Protein AF-A0A8J5Y4W1-F1 (afdb_monomer_lite)

InterPro domains:
  IPR004938 Xyloglucan fucosyltransferase [PF03254] (73-514)
  IPR004938 Xyloglucan fucosyltransferase [PTHR31889] (65-523)
  IPR023296 Glycosyl hydrolase, five-bladed beta-propeller domain superfamily [G3DSA:2.115.10.20] (583-728)
  IPR023296 Glycosyl hydrolase, five-bladed beta-propeller domain superfamily [G3DSA:2.115.10.20] (729-850)
  IPR023296 Glycosyl hydrolase, five-bladed beta-propeller domain superfamily [G3DSA:2.115.10.20] (851-989)
  IPR023296 Glycosyl hydrolase, five-bladed beta-propeller domain superfamily [SSF75005] (663-754)
  IPR023296 Glycosyl hydrolase, five-bladed beta-propeller domain superfamily [SSF75005] (743-981)

Secondary structure (DSSP, 8-state):
--------------------------------PPP------------------------------------HHHHTTTTTTS-S-S-TTTTTHHHHGGGGS---S-PPPHHHHHHHHHHHHHHHHHSTTSHHHHHHHHHHHTT---TTS-S--EEEEPP-S-HHHHHHHHHHHHHHHHHHT-EEEE--TTTHHHHB---STTS--BPPTT-TTGGGTTT--TT-TTBHHHHHHTT-TTS-GGGS-SEEEEEESTT--TTTGGGGSHHHHHHHTT-SEEEEEE-S--HHHHTT-HHHHHHHHHH-SSTT-HHHHHHHHH-PBPHHHHHHHHHHIIIIITT-SEEEEEEE---SSS----HHHHHHHHHHHHHTTSS--B-SS-S--PPPSS--EEEEEEEES-GGGHHHHHHHHHHS-BTT--EEEEE-S---SS--TT-HHHHHHHHHHHHHHTT-SEEEEETT-HHHHHHHHHHT---EEEPPPSTT---SSSEEE-S-SSPP-SS---B-TTT-SB--HHHHHHHHHHHT--PPP--------------------------------------------------------------------------------------PPPPP--TTEEEPPPPTTSTTSSEEEEEEEEEEE-SS-EEEEEEEEEE-SSSSS--EEEEEEESSSSS-EE-SSB--STT--EEEE----STT-TTSSEEEEEEEEE-S-TT--SS---EEEEEEEEEEEEE---GGG-SS---BS--TT-SS-PEEEEEEEEEEESSSSS-EEE--SSTTS-S-PPPPTTSTTSS--EEEEEEEEETTEEEEEEEEEETTTTEEEEEEEEESSSSS-EEEEEEE---STTSTTTTBEEEEEEEE-TTT--EEEEEEEE-TTS-EEEEEEEESSSSS--EES-SS-SB---SSTT-TTSSEEEEEEEEEPPSSS--EEEEEEEE-TTS-EEEEEEEEETTEEEEEEE------

Sequence (996 aa):
MRSSKTLLLALPFLIMLTFLLRHKPSDRFTDATPFFNNLTTPPLLGMSGFYYSMSEFNIFGSEVDVLQHVDIAEDKLLGGLLADGFDEQSCLSRYQSILYRKALPYKPSPYLVSKLRKYEDLHKRCGPNTPSYNKAVEQLKSGSNVVGTTDCKYVVWVWYSGLGNRILTLASVFLYALLTERVLLVDRGNDMASLFCEPFPERSWFLPMNFPIAKKFSSFDQKSAESYGNLLKNYMIKASMGSLPSYMYLHLAHDYDDHDKLFFCDDDQALLKRFTWLVVKTDNYFVPSLFLMPSFEDELKKLFPNKETIFHHLGRYLFQPSNHVWGIITRYYKAYLARADERVGIQVRIFDKGPGPYQYVKDQISACTIGEKLLPEVDTRRLAVNPSKNPKVKAVLMTSLVYGYYENMKNIYWEHPTVTGDIIGVHQPSHEEQQRSEKPLHNMKALAEMYLLSLTDALVTSAWSTFGYVAQGLGGLKPWILYKSENQTTPNPPCQRAMSMEPCFHAPPFYDCKAKEGIDTAKEAVSATMKAINFPATSTVPRATVSITVASPWSQIKLNMLPFYAPNPNTRFSSICLPRCSTKPNTDTNNETDQNPTFEPNPSLTTENQSSAVSDEVIPYSSMPPSSHSRGLVLDLGPVGSWDCKDIGSPVVKRFLSDEEERWYMWYHGVSTDTQGSDSIGLAVSSNGIHWERGKGAVKSSADVGLVMSCGNDWWAFDKHSIRPGEIVIMSSAKVRASSAVYWLYYTGYSNEKVDISADSLGFNVQNPENQSSQTGEVLRSLPGLAISQDGRHWARIEGEHYSGALFDVGSEGDWDSLFISSPQVVFHGNGDLRMYYHSFDVGNGVFSIGMARSRDGMKWIKLGKIMGSGPKGCFDELGAMNPYVVKNKKDGNYVMAYEGVGADGRRSIGLAVSAEGLKDWRRVEDEAVLKLATMEDGWDSKGIGSPCLVEMDGDVDEWRLYYRGIGSSGRCGIGMAVSDGSDITRFRRWKGFQV

Radius of gyration: 38.53 Å; chains: 1; bounding box: 99×113×121 Å

Structure (mmCIF, N/CA/C/O backbone):
data_AF-A0A8J5Y4W1-F1
#
_entry.id   AF-A0A8J5Y4W1-F1
#
loop_
_atom_site.group_PDB
_atom_site.id
_atom_site.type_symbol
_atom_site.label_atom_id
_atom_site.label_alt_id
_atom_site.label_comp_id
_atom_site.label_asym_id
_atom_site.label_entity_id
_atom_site.label_seq_id
_atom_site.pdbx_PDB_ins_code
_atom_site.Cartn_x
_atom_site.Cartn_y
_atom_site.Cartn_z
_atom_site.occupancy
_atom_site.B_iso_or_equiv
_atom_site.auth_seq_id
_atom_site.auth_comp_id
_atom_site.auth_asym_id
_atom_site.auth_atom_id
_atom_site.pdbx_PDB_model_num
ATOM 1 N N . MET A 1 1 ? 60.349 11.903 31.140 1.00 30.44 1 MET A N 1
ATOM 2 C CA . MET A 1 1 ? 60.602 12.753 32.334 1.00 30.44 1 MET A CA 1
ATOM 3 C C . MET A 1 1 ? 59.397 13.678 32.555 1.00 30.44 1 MET A C 1
ATOM 5 O O . MET A 1 1 ? 58.597 13.766 31.641 1.00 30.44 1 MET A O 1
ATOM 9 N N . ARG A 1 2 ? 59.270 14.274 33.759 1.00 26.42 2 ARG A N 1
ATOM 10 C CA . ARG A 1 2 ? 58.384 15.379 34.250 1.00 26.42 2 ARG A CA 1
ATOM 11 C C . ARG A 1 2 ? 57.451 16.128 33.253 1.00 26.42 2 ARG A C 1
ATOM 13 O O . ARG A 1 2 ? 57.884 16.396 32.146 1.00 26.42 2 ARG A O 1
ATOM 20 N N . SER A 1 3 ? 56.287 16.687 33.638 1.00 26.25 3 SER A N 1
ATOM 21 C CA . SER A 1 3 ? 55.422 16.581 34.849 1.00 26.25 3 SER A CA 1
ATOM 22 C C . SER A 1 3 ? 54.148 17.458 34.698 1.00 26.25 3 SER A C 1
ATOM 24 O O . SER A 1 3 ? 54.208 18.458 33.996 1.00 26.25 3 SER A O 1
ATOM 26 N N . SER A 1 4 ? 53.100 17.175 35.497 1.00 26.84 4 SER A N 1
ATOM 27 C CA . SER A 1 4 ? 51.947 18.053 35.858 1.00 26.84 4 SER A CA 1
ATOM 28 C C . SER A 1 4 ? 50.855 18.264 34.778 1.00 26.84 4 SER A C 1
ATOM 30 O O . SER A 1 4 ? 51.189 18.385 33.610 1.00 26.84 4 SER A O 1
ATOM 32 N N . LYS A 1 5 ? 49.526 18.176 35.029 1.00 31.48 5 LYS A N 1
ATOM 33 C CA . LYS A 1 5 ? 48.610 18.624 36.133 1.00 31.48 5 LYS A CA 1
ATOM 34 C C . LYS A 1 5 ? 48.316 20.142 36.078 1.00 31.48 5 LYS A C 1
ATOM 36 O O . LYS A 1 5 ? 49.271 20.891 35.935 1.00 31.48 5 LYS A O 1
ATOM 41 N N . THR A 1 6 ? 47.089 20.678 36.229 1.00 32.50 6 THR A N 1
ATOM 42 C CA . THR A 1 6 ? 45.727 20.146 36.575 1.00 32.50 6 THR A CA 1
ATOM 43 C C . THR A 1 6 ? 44.637 21.047 35.906 1.00 32.50 6 THR A C 1
ATOM 45 O O . THR A 1 6 ? 45.036 21.949 35.182 1.00 32.50 6 THR A O 1
ATOM 48 N N . LEU A 1 7 ? 43.295 20.909 36.021 1.00 26.50 7 LEU A N 1
ATOM 49 C CA . LEU A 1 7 ? 42.438 20.991 37.234 1.00 26.50 7 LEU A CA 1
ATOM 50 C C . LEU A 1 7 ? 40.917 20.773 36.915 1.00 26.50 7 LEU A C 1
ATOM 52 O O . LEU A 1 7 ? 40.514 21.161 35.831 1.00 26.50 7 LEU A O 1
ATOM 56 N N . LEU A 1 8 ? 40.133 20.206 37.867 1.00 26.45 8 LEU A N 1
ATOM 57 C CA . LEU A 1 8 ? 38.640 20.125 38.070 1.00 26.45 8 LEU A CA 1
ATOM 58 C C . LEU A 1 8 ? 37.672 20.031 36.838 1.00 26.45 8 LEU A C 1
ATOM 60 O O . LEU A 1 8 ? 37.780 20.805 35.903 1.00 26.45 8 LEU A O 1
ATOM 64 N N . LEU A 1 9 ? 36.708 19.093 36.705 1.00 27.22 9 LEU A N 1
ATOM 65 C CA . LEU A 1 9 ? 35.560 18.630 37.544 1.00 27.22 9 LEU A CA 1
ATOM 66 C C . LEU A 1 9 ? 34.321 19.561 37.596 1.00 27.22 9 LEU A C 1
ATOM 68 O O . LEU A 1 9 ? 34.365 20.547 38.323 1.00 27.22 9 LEU A O 1
ATOM 72 N N . ALA A 1 10 ? 33.196 19.155 36.965 1.00 24.56 10 ALA A N 1
ATOM 73 C CA . ALA A 1 10 ? 31.844 19.029 37.577 1.00 24.56 10 ALA A CA 1
ATOM 74 C C . ALA A 1 10 ? 30.709 18.680 36.566 1.00 24.56 10 ALA A C 1
ATOM 76 O O . ALA A 1 10 ? 30.701 19.138 35.430 1.00 24.56 10 ALA A O 1
ATOM 77 N N . LEU A 1 11 ? 29.719 17.915 37.044 1.00 25.38 11 LEU A N 1
ATOM 78 C CA . LEU A 1 11 ? 28.351 17.644 36.532 1.00 25.38 11 LEU A CA 1
ATOM 79 C C . LEU A 1 11 ? 27.416 17.706 37.787 1.00 25.38 11 LEU A C 1
ATOM 81 O O . LEU A 1 11 ? 27.989 17.694 38.884 1.00 25.38 11 LEU A O 1
ATOM 85 N N . PRO A 1 12 ? 26.055 17.648 37.751 1.00 48.00 12 PRO A N 1
ATOM 86 C CA . PRO A 1 12 ? 25.067 17.706 36.649 1.00 48.00 12 PRO A CA 1
ATOM 87 C C . PRO A 1 12 ? 23.763 18.536 36.959 1.00 48.00 12 PRO A C 1
ATOM 89 O O . PRO A 1 12 ? 23.647 19.148 38.011 1.00 48.00 12 PRO A O 1
ATOM 92 N N . PHE A 1 13 ? 22.737 18.401 36.092 1.00 24.91 13 PHE A N 1
ATOM 93 C CA . PHE A 1 13 ? 21.265 18.469 36.344 1.00 24.91 13 PHE A CA 1
ATOM 94 C C . PHE A 1 13 ? 20.517 19.786 36.709 1.00 24.91 13 PHE A C 1
ATOM 96 O O . PHE A 1 13 ? 20.925 20.549 37.574 1.00 24.91 13 PHE A O 1
ATOM 103 N N . LEU A 1 14 ? 19.296 19.905 36.136 1.00 22.77 14 LEU A N 1
ATOM 104 C CA . LEU A 1 14 ? 18.250 20.947 36.324 1.00 22.77 14 LEU A CA 1
ATOM 105 C C . LEU A 1 14 ? 18.672 22.379 35.892 1.00 22.77 14 LEU A C 1
ATOM 107 O O . LEU A 1 14 ? 19.851 22.678 35.787 1.00 22.77 14 LEU A O 1
ATOM 111 N N . ILE A 1 15 ? 17.781 23.305 35.511 1.00 27.38 15 ILE A N 1
ATOM 112 C CA . ILE A 1 15 ? 16.357 23.513 35.849 1.00 27.38 15 ILE A CA 1
ATOM 113 C C . ILE A 1 15 ? 15.440 23.548 34.606 1.00 27.38 15 ILE A C 1
ATOM 115 O O . ILE A 1 15 ? 15.836 23.958 33.520 1.00 27.38 15 ILE A O 1
ATOM 119 N N . MET A 1 16 ? 14.181 23.147 34.803 1.00 25.05 16 MET A N 1
ATOM 120 C CA . MET A 1 16 ? 13.065 23.275 33.855 1.00 25.05 16 MET A CA 1
ATOM 121 C C . MET A 1 16 ? 12.225 24.519 34.216 1.00 25.05 16 MET A C 1
ATOM 123 O O . MET A 1 16 ? 12.051 24.791 35.399 1.00 25.05 16 MET A O 1
ATOM 127 N N . LEU A 1 17 ? 11.633 25.198 33.225 1.00 23.59 17 LEU A N 1
ATOM 128 C CA . LEU A 1 17 ? 10.521 26.158 33.385 1.00 23.59 17 LEU A CA 1
ATOM 129 C C . LEU A 1 17 ? 10.791 27.470 34.178 1.00 23.59 17 LEU A C 1
ATOM 131 O O . LEU A 1 17 ? 10.641 27.527 35.393 1.00 23.59 17 LEU A O 1
ATOM 135 N N . THR A 1 18 ? 11.019 28.589 33.479 1.00 27.59 18 THR A N 1
ATOM 136 C CA . THR A 1 18 ? 10.051 29.718 33.379 1.00 27.59 18 THR A CA 1
ATOM 137 C C . THR A 1 18 ? 10.648 30.940 32.660 1.00 27.59 18 THR A C 1
ATOM 139 O O . THR A 1 18 ? 11.569 31.579 33.148 1.00 27.59 18 THR A O 1
ATOM 142 N N . PHE A 1 19 ? 10.005 31.362 31.570 1.00 24.62 19 PHE A N 1
ATOM 143 C CA . PHE A 1 19 ? 9.373 32.685 31.553 1.00 24.62 19 PHE A CA 1
ATOM 144 C C . PHE A 1 19 ? 8.116 32.615 30.679 1.00 24.62 19 PHE A C 1
ATOM 146 O O . PHE A 1 19 ? 8.180 32.377 29.477 1.00 24.62 19 PHE A O 1
ATOM 153 N N . LEU A 1 20 ? 6.958 32.752 31.321 1.00 26.14 20 LEU A N 1
ATOM 154 C CA . LEU A 1 20 ? 5.656 32.877 30.671 1.00 26.14 20 LEU A CA 1
ATOM 155 C C . LEU A 1 20 ? 5.233 34.353 30.671 1.00 26.14 20 LEU A C 1
ATOM 157 O O . LEU A 1 20 ? 5.648 35.110 31.545 1.00 26.14 20 LEU A O 1
ATOM 161 N N . LEU A 1 21 ? 4.287 34.672 29.778 1.00 25.27 21 LEU A N 1
ATOM 162 C CA . LEU A 1 21 ? 3.504 35.914 29.661 1.00 25.27 21 LEU A CA 1
ATOM 163 C C . LEU A 1 21 ? 4.072 37.033 28.767 1.00 25.27 21 LEU A C 1
ATOM 165 O O . LEU A 1 21 ? 5.224 37.433 28.866 1.00 25.27 21 LEU A O 1
ATOM 169 N N . ARG A 1 22 ? 3.124 37.616 28.009 1.00 25.70 22 ARG A N 1
ATOM 170 C CA . ARG A 1 22 ? 3.230 38.673 26.980 1.00 25.70 22 ARG A CA 1
ATOM 171 C C . ARG A 1 22 ? 3.876 38.188 25.663 1.00 25.70 22 ARG A C 1
ATOM 173 O O . ARG A 1 22 ? 4.947 37.610 25.686 1.00 25.70 22 ARG A O 1
ATOM 180 N N . HIS A 1 23 ? 3.273 38.387 24.485 1.00 25.38 23 HIS A N 1
ATOM 181 C CA . HIS A 1 23 ? 2.086 39.193 24.139 1.00 25.38 23 HIS A CA 1
ATOM 182 C C . HIS A 1 23 ? 0.834 38.383 23.737 1.00 25.38 23 HIS A C 1
ATOM 184 O O . HIS A 1 23 ? 0.900 37.203 23.412 1.00 25.38 23 HIS A O 1
ATOM 190 N N . LYS A 1 24 ? -0.329 39.050 23.806 1.00 24.53 24 LYS A N 1
ATOM 191 C CA . LYS A 1 24 ? -1.624 38.590 23.269 1.00 24.53 24 LYS A CA 1
ATOM 192 C C . LYS A 1 24 ? -1.698 38.807 21.743 1.00 24.53 24 LYS A C 1
ATOM 194 O O . LYS A 1 24 ? -1.012 39.705 21.258 1.00 24.53 24 LYS A O 1
ATOM 199 N N . PRO A 1 25 ? -2.601 38.110 21.024 1.00 26.70 25 PRO A N 1
ATOM 200 C CA . PRO A 1 25 ? -3.082 38.577 19.724 1.00 26.70 25 PRO A CA 1
ATOM 201 C C . PRO A 1 25 ? -3.906 39.869 19.867 1.00 26.70 25 PRO A C 1
ATOM 203 O O . PRO A 1 25 ? -4.461 40.150 20.935 1.00 26.70 25 PRO A O 1
ATOM 206 N N . SER A 1 26 ? -4.031 40.624 18.778 1.00 23.56 26 SER A N 1
ATOM 207 C CA . SER A 1 26 ? -4.952 41.758 18.664 1.00 23.56 26 SER A CA 1
ATOM 208 C C . SER A 1 26 ? -5.895 41.562 17.480 1.00 23.56 26 SER A C 1
ATOM 210 O O . SER A 1 26 ? -5.530 41.840 16.339 1.00 23.56 26 SER A O 1
ATOM 212 N N . ASP A 1 27 ? -7.119 41.117 17.756 1.00 24.55 27 ASP A N 1
ATOM 213 C CA . ASP A 1 27 ? -8.210 41.204 16.788 1.00 24.55 27 ASP A CA 1
ATOM 214 C C . ASP A 1 27 ? -8.549 42.673 16.503 1.00 24.55 27 ASP A C 1
ATOM 216 O O . ASP A 1 27 ? -8.676 43.462 17.445 1.00 24.55 27 ASP A O 1
ATOM 220 N N . ARG A 1 28 ? -8.781 43.003 15.224 1.00 23.45 28 ARG A N 1
ATOM 221 C CA . ARG A 1 28 ? -10.004 43.665 14.711 1.00 23.45 28 ARG A CA 1
ATOM 222 C C . ARG A 1 28 ? -9.780 44.284 13.329 1.00 23.45 28 ARG A C 1
ATOM 224 O O . ARG A 1 28 ? -9.121 45.308 13.206 1.00 23.45 28 ARG A O 1
ATOM 231 N N . PHE A 1 29 ? -10.523 43.780 12.351 1.00 22.77 29 PHE A N 1
ATOM 232 C CA . PHE A 1 29 ? -11.678 44.540 11.869 1.00 22.77 29 PHE A CA 1
ATOM 233 C C . PHE A 1 29 ? -12.875 43.591 11.728 1.00 22.77 29 PHE A C 1
ATOM 235 O O . PHE A 1 29 ? -12.690 42.378 11.639 1.00 22.77 29 PHE A O 1
ATOM 242 N N . THR A 1 30 ? -14.090 44.126 11.826 1.00 24.47 30 THR A N 1
ATOM 243 C CA . THR A 1 30 ? -15.339 43.356 11.931 1.00 24.47 30 THR A CA 1
ATOM 244 C C . THR A 1 30 ? -16.300 43.671 10.781 1.00 24.47 30 THR A C 1
ATOM 246 O O . THR A 1 30 ? -16.074 44.596 10.009 1.00 24.47 30 THR A O 1
ATOM 249 N N . ASP A 1 31 ? -17.390 42.902 10.730 1.00 23.03 31 ASP A N 1
ATOM 250 C CA . ASP A 1 31 ? -18.667 43.245 10.090 1.00 23.03 31 ASP A CA 1
ATOM 251 C C . ASP A 1 31 ? -18.750 43.243 8.552 1.00 23.03 31 ASP A C 1
ATOM 253 O O . ASP A 1 31 ? -18.692 44.269 7.880 1.00 23.03 31 ASP A O 1
ATOM 257 N N . ALA A 1 32 ? -19.120 42.074 8.019 1.00 23.22 32 ALA A N 1
ATOM 258 C CA . ALA A 1 32 ? -20.142 41.978 6.975 1.00 23.22 32 ALA A CA 1
ATOM 259 C C . ALA A 1 32 ? -21.023 40.742 7.244 1.00 23.22 32 ALA A C 1
ATOM 261 O O . ALA A 1 32 ? -20.518 39.627 7.371 1.00 23.22 32 ALA A O 1
ATOM 262 N N . THR A 1 33 ? -22.338 40.933 7.380 1.00 24.64 33 THR A N 1
ATOM 263 C CA . THR A 1 33 ? -23.319 39.847 7.588 1.00 24.64 33 THR A CA 1
ATOM 264 C C . THR A 1 33 ? -23.883 39.335 6.253 1.00 24.64 33 THR A C 1
ATOM 266 O O . THR A 1 33 ? -23.862 40.066 5.261 1.00 24.64 33 THR A O 1
ATOM 269 N N . PRO A 1 34 ? -24.373 38.081 6.183 1.00 28.48 34 PRO A N 1
ATOM 270 C CA . PRO A 1 34 ? -24.811 37.482 4.925 1.00 28.48 34 PRO A CA 1
ATOM 271 C C . PRO A 1 34 ? -26.183 38.005 4.481 1.00 28.48 34 PRO A C 1
ATOM 273 O O . PRO A 1 34 ? -27.135 38.009 5.261 1.00 28.48 34 PRO A O 1
ATOM 276 N N . PHE A 1 35 ? -26.307 38.350 3.197 1.00 21.72 35 PHE A N 1
ATOM 277 C CA . PHE A 1 35 ? -27.597 38.556 2.535 1.00 21.72 35 PHE A CA 1
ATOM 278 C C . PHE A 1 35 ? -28.016 37.307 1.751 1.00 21.72 35 PHE A C 1
ATOM 280 O O . PHE A 1 35 ? -27.196 36.661 1.102 1.00 21.72 35 PHE A O 1
ATOM 287 N N . PHE A 1 36 ? -29.307 36.980 1.813 1.00 23.73 36 PHE A N 1
ATOM 288 C CA . PHE A 1 36 ? -29.924 35.823 1.160 1.00 23.73 36 PHE A CA 1
ATOM 289 C C . PHE A 1 36 ? -30.974 36.280 0.129 1.00 23.73 36 PHE A C 1
ATOM 291 O O . PHE A 1 36 ? -31.674 37.261 0.368 1.00 23.73 36 PHE A O 1
ATOM 298 N N . ASN A 1 37 ? -31.164 35.454 -0.908 1.00 23.62 37 ASN A N 1
ATOM 299 C CA . ASN A 1 37 ? -32.295 35.405 -1.854 1.00 23.62 37 ASN A CA 1
ATOM 300 C C . ASN A 1 37 ? -32.429 36.471 -2.966 1.00 23.62 37 ASN A C 1
ATOM 302 O O . ASN A 1 37 ? -32.158 37.650 -2.772 1.00 23.62 37 ASN A O 1
ATOM 306 N N . ASN A 1 38 ? -33.039 35.998 -4.071 1.00 20.25 38 ASN A N 1
ATOM 307 C CA . ASN A 1 38 ? -33.668 36.728 -5.191 1.00 20.25 38 ASN A CA 1
ATOM 308 C C . ASN A 1 38 ? -32.704 37.466 -6.154 1.00 20.25 38 ASN A C 1
ATOM 310 O O . ASN A 1 38 ? -31.685 37.986 -5.724 1.00 20.25 38 ASN A O 1
ATOM 314 N N . LEU A 1 39 ? -32.934 37.572 -7.476 1.00 22.48 39 LEU A N 1
ATOM 315 C CA . LEU A 1 39 ? -33.975 37.089 -8.424 1.00 22.48 39 LEU A CA 1
ATOM 316 C C . LEU A 1 39 ? -33.310 37.055 -9.849 1.00 22.48 39 LEU A C 1
ATOM 318 O O . LEU A 1 39 ? -32.240 37.635 -9.991 1.00 22.48 39 LEU A O 1
ATOM 322 N N . THR A 1 40 ? -33.770 36.467 -10.970 1.00 23.02 40 THR A N 1
ATOM 323 C CA . THR A 1 40 ? -35.031 35.829 -11.437 1.00 23.02 40 THR A CA 1
ATOM 324 C C . THR A 1 40 ? -34.709 34.877 -12.616 1.00 23.02 40 THR A C 1
ATOM 326 O O . THR A 1 40 ? -33.763 35.148 -13.351 1.00 23.02 40 THR A O 1
ATOM 329 N N . THR A 1 41 ? -35.523 33.851 -12.907 1.00 29.25 41 THR A N 1
ATOM 330 C CA . THR A 1 41 ? -35.574 33.218 -14.254 1.00 29.25 41 THR A CA 1
ATOM 331 C C . THR A 1 41 ? -36.460 34.013 -15.222 1.00 29.25 41 THR A C 1
ATOM 333 O O . THR A 1 41 ? -37.535 34.454 -14.812 1.00 29.25 41 THR A O 1
ATOM 336 N N . PRO A 1 42 ? -36.103 34.102 -16.516 1.00 28.50 42 PRO A N 1
ATOM 337 C CA . PRO A 1 42 ? -37.113 33.935 -17.578 1.00 28.50 42 PRO A CA 1
ATOM 338 C C . PRO A 1 42 ? -36.664 33.007 -18.747 1.00 28.50 42 PRO A C 1
ATOM 340 O O . PRO A 1 42 ? -35.486 32.659 -18.810 1.00 28.50 42 PRO A O 1
ATOM 343 N N . PRO A 1 43 ? -37.577 32.562 -19.649 1.00 33.09 43 PRO A N 1
ATOM 344 C CA . PRO A 1 43 ? -37.363 31.366 -20.491 1.00 33.09 43 PRO A CA 1
ATOM 345 C C . PRO A 1 43 ? -37.655 31.533 -22.013 1.00 33.09 43 PRO A C 1
ATOM 347 O O . PRO A 1 43 ? -38.029 32.616 -22.452 1.00 33.09 43 PRO A O 1
ATOM 350 N N . LEU A 1 44 ? -37.624 30.401 -22.757 1.00 24.22 44 LEU A N 1
ATOM 351 C CA . LEU A 1 44 ? -38.141 30.166 -24.138 1.00 24.22 44 LEU A CA 1
ATOM 352 C C . LEU A 1 44 ? -37.321 30.812 -25.289 1.00 24.22 44 LEU A C 1
ATOM 354 O O . LEU A 1 44 ? -36.691 31.838 -25.082 1.00 24.22 44 LEU A O 1
ATOM 358 N N . LEU A 1 45 ? -37.251 30.308 -26.536 1.00 23.78 45 LEU A N 1
ATOM 359 C CA . LEU A 1 45 ? -37.681 29.060 -27.224 1.00 23.78 45 LEU A CA 1
ATOM 360 C C . LEU A 1 45 ? -36.413 28.400 -27.858 1.00 23.78 45 LEU A C 1
ATOM 362 O O . LEU A 1 45 ? -35.362 29.027 -27.878 1.00 23.78 45 LEU A O 1
ATOM 366 N N . GLY A 1 46 ? -36.359 27.180 -28.414 1.00 22.22 46 GLY A N 1
ATOM 367 C CA . GLY A 1 46 ? -37.391 26.205 -28.791 1.00 22.22 46 GLY A CA 1
ATOM 368 C C . GLY A 1 46 ? -37.544 26.065 -30.320 1.00 22.22 46 GLY A C 1
ATOM 369 O O . GLY A 1 46 ? -38.399 26.727 -30.894 1.00 22.22 46 GLY A O 1
ATOM 370 N N . MET A 1 47 ? -36.754 25.193 -30.968 1.00 24.05 47 MET A N 1
ATOM 371 C CA . MET A 1 47 ? -36.963 24.727 -32.358 1.00 24.05 47 MET A CA 1
ATOM 372 C C . MET A 1 47 ? -36.456 23.286 -32.560 1.00 24.05 47 MET A C 1
ATOM 374 O O . MET A 1 47 ? -35.642 22.796 -31.778 1.00 24.05 47 MET A O 1
ATOM 378 N N . SER A 1 48 ? -36.983 22.596 -33.578 1.00 22.03 48 SER A N 1
ATOM 379 C CA . SER A 1 48 ? -36.879 21.139 -33.763 1.00 22.03 48 SER A CA 1
ATOM 380 C C . SER A 1 48 ? -35.676 20.664 -34.586 1.00 22.03 48 SER A C 1
ATOM 382 O O . SER A 1 48 ? -35.263 21.314 -35.542 1.00 22.03 48 SER A O 1
ATOM 384 N N . GLY A 1 49 ? -35.153 19.491 -34.215 1.00 21.97 49 GLY A N 1
ATOM 385 C CA . GLY A 1 49 ? -33.942 18.896 -34.782 1.00 21.97 49 GLY A CA 1
ATOM 386 C C . GLY A 1 49 ? -34.052 18.270 -36.176 1.00 21.97 49 GLY A C 1
ATOM 387 O O . GLY A 1 49 ? -35.060 18.379 -36.869 1.00 21.97 49 GLY A O 1
ATOM 388 N N . PHE A 1 50 ? -32.991 17.547 -36.540 1.00 23.33 50 PHE A N 1
ATOM 389 C CA . PHE A 1 50 ? -32.938 16.654 -37.695 1.00 23.33 50 PHE A CA 1
ATOM 390 C C . PHE A 1 50 ? -32.373 15.292 -37.287 1.00 23.33 50 PHE A C 1
ATOM 392 O O . PHE A 1 50 ? -31.362 15.211 -36.592 1.00 23.33 50 PHE A O 1
ATOM 399 N N . TYR A 1 51 ? -33.022 14.224 -37.749 1.00 19.59 51 TYR A N 1
ATOM 400 C CA . TYR A 1 51 ? -32.444 12.883 -37.758 1.00 19.59 51 TYR A CA 1
ATOM 401 C C . TYR A 1 51 ? -31.396 12.791 -38.869 1.00 19.59 51 TYR A C 1
ATOM 403 O O . TYR A 1 51 ? -31.675 13.193 -39.996 1.00 19.59 51 TYR A O 1
ATOM 411 N N . TYR A 1 52 ? -30.275 12.128 -38.591 1.00 23.00 52 TYR A N 1
ATOM 412 C CA . TYR A 1 52 ? -29.625 11.276 -39.584 1.00 23.00 52 TYR A CA 1
ATOM 413 C C . TYR A 1 52 ? -29.157 9.989 -38.909 1.00 23.00 52 TYR A C 1
ATOM 415 O O . TYR A 1 52 ? -28.373 10.014 -37.965 1.00 23.00 52 TYR A O 1
ATOM 423 N N . SER A 1 53 ? -29.674 8.864 -39.396 1.00 19.81 53 SER A N 1
ATOM 424 C CA . SER A 1 53 ? -29.141 7.539 -39.103 1.00 19.81 53 SER A CA 1
ATOM 425 C C . SER A 1 53 ? -28.223 7.141 -40.252 1.00 19.81 53 SER A C 1
ATOM 427 O O . SER A 1 53 ? -28.586 7.327 -41.413 1.00 19.81 53 SER A O 1
ATOM 429 N N . MET A 1 54 ? -27.067 6.565 -39.936 1.00 22.50 54 MET A N 1
ATOM 430 C CA . MET A 1 54 ? -26.407 5.622 -40.831 1.00 22.50 54 MET A CA 1
ATOM 431 C C . MET A 1 54 ? -25.747 4.529 -39.988 1.00 22.50 54 MET A C 1
ATOM 433 O O . MET A 1 54 ? -25.305 4.781 -38.866 1.00 22.50 54 MET A O 1
ATOM 437 N N . SER A 1 55 ? -25.794 3.301 -40.490 1.00 22.66 55 SER A N 1
ATOM 438 C CA . SER A 1 55 ? -25.622 2.077 -39.710 1.00 22.66 55 SER A CA 1
ATOM 439 C C . SER A 1 55 ? -24.184 1.563 -39.651 1.00 22.66 55 SER A C 1
ATOM 441 O O . SER A 1 55 ? -23.414 1.727 -40.591 1.00 22.66 55 SER A O 1
ATOM 443 N N . GLU A 1 56 ? -23.900 0.883 -38.540 1.00 22.95 56 GLU A N 1
ATOM 444 C CA . GLU A 1 56 ? -23.055 -0.310 -38.386 1.00 22.95 56 GLU A CA 1
ATOM 445 C C . GLU A 1 56 ? -21.995 -0.641 -39.454 1.00 22.95 56 GLU A C 1
ATOM 447 O O . GLU A 1 56 ? -22.308 -0.969 -40.596 1.00 22.95 56 GLU A O 1
ATOM 452 N N . PHE A 1 57 ? -20.761 -0.838 -38.981 1.00 22.53 57 PHE A N 1
ATOM 453 C CA . PHE A 1 57 ? -19.981 -2.015 -39.372 1.00 22.53 57 PHE A CA 1
ATOM 454 C C . PHE A 1 57 ? -19.419 -2.692 -38.116 1.00 22.53 57 PHE A C 1
ATOM 456 O O . PHE A 1 57 ? -18.460 -2.218 -37.510 1.00 22.53 57 PHE A O 1
ATOM 463 N N . ASN A 1 58 ? -20.048 -3.794 -37.701 1.00 20.98 58 ASN A N 1
ATOM 464 C CA . ASN A 1 58 ? -19.598 -4.606 -36.571 1.00 20.98 58 ASN A CA 1
ATOM 465 C C . ASN A 1 58 ? -18.448 -5.530 -36.996 1.00 20.98 58 ASN A C 1
ATOM 467 O O . ASN A 1 58 ? -18.658 -6.439 -37.794 1.00 20.98 58 ASN A O 1
ATOM 471 N N . ILE A 1 59 ? -17.260 -5.354 -36.406 1.00 23.72 59 ILE A N 1
ATOM 472 C CA . ILE A 1 59 ? -16.206 -6.384 -36.367 1.00 23.72 59 ILE A CA 1
ATOM 473 C C . ILE A 1 59 ? -15.644 -6.481 -34.940 1.00 23.72 59 ILE A C 1
ATOM 475 O O . ILE A 1 59 ? -14.504 -6.124 -34.662 1.00 23.72 59 ILE A O 1
ATOM 479 N N . PHE A 1 60 ? -16.468 -6.996 -34.029 1.00 26.11 60 PHE A N 1
ATOM 480 C CA . PHE A 1 60 ? -16.000 -7.659 -32.813 1.00 26.11 60 PHE A CA 1
ATOM 481 C C . PHE A 1 60 ? -16.697 -9.016 -32.725 1.00 26.11 60 PHE A C 1
ATOM 483 O O . PHE A 1 60 ? -17.902 -9.090 -32.498 1.00 26.11 60 PHE A O 1
ATOM 490 N N . GLY A 1 61 ? -15.937 -10.087 -32.966 1.00 22.61 61 GLY A N 1
ATOM 491 C CA . GLY A 1 61 ? -16.431 -11.454 -32.829 1.00 22.61 61 GLY A CA 1
ATOM 492 C C . GLY A 1 61 ? -16.683 -11.791 -31.361 1.00 22.61 61 GLY A C 1
ATOM 493 O O . GLY A 1 61 ? -15.817 -11.577 -30.514 1.00 22.61 61 GLY A O 1
ATOM 494 N N . SER A 1 62 ? -17.871 -12.306 -31.068 1.00 25.78 62 SER A N 1
ATOM 495 C CA . SER A 1 62 ? -18.266 -12.805 -29.751 1.00 25.78 62 SER A CA 1
ATOM 496 C C . SER A 1 62 ? -17.707 -14.201 -29.479 1.00 25.78 62 SER A C 1
ATOM 498 O O . SER A 1 62 ? -17.793 -15.033 -30.374 1.00 25.78 62 SER A O 1
ATOM 500 N N . GLU A 1 63 ? -17.270 -14.469 -28.245 1.00 27.77 63 GLU A N 1
ATOM 501 C CA . GLU A 1 63 ? -17.413 -15.741 -27.498 1.00 27.77 63 GLU A CA 1
ATOM 502 C C . GLU A 1 63 ? -16.725 -15.586 -26.116 1.00 27.77 63 GLU A C 1
ATOM 504 O O . GLU A 1 63 ? -15.687 -14.936 -26.023 1.00 27.77 63 GLU A O 1
ATOM 509 N N . VAL A 1 64 ? -17.229 -16.089 -24.980 1.00 26.19 64 VAL A N 1
ATOM 510 C CA . VAL A 1 64 ? -18.499 -16.781 -24.673 1.00 26.19 64 VAL A CA 1
ATOM 511 C C . VAL A 1 64 ? -19.116 -16.132 -23.422 1.00 26.19 64 VAL A C 1
ATOM 513 O O . VAL A 1 64 ? -18.395 -15.819 -22.475 1.00 26.19 64 VAL A O 1
ATOM 516 N N . ASP A 1 65 ? -20.441 -15.981 -23.380 1.00 27.64 65 ASP A N 1
ATOM 517 C CA . ASP A 1 65 ? -21.173 -15.603 -22.164 1.00 27.64 65 ASP A CA 1
ATOM 518 C C . ASP A 1 65 ? -21.545 -16.847 -21.333 1.00 27.64 65 ASP A C 1
ATOM 520 O O . ASP A 1 65 ? -22.352 -17.668 -21.767 1.00 27.64 65 ASP A O 1
ATOM 524 N N . VAL A 1 66 ? -20.952 -16.986 -20.139 1.00 27.00 66 VAL A N 1
ATOM 525 C CA . VAL A 1 66 ? -21.403 -17.926 -19.095 1.00 27.00 66 VAL A CA 1
ATOM 526 C C . VAL A 1 66 ? -21.233 -17.303 -17.701 1.00 27.00 66 VAL A C 1
ATOM 528 O O . VAL A 1 66 ? -20.475 -17.793 -16.861 1.00 27.00 66 VAL A O 1
ATOM 531 N N . LEU A 1 67 ? -21.971 -16.229 -17.415 1.00 30.78 67 LEU A N 1
ATOM 532 C CA . LEU A 1 67 ? -22.323 -15.883 -16.034 1.00 30.78 67 LEU A CA 1
ATOM 533 C C . LEU A 1 67 ? -23.830 -16.054 -15.846 1.00 30.78 67 LEU A C 1
ATOM 535 O O . LEU A 1 67 ? -24.626 -15.245 -16.311 1.00 30.78 67 LEU A O 1
ATOM 539 N N . GLN A 1 68 ? -24.227 -17.131 -15.159 1.00 27.75 68 GLN A N 1
ATOM 540 C CA . GLN A 1 68 ? -25.635 -17.382 -14.852 1.00 27.75 68 GLN A CA 1
ATOM 541 C C . GLN A 1 68 ? -26.250 -16.178 -14.131 1.00 27.75 68 GLN A C 1
ATOM 543 O O . GLN A 1 68 ? -25.713 -15.716 -13.122 1.00 27.75 68 GLN A O 1
ATOM 548 N N . HIS A 1 69 ? -27.422 -15.741 -14.600 1.00 27.58 69 HIS A N 1
ATOM 549 C CA . HIS A 1 69 ? -28.306 -14.843 -13.860 1.00 27.58 69 HIS A CA 1
ATOM 550 C C . HIS A 1 69 ? -28.826 -15.548 -12.593 1.00 27.58 69 HIS A C 1
ATOM 552 O O . HIS A 1 69 ? -29.920 -16.103 -12.555 1.00 27.58 69 HIS A O 1
ATOM 558 N N . VAL A 1 70 ? -28.002 -15.530 -11.548 1.00 33.53 70 VAL A N 1
ATOM 559 C CA . VAL A 1 70 ? -28.442 -15.562 -10.151 1.00 33.53 70 VAL A CA 1
ATOM 560 C C . VAL A 1 70 ? -28.874 -14.138 -9.791 1.00 33.53 70 VAL A C 1
ATOM 562 O O . VAL A 1 70 ? -28.280 -13.180 -10.290 1.00 33.53 70 VAL A O 1
ATOM 565 N N . ASP A 1 71 ? -29.891 -13.971 -8.946 1.00 37.53 71 ASP A N 1
ATOM 566 C CA . ASP A 1 71 ? -30.450 -12.662 -8.587 1.00 37.53 71 ASP A CA 1
ATOM 567 C C . ASP A 1 71 ? -29.466 -11.775 -7.798 1.00 37.53 71 ASP A C 1
ATOM 569 O O . ASP A 1 71 ? -29.478 -11.702 -6.568 1.00 37.53 71 ASP A O 1
ATOM 573 N N . ILE A 1 72 ? -28.621 -11.043 -8.537 1.00 48.62 72 ILE A N 1
ATOM 574 C CA . ILE A 1 72 ? -27.565 -10.147 -8.022 1.00 48.62 72 ILE A CA 1
ATOM 575 C C . ILE A 1 72 ? -28.128 -9.103 -7.033 1.00 48.62 72 ILE A C 1
ATOM 577 O O . ILE A 1 72 ? -27.407 -8.615 -6.162 1.00 48.62 72 ILE A O 1
ATOM 581 N N . ALA A 1 73 ? -29.419 -8.774 -7.139 1.00 49.19 73 ALA A N 1
ATOM 582 C CA . ALA A 1 73 ? -30.102 -7.836 -6.256 1.00 49.19 73 ALA A CA 1
ATOM 583 C C . ALA A 1 73 ? -30.181 -8.307 -4.789 1.00 49.19 73 ALA A C 1
ATOM 585 O O . ALA A 1 73 ? -29.950 -7.493 -3.896 1.00 49.19 73 ALA A O 1
ATOM 586 N N . GLU A 1 74 ? -30.464 -9.588 -4.514 1.00 50.28 74 GLU A N 1
ATOM 587 C CA . GLU A 1 74 ? -30.639 -10.058 -3.127 1.00 50.28 74 GLU A CA 1
ATOM 588 C C . GLU A 1 74 ? -29.301 -10.267 -2.396 1.00 50.28 74 GLU A C 1
ATOM 590 O O . GLU A 1 74 ? -29.183 -9.959 -1.205 1.00 50.28 74 GLU A O 1
ATOM 595 N N . ASP A 1 75 ? -28.264 -10.752 -3.090 1.00 72.75 75 ASP A N 1
ATOM 596 C CA . ASP A 1 75 ? -26.978 -11.073 -2.448 1.00 72.75 75 ASP A CA 1
ATOM 597 C C . ASP A 1 75 ? -26.087 -9.835 -2.213 1.00 72.75 75 ASP A C 1
ATOM 599 O O . ASP A 1 75 ? -25.200 -9.866 -1.360 1.00 72.75 75 ASP A O 1
ATOM 603 N N . LYS A 1 76 ? -26.374 -8.689 -2.860 1.00 83.94 76 LYS A N 1
ATOM 604 C CA . LYS A 1 76 ? -25.730 -7.385 -2.571 1.00 83.94 76 LYS A CA 1
ATOM 605 C C . LYS A 1 76 ? -25.751 -7.020 -1.078 1.00 83.94 76 LYS A C 1
ATOM 607 O O . LYS A 1 76 ? -24.799 -6.421 -0.582 1.00 83.94 76 LYS A O 1
ATOM 612 N N . LEU A 1 77 ? -26.818 -7.381 -0.357 1.00 89.88 77 LEU A N 1
ATOM 613 C CA . LEU A 1 77 ? -26.982 -7.094 1.077 1.00 89.88 77 LEU A CA 1
ATOM 614 C C . LEU A 1 77 ? -26.410 -8.192 1.994 1.00 89.88 77 LEU A C 1
ATOM 616 O O . LEU A 1 77 ? -26.570 -8.125 3.216 1.00 89.88 77 LEU A O 1
ATOM 620 N N . LEU A 1 78 ? -25.732 -9.197 1.426 1.00 88.94 78 LEU A N 1
ATOM 621 C CA . LEU A 1 78 ? -25.080 -10.307 2.129 1.00 88.94 78 LEU A CA 1
ATOM 622 C C . LEU A 1 78 ? -26.053 -11.084 3.042 1.00 88.94 78 LEU A C 1
ATOM 624 O O . LEU A 1 78 ? -25.777 -11.324 4.221 1.00 88.94 78 LEU A O 1
ATOM 628 N N . GLY A 1 79 ? -27.235 -11.423 2.515 1.00 87.50 79 GLY A N 1
ATOM 629 C CA . GLY A 1 79 ? -28.315 -12.059 3.281 1.00 87.50 79 GLY A CA 1
ATOM 630 C C . GLY A 1 79 ? -28.973 -11.135 4.315 1.00 87.50 79 GLY A C 1
ATOM 631 O O . GLY A 1 79 ? -29.374 -11.597 5.381 1.00 87.50 79 GLY A O 1
ATOM 632 N N . GLY A 1 80 ? -29.038 -9.830 4.031 1.00 91.44 80 GLY A N 1
ATOM 633 C CA . GLY A 1 80 ? -29.612 -8.810 4.917 1.00 91.44 80 GLY A CA 1
ATOM 634 C C . GLY A 1 80 ? -28.682 -8.335 6.040 1.00 91.44 80 GLY A C 1
ATOM 635 O O . GLY A 1 80 ? -29.113 -7.572 6.905 1.00 91.44 80 GLY A O 1
ATOM 636 N N . LEU A 1 81 ? -27.411 -8.754 6.049 1.00 94.50 81 LEU A N 1
ATOM 637 C CA . LEU A 1 81 ? -26.406 -8.253 6.992 1.00 94.50 81 LEU A CA 1
ATOM 638 C C . LEU A 1 81 ? -26.234 -6.733 6.850 1.00 94.50 81 LEU A C 1
ATOM 640 O O . LEU A 1 81 ? -26.243 -6.013 7.848 1.00 94.50 81 LEU A O 1
ATOM 644 N N . LEU A 1 82 ? -26.120 -6.248 5.612 1.00 94.69 82 LEU A N 1
ATOM 645 C CA . LEU A 1 82 ? -26.028 -4.823 5.303 1.00 94.69 82 LEU A CA 1
ATOM 646 C C . LEU A 1 82 ? -27.423 -4.186 5.252 1.00 94.69 82 LEU A C 1
ATOM 648 O O . LEU A 1 82 ? -28.401 -4.839 4.884 1.00 94.69 82 LEU A O 1
ATOM 652 N N . ALA A 1 83 ? -27.502 -2.909 5.622 1.00 92.12 83 ALA A N 1
ATOM 653 C CA . ALA A 1 83 ? -28.655 -2.066 5.328 1.00 92.12 83 ALA A CA 1
ATOM 654 C C . ALA A 1 83 ? -28.521 -1.468 3.918 1.00 92.12 83 ALA A C 1
ATOM 656 O O . ALA A 1 83 ? -27.406 -1.203 3.463 1.00 92.12 83 ALA A O 1
ATOM 657 N N . ASP A 1 84 ? -29.659 -1.249 3.264 1.00 86.81 84 ASP A N 1
ATOM 658 C CA . ASP A 1 84 ? -29.769 -0.482 2.021 1.00 86.81 84 ASP A CA 1
ATOM 659 C C . ASP A 1 84 ? -29.786 1.041 2.309 1.00 86.81 84 ASP A C 1
ATOM 661 O O . ASP A 1 84 ? -29.818 1.466 3.467 1.00 86.81 84 ASP A O 1
ATOM 665 N N . GLY A 1 85 ? -29.762 1.879 1.270 1.00 83.94 85 GLY A N 1
ATOM 666 C CA . GLY A 1 85 ? -29.903 3.338 1.374 1.00 83.94 85 GLY A CA 1
ATOM 667 C C . GLY A 1 85 ? -28.595 4.123 1.528 1.00 83.94 85 GLY A C 1
ATOM 668 O O . GLY A 1 85 ? -28.628 5.349 1.632 1.00 83.94 85 GLY A O 1
ATOM 669 N N . PHE A 1 86 ? -27.436 3.458 1.509 1.00 89.88 86 PHE A N 1
ATOM 670 C CA . PHE A 1 86 ? -26.149 4.130 1.285 1.00 89.88 86 PHE A CA 1
ATOM 671 C C . PHE A 1 86 ? -25.974 4.493 -0.194 1.00 89.88 86 PHE A C 1
ATOM 673 O O . PHE A 1 86 ? -26.254 3.671 -1.064 1.00 89.88 86 PHE A O 1
ATOM 680 N N . ASP A 1 87 ? -25.420 5.675 -0.476 1.00 90.00 87 ASP A N 1
ATOM 681 C CA . ASP A 1 87 ? -24.956 6.032 -1.821 1.00 90.00 87 ASP A CA 1
ATOM 682 C C . ASP A 1 87 ? -23.827 5.088 -2.277 1.00 90.00 87 ASP A C 1
ATOM 684 O O . ASP A 1 87 ? -22.759 5.041 -1.654 1.00 90.00 87 ASP A O 1
ATOM 688 N N . GLU A 1 88 ? -24.053 4.366 -3.382 1.00 88.69 88 GLU A N 1
ATOM 689 C CA . GLU A 1 88 ? -23.070 3.440 -3.955 1.00 88.69 88 GLU A CA 1
ATOM 690 C C . GLU A 1 88 ? -21.776 4.158 -4.374 1.00 88.69 88 GLU A C 1
ATOM 692 O O . GLU A 1 88 ? -20.700 3.567 -4.275 1.00 88.69 88 GLU A O 1
ATOM 697 N N . GLN A 1 89 ? -21.841 5.426 -4.809 1.00 89.88 89 GLN A N 1
ATOM 698 C CA . GLN A 1 89 ? -20.662 6.143 -5.306 1.00 89.88 89 GLN A CA 1
ATOM 699 C C . GLN A 1 89 ? -19.694 6.516 -4.178 1.00 89.88 89 GLN A C 1
ATOM 701 O O . GLN A 1 89 ? -18.482 6.378 -4.347 1.00 89.88 89 GLN A O 1
ATOM 706 N N . SER A 1 90 ? -20.196 6.914 -3.006 1.00 89.94 90 SER A N 1
ATOM 707 C CA . SER A 1 90 ? -19.386 7.225 -1.819 1.00 89.94 90 SER A CA 1
ATOM 708 C C . SER A 1 90 ? -18.578 6.035 -1.284 1.00 89.94 90 SER A C 1
ATOM 710 O O . SER A 1 90 ? -17.521 6.229 -0.678 1.00 89.94 90 SER A O 1
ATOM 712 N N . CYS A 1 91 ? -19.062 4.805 -1.491 1.00 95.06 91 CYS A N 1
ATOM 713 C CA . CYS A 1 91 ? -18.471 3.590 -0.935 1.00 95.06 91 CYS A CA 1
ATOM 714 C C . CYS A 1 91 ? -18.748 2.364 -1.822 1.00 95.06 91 CYS A C 1
ATOM 716 O O . CYS A 1 91 ? -19.527 1.474 -1.469 1.00 95.06 91 CYS A O 1
ATOM 718 N N . LEU A 1 92 ? -18.058 2.299 -2.962 1.00 95.06 92 LEU A N 1
ATOM 719 C CA . LEU A 1 92 ? -18.216 1.255 -3.982 1.00 95.06 92 LEU A CA 1
ATOM 720 C C . LEU A 1 92 ? -18.063 -0.162 -3.402 1.00 95.06 92 LEU A C 1
ATOM 722 O O . LEU A 1 92 ? -18.787 -1.082 -3.779 1.00 95.06 92 LEU A O 1
ATOM 726 N N . SER A 1 93 ? -17.140 -0.343 -2.454 1.00 96.19 93 SER A N 1
ATOM 727 C CA . SER A 1 93 ? -16.825 -1.642 -1.847 1.00 96.19 93 SER A CA 1
ATOM 728 C C . SER A 1 93 ? -18.022 -2.313 -1.166 1.00 96.19 93 SER A C 1
ATOM 730 O O . SER A 1 93 ? -18.125 -3.542 -1.206 1.00 96.19 93 SER A O 1
ATOM 732 N N . ARG A 1 94 ? -18.952 -1.528 -0.601 1.00 95.06 94 ARG A N 1
ATOM 733 C CA . ARG A 1 94 ? -20.085 -2.018 0.200 1.00 95.06 94 ARG A CA 1
ATOM 734 C C . ARG A 1 94 ? -20.920 -3.052 -0.545 1.00 95.06 94 ARG A C 1
ATOM 736 O O . ARG A 1 94 ? -21.154 -4.131 -0.014 1.00 95.06 94 ARG A O 1
ATOM 743 N N . TYR A 1 95 ? -21.313 -2.733 -1.777 1.00 92.56 95 TYR A N 1
ATOM 744 C CA . TYR A 1 95 ? -22.149 -3.605 -2.605 1.00 92.56 95 TYR A CA 1
ATOM 745 C C . TYR A 1 95 ? -21.384 -4.221 -3.784 1.00 92.56 95 TYR A C 1
ATOM 747 O O . TYR A 1 95 ? -21.773 -5.278 -4.272 1.00 92.56 95 TYR A O 1
ATOM 755 N N . GLN A 1 96 ? -20.272 -3.624 -4.236 1.00 93.50 96 GLN A N 1
ATOM 756 C CA . GLN A 1 96 ? -19.465 -4.198 -5.320 1.00 93.50 96 GLN A CA 1
ATOM 757 C C . GLN A 1 96 ? -18.577 -5.363 -4.847 1.00 93.50 96 GLN A C 1
ATOM 759 O O . GLN A 1 96 ? -18.131 -6.158 -5.674 1.00 93.50 96 GLN A O 1
ATOM 764 N N . SER A 1 97 ? -18.312 -5.508 -3.541 1.00 92.88 97 SER A N 1
ATOM 765 C CA . SER A 1 97 ? -17.432 -6.573 -3.032 1.00 92.88 97 SER A CA 1
ATOM 766 C C . SER A 1 97 ? -17.942 -7.993 -3.290 1.00 92.88 97 SER A C 1
ATOM 768 O O . SER A 1 97 ? -17.121 -8.909 -3.362 1.00 92.88 97 SER A O 1
ATOM 770 N N . ILE A 1 98 ? -19.249 -8.186 -3.510 1.00 90.94 98 ILE A N 1
ATOM 771 C CA . ILE A 1 98 ? -19.809 -9.494 -3.876 1.00 90.94 98 ILE A CA 1
ATOM 772 C C . ILE A 1 98 ? -19.264 -10.004 -5.222 1.00 90.94 98 ILE A C 1
ATOM 774 O O . ILE A 1 98 ? -18.986 -11.190 -5.348 1.00 90.94 98 ILE A O 1
ATOM 778 N N . LEU A 1 99 ? -18.966 -9.110 -6.177 1.00 90.56 99 LEU A N 1
ATOM 779 C CA . LEU A 1 99 ? -18.446 -9.463 -7.511 1.00 90.56 99 LEU A CA 1
ATOM 780 C C . LEU A 1 99 ? -17.036 -10.087 -7.495 1.00 90.56 99 LEU A C 1
ATOM 782 O O . LEU A 1 99 ? -16.566 -10.571 -8.521 1.00 90.56 99 LEU A O 1
ATOM 786 N N . TYR A 1 100 ? -16.346 -10.046 -6.352 1.00 91.94 100 TYR A N 1
ATOM 787 C CA . TYR A 1 100 ? -14.981 -10.553 -6.177 1.00 91.94 100 TYR A CA 1
ATOM 788 C C . TYR A 1 100 ? -14.903 -11.712 -5.167 1.00 91.94 100 TYR A C 1
ATOM 790 O O . TYR A 1 100 ? -13.826 -12.270 -4.949 1.00 91.94 100 TYR A O 1
ATOM 798 N N . ARG A 1 101 ? -16.025 -12.064 -4.523 1.00 88.00 101 ARG A N 1
ATOM 799 C CA . ARG A 1 101 ? -16.111 -13.073 -3.460 1.00 88.00 101 ARG A CA 1
ATOM 800 C C . ARG A 1 101 ? -16.867 -14.302 -3.955 1.00 88.00 101 ARG A C 1
ATOM 802 O O . ARG A 1 101 ? -17.887 -14.180 -4.620 1.00 88.00 101 ARG A O 1
ATOM 809 N N . LYS A 1 102 ? -16.410 -15.497 -3.575 1.00 83.88 102 LYS A N 1
ATOM 810 C CA . LYS A 1 102 ? -17.229 -16.711 -3.713 1.00 83.88 102 LYS A CA 1
ATOM 811 C C . LYS A 1 102 ? -18.369 -16.666 -2.690 1.00 83.88 102 LYS A C 1
ATOM 813 O O . LYS A 1 102 ? -18.170 -16.211 -1.563 1.00 83.88 102 LYS A O 1
ATOM 818 N N . ALA A 1 103 ? -19.553 -17.137 -3.080 1.00 78.31 103 ALA A N 1
ATOM 819 C CA . ALA A 1 103 ? -20.679 -17.293 -2.165 1.00 78.31 103 ALA A CA 1
ATOM 820 C C . ALA A 1 103 ? -20.338 -18.325 -1.073 1.00 78.31 103 ALA A C 1
ATOM 822 O O . ALA A 1 103 ? -19.718 -19.353 -1.349 1.00 78.31 103 ALA A O 1
ATOM 823 N N . LEU A 1 104 ? -20.738 -18.050 0.172 1.00 77.12 104 LEU A N 1
ATOM 824 C CA . LEU A 1 104 ? -20.407 -18.866 1.345 1.00 77.12 104 LEU A CA 1
ATOM 825 C C . LEU A 1 104 ? -21.677 -19.282 2.099 1.00 77.12 104 LEU A C 1
ATOM 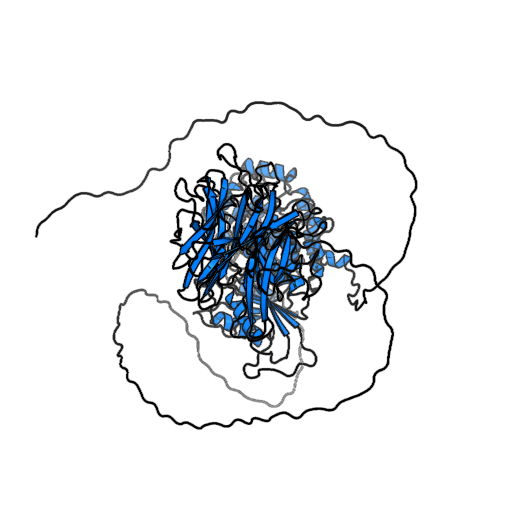827 O O . LEU A 1 104 ? -22.627 -18.502 2.163 1.00 77.12 104 LEU A O 1
ATOM 831 N N . PRO A 1 105 ? -21.697 -20.463 2.746 1.00 81.00 105 PRO A N 1
ATOM 832 C CA . PRO A 1 105 ? -22.879 -20.967 3.454 1.00 81.00 105 PRO A CA 1
ATOM 833 C C . PRO A 1 105 ? -23.212 -20.196 4.746 1.00 81.00 105 PRO A C 1
ATOM 835 O O . PRO A 1 105 ? -24.261 -20.423 5.347 1.00 81.00 105 PRO A O 1
ATOM 838 N N . TYR A 1 106 ? -22.339 -19.288 5.193 1.00 90.31 106 TYR A N 1
ATOM 839 C CA . TYR A 1 106 ? -22.487 -18.520 6.430 1.00 90.31 106 TYR A CA 1
ATOM 840 C C . TYR A 1 106 ? -23.484 -17.358 6.273 1.00 90.31 106 TYR A C 1
ATOM 842 O O . TYR A 1 106 ? -23.093 -16.191 6.193 1.00 90.31 106 TYR A O 1
ATOM 850 N N . LYS A 1 107 ? -24.786 -17.666 6.248 1.00 91.75 107 LYS A N 1
ATOM 851 C CA . LYS A 1 107 ? -25.852 -16.651 6.328 1.00 91.75 107 LYS A CA 1
ATOM 852 C C . LYS A 1 107 ? -25.989 -16.114 7.767 1.00 91.75 107 LYS A C 1
ATOM 854 O O . LYS A 1 107 ? -25.885 -16.906 8.706 1.00 91.75 107 LYS A O 1
ATOM 859 N N . PRO A 1 108 ? -26.213 -14.800 7.971 1.00 95.38 108 PRO A N 1
ATOM 860 C CA . PRO A 1 108 ? -26.452 -14.235 9.300 1.00 95.38 108 PRO A CA 1
ATOM 861 C C . PRO A 1 108 ? -27.781 -14.740 9.881 1.00 95.38 108 PRO A C 1
ATOM 863 O O . PRO A 1 108 ? -28.705 -15.086 9.143 1.00 95.38 108 PRO A O 1
ATOM 866 N N . SER A 1 109 ? -27.913 -14.754 11.210 1.00 97.12 109 SER A N 1
ATOM 867 C CA . SER A 1 109 ? -29.197 -15.087 11.837 1.00 97.12 109 SER A CA 1
ATOM 868 C C . SER A 1 109 ? -30.208 -13.936 11.660 1.00 97.12 109 SER A C 1
ATOM 870 O O . SER A 1 109 ? -29.824 -12.764 11.750 1.00 97.12 109 SER A O 1
ATOM 872 N N . PRO A 1 110 ? -31.518 -14.215 11.492 1.00 97.00 110 PRO A N 1
ATOM 873 C CA . PRO A 1 110 ? -32.543 -13.165 11.470 1.00 97.00 110 PRO A CA 1
ATOM 874 C C . PRO A 1 110 ? -32.569 -12.320 12.755 1.00 97.00 110 PRO A C 1
ATOM 876 O O . PRO A 1 110 ? -32.919 -11.140 12.726 1.00 97.00 110 PRO A O 1
ATOM 879 N N . TYR A 1 111 ? -32.152 -12.904 13.885 1.00 98.12 111 TYR A N 1
ATOM 880 C CA . TYR A 1 111 ? -32.024 -12.198 15.159 1.00 98.12 111 TYR A CA 1
ATOM 881 C C . TYR A 1 111 ? -30.859 -11.199 15.149 1.00 98.12 111 TYR A C 1
ATOM 883 O O . TYR A 1 111 ? -31.042 -10.061 15.579 1.00 98.12 111 TYR A O 1
ATOM 891 N N . LEU A 1 112 ? -29.697 -11.572 14.594 1.00 98.31 112 LEU A N 1
ATOM 892 C CA . LEU A 1 112 ? -28.578 -10.652 14.369 1.00 98.31 112 LEU A CA 1
ATOM 893 C C . LEU A 1 112 ? -28.985 -9.512 13.434 1.00 98.31 112 LEU A C 1
ATOM 895 O O . LEU A 1 112 ? -28.788 -8.357 13.794 1.00 98.31 112 LEU A O 1
ATOM 899 N N . VAL A 1 113 ? -29.623 -9.808 12.297 1.00 98.00 113 VAL A N 1
ATOM 900 C CA . VAL A 1 113 ? -30.123 -8.774 11.370 1.00 98.00 113 VAL A CA 1
ATOM 901 C C . VAL A 1 113 ? -31.085 -7.814 12.086 1.00 98.00 113 VAL A C 1
ATOM 903 O O . VAL A 1 113 ? -30.906 -6.599 12.015 1.00 98.00 113 VAL A O 1
ATOM 906 N N . SER A 1 114 ? -32.043 -8.328 12.868 1.00 98.19 114 SER A N 1
ATOM 907 C CA . SER A 1 114 ? -32.947 -7.493 13.676 1.00 98.19 114 SER A CA 1
ATOM 908 C C . SER A 1 114 ? -32.209 -6.651 14.729 1.00 98.19 114 SER A C 1
ATOM 910 O O . SER A 1 114 ? -32.571 -5.495 14.949 1.00 98.19 114 SER A O 1
ATOM 912 N N . LYS A 1 115 ? -31.168 -7.196 15.375 1.00 98.31 115 LYS A N 1
ATOM 913 C CA . LYS A 1 115 ? -30.343 -6.473 16.357 1.00 98.31 115 LYS A CA 1
ATOM 914 C C . LYS A 1 115 ? -29.517 -5.362 15.695 1.00 98.31 115 LYS A C 1
ATOM 916 O O . LYS A 1 115 ? -29.403 -4.291 16.283 1.00 98.31 115 LYS A O 1
ATOM 921 N N . LEU A 1 116 ? -28.999 -5.582 14.482 1.00 98.38 116 LEU A N 1
ATOM 922 C CA . LEU A 1 116 ? -28.261 -4.575 13.711 1.00 98.38 116 LEU A CA 1
ATOM 923 C C . LEU A 1 116 ? -29.170 -3.415 13.282 1.00 98.38 116 LEU A C 1
ATOM 925 O O . LEU A 1 116 ? -28.858 -2.277 13.616 1.00 98.38 116 LEU A O 1
ATOM 929 N N . ARG A 1 117 ? -30.348 -3.682 12.696 1.00 97.62 117 ARG A N 1
ATOM 930 C CA . ARG A 1 117 ? -31.326 -2.619 12.368 1.00 97.62 117 ARG A CA 1
ATOM 931 C C . ARG A 1 117 ? -31.729 -1.799 13.611 1.00 97.62 117 ARG A C 1
ATOM 933 O O . ARG A 1 117 ? -31.697 -0.575 13.586 1.00 97.62 117 ARG A O 1
ATOM 940 N N . LYS A 1 118 ? -31.995 -2.456 14.751 1.00 98.00 118 LYS A N 1
ATOM 941 C CA . LYS A 1 118 ? -32.275 -1.772 16.037 1.00 98.00 118 LYS A CA 1
ATOM 942 C C . LYS A 1 118 ? -31.090 -0.954 16.565 1.00 98.00 118 LYS A C 1
ATOM 944 O O . LYS A 1 118 ? -31.292 0.063 17.228 1.00 98.00 118 LYS A O 1
ATOM 949 N N . TYR A 1 119 ? -29.859 -1.394 16.307 1.00 98.38 119 TYR A N 1
ATOM 950 C CA . TYR A 1 119 ? -28.664 -0.619 16.626 1.00 98.38 119 TYR A CA 1
ATOM 951 C C . TYR A 1 119 ? -28.542 0.612 15.715 1.00 98.38 119 TYR A C 1
ATOM 953 O O . TYR A 1 119 ? -28.187 1.684 16.197 1.00 98.38 119 TYR A O 1
ATOM 961 N N . GLU A 1 120 ? -28.860 0.491 14.427 1.00 98.06 120 GLU A N 1
ATOM 962 C CA . GLU A 1 120 ? -28.864 1.611 13.479 1.00 98.06 120 GLU A CA 1
ATOM 963 C C . GLU A 1 120 ? -29.889 2.678 13.898 1.00 98.06 120 GLU A C 1
ATOM 965 O O . GLU A 1 120 ? -29.530 3.851 13.975 1.00 98.06 120 GLU A O 1
ATOM 970 N N . ASP A 1 121 ? -31.103 2.290 14.313 1.00 97.00 121 ASP A N 1
ATOM 971 C CA . ASP A 1 121 ? -32.095 3.200 14.916 1.00 97.00 121 ASP A CA 1
ATOM 972 C C . ASP A 1 121 ? -31.566 3.892 16.188 1.00 97.00 121 ASP A C 1
ATOM 974 O O . ASP A 1 121 ? -31.718 5.107 16.374 1.00 97.00 121 ASP A O 1
ATOM 978 N N . LEU A 1 122 ? -30.908 3.134 17.076 1.00 97.38 122 LEU A N 1
ATOM 979 C CA . LEU A 1 122 ? -30.275 3.679 18.279 1.00 97.38 122 LEU A CA 1
ATOM 980 C C . LEU A 1 122 ? -29.183 4.696 17.914 1.00 97.38 122 LEU A C 1
ATOM 982 O O . LEU A 1 122 ? -29.138 5.779 18.498 1.00 97.38 122 LEU A O 1
ATOM 986 N N . HIS A 1 123 ? -28.339 4.383 16.933 1.00 97.50 123 HIS A N 1
ATOM 987 C CA . HIS A 1 123 ? -27.256 5.246 16.473 1.00 97.50 123 HIS A CA 1
ATOM 988 C C . HIS A 1 123 ? -27.788 6.484 15.728 1.00 97.50 123 HIS A C 1
ATOM 990 O O . HIS A 1 123 ? -27.286 7.587 15.930 1.00 97.50 123 HIS A O 1
ATOM 996 N N . LYS A 1 124 ? -28.872 6.362 14.958 1.00 96.19 124 LYS A N 1
ATOM 997 C CA . LYS A 1 124 ? -29.580 7.481 14.317 1.00 96.19 124 LYS A CA 1
ATOM 998 C C . LYS A 1 124 ? -30.132 8.481 15.343 1.00 96.19 124 LYS A C 1
ATOM 1000 O O . LYS A 1 124 ? -30.005 9.695 15.156 1.00 96.19 124 LYS A O 1
ATOM 1005 N N . ARG A 1 125 ? -30.689 7.971 16.451 1.00 96.00 125 ARG A N 1
ATOM 1006 C CA . ARG A 1 125 ? -31.292 8.741 17.560 1.00 96.00 125 ARG A CA 1
ATOM 1007 C C . ARG A 1 125 ? -30.281 9.338 18.550 1.00 96.00 125 ARG A C 1
ATOM 1009 O O . ARG A 1 125 ? -30.533 10.411 19.097 1.00 96.00 125 ARG A O 1
ATOM 1016 N N . CYS A 1 126 ? -29.181 8.633 18.811 1.00 96.69 126 CYS A N 1
ATOM 1017 C CA . CYS A 1 126 ? -28.220 8.947 19.875 1.00 96.69 126 CYS A CA 1
ATOM 1018 C C . CYS A 1 126 ? -26.796 9.263 19.374 1.00 96.69 126 CYS A C 1
ATOM 1020 O O . CYS A 1 126 ? -25.932 9.575 20.185 1.00 96.69 126 CYS A O 1
ATOM 1022 N N . GLY A 1 127 ? -26.516 9.153 18.074 1.00 96.12 127 GLY A N 1
ATOM 1023 C CA . GLY A 1 127 ? -25.180 9.346 17.501 1.00 96.12 127 GLY A CA 1
ATOM 1024 C C . GLY A 1 127 ? -24.683 10.799 17.523 1.00 96.12 127 GLY A C 1
ATOM 1025 O O . GLY A 1 127 ? -25.388 11.698 18.001 1.00 96.12 127 GLY A O 1
ATOM 1026 N N . PRO A 1 128 ? -23.471 11.054 16.997 1.00 95.25 128 PRO A N 1
ATOM 1027 C CA . PRO A 1 128 ? -22.829 12.365 17.018 1.00 95.25 128 PRO A CA 1
ATOM 1028 C C . PRO A 1 128 ? -23.724 13.519 16.558 1.00 95.25 128 PRO A C 1
ATOM 1030 O O . PRO A 1 128 ? -24.504 13.397 15.614 1.00 95.25 128 PRO A O 1
ATOM 1033 N N . ASN A 1 129 ? -23.576 14.662 17.229 1.00 92.19 129 ASN A N 1
ATOM 1034 C CA . ASN A 1 129 ? -24.282 15.924 16.974 1.00 92.19 129 ASN A CA 1
ATOM 1035 C C . ASN A 1 129 ? -25.819 15.890 17.149 1.00 92.19 129 ASN A C 1
ATOM 1037 O O . ASN A 1 129 ? -26.466 16.923 16.972 1.00 92.19 129 ASN A O 1
ATOM 1041 N N . THR A 1 130 ? -26.422 14.759 17.537 1.00 95.12 130 THR A N 1
ATOM 1042 C CA . THR A 1 130 ? -27.852 14.706 17.901 1.00 95.12 130 THR A CA 1
ATOM 1043 C C . THR A 1 130 ? -28.139 15.488 19.196 1.00 95.12 130 THR A C 1
ATOM 1045 O O . THR A 1 130 ? -27.249 15.626 20.041 1.00 95.12 130 THR A O 1
ATOM 1048 N N . PRO A 1 131 ? -29.382 15.960 19.431 1.00 94.06 131 PRO A N 1
ATOM 1049 C CA . PRO A 1 131 ? -29.750 16.611 20.694 1.00 94.06 131 PRO A CA 1
ATOM 1050 C C . PRO A 1 131 ? -29.467 15.735 21.925 1.00 94.06 131 PRO A C 1
ATOM 1052 O O . PRO A 1 131 ? -28.992 16.229 22.948 1.00 94.06 131 PRO A O 1
ATOM 1055 N N . SER A 1 132 ? -29.694 14.424 21.806 1.00 93.88 132 SER A N 1
ATOM 1056 C CA . SER A 1 132 ? -29.445 13.434 22.859 1.00 93.88 132 SER A CA 1
ATOM 1057 C C . SER A 1 132 ? -27.953 13.242 23.150 1.00 93.88 132 SER A C 1
ATOM 1059 O O . SER A 1 132 ? -27.561 13.152 24.315 1.00 93.88 132 SER A O 1
ATOM 1061 N N . TYR A 1 133 ? -27.114 13.233 22.107 1.00 94.69 133 TYR A N 1
ATOM 1062 C CA . TYR A 1 133 ? -25.655 13.237 22.234 1.00 94.69 133 TYR A CA 1
ATOM 1063 C C . TYR A 1 133 ? -25.156 14.518 22.903 1.00 94.69 133 TYR A C 1
ATOM 1065 O O . TYR A 1 133 ? -24.436 14.446 23.897 1.00 94.69 133 TYR A O 1
ATOM 1073 N N . ASN A 1 134 ? -25.608 15.686 22.439 1.00 93.31 134 ASN A N 1
ATOM 1074 C CA . ASN A 1 134 ? -25.214 16.975 23.010 1.00 93.31 134 ASN A CA 1
ATOM 1075 C C . ASN A 1 134 ? -25.588 17.055 24.504 1.00 93.31 134 ASN A C 1
ATOM 1077 O O . ASN A 1 134 ? -24.743 17.398 25.328 1.00 93.31 134 ASN A O 1
ATOM 1081 N N . LYS A 1 135 ? -26.801 16.622 24.888 1.00 91.38 135 LYS A N 1
ATOM 1082 C CA . LYS A 1 135 ? -27.223 16.521 26.298 1.00 91.38 135 LYS A CA 1
ATOM 1083 C C . LYS A 1 135 ? -26.297 15.617 27.126 1.00 91.38 135 LYS A C 1
ATOM 1085 O O . LYS A 1 135 ? -25.920 15.987 28.236 1.00 91.38 135 LYS A O 1
ATOM 1090 N N . ALA A 1 136 ? -25.904 14.456 26.598 1.00 91.62 136 ALA A N 1
ATOM 1091 C CA . ALA A 1 136 ? -24.987 13.541 27.280 1.00 91.62 136 ALA A CA 1
ATOM 1092 C C . ALA A 1 136 ? -23.540 14.075 27.364 1.00 91.62 136 ALA A C 1
ATOM 1094 O O . ALA A 1 136 ? -22.820 13.746 28.308 1.00 91.62 136 ALA A O 1
ATOM 1095 N N . VAL A 1 137 ? -23.114 14.916 26.415 1.00 92.69 137 VAL A N 1
ATOM 1096 C CA . VAL A 1 137 ? -21.808 15.598 26.431 1.00 92.69 137 VAL A CA 1
ATOM 1097 C C . VAL A 1 137 ? -21.781 16.752 27.439 1.00 92.69 137 VAL A C 1
ATOM 1099 O O . VAL A 1 137 ? -20.773 16.919 28.124 1.00 92.69 137 VAL A O 1
ATOM 1102 N N . GLU A 1 138 ? -22.870 17.505 27.620 1.00 89.31 138 GLU A N 1
ATOM 1103 C CA . GLU A 1 138 ? -22.939 18.493 28.710 1.00 89.31 138 GLU A CA 1
ATOM 1104 C C . GLU A 1 138 ? -22.908 17.821 30.096 1.00 89.31 138 GLU A C 1
ATOM 1106 O O . GLU A 1 138 ? -22.231 18.315 30.995 1.00 89.31 138 GLU A O 1
ATOM 1111 N N . GLN A 1 139 ? -23.531 16.645 30.253 1.00 85.06 139 GLN A N 1
ATOM 1112 C CA . GLN A 1 139 ? -23.406 15.827 31.473 1.00 85.06 139 GLN A CA 1
ATOM 1113 C C . GLN A 1 139 ? -21.968 15.334 31.712 1.00 85.06 139 GLN A C 1
ATOM 1115 O O . GLN A 1 139 ? -21.486 15.307 32.844 1.00 85.06 139 GLN A O 1
ATOM 1120 N N . LEU A 1 140 ? -21.244 14.979 30.645 1.00 89.12 140 LEU A N 1
ATOM 1121 C CA . LEU A 1 140 ? -19.830 14.610 30.739 1.00 89.12 140 LEU A CA 1
ATOM 1122 C C . LEU A 1 140 ? -18.981 15.786 31.256 1.00 89.12 140 LEU A C 1
ATOM 1124 O O . LEU A 1 140 ? -18.159 15.591 32.153 1.00 89.12 140 LEU A O 1
ATOM 1128 N N . LYS A 1 141 ? -19.219 17.000 30.732 1.00 87.62 141 LYS A N 1
ATOM 1129 C CA . LYS A 1 141 ? -18.544 18.245 31.147 1.00 87.62 141 LYS A CA 1
ATOM 1130 C C . LYS A 1 141 ? -18.883 18.671 32.577 1.00 87.62 141 LYS A C 1
ATOM 1132 O O . LYS A 1 141 ? -18.004 19.191 33.257 1.00 87.62 141 LYS A O 1
ATOM 1137 N N . SER A 1 142 ? -20.120 18.468 33.039 1.00 81.56 142 SER A N 1
ATOM 1138 C CA . SER A 1 142 ? -20.539 18.845 34.400 1.00 81.56 142 SER A CA 1
ATOM 1139 C C . SER A 1 142 ? -19.936 17.963 35.497 1.00 81.56 142 SER A C 1
ATOM 1141 O O . SER A 1 142 ? -20.100 18.268 36.676 1.00 81.56 142 SER A O 1
ATOM 1143 N N . GLY A 1 143 ? -19.280 16.853 35.133 1.00 75.00 143 GLY A N 1
ATOM 1144 C CA . GLY A 1 143 ? -18.688 15.901 36.075 1.00 75.00 143 GLY A CA 1
ATOM 1145 C C . GLY A 1 143 ? -19.707 15.095 36.891 1.00 75.00 143 GLY A C 1
ATOM 1146 O O . GLY A 1 143 ? -19.307 14.291 37.729 1.00 75.00 143 GLY A O 1
ATOM 1147 N N . SER A 1 144 ? -21.012 15.278 36.659 1.00 64.38 144 SER A N 1
ATOM 1148 C CA . SER A 1 144 ? -22.078 14.739 37.508 1.00 64.38 144 SER A CA 1
ATOM 1149 C C . SER A 1 144 ? -22.733 13.483 36.924 1.00 64.38 144 SER A C 1
ATOM 1151 O O . SER A 1 144 ? -23.309 13.482 35.837 1.00 64.38 144 SER A O 1
ATOM 1153 N N . ASN A 1 145 ? -22.699 12.395 37.694 1.00 64.62 145 ASN A N 1
ATOM 1154 C CA . ASN A 1 145 ? -23.258 11.094 37.316 1.00 64.62 145 ASN A CA 1
ATOM 1155 C C . ASN A 1 145 ? -24.771 11.016 37.608 1.00 64.62 145 ASN A C 1
ATOM 1157 O O . ASN A 1 145 ? -25.231 10.261 38.466 1.00 64.62 145 ASN A O 1
ATOM 1161 N N . VAL A 1 146 ? -25.571 11.838 36.920 1.00 59.06 146 VAL A N 1
ATOM 1162 C CA . VAL A 1 146 ? -27.028 11.918 37.146 1.00 59.06 146 VAL A CA 1
ATOM 1163 C C . VAL A 1 146 ? -27.758 10.763 36.443 1.00 59.06 146 VAL A C 1
ATOM 1165 O O . VAL A 1 146 ? -28.378 10.925 35.388 1.00 59.06 146 VAL A O 1
ATOM 1168 N N . VAL A 1 147 ? -27.652 9.571 37.037 1.00 53.25 147 VAL A N 1
ATOM 1169 C CA . VAL A 1 147 ? -28.257 8.317 36.558 1.00 53.25 147 VAL A CA 1
ATOM 1170 C C . VAL A 1 147 ? -29.751 8.498 36.255 1.00 53.25 147 VAL A C 1
ATOM 1172 O O . VAL A 1 147 ? -30.501 9.018 37.074 1.00 53.25 147 VAL A O 1
ATOM 1175 N N . GLY A 1 148 ? -30.184 8.032 35.078 1.00 53.53 148 GLY A N 1
ATOM 1176 C CA . GLY A 1 148 ? -31.596 8.014 34.671 1.00 53.53 148 GLY A CA 1
ATOM 1177 C C . GLY A 1 148 ? -32.103 9.257 33.929 1.00 53.53 148 GLY A C 1
ATOM 1178 O O . GLY A 1 148 ? -33.303 9.371 33.713 1.00 53.53 148 GLY A O 1
ATOM 1179 N N . THR A 1 149 ? -31.229 10.186 33.521 1.00 54.47 149 THR A N 1
ATOM 1180 C CA . THR A 1 149 ? -31.637 11.444 32.852 1.00 54.47 149 THR A CA 1
ATOM 1181 C C . THR A 1 149 ? -31.381 11.499 31.337 1.00 54.47 149 THR A C 1
ATOM 1183 O O . THR A 1 149 ? -31.726 12.495 30.690 1.00 54.47 149 THR A O 1
ATOM 1186 N N . THR A 1 150 ? -30.795 10.453 30.752 1.00 64.44 150 THR A N 1
ATOM 1187 C CA . THR A 1 150 ? -30.478 10.338 29.317 1.00 64.44 150 THR A CA 1
ATOM 1188 C C . THR A 1 150 ? -30.757 8.922 28.799 1.00 64.44 150 THR A C 1
ATOM 1190 O O . THR A 1 150 ? -30.243 7.944 29.336 1.00 64.44 150 THR A O 1
ATOM 1193 N N . ASP A 1 151 ? -31.533 8.814 27.712 1.00 80.06 151 ASP A N 1
ATOM 1194 C CA . ASP A 1 151 ? -31.944 7.536 27.085 1.00 80.06 151 ASP A CA 1
ATOM 1195 C C . ASP A 1 151 ? -30.851 6.883 26.217 1.00 80.06 151 ASP A C 1
ATOM 1197 O O . ASP A 1 151 ? -31.091 5.890 25.527 1.00 80.06 151 ASP A O 1
ATOM 1201 N N . CYS A 1 152 ? -29.663 7.486 26.200 1.00 92.62 152 CYS A N 1
ATOM 1202 C CA . CYS A 1 152 ? -28.548 7.150 25.329 1.00 92.62 152 CYS A CA 1
ATOM 1203 C C . CYS A 1 152 ? -27.306 6.883 26.180 1.00 92.62 152 CYS A C 1
ATOM 1205 O O . CYS A 1 152 ? -26.876 7.747 26.945 1.00 92.62 152 CYS A O 1
ATOM 1207 N N . LYS A 1 153 ? -26.714 5.699 26.016 1.00 94.88 153 LYS A N 1
ATOM 1208 C CA . LYS A 1 153 ? -25.448 5.299 26.640 1.00 94.88 153 LYS A CA 1
ATOM 1209 C C . LYS A 1 153 ? -24.400 5.055 25.565 1.00 94.88 153 LYS A C 1
ATOM 1211 O O . LYS A 1 153 ? -24.742 4.690 24.445 1.00 94.88 153 LYS A O 1
ATOM 1216 N N . TYR A 1 154 ? -23.132 5.214 25.921 1.00 97.38 154 TYR A N 1
ATOM 1217 C CA . TYR A 1 154 ? -22.022 5.240 24.972 1.00 97.38 154 TYR A CA 1
ATOM 1218 C C . TYR A 1 154 ? -20.903 4.293 25.391 1.00 97.38 154 TYR A C 1
ATOM 1220 O O . TYR A 1 154 ? -20.670 4.068 26.585 1.00 97.38 154 TYR A O 1
ATOM 1228 N N . VAL A 1 155 ? -20.194 3.769 24.397 1.00 98.44 155 VAL A N 1
ATOM 1229 C CA . VAL A 1 155 ? -18.869 3.172 24.541 1.00 98.44 155 VAL A CA 1
ATOM 1230 C C . VAL A 1 155 ? -17.952 3.774 23.476 1.00 98.44 155 VAL A C 1
ATOM 1232 O O . VAL A 1 155 ? -18.243 3.718 22.283 1.00 98.44 155 VAL A O 1
ATOM 1235 N N . VAL A 1 156 ? -16.869 4.408 23.916 1.00 98.44 156 VAL A N 1
ATOM 1236 C CA . VAL A 1 156 ? -15.872 5.031 23.044 1.00 98.44 156 VAL A CA 1
ATOM 1237 C C . VAL A 1 156 ? -14.706 4.065 22.882 1.00 98.44 156 VAL A C 1
ATOM 1239 O O . VAL A 1 156 ? -14.057 3.726 23.869 1.00 98.44 156 VAL A O 1
ATOM 1242 N N . TRP A 1 157 ? -14.433 3.626 21.657 1.00 98.38 157 TRP A N 1
ATOM 1243 C CA . TRP A 1 157 ? -13.211 2.894 21.324 1.00 98.38 157 TRP A CA 1
ATOM 1244 C C . TRP A 1 157 ? -12.088 3.900 21.035 1.00 98.38 157 TRP A C 1
ATOM 1246 O O . TRP A 1 157 ? -12.293 4.846 20.272 1.00 98.38 157 TRP A O 1
ATOM 1256 N N . VAL A 1 158 ? -10.928 3.712 21.668 1.00 96.56 158 VAL A N 1
ATOM 1257 C CA . VAL A 1 158 ? -9.741 4.575 21.543 1.00 96.56 158 VAL A CA 1
ATOM 1258 C C . VAL A 1 158 ? -8.783 4.028 20.485 1.00 96.56 158 VAL A C 1
ATOM 1260 O O . VAL A 1 158 ? -8.505 2.829 20.468 1.00 96.56 158 VAL A O 1
ATOM 1263 N N . TRP A 1 159 ? -8.216 4.906 19.651 1.00 93.31 159 TRP A N 1
ATOM 1264 C CA . TRP A 1 159 ? -7.237 4.517 18.639 1.00 93.31 159 TRP A CA 1
ATOM 1265 C C . TRP A 1 159 ? -5.947 4.023 19.308 1.00 93.31 159 TRP A C 1
ATOM 1267 O O . TRP A 1 159 ? -5.275 4.759 20.034 1.00 93.31 159 TRP A O 1
ATOM 1277 N N . TYR A 1 160 ? -5.607 2.750 19.098 1.00 90.31 160 TYR A N 1
ATOM 1278 C CA . TYR A 1 160 ? -4.462 2.106 19.742 1.00 90.31 160 TYR A CA 1
ATOM 1279 C C . TYR A 1 160 ? -3.964 0.895 18.941 1.00 90.31 160 TYR A C 1
ATOM 1281 O O . TYR A 1 160 ? -4.756 0.159 18.359 1.00 90.31 160 TYR A O 1
ATOM 1289 N N . SER A 1 161 ? -2.653 0.639 18.974 1.00 90.44 161 SER A N 1
ATOM 1290 C CA . SER A 1 161 ? -2.010 -0.545 18.380 1.00 90.44 161 SER A CA 1
ATOM 1291 C C . SER A 1 161 ? -2.095 -0.661 16.837 1.00 90.44 161 SER A C 1
ATOM 1293 O O . SER A 1 161 ? -2.546 0.236 16.117 1.00 90.44 161 SER A O 1
ATOM 1295 N N . GLY A 1 162 ? -1.555 -1.759 16.298 1.00 89.62 162 GLY A N 1
ATOM 1296 C CA . GLY A 1 162 ? -1.454 -2.009 14.853 1.00 89.62 162 GLY A CA 1
ATOM 1297 C C . GLY A 1 162 ? -2.808 -2.263 14.175 1.00 89.62 162 GLY A C 1
ATOM 1298 O O . GLY A 1 162 ? -3.763 -2.683 14.823 1.00 89.62 162 GLY A O 1
ATOM 1299 N N . LEU A 1 163 ? -2.888 -2.056 12.854 1.00 93.81 163 LEU A N 1
ATOM 1300 C CA . LEU A 1 163 ? -4.148 -2.104 12.093 1.00 93.81 163 LEU A CA 1
ATOM 1301 C C . LEU A 1 163 ? -4.969 -3.391 12.313 1.00 93.81 163 LEU A C 1
ATOM 1303 O O . LEU A 1 163 ? -6.171 -3.308 12.547 1.00 93.81 163 LEU A O 1
ATOM 1307 N N . GLY A 1 164 ? -4.332 -4.569 12.305 1.00 94.81 164 GLY A N 1
ATOM 1308 C CA . GLY A 1 164 ? -5.023 -5.839 12.573 1.00 94.81 164 GLY A CA 1
ATOM 1309 C C . GLY A 1 164 ? -5.689 -5.865 13.955 1.00 94.81 164 GLY A C 1
ATOM 1310 O O . GLY A 1 164 ? -6.859 -6.218 14.076 1.00 94.81 164 GLY A O 1
ATOM 1311 N N . ASN A 1 165 ? -4.986 -5.389 14.986 1.00 96.12 165 ASN A N 1
ATOM 1312 C CA . ASN A 1 165 ? -5.514 -5.278 16.348 1.00 96.12 165 ASN A CA 1
ATOM 1313 C C . ASN A 1 165 ? -6.666 -4.262 16.411 1.00 96.12 165 ASN A C 1
ATOM 1315 O O . ASN A 1 165 ? -7.671 -4.519 17.072 1.00 96.12 165 ASN A O 1
ATOM 1319 N N . ARG A 1 166 ? -6.569 -3.142 15.678 1.00 96.75 166 ARG A N 1
ATOM 1320 C CA . ARG A 1 166 ? -7.634 -2.125 15.606 1.00 96.75 166 ARG A CA 1
ATOM 1321 C C . ARG A 1 166 ? -8.932 -2.671 15.010 1.00 96.75 166 ARG A C 1
ATOM 1323 O O . ARG A 1 166 ? -9.998 -2.451 15.573 1.00 96.75 166 ARG A O 1
ATOM 1330 N N . ILE A 1 167 ? -8.845 -3.444 13.930 1.00 98.25 167 ILE A N 1
ATOM 1331 C CA . ILE A 1 167 ? -10.008 -4.072 13.281 1.00 98.25 167 ILE A CA 1
ATOM 1332 C C . ILE A 1 167 ? -10.669 -5.104 14.218 1.00 98.25 167 ILE A C 1
ATOM 1334 O O . ILE A 1 167 ? -11.882 -5.066 14.437 1.00 98.25 167 ILE A O 1
ATOM 1338 N N . LEU A 1 168 ? -9.878 -5.996 14.826 1.00 98.44 168 LEU A N 1
ATOM 1339 C CA . LEU A 1 168 ? -10.386 -7.029 15.739 1.00 98.44 168 LEU A CA 1
ATOM 1340 C C . LEU A 1 168 ? -11.024 -6.443 17.012 1.00 98.44 168 LEU A C 1
ATOM 1342 O O . LEU A 1 168 ? -12.095 -6.878 17.446 1.00 98.44 168 LEU A O 1
ATOM 1346 N N . THR A 1 169 ? -10.385 -5.443 17.618 1.00 98.06 169 THR A N 1
ATOM 1347 C CA . THR A 1 169 ? -10.890 -4.803 18.841 1.00 98.06 169 THR A CA 1
ATOM 1348 C C . THR A 1 169 ? -12.131 -3.969 18.597 1.00 98.06 169 THR A C 1
ATOM 1350 O O . THR A 1 169 ? -13.047 -4.011 19.414 1.00 98.06 169 THR A O 1
ATOM 1353 N N . LEU A 1 170 ? -12.208 -3.249 17.477 1.00 98.38 170 LEU A N 1
ATOM 1354 C CA . LEU A 1 170 ? -13.375 -2.435 17.163 1.00 98.38 170 LEU A CA 1
ATOM 1355 C C . LEU A 1 170 ? -14.618 -3.312 16.929 1.00 98.38 170 LEU A C 1
ATOM 1357 O O . LEU A 1 170 ? -15.694 -2.980 17.423 1.00 98.38 170 LEU A O 1
ATOM 1361 N N . ALA A 1 171 ? -14.463 -4.493 16.316 1.00 98.56 171 ALA A N 1
ATOM 1362 C CA . ALA A 1 171 ? -15.523 -5.506 16.272 1.00 98.56 171 ALA A CA 1
ATOM 1363 C C . ALA A 1 171 ? -15.884 -6.067 17.666 1.00 98.56 171 ALA A C 1
ATOM 1365 O O . ALA A 1 171 ? -17.060 -6.295 17.950 1.00 98.56 171 ALA A O 1
ATOM 1366 N N . SER A 1 172 ? -14.898 -6.247 18.553 1.00 98.56 172 SER A N 1
ATOM 1367 C CA . SER A 1 172 ? -15.118 -6.726 19.931 1.00 98.56 172 SER A CA 1
ATOM 1368 C C . SER A 1 172 ? -15.903 -5.711 20.775 1.00 98.56 172 SER A C 1
ATOM 1370 O O . SER A 1 172 ? -16.879 -6.065 21.439 1.00 98.56 172 SER A O 1
ATOM 1372 N N . VAL A 1 173 ? -15.534 -4.427 20.702 1.00 98.69 173 VAL A N 1
ATOM 1373 C CA . VAL A 1 173 ? -16.241 -3.331 21.386 1.00 98.69 173 VAL A CA 1
ATOM 1374 C C . VAL A 1 173 ? -17.608 -3.069 20.744 1.00 98.69 173 VAL A C 1
ATOM 1376 O O . VAL A 1 173 ? -18.554 -2.764 21.467 1.00 98.69 173 VAL A O 1
ATOM 1379 N N . PHE A 1 174 ? -17.770 -3.268 19.430 1.00 98.81 174 PHE A N 1
ATOM 1380 C CA . PHE A 1 174 ? -19.086 -3.231 18.784 1.00 98.81 174 PHE A CA 1
ATOM 1381 C C . PHE A 1 174 ? -20.019 -4.342 19.290 1.00 98.81 174 PHE A C 1
ATOM 1383 O O . PHE A 1 174 ? -21.168 -4.061 19.626 1.00 98.81 174 PHE A O 1
ATOM 1390 N N . LEU A 1 175 ? -19.537 -5.583 19.431 1.00 98.69 175 LEU A N 1
ATOM 1391 C CA . LEU A 1 175 ? -20.341 -6.659 20.018 1.00 98.69 175 LEU A CA 1
ATOM 1392 C C . LEU A 1 175 ? -20.749 -6.332 21.461 1.00 98.69 175 LEU A C 1
ATOM 1394 O O . LEU A 1 175 ? -21.915 -6.464 21.824 1.00 98.69 175 LEU A O 1
ATOM 1398 N N . TYR A 1 176 ? -19.817 -5.825 22.266 1.00 98.62 176 TYR A N 1
ATOM 1399 C CA . TYR A 1 176 ? -20.120 -5.347 23.614 1.00 98.62 176 TYR A CA 1
ATOM 1400 C C . TYR A 1 176 ? -21.152 -4.197 23.618 1.00 98.62 176 TYR A C 1
ATOM 1402 O O . TYR A 1 176 ? -22.024 -4.152 24.489 1.00 98.62 176 TYR A O 1
ATOM 1410 N N . ALA A 1 177 ? -21.133 -3.311 22.617 1.00 98.56 177 ALA A N 1
ATOM 1411 C CA . ALA A 1 177 ? -22.139 -2.264 22.432 1.00 98.56 177 ALA A CA 1
ATOM 1412 C C . ALA A 1 177 ? -23.539 -2.838 22.117 1.00 98.56 177 ALA A C 1
ATOM 1414 O O . ALA A 1 177 ? -24.525 -2.389 22.705 1.00 98.56 177 ALA A O 1
ATOM 1415 N N . LEU A 1 178 ? -23.627 -3.878 21.273 1.00 98.31 178 LEU A N 1
ATOM 1416 C CA . LEU A 1 178 ? -24.874 -4.607 20.983 1.00 98.31 178 LEU A CA 1
ATOM 1417 C C . LEU A 1 178 ? -25.439 -5.333 22.219 1.00 98.31 178 LEU A C 1
ATOM 1419 O O . LEU A 1 178 ? -26.658 -5.377 22.401 1.00 98.31 178 LEU A O 1
ATOM 1423 N N . LEU A 1 179 ? -24.572 -5.897 23.066 1.00 97.88 179 LEU A N 1
ATOM 1424 C CA . LEU A 1 179 ? -24.958 -6.601 24.298 1.00 97.88 179 LEU A CA 1
ATOM 1425 C C . LEU A 1 179 ? -25.388 -5.649 25.426 1.00 97.88 179 LEU A C 1
ATOM 1427 O O . LEU A 1 179 ? -26.248 -5.997 26.232 1.00 97.88 179 LEU A O 1
ATOM 1431 N N . THR A 1 180 ? -24.804 -4.448 25.491 1.00 96.69 180 THR A N 1
ATOM 1432 C CA . THR A 1 180 ? -25.055 -3.468 26.567 1.00 96.69 180 THR A CA 1
ATOM 1433 C C . THR A 1 180 ? -25.962 -2.298 26.171 1.00 96.69 180 THR A C 1
ATOM 1435 O O . THR A 1 180 ? -26.194 -1.411 26.995 1.00 96.69 180 THR A O 1
ATOM 1438 N N . GLU A 1 181 ? -26.499 -2.317 24.946 1.00 96.25 181 GLU A N 1
ATOM 1439 C CA . GLU A 1 181 ? -27.394 -1.298 24.370 1.00 96.25 181 GLU A CA 1
ATOM 1440 C C . GLU A 1 181 ? -26.767 0.108 24.381 1.00 96.25 181 GLU A C 1
ATOM 1442 O O . GLU A 1 181 ? -27.370 1.106 24.784 1.00 96.25 181 GLU A O 1
ATOM 1447 N N . ARG A 1 182 ? -25.504 0.172 23.940 1.00 97.69 182 ARG A N 1
ATOM 1448 C CA . ARG A 1 182 ? -24.703 1.398 23.845 1.00 97.69 182 ARG A CA 1
ATOM 1449 C C . ARG A 1 182 ? -24.477 1.800 22.393 1.00 97.69 182 ARG A C 1
ATOM 1451 O O . ARG A 1 182 ? -24.317 0.954 21.524 1.00 97.69 182 ARG A O 1
ATOM 1458 N N . VAL A 1 183 ? -24.367 3.101 22.151 1.00 98.31 183 VAL A N 1
ATOM 1459 C CA . VAL A 1 183 ? -23.792 3.667 20.927 1.00 98.31 183 VAL A CA 1
ATOM 1460 C C . VAL A 1 183 ? -22.279 3.445 20.950 1.00 98.31 183 VAL A C 1
ATOM 1462 O O . VAL A 1 183 ? -21.615 3.853 21.905 1.00 98.31 183 VAL A O 1
ATOM 1465 N N . LEU A 1 184 ? -21.730 2.834 19.901 1.00 98.69 184 LEU A N 1
ATOM 1466 C CA . LEU A 1 184 ? -20.288 2.816 19.652 1.00 98.69 184 LEU A CA 1
ATOM 1467 C C . LEU A 1 184 ? -19.860 4.158 19.053 1.00 98.69 184 LEU A C 1
ATOM 1469 O O . LEU A 1 184 ? -20.447 4.597 18.067 1.00 98.69 184 LEU A O 1
ATOM 1473 N N . LEU A 1 185 ? -18.816 4.768 19.609 1.00 98.38 185 LEU A N 1
ATOM 1474 C CA . LEU A 1 185 ? -18.140 5.926 19.026 1.00 98.38 185 LEU A CA 1
ATOM 1475 C C . LEU A 1 185 ? -16.661 5.607 18.814 1.00 98.38 185 LEU A C 1
ATOM 1477 O O . LEU A 1 185 ? -16.008 5.049 19.696 1.00 98.38 185 LEU A O 1
ATOM 1481 N N . VAL A 1 186 ? -16.140 5.962 17.645 1.00 98.12 186 VAL A N 1
ATOM 1482 C CA . VAL A 1 186 ? -14.802 5.569 17.193 1.00 98.12 186 VAL A CA 1
ATOM 1483 C C . VAL A 1 186 ? -13.873 6.771 17.212 1.00 98.12 186 VAL A C 1
ATOM 1485 O O . VAL A 1 186 ? -14.082 7.738 16.477 1.00 98.12 186 VAL A O 1
ATOM 1488 N N . ASP A 1 187 ? -12.829 6.720 18.034 1.00 95.69 187 ASP A N 1
ATOM 1489 C CA . ASP A 1 187 ? -11.690 7.619 17.884 1.00 95.69 187 ASP A CA 1
ATOM 1490 C C . ASP A 1 187 ? -11.043 7.396 16.508 1.00 95.69 187 ASP A C 1
ATOM 1492 O O . ASP A 1 187 ? -10.594 6.300 16.170 1.00 95.69 187 ASP A O 1
ATOM 1496 N N . ARG A 1 188 ? -11.037 8.440 15.676 1.00 88.56 188 ARG A N 1
ATOM 1497 C CA . ARG A 1 188 ? -10.596 8.343 14.280 1.00 88.56 188 ARG A CA 1
ATOM 1498 C C . ARG A 1 188 ? -9.077 8.186 14.137 1.00 88.56 188 ARG A C 1
ATOM 1500 O O . ARG A 1 188 ? -8.624 7.696 13.099 1.00 88.56 188 ARG A O 1
ATOM 1507 N N . GLY A 1 189 ? -8.310 8.601 15.151 1.00 86.25 189 GLY A N 1
ATOM 1508 C CA . GLY A 1 189 ? -6.853 8.711 15.077 1.00 86.25 189 GLY A CA 1
ATOM 1509 C C . GLY A 1 189 ? -6.383 9.442 13.815 1.00 86.25 189 GLY A C 1
ATOM 1510 O O . GLY A 1 189 ? -6.972 10.445 13.411 1.00 86.25 189 GLY A O 1
ATOM 1511 N N . ASN A 1 190 ? -5.348 8.903 13.170 1.00 80.44 190 ASN A N 1
ATOM 1512 C CA . ASN A 1 190 ? -4.735 9.501 11.977 1.00 80.44 190 ASN A CA 1
ATOM 1513 C C . ASN A 1 190 ? -5.270 8.933 10.645 1.00 80.44 190 ASN A C 1
ATOM 1515 O O . ASN A 1 190 ? -4.915 9.445 9.584 1.00 80.44 190 ASN A O 1
ATOM 1519 N N . ASP A 1 191 ? -6.053 7.846 10.667 1.00 85.12 191 ASP A N 1
ATOM 1520 C CA . ASP A 1 191 ? -6.267 7.007 9.476 1.00 85.12 191 ASP A CA 1
ATOM 1521 C C . ASP A 1 191 ? -7.625 6.286 9.366 1.00 85.12 191 ASP A C 1
ATOM 1523 O O . ASP A 1 191 ? -8.012 5.920 8.258 1.00 85.12 191 ASP A O 1
ATOM 1527 N N . MET A 1 192 ? -8.394 6.084 10.443 1.00 91.50 192 MET A N 1
ATOM 1528 C CA . MET A 1 192 ? -9.600 5.231 10.370 1.00 91.50 192 MET A CA 1
ATOM 1529 C C . MET A 1 192 ? -10.635 5.746 9.352 1.00 91.50 192 MET A C 1
ATOM 1531 O O . MET A 1 192 ? -11.281 4.946 8.678 1.00 91.50 192 MET A O 1
ATOM 1535 N N . ALA A 1 193 ? -10.741 7.070 9.197 1.00 89.75 193 ALA A N 1
ATOM 1536 C CA . ALA A 1 193 ? -11.646 7.736 8.255 1.00 89.75 193 ALA A CA 1
ATOM 1537 C C . ALA A 1 193 ? -11.164 7.747 6.790 1.00 89.75 193 ALA A C 1
ATOM 1539 O O . ALA A 1 193 ? -11.947 8.064 5.901 1.00 89.75 193 ALA A O 1
ATOM 1540 N N . SER A 1 194 ? -9.897 7.412 6.517 1.00 90.19 194 SER A N 1
ATOM 1541 C CA . SER A 1 194 ? -9.389 7.231 5.147 1.00 90.19 194 SER A CA 1
ATOM 1542 C C . SER A 1 194 ? -9.297 5.754 4.746 1.00 90.19 194 SER A C 1
ATOM 1544 O O . SER A 1 194 ? -9.261 5.438 3.555 1.00 90.19 194 SER A O 1
ATOM 1546 N N . LEU A 1 195 ? -9.330 4.843 5.724 1.00 94.31 195 LEU A N 1
ATOM 1547 C CA . LEU A 1 195 ? -9.370 3.393 5.527 1.00 94.31 195 LEU A CA 1
ATOM 1548 C C . LEU A 1 195 ? -10.785 2.845 5.297 1.00 94.31 195 LEU A C 1
ATOM 1550 O O . LEU A 1 195 ? -10.961 2.000 4.418 1.00 94.31 195 LEU A O 1
ATOM 1554 N N . PHE A 1 196 ? -11.781 3.311 6.059 1.00 96.81 196 PHE A N 1
ATOM 1555 C CA . PHE A 1 196 ? -13.125 2.719 6.096 1.00 96.81 196 PHE A CA 1
ATOM 1556 C C . PHE A 1 196 ? -14.239 3.726 5.797 1.00 96.81 196 PHE A C 1
ATOM 1558 O O . PHE A 1 196 ? -14.165 4.888 6.195 1.00 96.81 196 PHE A O 1
ATOM 1565 N N . CYS A 1 197 ? -15.298 3.253 5.141 1.00 96.50 197 CYS A N 1
ATOM 1566 C CA . CYS A 1 197 ? -16.557 3.982 5.012 1.00 96.50 197 CYS A CA 1
ATOM 1567 C C . CYS A 1 197 ? -17.347 3.996 6.334 1.00 96.50 197 CYS A C 1
ATOM 1569 O O . CYS A 1 197 ? -17.140 3.150 7.203 1.00 96.50 197 CYS A O 1
ATOM 1571 N N . GLU A 1 198 ? -18.334 4.888 6.444 1.00 96.25 198 GLU A N 1
ATOM 1572 C CA . GLU A 1 198 ? -19.310 4.876 7.544 1.00 96.25 198 GLU A CA 1
ATOM 1573 C C . GLU A 1 198 ? -20.155 3.583 7.527 1.00 96.25 198 GLU A C 1
ATOM 1575 O O . GLU A 1 198 ? -20.785 3.289 6.505 1.00 96.25 198 GLU A O 1
ATOM 1580 N N . PRO A 1 199 ? -20.209 2.786 8.610 1.00 96.44 199 PRO A N 1
ATOM 1581 C CA . PRO A 1 199 ? -20.954 1.526 8.612 1.00 96.44 199 PRO A CA 1
ATOM 1582 C C . PRO A 1 199 ? -22.451 1.693 8.896 1.00 96.44 199 PRO A C 1
ATOM 1584 O O . PRO A 1 199 ? -23.220 0.791 8.575 1.00 96.44 199 PRO A O 1
ATOM 1587 N N . PHE A 1 200 ? -22.877 2.816 9.485 1.00 95.81 200 PHE A N 1
ATOM 1588 C CA . PHE A 1 200 ? -24.255 3.042 9.940 1.00 95.81 200 PHE A CA 1
ATOM 1589 C C . PHE A 1 200 ? -24.974 4.077 9.047 1.00 95.81 200 PHE A C 1
ATOM 1591 O O . PHE A 1 200 ? -24.342 5.057 8.644 1.00 95.81 200 PHE A O 1
ATOM 1598 N N . PRO A 1 201 ? -26.271 3.905 8.721 1.00 91.69 201 PRO A N 1
ATOM 1599 C CA . PRO A 1 201 ? -27.016 4.887 7.930 1.00 91.69 201 PRO A CA 1
ATOM 1600 C C . PRO A 1 201 ? -27.143 6.254 8.625 1.00 91.69 201 PRO A C 1
ATOM 1602 O O . PRO A 1 201 ? -27.260 6.337 9.847 1.00 91.69 201 PRO A O 1
ATOM 1605 N N . GLU A 1 202 ? -27.172 7.335 7.834 1.00 89.56 202 GLU A N 1
ATOM 1606 C CA . GLU A 1 202 ? -27.479 8.733 8.228 1.00 89.56 202 GLU A CA 1
ATOM 1607 C C . GLU A 1 202 ? -26.598 9.404 9.310 1.00 89.56 202 GLU A C 1
ATOM 1609 O O . GLU A 1 202 ? -26.740 10.610 9.563 1.00 89.56 202 GLU A O 1
ATOM 1614 N N . ARG A 1 203 ? -25.699 8.672 9.976 1.00 91.31 203 ARG A N 1
ATOM 1615 C CA . ARG A 1 203 ? -24.863 9.167 11.078 1.00 91.31 203 ARG A CA 1
ATOM 1616 C C . ARG A 1 203 ? -23.464 8.572 11.038 1.00 91.31 203 ARG A C 1
ATOM 1618 O O . ARG A 1 203 ? -23.289 7.385 10.800 1.00 91.31 203 ARG A O 1
ATOM 1625 N N . SER A 1 204 ? -22.486 9.419 11.348 1.00 95.38 204 SER A N 1
ATOM 1626 C CA . SER A 1 204 ? -21.094 9.001 11.474 1.00 95.38 204 SER A CA 1
ATOM 1627 C C . SER A 1 204 ? -20.861 8.214 12.758 1.00 95.38 204 SER A C 1
ATOM 1629 O O . SER A 1 204 ? -21.298 8.651 13.822 1.00 95.38 204 SER A O 1
ATOM 1631 N N . TRP A 1 205 ? -20.099 7.121 12.686 1.00 97.25 205 TRP A N 1
ATOM 1632 C CA . TRP A 1 205 ? -19.586 6.437 13.881 1.00 97.25 205 TRP A CA 1
ATOM 1633 C C . TRP A 1 205 ? -18.406 7.167 14.545 1.00 97.25 205 TRP A C 1
ATOM 1635 O O . TRP A 1 205 ? -18.028 6.829 15.670 1.00 97.25 205 TRP A O 1
ATOM 1645 N N . PHE A 1 206 ? -17.806 8.161 13.879 1.00 97.25 206 PHE A N 1
ATOM 1646 C CA . PHE A 1 206 ? -16.601 8.821 14.371 1.00 97.25 206 PHE A CA 1
ATOM 1647 C C . PHE A 1 206 ? -16.898 9.824 15.484 1.00 97.25 206 PHE A C 1
ATOM 1649 O O . PHE A 1 206 ? -17.774 10.686 15.390 1.00 97.25 206 PHE A O 1
ATOM 1656 N N . LEU A 1 207 ? -16.070 9.774 16.524 1.00 95.31 207 LEU A N 1
ATOM 1657 C CA . LEU A 1 207 ? -16.088 10.720 17.626 1.00 95.31 207 LEU A CA 1
ATOM 1658 C C . LEU A 1 207 ? -15.805 12.152 17.110 1.00 95.31 207 LEU A C 1
ATOM 1660 O O . LEU A 1 207 ? -14.834 12.356 16.367 1.00 95.31 207 LEU A O 1
ATOM 1664 N N . PRO A 1 208 ? -16.621 13.161 17.471 1.00 94.50 208 PRO A N 1
ATOM 1665 C CA . PRO A 1 208 ? -16.359 14.562 17.143 1.00 94.50 208 PRO A CA 1
ATOM 1666 C C . PRO A 1 208 ? -15.034 15.089 17.712 1.00 94.50 208 PRO A C 1
ATOM 1668 O O . PRO A 1 208 ? -14.691 14.838 18.865 1.00 94.50 208 PRO A O 1
ATOM 1671 N N . MET A 1 209 ? -14.318 15.899 16.924 1.00 88.19 209 MET A N 1
ATOM 1672 C CA . MET A 1 209 ? -13.001 16.457 17.292 1.00 88.19 209 MET A CA 1
ATOM 1673 C C . MET A 1 209 ? -13.031 17.385 18.521 1.00 88.19 209 MET A C 1
ATOM 1675 O O . MET A 1 209 ? -11.995 17.658 19.121 1.00 88.19 209 MET A O 1
ATOM 1679 N N . ASN A 1 210 ? -14.213 17.874 18.902 1.00 88.50 210 ASN A N 1
ATOM 1680 C CA . ASN A 1 210 ? -14.451 18.716 20.075 1.00 88.50 210 ASN A CA 1
ATOM 1681 C C . ASN A 1 210 ? -14.883 17.921 21.329 1.00 88.50 210 ASN A C 1
ATOM 1683 O O . ASN A 1 210 ? -15.320 18.527 22.308 1.00 88.50 210 ASN A O 1
ATOM 1687 N N . PHE A 1 211 ? -14.787 16.585 21.321 1.00 94.50 211 PHE A N 1
ATOM 1688 C CA . PHE A 1 211 ? -15.189 15.754 22.457 1.00 94.50 211 PHE A CA 1
ATOM 1689 C C . PHE A 1 211 ? -14.337 16.049 23.716 1.00 94.50 211 PHE A C 1
ATOM 1691 O O . PHE A 1 211 ? -13.106 15.981 23.635 1.00 94.50 211 PHE A O 1
ATOM 1698 N N . PRO A 1 212 ? -14.942 16.341 24.892 1.00 90.88 212 PRO A N 1
ATOM 1699 C CA . PRO A 1 212 ? -14.242 16.997 26.007 1.00 90.88 212 PRO A CA 1
ATOM 1700 C C . PRO A 1 212 ? -12.982 16.297 26.528 1.00 90.88 212 PRO A C 1
ATOM 1702 O O . PRO A 1 212 ? -12.048 16.968 26.964 1.00 90.88 212 PRO A O 1
ATOM 1705 N N . ILE A 1 213 ? -12.947 14.962 26.492 1.00 90.69 213 ILE A N 1
ATOM 1706 C CA . ILE A 1 213 ? -11.856 14.154 27.061 1.00 90.69 213 ILE A CA 1
ATOM 1707 C C . ILE A 1 213 ? -10.949 13.495 26.012 1.00 90.69 213 ILE A C 1
ATOM 1709 O O . ILE A 1 213 ? -10.028 12.783 26.398 1.00 90.69 213 ILE A O 1
ATOM 1713 N N . ALA A 1 214 ? -11.137 13.752 24.710 1.00 89.56 214 ALA A N 1
ATOM 1714 C CA . ALA A 1 214 ? -10.330 13.122 23.653 1.00 89.56 214 ALA A CA 1
ATOM 1715 C C . ALA A 1 214 ? -8.815 13.358 23.838 1.00 89.56 214 ALA A C 1
ATOM 1717 O O . ALA A 1 214 ? -8.002 12.458 23.647 1.00 89.56 214 ALA A O 1
ATOM 1718 N N . LYS A 1 215 ? -8.429 14.541 24.338 1.00 87.88 215 LYS A N 1
ATOM 1719 C CA . LYS A 1 215 ? -7.030 14.885 24.656 1.00 87.88 215 LYS A CA 1
ATOM 1720 C C . LYS A 1 215 ? -6.395 14.033 25.773 1.00 87.88 215 LYS A C 1
ATOM 1722 O O . LYS A 1 215 ? -5.178 14.072 25.908 1.00 87.88 215 LYS A O 1
ATOM 1727 N N . LYS A 1 216 ? -7.174 13.270 26.557 1.00 89.69 216 LYS A N 1
ATOM 1728 C CA . LYS A 1 216 ? -6.666 12.325 27.576 1.00 89.69 216 LYS A CA 1
ATOM 1729 C C . LYS A 1 216 ? -6.351 10.925 27.026 1.00 89.69 216 LYS A C 1
ATOM 1731 O O . LYS A 1 216 ? -5.689 10.148 27.711 1.00 89.69 216 LYS A O 1
ATOM 1736 N N . PHE A 1 217 ? -6.821 10.569 25.828 1.00 92.56 217 PHE A N 1
ATOM 1737 C CA . PHE A 1 217 ? -6.817 9.178 25.345 1.00 92.56 217 PHE A CA 1
ATOM 1738 C C . PHE A 1 217 ? -5.412 8.562 25.222 1.00 92.56 217 PHE A C 1
ATOM 1740 O O . PHE A 1 217 ? -5.200 7.392 25.563 1.00 92.56 217 PHE A O 1
ATOM 1747 N N . SER A 1 218 ? -4.428 9.365 24.810 1.00 85.81 218 SER A N 1
ATOM 1748 C CA . SER A 1 218 ? -3.017 8.972 24.777 1.00 85.81 218 SER A CA 1
ATOM 1749 C C . SER A 1 218 ? -2.488 8.633 26.176 1.00 85.81 218 SER A C 1
ATOM 1751 O O . SER A 1 218 ? -1.882 7.576 26.350 1.00 85.81 218 SER A O 1
ATOM 1753 N N . SER A 1 219 ? -2.790 9.473 27.175 1.00 89.44 219 SER A N 1
ATOM 1754 C CA . SER A 1 219 ? -2.343 9.322 28.568 1.00 89.44 219 SER A CA 1
ATOM 1755 C C . SER A 1 219 ? -3.022 8.210 29.377 1.00 89.44 219 SER A C 1
ATOM 1757 O O . SER A 1 219 ? -2.507 7.872 30.436 1.00 89.44 219 SER A O 1
ATOM 1759 N N . PHE A 1 220 ? -4.146 7.638 28.925 1.00 92.12 220 PHE A N 1
ATOM 1760 C CA . PHE A 1 220 ? -4.857 6.618 29.710 1.00 92.12 220 PHE A CA 1
ATOM 1761 C C . PHE A 1 220 ? -4.076 5.295 29.844 1.00 92.12 220 PHE A C 1
ATOM 1763 O O . PHE A 1 220 ? -3.657 4.699 28.846 1.00 92.12 220 PHE A O 1
ATOM 1770 N N . ASP A 1 221 ? -3.944 4.826 31.085 1.00 91.38 221 ASP A N 1
ATOM 1771 C CA . ASP A 1 221 ? -3.168 3.663 31.534 1.00 91.38 221 ASP A CA 1
ATOM 1772 C C . ASP A 1 221 ? -3.806 3.005 32.784 1.00 91.38 221 ASP A C 1
ATOM 1774 O O . ASP A 1 221 ? -4.803 3.489 33.321 1.00 91.38 221 ASP A O 1
ATOM 1778 N N . GLN A 1 222 ? -3.214 1.923 33.297 1.00 90.56 222 GLN A N 1
ATOM 1779 C CA . GLN A 1 222 ? -3.688 1.213 34.502 1.00 90.56 222 GLN A CA 1
ATOM 1780 C C . GLN A 1 222 ? -3.709 2.058 35.788 1.00 90.56 222 GLN A C 1
ATOM 1782 O O . GLN A 1 222 ? -4.353 1.669 36.761 1.00 90.56 222 GLN A O 1
ATOM 1787 N N . LYS A 1 223 ? -2.975 3.176 35.833 1.00 89.88 223 LYS A N 1
ATOM 1788 C CA . LYS A 1 223 ? -2.797 4.027 37.024 1.00 89.88 223 LYS A CA 1
ATOM 1789 C C . LYS A 1 223 ? -3.659 5.287 36.984 1.00 89.88 223 LYS A C 1
ATOM 1791 O O . LYS A 1 223 ? -3.750 5.998 37.985 1.00 89.88 223 LYS A O 1
ATOM 1796 N N . SER A 1 224 ? -4.306 5.549 35.852 1.00 90.81 224 SER A N 1
ATOM 1797 C CA . SER A 1 224 ? -5.253 6.639 35.649 1.00 90.81 224 SER A CA 1
ATOM 1798 C C . SER A 1 224 ? -6.374 6.568 36.690 1.00 90.81 224 SER A C 1
ATOM 1800 O O . SER A 1 224 ? -6.900 5.489 36.977 1.00 90.81 224 SER A O 1
ATOM 1802 N N . ALA A 1 225 ? -6.740 7.705 37.285 1.00 87.25 225 ALA A N 1
ATOM 1803 C CA . ALA A 1 225 ? -7.709 7.756 38.387 1.00 87.25 225 ALA A CA 1
ATOM 1804 C C . ALA A 1 225 ? -9.118 7.307 37.955 1.00 87.25 225 ALA A C 1
ATOM 1806 O O . ALA A 1 225 ? -9.905 6.838 38.770 1.00 87.25 225 ALA A O 1
ATOM 1807 N N . GLU A 1 226 ? -9.416 7.426 36.663 1.00 87.75 226 GLU A N 1
ATOM 1808 C CA . GLU A 1 226 ? -10.668 7.006 36.036 1.00 87.75 226 GLU A CA 1
ATOM 1809 C C . GLU A 1 226 ? -10.663 5.536 35.570 1.00 87.75 226 GLU A C 1
ATOM 1811 O O . GLU A 1 226 ? -11.650 5.095 34.984 1.00 87.75 226 GLU A O 1
ATOM 1816 N N . SER A 1 227 ? -9.570 4.787 35.785 1.00 92.06 227 SER A N 1
ATOM 1817 C CA . SER A 1 227 ? -9.465 3.367 35.419 1.00 92.06 227 SER A CA 1
ATOM 1818 C C . SER A 1 227 ? -10.255 2.470 36.375 1.00 92.06 227 SER A C 1
ATOM 1820 O O . SER A 1 227 ? -10.105 2.561 37.597 1.00 92.06 227 SER A O 1
ATOM 1822 N N . TYR A 1 228 ? -11.052 1.556 35.820 1.00 91.62 228 TYR A N 1
ATOM 1823 C CA . TYR A 1 228 ? -11.896 0.646 36.592 1.00 91.62 228 TYR A CA 1
ATOM 1824 C C . TYR A 1 228 ? -11.096 -0.271 37.532 1.00 91.62 228 TYR A C 1
ATOM 1826 O O . TYR A 1 228 ? -11.356 -0.274 38.738 1.00 91.62 228 TYR A O 1
ATOM 1834 N N . GLY A 1 229 ? -10.066 -0.968 37.031 1.00 90.38 229 GLY A N 1
ATOM 1835 C CA . GLY A 1 229 ? -9.218 -1.825 37.865 1.00 90.38 229 GLY A CA 1
ATOM 1836 C C . GLY A 1 229 ? -8.483 -1.041 38.958 1.00 90.38 229 GLY A C 1
ATOM 1837 O O . GLY A 1 229 ? -8.338 -1.519 40.082 1.00 90.38 229 GLY A O 1
ATOM 1838 N N . ASN A 1 230 ? -8.098 0.210 38.687 1.00 90.12 230 ASN A N 1
ATOM 1839 C CA . ASN A 1 230 ? -7.486 1.096 39.681 1.00 90.12 230 ASN A CA 1
ATOM 1840 C C . ASN A 1 230 ? -8.468 1.493 40.798 1.00 90.12 230 ASN A C 1
ATOM 1842 O O . ASN A 1 230 ? -8.115 1.487 41.978 1.00 90.12 230 ASN A O 1
ATOM 1846 N N . LEU A 1 231 ? -9.719 1.803 40.456 1.00 86.44 231 LEU A N 1
ATOM 1847 C CA . LEU A 1 231 ? -10.756 2.138 41.437 1.00 86.44 231 LEU A CA 1
ATOM 1848 C C . LEU A 1 231 ? -11.164 0.928 42.296 1.00 86.44 231 LEU A C 1
ATOM 1850 O O . LEU A 1 231 ? -11.476 1.107 43.478 1.00 86.44 231 LEU A O 1
ATOM 1854 N N . LEU A 1 232 ? -11.095 -0.290 41.743 1.00 85.88 232 LEU A N 1
ATOM 1855 C CA . LEU A 1 232 ? -11.241 -1.538 42.498 1.00 85.88 232 LEU A CA 1
ATOM 1856 C C . LEU A 1 232 ? -10.073 -1.769 43.472 1.00 85.88 232 LEU A C 1
ATOM 1858 O O . LEU A 1 232 ? -10.327 -1.956 44.662 1.00 85.88 232 LEU A O 1
ATOM 1862 N N . LYS A 1 233 ? -8.811 -1.674 43.017 1.00 84.88 233 LYS A N 1
ATOM 1863 C CA . LYS A 1 233 ? -7.605 -1.795 43.876 1.00 84.88 233 LYS A CA 1
ATOM 1864 C C . LYS A 1 233 ? -7.635 -0.855 45.080 1.00 84.88 233 LYS A C 1
ATOM 1866 O O . LYS A 1 233 ? -7.253 -1.236 46.182 1.00 84.88 233 LYS A O 1
ATOM 1871 N N . ASN A 1 234 ? -8.087 0.381 44.866 1.00 77.44 234 ASN A N 1
ATOM 1872 C CA . ASN A 1 234 ? -8.160 1.415 45.899 1.00 77.44 234 ASN A CA 1
ATOM 1873 C C . ASN A 1 234 ? -9.454 1.349 46.742 1.00 77.44 234 ASN A C 1
ATOM 1875 O O . ASN A 1 234 ? -9.728 2.267 47.512 1.00 77.44 234 ASN A O 1
ATOM 1879 N N . TYR A 1 235 ? -10.262 0.289 46.599 1.00 65.38 235 TYR A N 1
ATOM 1880 C CA . TYR A 1 235 ? -11.505 0.022 47.341 1.00 65.38 235 TYR A CA 1
ATOM 1881 C C . TYR A 1 235 ? -12.585 1.123 47.279 1.00 65.38 235 TYR A C 1
ATOM 1883 O O . TYR A 1 235 ? -13.573 1.062 48.016 1.00 65.38 235 TYR A O 1
ATOM 1891 N N . MET A 1 236 ? -12.455 2.116 46.391 1.00 59.06 236 MET A N 1
ATOM 1892 C CA . MET A 1 236 ? -13.344 3.287 46.361 1.00 59.06 236 MET A CA 1
ATOM 1893 C C . MET A 1 236 ? -14.775 2.950 45.923 1.00 59.06 236 MET A C 1
ATOM 1895 O O . MET A 1 236 ? -15.720 3.646 46.296 1.00 59.06 236 MET A O 1
ATOM 1899 N N . ILE A 1 237 ? -14.972 1.837 45.211 1.00 59.56 237 ILE A N 1
ATOM 1900 C CA . ILE A 1 237 ? -16.285 1.374 44.732 1.00 59.56 237 ILE A CA 1
ATOM 1901 C C . ILE A 1 237 ? -17.106 0.662 45.838 1.00 59.56 237 ILE A C 1
ATOM 1903 O O . ILE A 1 237 ? -17.794 -0.332 45.617 1.00 59.56 237 ILE A O 1
ATOM 1907 N N . LYS A 1 238 ? -17.058 1.198 47.062 1.00 52.69 238 LYS A N 1
ATOM 1908 C CA . LYS A 1 238 ? -18.060 0.980 48.124 1.00 52.69 238 LYS A CA 1
ATOM 1909 C C . LYS A 1 238 ? -18.766 2.278 48.547 1.00 52.69 238 LYS A C 1
ATOM 1911 O O . LYS A 1 238 ? -19.613 2.251 49.436 1.00 52.69 238 LYS A O 1
ATOM 1916 N N . ALA A 1 239 ? -18.425 3.409 47.924 1.00 43.72 239 ALA A N 1
ATOM 1917 C CA . ALA A 1 239 ? -19.017 4.713 48.205 1.00 43.72 239 ALA A CA 1
ATOM 1918 C C . ALA A 1 239 ? -20.403 4.910 47.551 1.00 43.72 239 ALA A C 1
ATOM 1920 O O . ALA A 1 239 ? -20.788 4.212 46.611 1.00 43.72 239 ALA A O 1
ATOM 1921 N N . SER A 1 240 ? -21.168 5.870 48.075 1.00 52.19 240 SER A N 1
ATOM 1922 C CA . SER A 1 240 ? -22.520 6.201 47.613 1.00 52.19 240 SER A CA 1
ATOM 1923 C C . SER A 1 240 ? -22.526 6.895 46.241 1.00 52.19 240 SER A C 1
ATOM 1925 O O . SER A 1 240 ? -21.535 7.474 45.805 1.00 52.19 240 SER A O 1
ATOM 1927 N N . MET A 1 241 ? -23.670 6.866 45.544 1.00 49.97 241 MET A N 1
ATOM 1928 C CA . MET A 1 241 ? -23.771 7.252 44.121 1.00 49.97 241 MET A CA 1
ATOM 1929 C C . MET A 1 241 ? -23.274 8.668 43.771 1.00 49.97 241 MET A C 1
ATOM 1931 O O . MET A 1 241 ? -22.942 8.914 42.615 1.00 49.97 241 MET A O 1
ATOM 1935 N N . GLY A 1 242 ? -23.194 9.584 44.742 1.00 51.91 242 GLY A N 1
ATOM 1936 C CA . GLY A 1 242 ? -22.700 10.949 44.539 1.00 51.91 242 GLY A CA 1
ATOM 1937 C C . GLY A 1 242 ? -21.194 11.077 44.265 1.00 51.91 242 GLY A C 1
ATOM 1938 O O . GLY A 1 242 ? -20.759 12.173 43.929 1.00 51.91 242 GLY A O 1
ATOM 1939 N N . SER A 1 243 ? -20.398 10.005 44.393 1.00 59.47 243 SER A N 1
ATOM 1940 C CA . SER A 1 243 ? -18.933 10.045 44.226 1.00 59.47 243 SER A CA 1
ATOM 1941 C C . SER A 1 243 ? -18.386 9.293 43.002 1.00 59.47 243 SER A C 1
ATOM 1943 O O . SER A 1 243 ? -17.176 9.106 42.901 1.00 59.47 243 SER A O 1
ATOM 1945 N N . LEU A 1 244 ? -19.238 8.812 42.089 1.00 68.56 244 LEU A N 1
ATOM 1946 C CA . LEU A 1 244 ? -18.802 8.059 40.901 1.00 68.56 244 LEU A CA 1
ATOM 1947 C C . LEU A 1 244 ? -18.485 9.002 39.716 1.00 68.56 244 LEU A C 1
ATOM 1949 O O . LEU A 1 244 ? -19.298 9.885 39.440 1.00 68.56 244 LEU A O 1
ATOM 1953 N N . PRO A 1 245 ? -17.389 8.800 38.955 1.00 78.81 245 PRO A N 1
ATOM 1954 C CA . PRO A 1 245 ? -16.971 9.702 37.870 1.00 78.81 245 PRO A CA 1
ATOM 1955 C C . PRO A 1 245 ? -17.894 9.648 36.637 1.00 78.81 245 PRO A C 1
ATOM 1957 O O . PRO A 1 245 ? -18.387 8.580 36.276 1.00 78.81 245 PRO A O 1
ATOM 1960 N N . SER A 1 246 ? -18.095 10.784 35.950 1.00 84.50 246 SER A N 1
ATOM 1961 C CA . SER A 1 246 ? -19.024 10.925 34.801 1.00 84.50 246 SER A CA 1
ATOM 1962 C C . SER A 1 246 ? -18.701 10.050 33.575 1.00 84.50 246 SER A C 1
ATOM 1964 O O . SER A 1 246 ? -19.534 9.902 32.678 1.00 84.50 246 SER A O 1
ATOM 1966 N N . TYR A 1 247 ? -17.517 9.438 33.551 1.00 90.75 247 TYR A N 1
ATOM 1967 C CA . TYR A 1 247 ? -17.121 8.362 32.648 1.00 90.75 247 TYR A CA 1
ATOM 1968 C C . TYR A 1 247 ? -16.274 7.331 33.400 1.00 90.75 247 TYR A C 1
ATOM 1970 O O . TYR A 1 247 ? -15.652 7.652 34.412 1.00 90.75 247 TYR A O 1
ATOM 1978 N N . MET A 1 248 ? -16.223 6.107 32.876 1.00 92.38 248 MET A N 1
ATOM 1979 C CA . MET A 1 248 ? -15.308 5.058 33.332 1.00 92.38 248 MET A CA 1
ATOM 1980 C C . MET A 1 248 ? -14.342 4.686 32.206 1.00 92.38 248 MET A C 1
ATOM 1982 O O . MET A 1 248 ? -14.772 4.490 31.066 1.00 92.38 248 MET A O 1
ATOM 1986 N N . TYR A 1 249 ? -13.052 4.573 32.517 1.00 95.69 249 TYR A N 1
ATOM 1987 C CA . TYR A 1 249 ? -12.043 4.060 31.596 1.00 95.69 249 TYR A CA 1
ATOM 1988 C C . TYR A 1 249 ? -11.791 2.564 31.852 1.00 95.69 249 TYR A C 1
ATOM 1990 O O . TYR A 1 249 ? -11.677 2.112 32.991 1.00 95.69 249 TYR A O 1
ATOM 1998 N N . LEU A 1 250 ? -11.735 1.797 30.765 1.00 97.50 250 LEU A N 1
ATOM 1999 C CA . LEU A 1 250 ? -11.546 0.354 30.729 1.00 97.50 250 LEU A CA 1
ATOM 2000 C C . LEU A 1 250 ? -10.252 0.048 29.968 1.00 97.50 250 LEU A C 1
ATOM 2002 O O . LEU A 1 250 ? -10.177 0.200 28.743 1.00 97.50 250 LEU A O 1
ATOM 2006 N N . HIS A 1 251 ? -9.234 -0.373 30.714 1.00 97.00 251 HIS A N 1
ATOM 2007 C CA . HIS A 1 251 ? -7.960 -0.819 30.172 1.00 97.00 251 HIS A CA 1
ATOM 2008 C C . HIS A 1 251 ? -8.036 -2.319 29.863 1.00 97.00 251 HIS A C 1
ATOM 2010 O O . HIS A 1 251 ? -8.005 -3.152 30.759 1.00 97.00 251 HIS A O 1
ATOM 2016 N N . LEU A 1 252 ? -8.173 -2.661 28.581 1.00 96.88 252 LEU A N 1
ATOM 2017 C CA . LEU A 1 252 ? -8.287 -4.040 28.087 1.00 96.88 252 LEU A CA 1
ATOM 2018 C C . LEU A 1 252 ? -7.211 -4.324 27.022 1.00 96.88 252 LEU A C 1
ATOM 2020 O O . LEU A 1 252 ? -7.463 -5.001 26.022 1.00 96.88 252 LEU A O 1
ATOM 2024 N N . ALA A 1 253 ? -6.030 -3.726 27.187 1.00 94.62 253 ALA A N 1
ATOM 2025 C CA . ALA A 1 253 ? -4.839 -4.036 26.400 1.00 94.62 253 ALA A CA 1
ATOM 2026 C C . ALA A 1 253 ? -4.093 -5.240 27.006 1.00 94.62 253 ALA A C 1
ATOM 2028 O O . ALA A 1 253 ? -4.355 -5.630 28.141 1.00 94.62 253 ALA A O 1
ATOM 2029 N N . HIS A 1 254 ? -3.185 -5.856 26.248 1.00 92.25 254 HIS A N 1
ATOM 2030 C CA . HIS A 1 254 ? -2.502 -7.094 26.649 1.00 92.25 254 HIS A CA 1
ATOM 2031 C C . HIS A 1 254 ? -1.713 -7.013 27.973 1.00 92.25 254 HIS A C 1
ATOM 2033 O O . HIS A 1 254 ? -1.418 -8.054 28.558 1.00 92.25 254 HIS A O 1
ATOM 2039 N N . ASP A 1 255 ? -1.353 -5.812 28.430 1.00 93.31 255 ASP A N 1
ATOM 2040 C CA . ASP A 1 255 ? -0.599 -5.548 29.658 1.00 93.31 255 ASP A CA 1
ATOM 2041 C C . ASP A 1 255 ? -1.467 -5.470 30.931 1.00 93.31 255 ASP A C 1
ATOM 2043 O O . ASP A 1 255 ? -0.914 -5.392 32.030 1.00 93.31 255 ASP A O 1
ATOM 2047 N N . TYR A 1 256 ? -2.798 -5.519 30.797 1.00 94.19 256 TYR A N 1
ATOM 2048 C CA . TYR A 1 256 ? -3.787 -5.391 31.877 1.00 94.19 256 TYR A CA 1
ATOM 2049 C C . TYR A 1 256 ? -3.662 -6.400 33.038 1.00 94.19 256 TYR A C 1
ATOM 2051 O O . TYR A 1 256 ? -3.280 -7.566 32.866 1.00 94.19 256 TYR A O 1
ATOM 2059 N N . ASP A 1 257 ? -4.032 -5.964 34.247 1.00 91.81 257 ASP A N 1
ATOM 2060 C CA . ASP A 1 257 ? -3.912 -6.775 35.465 1.00 91.81 257 ASP A CA 1
ATOM 2061 C C . ASP A 1 257 ? -5.222 -7.446 35.909 1.00 91.81 257 ASP A C 1
ATOM 2063 O O . ASP A 1 257 ? -6.271 -7.343 35.273 1.00 91.81 257 ASP A O 1
ATOM 2067 N N . ASP A 1 258 ? -5.150 -8.190 37.010 1.00 91.00 258 ASP A N 1
ATOM 2068 C CA . ASP A 1 258 ? -6.242 -9.037 37.490 1.00 91.00 258 ASP A CA 1
ATOM 2069 C C . ASP A 1 258 ? -7.479 -8.257 37.964 1.00 91.00 258 ASP A C 1
ATOM 2071 O O . ASP A 1 258 ? -8.569 -8.821 37.985 1.00 91.00 258 ASP A O 1
ATOM 2075 N N . HIS A 1 259 ? -7.356 -6.956 38.255 1.00 91.12 259 HIS A N 1
ATOM 2076 C CA . HIS A 1 259 ? -8.502 -6.093 38.568 1.00 91.12 259 HIS A CA 1
ATOM 2077 C C . HIS A 1 259 ? -9.176 -5.543 37.306 1.00 91.12 259 HIS A C 1
ATOM 2079 O O . HIS A 1 259 ? -10.391 -5.370 37.292 1.00 91.12 259 HIS A O 1
ATOM 2085 N N . ASP A 1 260 ? -8.418 -5.298 36.233 1.00 93.94 260 ASP A N 1
ATOM 2086 C CA . ASP A 1 260 ? -8.991 -4.943 34.928 1.00 93.94 260 ASP A CA 1
ATOM 2087 C C . ASP A 1 260 ? -9.722 -6.152 34.308 1.00 93.94 260 ASP A C 1
ATOM 2089 O O . ASP A 1 260 ? -10.786 -6.002 33.703 1.00 93.94 260 ASP A O 1
ATOM 2093 N N . LYS A 1 261 ? -9.211 -7.373 34.538 1.00 94.12 261 LYS A N 1
ATOM 2094 C CA . LYS A 1 261 ? -9.839 -8.648 34.129 1.00 94.12 261 LYS A CA 1
ATOM 2095 C C . LYS A 1 261 ? -11.232 -8.874 34.721 1.00 94.12 261 LYS A C 1
ATOM 2097 O O . LYS A 1 261 ? -12.026 -9.586 34.106 1.00 94.12 261 LYS A O 1
ATOM 2102 N N . LEU A 1 262 ? -11.577 -8.230 35.839 1.00 93.31 262 LEU A N 1
ATOM 2103 C CA . LEU A 1 262 ? -12.925 -8.292 36.421 1.00 93.31 262 LEU A CA 1
ATOM 2104 C C . LEU A 1 262 ? -14.001 -7.661 35.517 1.00 93.31 262 LEU A C 1
ATOM 2106 O O . LEU A 1 262 ? -15.181 -7.940 35.694 1.00 93.31 262 LEU A O 1
ATOM 2110 N N . PHE A 1 263 ? -13.624 -6.931 34.457 1.00 95.88 263 PHE A N 1
ATOM 2111 C CA . PHE A 1 263 ? -14.533 -6.586 33.353 1.00 95.88 263 PHE A CA 1
ATOM 2112 C C . PHE A 1 263 ? -15.311 -7.799 32.793 1.00 95.88 263 PHE A C 1
ATOM 2114 O O . PHE A 1 263 ? -16.443 -7.638 32.332 1.00 95.88 263 PHE A O 1
ATOM 2121 N N . PHE A 1 264 ? -14.740 -9.008 32.851 1.00 95.81 264 PHE A N 1
ATOM 2122 C CA . PHE A 1 264 ? -15.375 -10.247 32.384 1.00 95.81 264 PHE A CA 1
ATOM 2123 C C . PHE A 1 264 ? -16.263 -10.941 33.442 1.00 95.81 264 PHE A C 1
ATOM 2125 O O . PHE A 1 264 ? -16.631 -12.100 33.259 1.00 95.81 264 PHE A O 1
ATOM 2132 N N . CYS A 1 265 ? -16.650 -10.245 34.519 1.00 94.12 265 CYS A N 1
ATOM 2133 C CA . CYS A 1 265 ? -17.552 -10.747 35.561 1.00 94.12 265 CYS A CA 1
ATOM 2134 C C . CYS A 1 265 ? -18.949 -10.090 35.523 1.00 94.12 265 CYS A C 1
ATOM 2136 O O . CYS A 1 265 ? -19.091 -8.899 35.246 1.00 94.12 265 CYS A O 1
ATOM 2138 N N . ASP A 1 266 ? -20.004 -10.865 35.819 1.00 92.81 266 ASP A N 1
ATOM 2139 C CA . ASP A 1 266 ? -21.402 -10.388 35.773 1.00 92.81 266 ASP A CA 1
ATOM 2140 C C . ASP A 1 266 ? -21.684 -9.252 36.785 1.00 92.81 266 ASP A C 1
ATOM 2142 O O . ASP A 1 266 ? -22.389 -8.294 36.456 1.00 92.81 266 ASP A O 1
ATOM 2146 N N . ASP A 1 267 ? -21.122 -9.333 38.000 1.00 90.31 267 ASP A N 1
ATOM 2147 C CA . ASP A 1 267 ? -21.284 -8.324 39.064 1.00 90.31 267 ASP A CA 1
ATOM 2148 C C . ASP A 1 267 ? -20.720 -6.958 38.628 1.00 90.31 267 ASP A C 1
ATOM 2150 O O . ASP A 1 267 ? -21.382 -5.919 38.738 1.00 90.31 267 ASP A O 1
ATOM 2154 N N . ASP A 1 268 ? -19.513 -6.967 38.065 1.00 91.19 268 ASP A N 1
ATOM 2155 C CA . ASP A 1 268 ? -18.833 -5.804 37.501 1.00 91.19 268 ASP A CA 1
ATOM 2156 C C . ASP A 1 268 ? -19.599 -5.228 36.303 1.00 91.19 268 ASP A C 1
ATOM 2158 O O . ASP A 1 268 ? -19.787 -4.013 36.210 1.00 91.19 268 ASP A O 1
ATOM 2162 N N . GLN A 1 269 ? -20.156 -6.071 35.427 1.00 94.31 269 GLN A N 1
ATOM 2163 C CA . GLN A 1 269 ? -21.035 -5.612 34.346 1.00 94.31 269 GLN A CA 1
ATOM 2164 C C . GLN A 1 269 ? -22.328 -4.963 34.862 1.00 94.31 269 GLN A C 1
ATOM 2166 O O . GLN A 1 269 ? -22.770 -3.945 34.317 1.00 94.31 269 GLN A O 1
ATOM 2171 N N . ALA A 1 270 ? -22.917 -5.467 35.951 1.00 90.94 270 ALA A N 1
ATOM 2172 C CA . ALA A 1 270 ? -24.085 -4.853 36.589 1.00 90.94 270 ALA A CA 1
ATOM 2173 C C . ALA A 1 270 ? -23.785 -3.459 37.186 1.00 90.94 270 ALA A C 1
ATOM 2175 O O . ALA A 1 270 ? -24.687 -2.616 37.305 1.00 90.94 270 ALA A O 1
ATOM 2176 N N . LEU A 1 271 ? -22.520 -3.177 37.512 1.00 87.69 271 LEU A N 1
ATOM 2177 C CA . LEU A 1 271 ? -22.033 -1.839 37.845 1.00 87.69 271 LEU A CA 1
ATOM 2178 C C . LEU A 1 271 ? -21.731 -1.002 36.589 1.00 87.69 271 LEU A C 1
ATOM 2180 O O . LEU A 1 271 ? -22.233 0.118 36.472 1.00 87.69 271 LEU A O 1
ATOM 2184 N N . LEU A 1 272 ? -20.974 -1.527 35.622 1.00 91.00 272 LEU A N 1
ATOM 2185 C CA . LEU A 1 272 ? -20.604 -0.818 34.388 1.00 91.00 272 LEU A CA 1
ATOM 2186 C C . LEU A 1 272 ? -21.830 -0.407 33.555 1.00 91.00 272 LEU A C 1
ATOM 2188 O O . LEU A 1 272 ? -21.826 0.650 32.920 1.00 91.00 272 LEU A O 1
ATOM 2192 N N . LYS A 1 273 ? -22.938 -1.158 33.629 1.00 89.56 273 LYS A N 1
ATOM 2193 C CA . LYS A 1 273 ? -24.245 -0.811 33.033 1.00 89.56 273 LYS A CA 1
ATOM 2194 C C . LYS A 1 273 ? -24.846 0.504 33.565 1.00 89.56 273 LYS A C 1
ATOM 2196 O O . LYS A 1 273 ? -25.743 1.058 32.918 1.00 89.56 273 LYS A O 1
ATOM 2201 N N . ARG A 1 274 ? -24.366 1.033 34.701 1.00 86.12 274 ARG A N 1
ATOM 2202 C CA . ARG A 1 274 ? -24.834 2.294 35.316 1.00 86.12 274 ARG A CA 1
ATOM 2203 C C . ARG A 1 274 ? -24.198 3.548 34.706 1.00 86.12 274 ARG A C 1
ATOM 2205 O O . ARG A 1 274 ? -24.860 4.579 34.666 1.00 86.12 274 ARG A O 1
ATOM 2212 N N . PHE A 1 275 ? -22.963 3.466 34.205 1.00 87.81 275 PHE A N 1
ATOM 2213 C CA . PHE A 1 275 ? -22.243 4.614 33.641 1.00 87.81 275 PHE A CA 1
ATOM 2214 C C . PHE A 1 275 ? -22.764 4.983 32.247 1.00 87.81 275 PHE A C 1
ATOM 2216 O O . PHE A 1 275 ? -22.874 4.118 31.370 1.00 87.81 275 PHE A O 1
ATOM 2223 N N . THR A 1 276 ? -23.032 6.269 32.004 1.00 90.94 276 THR A N 1
ATOM 2224 C CA . THR A 1 276 ? -23.442 6.767 30.677 1.00 90.94 276 THR A CA 1
ATOM 2225 C C . THR A 1 276 ? -22.312 6.627 29.657 1.00 90.94 276 THR A C 1
ATOM 2227 O O . THR A 1 276 ? -22.549 6.133 28.556 1.00 90.94 276 THR A O 1
ATOM 2230 N N . TRP A 1 277 ? -21.081 6.969 30.047 1.00 94.19 277 TRP A N 1
ATOM 2231 C CA . TRP A 1 277 ? -19.891 6.933 29.195 1.00 94.19 277 TRP A CA 1
ATOM 2232 C C . TRP A 1 277 ? -18.897 5.862 29.659 1.00 94.19 277 TRP A C 1
ATOM 2234 O O . TRP A 1 277 ? -18.408 5.910 30.788 1.00 94.19 277 TRP A O 1
ATOM 2244 N N . LEU A 1 278 ? -18.570 4.920 28.772 1.00 96.94 278 LEU A N 1
ATOM 2245 C CA . LEU A 1 278 ? -17.409 4.033 28.904 1.00 96.94 278 LEU A CA 1
ATOM 2246 C C . LEU A 1 278 ? -16.361 4.415 27.851 1.00 96.94 278 LEU A C 1
ATOM 2248 O O . LEU A 1 278 ? -16.728 4.724 26.718 1.00 96.94 278 LEU A O 1
ATOM 2252 N N . VAL A 1 279 ? -15.077 4.362 28.196 1.00 97.75 279 VAL A N 1
ATOM 2253 C CA . VAL A 1 279 ? -13.949 4.573 27.271 1.00 97.75 279 VAL A CA 1
ATOM 2254 C C . VAL A 1 279 ? -13.060 3.334 27.306 1.00 97.75 279 VAL A C 1
ATOM 2256 O O . VAL A 1 279 ? -12.623 2.946 28.382 1.00 97.75 279 VAL A O 1
ATOM 2259 N N . VAL A 1 280 ? -12.795 2.708 26.160 1.00 98.12 280 VAL A N 1
ATOM 2260 C CA . VAL A 1 280 ? -12.088 1.421 26.064 1.00 98.12 280 VAL A CA 1
ATOM 2261 C C . VAL A 1 280 ? -10.816 1.571 25.235 1.00 98.12 280 VAL A C 1
ATOM 2263 O O . VAL A 1 280 ? -10.872 1.999 24.081 1.00 98.12 280 VAL A O 1
ATOM 2266 N N . LYS A 1 281 ? -9.677 1.166 25.805 1.00 97.12 281 LYS A N 1
ATOM 2267 C CA . LYS A 1 281 ? -8.378 1.063 25.119 1.00 97.12 281 LYS A CA 1
ATOM 2268 C C . LYS A 1 281 ? -7.933 -0.393 25.167 1.00 97.12 281 LYS A C 1
ATOM 2270 O O . LYS A 1 281 ? -7.845 -0.976 26.244 1.00 97.12 281 LYS A O 1
ATOM 2275 N N . THR A 1 282 ? -7.731 -0.994 24.000 1.00 97.06 282 THR A N 1
ATOM 2276 C CA . THR A 1 282 ? -7.536 -2.441 23.851 1.00 97.06 282 THR A CA 1
ATOM 2277 C C . THR A 1 282 ? -6.807 -2.763 22.551 1.00 97.06 282 THR A C 1
ATOM 2279 O O . THR A 1 282 ? -6.891 -2.008 21.585 1.00 97.06 282 THR A O 1
ATOM 2282 N N . ASP A 1 283 ? -6.104 -3.891 22.522 1.00 96.06 283 ASP A N 1
ATOM 2283 C CA . ASP A 1 283 ? -5.464 -4.484 21.342 1.00 96.06 283 ASP A CA 1
ATOM 2284 C C . ASP A 1 283 ? -5.833 -5.970 21.135 1.00 96.06 283 ASP A C 1
ATOM 2286 O O . ASP A 1 283 ? -5.276 -6.630 20.258 1.00 96.06 283 ASP A O 1
ATOM 2290 N N . ASN A 1 284 ? -6.796 -6.489 21.908 1.00 95.12 284 ASN A N 1
ATOM 2291 C CA . ASN A 1 284 ? -7.158 -7.905 21.973 1.00 95.12 284 ASN A CA 1
ATOM 2292 C C . ASN A 1 284 ? -8.565 -8.211 21.420 1.00 95.12 284 ASN A C 1
ATOM 2294 O O . ASN A 1 284 ? -9.525 -7.478 21.658 1.00 95.12 284 ASN A O 1
ATOM 2298 N N . TYR A 1 285 ? -8.718 -9.356 20.742 1.00 98.00 285 TYR A N 1
ATOM 2299 C CA . TYR A 1 285 ? -10.028 -9.882 20.336 1.00 98.00 285 TYR A CA 1
ATOM 2300 C C . TYR A 1 285 ? -10.734 -10.557 21.522 1.00 98.00 285 TYR A C 1
ATOM 2302 O O . TYR A 1 285 ? -10.694 -11.775 21.668 1.00 98.00 285 TYR A O 1
ATOM 2310 N N . PHE A 1 286 ? -11.345 -9.770 22.409 1.00 97.69 286 PHE A N 1
ATOM 2311 C CA . PHE A 1 286 ? -11.843 -10.271 23.698 1.00 97.69 286 PHE A CA 1
ATOM 2312 C C . PHE A 1 286 ? -13.197 -11.010 23.655 1.00 97.69 286 PHE A C 1
ATOM 2314 O O . PHE A 1 286 ? -13.699 -11.461 24.687 1.00 97.69 286 PHE A O 1
ATOM 2321 N N . VAL A 1 287 ? -13.794 -11.161 22.469 1.00 97.56 287 VAL A N 1
ATOM 2322 C CA . VAL A 1 287 ? -15.106 -11.803 22.263 1.00 97.56 287 VAL A CA 1
ATOM 2323 C C . VAL A 1 287 ? -15.253 -13.189 22.915 1.00 97.56 287 VAL A C 1
ATOM 2325 O O . VAL A 1 287 ? -16.305 -13.410 23.519 1.00 97.56 287 VAL A O 1
ATOM 2328 N N . PRO A 1 288 ? -14.268 -14.115 22.874 1.00 95.81 288 PRO A N 1
ATOM 2329 C CA . PRO A 1 288 ? -14.441 -15.454 23.442 1.00 95.81 288 PRO A CA 1
ATOM 2330 C C . PRO A 1 288 ? -14.796 -15.455 24.933 1.00 95.81 288 PRO A C 1
ATOM 2332 O O . PRO A 1 288 ? -15.549 -16.315 25.378 1.00 95.81 288 PRO A O 1
ATOM 2335 N N . SER A 1 289 ? -14.323 -14.471 25.704 1.00 95.69 289 SER A N 1
ATOM 2336 C CA . SER A 1 289 ? -14.633 -14.382 27.135 1.00 95.69 289 SER A CA 1
ATOM 2337 C C . SER A 1 289 ? -16.017 -13.801 27.420 1.00 95.69 289 SER A C 1
ATOM 2339 O O . SER A 1 289 ? -16.579 -14.111 28.462 1.00 95.69 289 SER A O 1
ATOM 2341 N N . LEU A 1 290 ? -16.635 -13.074 26.479 1.00 95.94 290 LEU A N 1
ATOM 2342 C CA . LEU A 1 290 ? -18.042 -12.662 26.598 1.00 95.94 290 LEU A CA 1
ATOM 2343 C C . LEU A 1 290 ? -18.995 -13.874 26.565 1.00 95.94 290 LEU A C 1
ATOM 2345 O O . LEU A 1 290 ? -20.049 -13.841 27.192 1.00 95.94 290 LEU A O 1
ATOM 2349 N N . PHE A 1 291 ? -18.612 -14.965 25.889 1.00 93.69 291 PHE A N 1
ATOM 2350 C CA . PHE A 1 291 ? -19.351 -16.237 25.907 1.00 93.69 291 PHE A CA 1
ATOM 2351 C C . PHE A 1 291 ? -19.199 -17.022 27.219 1.00 93.69 291 PHE A C 1
ATOM 2353 O O . PHE A 1 291 ? -19.926 -17.990 27.420 1.00 93.69 291 PHE A O 1
ATOM 2360 N N . LEU A 1 292 ? -18.281 -16.632 28.109 1.00 91.50 292 LEU A N 1
ATOM 2361 C CA . LEU A 1 292 ? -18.146 -17.227 29.444 1.00 91.50 292 LEU A CA 1
ATOM 2362 C C . LEU A 1 292 ? -19.008 -16.505 30.493 1.00 91.50 292 LEU A C 1
ATOM 2364 O O . LEU A 1 292 ? -19.063 -16.943 31.637 1.00 91.50 292 LEU A O 1
ATOM 2368 N N . MET A 1 293 ? -19.688 -15.416 30.112 1.00 92.75 293 MET A N 1
ATOM 2369 C CA . MET A 1 293 ? -20.501 -14.587 31.003 1.00 92.75 293 MET A CA 1
ATOM 2370 C C . MET A 1 293 ? -21.982 -14.997 30.930 1.00 92.75 293 MET A C 1
ATOM 2372 O O . MET A 1 293 ? -22.622 -14.753 29.899 1.00 92.75 293 MET A O 1
ATOM 2376 N N . PRO A 1 294 ? -22.572 -15.575 31.996 1.00 92.31 294 PRO A N 1
ATOM 2377 C CA . PRO A 1 294 ? -23.990 -15.936 32.043 1.00 92.31 294 PRO A CA 1
ATOM 2378 C C . PRO A 1 294 ? -24.956 -14.819 31.627 1.00 92.31 294 PRO A C 1
ATOM 2380 O O . PRO A 1 294 ? -25.970 -15.105 30.994 1.00 92.31 294 PRO A O 1
ATOM 2383 N N . SER A 1 295 ? -24.650 -13.549 31.927 1.00 92.88 295 SER A N 1
ATOM 2384 C CA . SER A 1 295 ? -25.499 -12.414 31.527 1.00 92.88 295 SER A CA 1
ATOM 2385 C C . SER A 1 295 ? -25.519 -12.122 30.017 1.00 92.88 295 SER A C 1
ATOM 2387 O O . SER A 1 295 ? -26.447 -11.459 29.546 1.00 92.88 295 SER A O 1
ATOM 2389 N N . PHE A 1 296 ? -24.545 -12.624 29.248 1.00 96.00 296 PHE A N 1
ATOM 2390 C CA . PHE A 1 296 ? -24.448 -12.424 27.797 1.00 96.00 296 PHE A CA 1
ATOM 2391 C C . PHE A 1 296 ? -24.635 -13.710 26.977 1.00 96.00 296 PHE A C 1
ATOM 2393 O O . PHE A 1 296 ? -25.045 -13.618 25.817 1.00 96.00 296 PHE A O 1
ATOM 2400 N N . GLU A 1 297 ? -24.379 -14.897 27.542 1.00 93.19 297 GLU A N 1
ATOM 2401 C CA . GLU A 1 297 ? -24.329 -16.155 26.780 1.00 93.19 297 GLU A CA 1
ATOM 2402 C C . GLU A 1 297 ? -25.619 -16.433 25.981 1.00 93.19 297 GLU A C 1
ATOM 2404 O O . GLU A 1 297 ? -25.558 -16.778 24.800 1.00 93.19 297 GLU A O 1
ATOM 2409 N N . ASP A 1 298 ? -26.795 -16.229 26.580 1.00 93.75 298 ASP A N 1
ATOM 2410 C CA . ASP A 1 298 ? -28.087 -16.500 25.932 1.00 93.75 298 ASP A CA 1
ATOM 2411 C C . ASP A 1 298 ? -28.495 -15.467 24.874 1.00 93.75 298 ASP A C 1
ATOM 2413 O O . ASP A 1 298 ? -29.326 -15.764 24.015 1.00 93.75 298 ASP A O 1
ATOM 2417 N N . GLU A 1 299 ? -27.934 -14.259 24.896 1.00 97.00 299 GLU A N 1
ATOM 2418 C CA . GLU A 1 299 ? -28.090 -13.301 23.794 1.00 97.00 299 GLU A CA 1
ATOM 2419 C C . GLU A 1 299 ? -27.115 -13.645 22.660 1.00 97.00 299 GLU A C 1
ATOM 2421 O O . GLU A 1 299 ? -27.501 -13.690 21.490 1.00 97.00 299 GLU A O 1
ATOM 2426 N N . LEU A 1 300 ? -25.876 -14.001 23.008 1.00 97.19 300 LEU A N 1
ATOM 2427 C CA . LEU A 1 300 ? -24.849 -14.439 22.066 1.00 97.19 300 LEU A CA 1
ATOM 2428 C C . LEU A 1 300 ? -25.253 -15.705 21.292 1.00 97.19 300 LEU A C 1
ATOM 2430 O O . LEU A 1 300 ? -25.068 -15.736 20.077 1.00 97.19 300 LEU A O 1
ATOM 2434 N N . LYS A 1 301 ? -25.881 -16.699 21.940 1.00 96.19 301 LYS A N 1
ATOM 2435 C CA . LYS A 1 301 ? -26.451 -17.897 21.278 1.00 96.19 301 LYS A CA 1
ATOM 2436 C C . LYS A 1 301 ? -27.498 -17.554 20.209 1.00 96.19 301 LYS A C 1
ATOM 2438 O O . LYS A 1 301 ? -27.576 -18.244 19.196 1.00 96.19 301 LYS A O 1
ATOM 2443 N N . LYS A 1 302 ? -28.312 -16.510 20.421 1.00 97.12 302 LYS A N 1
ATOM 2444 C CA . LYS A 1 302 ? -29.356 -16.081 19.467 1.00 97.12 302 LYS A CA 1
ATOM 2445 C C . LYS A 1 302 ? -28.765 -15.287 18.305 1.00 97.12 302 LYS A C 1
ATOM 2447 O O . LYS A 1 302 ? -29.180 -15.473 17.165 1.00 97.12 302 LYS A O 1
ATOM 2452 N N . LEU A 1 303 ? -27.805 -14.404 18.592 1.00 97.62 303 LEU A N 1
ATOM 2453 C CA . LEU A 1 303 ? -27.085 -13.631 17.577 1.00 97.62 303 LEU A CA 1
ATOM 2454 C C . LEU A 1 303 ? -26.259 -14.560 16.672 1.00 97.62 303 LEU A C 1
ATOM 2456 O O . LEU A 1 303 ? -26.369 -14.476 15.448 1.00 97.62 303 LEU A O 1
ATOM 2460 N N . PHE A 1 304 ? -25.509 -15.490 17.270 1.00 97.50 304 PHE A N 1
ATOM 2461 C CA . PHE A 1 304 ? -24.568 -16.384 16.594 1.00 97.50 304 PHE A CA 1
ATOM 2462 C C . PHE A 1 304 ? -24.863 -17.865 16.914 1.00 97.50 304 PHE A C 1
ATOM 2464 O O . PHE A 1 304 ? -24.152 -18.478 17.715 1.00 97.50 304 PHE A O 1
ATOM 2471 N N . PRO A 1 305 ? -25.884 -18.478 16.275 1.00 95.50 305 PRO A N 1
ATOM 2472 C CA . PRO A 1 305 ? -26.160 -19.911 16.416 1.00 95.50 305 PRO A CA 1
ATOM 2473 C C . PRO A 1 305 ? -24.972 -20.788 15.994 1.00 95.50 305 PRO A C 1
ATOM 2475 O O . PRO A 1 305 ? -24.739 -21.844 16.575 1.00 95.50 305 PRO A O 1
ATOM 2478 N N . ASN A 1 306 ? -24.188 -20.324 15.013 1.00 94.31 306 ASN A N 1
ATOM 2479 C CA . ASN A 1 306 ? -22.846 -20.827 14.756 1.00 94.31 306 ASN A CA 1
ATOM 2480 C C . ASN A 1 306 ? -21.826 -19.925 15.474 1.00 94.31 306 ASN A C 1
ATOM 2482 O O . ASN A 1 306 ? -21.649 -18.767 15.099 1.00 94.31 306 ASN A O 1
ATOM 2486 N N . LYS A 1 307 ? -21.130 -20.467 16.481 1.00 92.06 307 LYS A N 1
ATOM 2487 C CA . LYS A 1 307 ? -20.100 -19.739 17.242 1.00 92.06 307 LYS A CA 1
ATOM 2488 C C . LYS A 1 307 ? -18.818 -19.457 16.432 1.00 92.06 307 LYS A C 1
ATOM 2490 O O . LYS A 1 307 ? -17.964 -18.730 16.917 1.00 92.06 307 LYS A O 1
ATOM 2495 N N . GLU A 1 308 ? -18.671 -19.992 15.215 1.00 92.38 308 GLU A N 1
ATOM 2496 C CA . GLU A 1 308 ? -17.514 -19.740 14.337 1.00 92.38 308 GLU A CA 1
ATOM 2497 C C . GLU A 1 308 ? -17.697 -18.550 13.367 1.00 92.38 308 GLU A C 1
ATOM 2499 O O . GLU A 1 308 ? -16.801 -18.290 12.568 1.00 92.38 308 GLU A O 1
ATOM 2504 N N . THR A 1 309 ? -18.838 -17.842 13.380 1.00 96.06 309 THR A N 1
ATOM 2505 C CA . THR A 1 309 ? -19.145 -16.769 12.401 1.00 96.06 309 THR A CA 1
ATOM 2506 C C . THR A 1 309 ? -19.194 -15.351 12.985 1.00 96.06 309 THR A C 1
ATOM 2508 O O . THR A 1 309 ? -19.671 -14.425 12.323 1.00 96.06 309 THR A O 1
ATOM 2511 N N . ILE A 1 310 ? -18.707 -15.144 14.209 1.00 98.06 310 ILE A N 1
ATOM 2512 C CA . ILE A 1 310 ? -18.911 -13.906 14.973 1.00 98.06 310 ILE A CA 1
ATOM 2513 C C . ILE A 1 310 ? -18.160 -12.736 14.331 1.00 98.06 310 ILE A C 1
ATOM 2515 O O . ILE A 1 310 ? -18.778 -11.763 13.891 1.00 98.06 310 ILE A O 1
ATOM 2519 N N . PHE A 1 311 ? -16.834 -12.836 14.206 1.00 98.44 311 PHE A N 1
ATOM 2520 C CA . PHE A 1 311 ? -16.042 -11.830 13.502 1.00 98.44 311 PHE A CA 1
ATOM 2521 C C . PHE A 1 311 ? -16.302 -11.855 11.988 1.00 98.44 311 PHE A C 1
ATOM 2523 O O . PHE A 1 311 ? -16.213 -10.809 11.348 1.00 98.44 311 PHE A O 1
ATOM 2530 N N . HIS A 1 312 ? -16.709 -12.993 11.410 1.00 97.69 312 HIS A N 1
ATOM 2531 C CA . HIS A 1 312 ? -17.107 -13.050 9.998 1.00 97.69 312 HIS A CA 1
ATOM 2532 C C . HIS A 1 312 ? -18.284 -12.110 9.691 1.00 97.69 312 HIS A C 1
ATOM 2534 O O . HIS A 1 312 ? -18.198 -11.295 8.772 1.00 97.69 312 HIS A O 1
ATOM 2540 N N . HIS A 1 313 ? -19.370 -12.168 10.471 1.00 98.19 313 HIS A N 1
ATOM 2541 C CA . HIS A 1 313 ? -20.518 -11.281 10.272 1.00 98.19 313 HIS A CA 1
ATOM 2542 C C . HIS A 1 313 ? -20.224 -9.844 10.718 1.00 98.19 313 HIS A C 1
ATOM 2544 O O . HIS A 1 313 ? -20.467 -8.911 9.958 1.00 98.19 313 HIS A O 1
ATOM 2550 N N . LEU A 1 314 ? -19.678 -9.641 11.923 1.00 98.44 314 LEU A N 1
ATOM 2551 C CA . LEU A 1 314 ? -19.434 -8.289 12.441 1.00 98.44 314 LEU A CA 1
ATOM 2552 C C . LEU A 1 314 ? -18.367 -7.546 11.626 1.00 98.44 314 LEU A C 1
ATOM 2554 O O . LEU A 1 314 ? -18.516 -6.356 11.360 1.00 98.44 314 LEU A O 1
ATOM 2558 N N . GLY A 1 315 ? -17.330 -8.249 11.168 1.00 97.88 315 GLY A N 1
ATOM 2559 C CA . GLY A 1 315 ? -16.291 -7.687 10.314 1.00 97.88 315 GLY A CA 1
ATOM 2560 C C . GLY A 1 315 ? -16.809 -7.310 8.925 1.00 97.88 315 GLY A C 1
ATOM 2561 O O . GLY A 1 315 ? -16.548 -6.202 8.462 1.00 97.88 315 GLY A O 1
ATOM 2562 N N . ARG A 1 316 ? -17.606 -8.181 8.284 1.00 96.62 316 ARG A N 1
ATOM 2563 C CA . ARG A 1 316 ? -18.244 -7.890 6.982 1.00 96.62 316 ARG A CA 1
ATOM 2564 C C . ARG A 1 316 ? -19.350 -6.834 7.058 1.00 96.62 316 ARG A C 1
ATOM 2566 O O . ARG A 1 316 ? -19.698 -6.278 6.023 1.00 96.62 316 ARG A O 1
ATOM 2573 N N . TYR A 1 317 ? -19.889 -6.553 8.243 1.00 98.00 317 TYR A N 1
ATOM 2574 C CA . TYR A 1 317 ? -20.818 -5.448 8.480 1.00 98.00 317 TYR A CA 1
ATOM 2575 C C . TYR A 1 317 ? -20.079 -4.110 8.667 1.00 98.00 317 TYR A C 1
ATOM 2577 O O . TYR A 1 317 ? -20.387 -3.144 7.973 1.00 98.00 317 TYR A O 1
ATOM 2585 N N . LEU A 1 318 ? -19.070 -4.058 9.549 1.00 98.25 318 LEU A N 1
ATOM 2586 C CA . LEU A 1 318 ? -18.367 -2.814 9.898 1.00 98.25 318 LEU A CA 1
ATOM 2587 C C . LEU A 1 318 ? -17.349 -2.338 8.847 1.00 98.25 318 LEU A C 1
ATOM 2589 O O . LEU A 1 318 ? -17.220 -1.138 8.621 1.00 98.25 318 LEU A O 1
ATOM 2593 N N . PHE A 1 319 ? -16.574 -3.242 8.240 1.00 97.94 319 PHE A N 1
ATOM 2594 C CA . PHE A 1 319 ? -15.330 -2.871 7.551 1.00 97.94 319 PHE A CA 1
ATOM 2595 C C . PHE A 1 319 ? -15.463 -2.870 6.027 1.00 97.94 319 PHE A C 1
ATOM 2597 O O . PHE A 1 319 ? -14.938 -3.747 5.337 1.00 97.94 319 PHE A O 1
ATOM 2604 N N . GLN A 1 320 ? -16.123 -1.837 5.499 1.00 97.44 320 GLN A N 1
ATOM 2605 C CA . GLN A 1 320 ? -16.114 -1.529 4.066 1.00 97.44 320 GLN A CA 1
ATOM 2606 C C . GLN A 1 320 ? -14.917 -0.618 3.733 1.00 97.44 320 GLN A C 1
ATOM 2608 O O . GLN A 1 320 ? -14.856 0.493 4.268 1.00 97.44 320 GLN A O 1
ATOM 2613 N N . PRO A 1 321 ? -13.950 -1.047 2.895 1.00 97.88 321 PRO A N 1
ATOM 2614 C CA . PRO A 1 321 ? -12.811 -0.213 2.512 1.00 97.88 321 PRO A CA 1
ATOM 2615 C C . PRO A 1 321 ? -13.244 1.046 1.758 1.00 97.88 321 PRO A C 1
ATOM 2617 O O . PRO A 1 321 ? -14.129 0.978 0.903 1.00 97.88 321 PRO A O 1
ATOM 2620 N N . SER A 1 322 ? -12.584 2.175 2.013 1.00 96.25 322 SER A N 1
ATOM 2621 C CA . SER A 1 322 ? -12.795 3.410 1.248 1.00 96.25 322 SER A CA 1
ATOM 2622 C C . SER A 1 322 ? -12.504 3.211 -0.247 1.00 96.25 322 SER A C 1
ATOM 2624 O O . SER A 1 322 ? -11.725 2.333 -0.627 1.00 96.25 322 SER A O 1
ATOM 2626 N N . ASN A 1 323 ? -13.078 4.054 -1.114 1.00 93.88 323 ASN A N 1
ATOM 2627 C CA . ASN A 1 323 ? -12.889 3.958 -2.569 1.00 93.88 323 ASN A CA 1
ATOM 2628 C C . ASN A 1 323 ? -11.411 3.934 -3.005 1.00 93.88 323 ASN A C 1
ATOM 2630 O O . ASN A 1 323 ? -11.076 3.270 -3.984 1.00 93.88 323 ASN A O 1
ATOM 2634 N N . HIS A 1 324 ? -10.514 4.603 -2.269 1.00 87.19 324 HIS A N 1
ATOM 2635 C CA . HIS A 1 324 ? -9.077 4.578 -2.552 1.00 87.19 324 HIS A CA 1
ATOM 2636 C C . HIS A 1 324 ? -8.479 3.179 -2.316 1.00 87.19 324 HIS A C 1
ATOM 2638 O O . HIS A 1 324 ? -7.849 2.613 -3.210 1.00 87.19 324 HIS A O 1
ATOM 2644 N N . VAL A 1 325 ? -8.742 2.578 -1.149 1.00 93.56 325 VAL A N 1
ATOM 2645 C CA . VAL A 1 325 ? -8.293 1.213 -0.815 1.00 93.56 325 VAL A CA 1
ATOM 2646 C C . VAL A 1 325 ? -8.960 0.179 -1.729 1.00 93.56 325 VAL A C 1
ATOM 2648 O O . VAL A 1 325 ? -8.307 -0.744 -2.216 1.00 93.56 325 VAL A O 1
ATOM 2651 N N . TRP A 1 326 ? -10.246 0.362 -2.033 1.00 96.31 326 TRP A N 1
ATOM 2652 C CA . TRP A 1 326 ? -10.995 -0.487 -2.959 1.00 96.31 326 TRP A CA 1
ATOM 2653 C C . TRP A 1 326 ? -10.443 -0.434 -4.391 1.00 96.31 326 TRP A C 1
ATOM 2655 O O . TRP A 1 326 ? -10.373 -1.463 -5.064 1.00 96.31 326 TRP A O 1
ATOM 2665 N N . GLY A 1 327 ? -9.954 0.725 -4.838 1.00 89.94 327 GLY A N 1
ATOM 2666 C CA . GLY A 1 327 ? -9.227 0.860 -6.100 1.00 89.94 327 GLY A CA 1
ATOM 2667 C C . GLY A 1 327 ? -7.961 -0.003 -6.153 1.00 89.94 327 GLY A C 1
ATOM 2668 O O . GLY A 1 327 ? -7.724 -0.666 -7.160 1.00 89.94 327 GLY A O 1
ATOM 2669 N N . ILE A 1 328 ? -7.184 -0.059 -5.065 1.00 88.69 328 ILE A N 1
ATOM 2670 C CA . ILE A 1 328 ? -5.990 -0.921 -4.967 1.00 88.69 328 ILE A CA 1
ATOM 2671 C C . ILE A 1 328 ? -6.395 -2.402 -5.057 1.00 88.69 328 ILE A C 1
ATOM 2673 O O . ILE A 1 328 ? -5.868 -3.137 -5.894 1.00 88.69 328 ILE A O 1
ATOM 2677 N N . ILE A 1 329 ? -7.374 -2.827 -4.246 1.00 93.06 329 ILE A N 1
ATOM 2678 C CA . ILE A 1 329 ? -7.873 -4.214 -4.204 1.00 93.06 329 ILE A CA 1
ATOM 2679 C C . ILE A 1 329 ? -8.365 -4.663 -5.587 1.00 93.06 329 ILE A C 1
ATOM 2681 O O . ILE A 1 329 ? -7.962 -5.710 -6.092 1.00 93.06 329 ILE A O 1
ATOM 2685 N N . THR A 1 330 ? -9.228 -3.867 -6.221 1.00 91.12 330 THR A N 1
ATOM 2686 C CA . THR A 1 330 ? -9.876 -4.251 -7.483 1.00 91.12 330 THR A CA 1
ATOM 2687 C C . THR A 1 330 ? -8.926 -4.225 -8.679 1.00 91.12 330 THR A C 1
ATOM 2689 O O . THR A 1 330 ? -9.033 -5.112 -9.528 1.00 91.12 330 THR A O 1
ATOM 2692 N N . ARG A 1 331 ? -7.963 -3.289 -8.741 1.00 87.88 331 ARG A N 1
ATOM 2693 C CA . ARG A 1 331 ? -6.897 -3.316 -9.762 1.00 87.88 331 ARG A CA 1
ATOM 2694 C C . ARG A 1 331 ? -6.020 -4.557 -9.608 1.00 87.88 331 ARG A C 1
ATOM 2696 O O . ARG A 1 331 ? -5.863 -5.301 -10.574 1.00 87.88 331 ARG A O 1
ATOM 2703 N N . TYR A 1 332 ? -5.518 -4.827 -8.400 1.00 88.06 332 TYR A N 1
ATOM 2704 C CA . TYR A 1 332 ? -4.621 -5.962 -8.162 1.00 88.06 332 TYR A CA 1
ATOM 2705 C C . TYR A 1 332 ? -5.303 -7.309 -8.438 1.00 88.06 332 TYR A C 1
ATOM 2707 O O . TYR A 1 332 ? -4.740 -8.168 -9.116 1.00 88.06 332 TYR A O 1
ATOM 2715 N N . TYR A 1 333 ? -6.549 -7.482 -7.980 1.00 93.19 333 TYR A N 1
ATOM 2716 C CA . TYR A 1 333 ? -7.313 -8.700 -8.246 1.00 93.19 333 TYR A CA 1
ATOM 2717 C C . TYR A 1 333 ? -7.519 -8.920 -9.751 1.00 93.19 333 TYR A C 1
ATOM 2719 O O . TYR A 1 333 ? -7.261 -10.017 -10.243 1.00 93.19 333 TYR A O 1
ATOM 2727 N N . LYS A 1 334 ? -7.933 -7.888 -10.500 1.00 90.44 334 LYS A N 1
ATOM 2728 C CA . LYS A 1 334 ? -8.156 -7.989 -11.954 1.00 90.44 334 LYS A CA 1
ATOM 2729 C C . LYS A 1 334 ? -6.878 -8.293 -12.736 1.00 90.44 334 LYS A C 1
ATOM 2731 O O . LYS A 1 334 ? -6.937 -9.085 -13.671 1.00 90.44 334 LYS A O 1
ATOM 2736 N N . ALA A 1 335 ? -5.753 -7.689 -12.354 1.00 82.75 335 ALA A N 1
ATOM 2737 C CA . ALA A 1 335 ? -4.475 -7.876 -13.035 1.00 82.75 335 ALA A CA 1
ATOM 2738 C C . ALA A 1 335 ? -3.851 -9.260 -12.781 1.00 82.75 335 ALA A C 1
ATOM 2740 O O . ALA A 1 335 ? -3.376 -9.890 -13.723 1.00 82.75 335 ALA A O 1
ATOM 2741 N N . TYR A 1 336 ? -3.868 -9.743 -11.531 1.00 86.00 336 TYR A N 1
ATOM 2742 C CA . TYR A 1 336 ? -3.038 -10.885 -11.116 1.00 86.00 336 TYR A CA 1
ATOM 2743 C C . TYR A 1 336 ? -3.810 -12.119 -10.632 1.00 86.00 336 TYR A C 1
ATOM 2745 O O . TYR A 1 336 ? -3.276 -13.221 -10.688 1.00 86.00 336 TYR A O 1
ATOM 2753 N N . LEU A 1 337 ? -5.051 -11.973 -10.151 1.00 92.44 337 LEU A N 1
ATOM 2754 C CA . LEU A 1 337 ? -5.774 -13.064 -9.474 1.00 92.44 337 LEU A CA 1
ATOM 2755 C C . LEU A 1 337 ? -7.004 -13.558 -10.247 1.00 92.44 337 LEU A C 1
ATOM 2757 O O . LEU A 1 337 ? -7.364 -14.730 -10.147 1.00 92.44 337 LEU A O 1
ATOM 2761 N N . ALA A 1 338 ? -7.664 -12.694 -11.021 1.00 92.94 338 ALA A N 1
ATOM 2762 C CA . ALA A 1 338 ? -8.952 -12.992 -11.645 1.00 92.94 338 ALA A CA 1
ATOM 2763 C C . ALA A 1 338 ? -8.902 -14.197 -12.602 1.00 92.94 338 ALA A C 1
ATOM 2765 O O . ALA A 1 338 ? -9.821 -15.009 -12.586 1.00 92.94 338 ALA A O 1
ATOM 2766 N N . ARG A 1 339 ? -7.815 -14.349 -13.373 1.00 92.56 339 ARG A N 1
ATOM 2767 C CA . ARG A 1 339 ? -7.650 -15.397 -14.403 1.00 92.56 339 ARG A CA 1
ATOM 2768 C C . ARG A 1 339 ? -7.278 -16.794 -13.878 1.00 92.56 339 ARG A C 1
ATOM 2770 O O . ARG A 1 339 ? -7.172 -17.707 -14.684 1.00 92.56 339 ARG A O 1
ATOM 2777 N N . ALA A 1 340 ? -7.041 -16.963 -12.577 1.00 94.25 340 ALA A N 1
ATOM 2778 C CA . ALA A 1 340 ? -6.683 -18.259 -11.999 1.00 94.25 340 ALA A CA 1
ATOM 2779 C C . ALA A 1 340 ? -7.916 -19.088 -11.603 1.00 94.25 340 ALA A C 1
ATOM 2781 O O . ALA A 1 340 ? -8.874 -18.545 -11.043 1.00 94.25 340 ALA A O 1
ATOM 2782 N N . ASP A 1 341 ? -7.842 -20.404 -11.821 1.00 94.88 341 ASP A N 1
ATOM 2783 C CA . ASP A 1 341 ? -8.851 -21.388 -11.402 1.00 94.88 341 ASP A CA 1
ATOM 2784 C C . ASP A 1 341 ? -8.937 -21.496 -9.873 1.00 94.88 341 ASP A C 1
ATOM 2786 O O . ASP A 1 341 ? -10.003 -21.725 -9.295 1.00 94.88 341 ASP A O 1
ATOM 2790 N N . GLU A 1 342 ? -7.783 -21.352 -9.216 1.00 95.75 342 GLU A N 1
ATOM 2791 C CA . GLU A 1 342 ? -7.598 -21.583 -7.787 1.00 95.75 342 GLU A CA 1
ATOM 2792 C C . GLU A 1 342 ? -6.633 -20.544 -7.199 1.00 95.75 342 GLU A C 1
ATOM 2794 O O . GLU A 1 342 ? -5.570 -20.266 -7.761 1.00 95.75 342 GLU A O 1
ATOM 2799 N N . ARG A 1 343 ? -7.003 -19.939 -6.067 1.00 97.50 343 ARG A N 1
ATOM 2800 C CA . ARG A 1 343 ? -6.261 -18.826 -5.453 1.00 97.50 343 ARG A CA 1
ATOM 2801 C C . ARG A 1 343 ? -5.771 -19.215 -4.062 1.00 97.50 343 ARG A C 1
ATOM 2803 O O . ARG A 1 343 ? -6.586 -19.499 -3.188 1.00 97.50 343 ARG A O 1
ATOM 2810 N N . VAL A 1 344 ? -4.459 -19.195 -3.837 1.00 98.25 344 VAL A N 1
ATOM 2811 C CA . VAL A 1 344 ? -3.835 -19.585 -2.561 1.00 98.25 344 VAL A CA 1
ATOM 2812 C C . VAL A 1 344 ? -3.208 -18.362 -1.894 1.00 98.25 344 VAL A C 1
ATOM 2814 O O . VAL A 1 344 ? -2.227 -17.814 -2.386 1.00 98.25 344 VAL A O 1
ATOM 2817 N N . GLY A 1 345 ? -3.764 -17.920 -0.769 1.00 98.31 345 GLY A N 1
ATOM 2818 C CA . GLY A 1 345 ? -3.183 -16.866 0.060 1.00 98.31 345 GLY A CA 1
ATOM 2819 C C . GLY A 1 345 ? -2.105 -17.417 0.991 1.00 98.31 345 GLY A C 1
ATOM 2820 O O . GLY A 1 345 ? -2.321 -18.436 1.645 1.00 98.31 345 GLY A O 1
ATOM 2821 N N . ILE A 1 346 ? -0.962 -16.738 1.099 1.00 98.38 346 ILE A N 1
ATOM 2822 C CA . ILE A 1 346 ? 0.112 -17.067 2.046 1.00 98.38 346 ILE A CA 1
ATOM 2823 C C . ILE A 1 346 ? 0.504 -15.807 2.819 1.00 98.38 346 ILE A C 1
ATOM 2825 O O . ILE A 1 346 ? 1.208 -14.925 2.325 1.00 98.38 346 ILE A O 1
ATOM 2829 N N . GLN A 1 347 ? 0.042 -15.729 4.064 1.00 97.81 347 GLN A N 1
ATOM 2830 C CA . GLN A 1 347 ? 0.263 -14.597 4.953 1.00 97.81 347 GLN A CA 1
ATOM 2831 C C . GLN A 1 347 ? 1.459 -14.871 5.873 1.00 97.81 347 GLN A C 1
ATOM 2833 O O . GLN A 1 347 ? 1.374 -15.674 6.805 1.00 97.81 347 GLN A O 1
ATOM 2838 N N . VAL A 1 348 ? 2.583 -14.194 5.609 1.00 94.81 348 VAL A N 1
ATOM 2839 C CA . VAL A 1 348 ? 3.866 -14.405 6.297 1.00 94.81 348 VAL A CA 1
ATOM 2840 C C . VAL A 1 348 ? 4.152 -13.253 7.265 1.00 94.81 348 VAL A C 1
ATOM 2842 O O . VAL A 1 348 ? 4.484 -12.141 6.849 1.00 94.81 348 VAL A O 1
ATOM 2845 N N . ARG A 1 349 ? 4.089 -13.519 8.575 1.00 90.69 349 ARG A N 1
ATOM 2846 C CA . ARG A 1 349 ? 4.502 -12.585 9.632 1.00 90.69 349 ARG A CA 1
ATOM 2847 C C . ARG A 1 349 ? 5.356 -13.296 10.670 1.00 90.69 349 ARG A C 1
ATOM 2849 O O . ARG A 1 349 ? 4.924 -14.248 11.306 1.00 90.69 349 ARG A O 1
ATOM 2856 N N . ILE A 1 350 ? 6.556 -12.767 10.863 1.00 86.75 350 ILE A N 1
ATOM 2857 C CA . ILE A 1 350 ? 7.574 -13.312 11.761 1.00 86.75 350 ILE A CA 1
ATOM 2858 C C . ILE A 1 350 ? 7.785 -12.329 12.915 1.00 86.75 350 ILE A C 1
ATOM 2860 O O . ILE A 1 350 ? 7.596 -11.120 12.744 1.00 86.75 350 ILE A O 1
ATOM 2864 N N . PHE A 1 351 ? 8.143 -12.862 14.084 1.00 81.62 351 PHE A N 1
ATOM 2865 C CA . PHE A 1 351 ? 8.300 -12.125 15.345 1.00 81.62 351 PHE A CA 1
ATOM 2866 C C . PHE A 1 351 ? 9.729 -12.224 15.927 1.00 81.62 351 PHE A C 1
ATOM 2868 O O . PHE A 1 351 ? 9.946 -11.918 17.099 1.00 81.62 351 PHE A O 1
ATOM 2875 N N . ASP A 1 352 ? 10.698 -12.635 15.103 1.00 78.25 352 ASP A N 1
ATOM 2876 C CA . ASP A 1 352 ? 12.136 -12.579 15.399 1.00 78.25 352 ASP A CA 1
ATOM 2877 C C . ASP A 1 352 ? 12.696 -11.148 15.271 1.00 78.25 352 ASP A C 1
ATOM 2879 O O . ASP A 1 352 ? 12.083 -10.260 14.679 1.00 78.25 352 ASP A O 1
ATOM 2883 N N . LYS A 1 353 ? 13.892 -10.925 15.835 1.00 69.25 353 LYS A N 1
ATOM 2884 C CA . LYS A 1 353 ? 14.558 -9.607 15.896 1.00 69.25 353 LYS A CA 1
ATOM 2885 C C . LYS A 1 353 ? 15.465 -9.273 14.699 1.00 69.25 353 LYS A C 1
ATOM 2887 O O . LYS A 1 353 ? 16.038 -8.187 14.680 1.00 69.25 353 LYS A O 1
ATOM 2892 N N . GLY A 1 354 ? 15.660 -10.192 13.753 1.00 70.25 354 GLY A N 1
ATOM 2893 C CA . GLY A 1 354 ? 16.485 -9.970 12.559 1.00 70.25 354 GLY A CA 1
ATOM 2894 C C . GLY A 1 354 ? 15.650 -9.638 11.313 1.00 70.25 354 GLY A C 1
ATOM 2895 O O . GLY A 1 354 ? 14.436 -9.831 11.321 1.00 70.25 354 GLY A O 1
ATOM 2896 N N . PRO A 1 355 ? 16.285 -9.154 10.230 1.00 68.06 355 PRO A N 1
ATOM 2897 C CA . PRO A 1 355 ? 15.580 -8.706 9.024 1.00 68.06 355 PRO A CA 1
ATOM 2898 C C . PRO A 1 355 ? 14.995 -9.849 8.176 1.00 68.06 355 PRO A C 1
ATOM 2900 O O . PRO A 1 355 ? 14.102 -9.614 7.368 1.00 68.06 355 PRO A O 1
ATOM 2903 N N . GLY A 1 356 ? 15.484 -11.083 8.342 1.00 76.94 356 GLY A N 1
ATOM 2904 C CA . GLY A 1 356 ? 15.185 -12.190 7.430 1.00 76.94 356 GLY A CA 1
ATOM 2905 C C . GLY A 1 356 ? 15.747 -11.966 6.008 1.00 76.94 356 GLY A C 1
ATOM 2906 O O . GLY A 1 356 ? 16.598 -11.096 5.820 1.00 76.94 356 GLY A O 1
ATOM 2907 N N . PRO A 1 357 ? 15.291 -12.746 5.007 1.00 85.88 357 PRO A N 1
ATOM 2908 C CA . PRO A 1 357 ? 14.449 -13.932 5.156 1.00 85.88 357 PRO A CA 1
ATOM 2909 C C . PRO A 1 357 ? 15.192 -15.066 5.884 1.00 85.88 357 PRO A C 1
ATOM 2911 O O . PRO A 1 357 ? 16.414 -15.168 5.827 1.00 85.88 357 PRO A O 1
ATOM 2914 N N . TYR A 1 358 ? 14.449 -15.937 6.559 1.00 89.88 358 TYR A N 1
ATOM 2915 C CA . TYR A 1 358 ? 14.976 -17.082 7.295 1.00 89.88 358 TYR A CA 1
ATOM 2916 C C . TYR A 1 358 ? 14.733 -18.377 6.524 1.00 89.88 358 TYR A C 1
ATOM 2918 O O . TYR A 1 358 ? 13.608 -18.636 6.091 1.00 89.88 358 TYR A O 1
ATOM 2926 N N . GLN A 1 359 ? 15.765 -19.217 6.390 1.00 91.06 359 GLN A N 1
ATOM 2927 C CA . GLN A 1 359 ? 15.645 -20.478 5.654 1.00 91.06 359 GLN A CA 1
ATOM 2928 C C . GLN A 1 359 ? 14.607 -21.410 6.288 1.00 91.06 359 GLN A C 1
ATOM 2930 O O . GLN A 1 359 ? 13.723 -21.880 5.583 1.00 91.06 359 GLN A O 1
ATOM 2935 N N . TYR A 1 360 ? 14.598 -21.533 7.621 1.00 91.12 360 TYR A N 1
ATOM 2936 C CA . TYR A 1 360 ? 13.619 -22.363 8.329 1.00 91.12 360 TYR A CA 1
ATOM 2937 C C . TYR A 1 360 ? 12.154 -21.980 8.016 1.00 91.12 360 TYR A C 1
ATOM 2939 O O . TYR A 1 360 ? 11.292 -22.852 7.972 1.00 91.12 360 TYR A O 1
ATOM 2947 N N . VAL A 1 361 ? 11.856 -20.703 7.720 1.00 93.12 361 VAL A N 1
ATOM 2948 C CA . VAL A 1 361 ? 10.506 -20.264 7.304 1.00 93.12 361 VAL A CA 1
ATOM 2949 C C . VAL A 1 361 ? 10.236 -20.567 5.830 1.00 93.12 361 VAL A C 1
ATOM 2951 O O . VAL A 1 361 ? 9.128 -20.978 5.494 1.00 93.12 361 VAL A O 1
ATOM 2954 N N . LYS A 1 362 ? 11.226 -20.406 4.940 1.00 93.81 362 LYS A N 1
ATOM 2955 C CA . LYS A 1 362 ? 11.107 -20.824 3.527 1.00 93.81 362 LYS A CA 1
ATOM 2956 C C . LYS A 1 362 ? 10.779 -22.319 3.437 1.00 93.81 362 LYS A C 1
ATOM 2958 O O . LYS A 1 362 ? 9.861 -22.713 2.713 1.00 93.81 362 LYS A O 1
ATOM 2963 N N . ASP A 1 363 ? 11.480 -23.122 4.232 1.00 93.69 363 ASP A N 1
ATOM 2964 C CA . ASP A 1 363 ? 11.288 -24.566 4.336 1.00 93.69 363 ASP A CA 1
ATOM 2965 C C . ASP A 1 363 ? 9.906 -24.888 4.928 1.00 93.69 363 ASP A C 1
ATOM 2967 O O . ASP A 1 363 ? 9.181 -25.715 4.380 1.00 93.69 363 ASP A O 1
ATOM 2971 N N . GLN A 1 364 ? 9.486 -24.179 5.987 1.00 95.56 364 GLN A N 1
ATOM 2972 C CA . GLN A 1 364 ? 8.166 -24.336 6.610 1.00 95.56 364 GLN A CA 1
ATOM 2973 C C . GLN A 1 364 ? 7.008 -24.026 5.650 1.00 95.56 364 GLN A C 1
ATOM 2975 O O . GLN A 1 364 ? 6.047 -24.792 5.584 1.00 95.56 364 GLN A O 1
ATOM 2980 N N . ILE A 1 365 ? 7.087 -22.922 4.898 1.00 96.38 365 ILE A N 1
ATOM 2981 C CA . ILE A 1 365 ? 6.066 -22.531 3.911 1.00 96.38 365 ILE A CA 1
ATOM 2982 C C . ILE A 1 365 ? 5.967 -23.596 2.812 1.00 96.38 365 ILE A C 1
ATOM 2984 O O . ILE A 1 365 ? 4.862 -24.014 2.456 1.00 96.38 365 ILE A O 1
ATOM 2988 N N . SER A 1 366 ? 7.109 -24.066 2.307 1.00 94.69 366 SER A N 1
ATOM 2989 C CA . SER A 1 366 ? 7.168 -25.087 1.256 1.00 94.69 366 SER A CA 1
ATOM 2990 C C . SER A 1 366 ? 6.604 -26.423 1.752 1.00 94.69 366 SER A C 1
ATOM 2992 O O . SER A 1 366 ? 5.676 -26.961 1.153 1.00 94.69 366 SER A O 1
ATOM 2994 N N . ALA A 1 367 ? 7.070 -26.913 2.905 1.00 95.44 367 ALA A N 1
ATOM 2995 C CA . ALA A 1 367 ? 6.602 -28.161 3.505 1.00 95.44 367 ALA A CA 1
ATOM 2996 C C . ALA A 1 367 ? 5.108 -28.123 3.881 1.00 95.44 367 ALA A C 1
ATOM 2998 O O . ALA A 1 367 ? 4.410 -29.118 3.704 1.00 95.44 367 ALA A O 1
ATOM 2999 N N . CYS A 1 368 ? 4.599 -26.977 4.352 1.00 97.31 368 CYS A N 1
ATOM 3000 C CA . CYS A 1 368 ? 3.171 -26.778 4.607 1.00 97.31 368 CYS A CA 1
ATOM 3001 C C . CYS A 1 368 ? 2.346 -26.839 3.313 1.00 97.31 368 CYS A C 1
ATOM 3003 O O . CYS A 1 368 ? 1.413 -27.630 3.204 1.00 97.31 368 CYS A O 1
ATOM 3005 N N . THR A 1 369 ? 2.691 -26.015 2.318 1.00 96.94 369 THR A N 1
ATOM 3006 C CA . THR A 1 369 ? 1.892 -25.885 1.087 1.00 96.94 369 THR A CA 1
ATOM 3007 C C . THR A 1 369 ? 1.898 -27.148 0.229 1.00 96.94 369 THR A C 1
ATOM 3009 O O . THR A 1 369 ? 0.865 -27.464 -0.361 1.00 96.94 369 THR A O 1
ATOM 3012 N N . ILE A 1 370 ? 3.008 -27.890 0.215 1.00 95.19 370 ILE A N 1
ATOM 3013 C CA . ILE A 1 370 ? 3.129 -29.192 -0.452 1.00 95.19 370 ILE A CA 1
ATOM 3014 C C . ILE A 1 370 ? 2.415 -30.292 0.349 1.00 95.19 370 ILE A C 1
ATOM 3016 O O . ILE A 1 370 ? 1.567 -30.996 -0.198 1.00 95.19 370 ILE A O 1
ATOM 3020 N N . GLY A 1 371 ? 2.699 -30.424 1.652 1.00 94.75 371 GLY A N 1
ATOM 3021 C CA . GLY A 1 371 ? 2.141 -31.496 2.488 1.00 94.75 371 GLY A CA 1
ATOM 3022 C C . GLY A 1 371 ? 0.611 -31.461 2.584 1.00 94.75 371 GLY A C 1
ATOM 3023 O O . GLY A 1 371 ? -0.045 -32.500 2.524 1.00 94.75 371 GLY A O 1
ATOM 3024 N N . GLU A 1 372 ? 0.037 -30.258 2.637 1.00 96.50 372 GLU A N 1
ATOM 3025 C CA . GLU A 1 372 ? -1.413 -30.016 2.644 1.00 96.50 372 GLU A CA 1
ATOM 3026 C C . GLU A 1 372 ? -2.020 -29.925 1.227 1.00 96.50 372 GLU A C 1
ATOM 3028 O O . GLU A 1 372 ? -3.212 -29.651 1.076 1.00 96.50 372 GLU A O 1
ATOM 3033 N N . LYS A 1 373 ? -1.220 -30.178 0.177 1.00 95.06 373 LYS A N 1
ATOM 3034 C CA . LYS A 1 373 ? -1.617 -30.221 -1.247 1.00 95.06 373 LYS A CA 1
ATOM 3035 C C . LYS A 1 373 ? -2.233 -28.922 -1.783 1.00 95.06 373 LYS A C 1
ATOM 3037 O O . LYS A 1 373 ? -2.993 -28.935 -2.754 1.00 95.06 373 LYS A O 1
ATOM 3042 N N . LEU A 1 374 ? -1.882 -27.792 -1.173 1.00 95.88 374 LEU A N 1
ATOM 3043 C CA . LEU A 1 374 ? -2.260 -26.458 -1.645 1.00 95.88 374 LEU A CA 1
ATOM 3044 C C . LEU A 1 374 ? -1.516 -26.124 -2.940 1.00 95.88 374 LEU A C 1
ATOM 3046 O O . LEU A 1 374 ? -2.116 -25.627 -3.894 1.00 95.88 374 LEU A O 1
ATOM 3050 N N . LEU A 1 375 ? -0.226 -26.460 -2.992 1.00 96.31 375 LEU A N 1
ATOM 3051 C CA . LEU A 1 375 ? 0.647 -26.313 -4.155 1.00 96.31 375 LEU A CA 1
ATOM 3052 C C . LEU A 1 375 ? 1.287 -27.672 -4.505 1.00 96.31 375 LEU A C 1
ATOM 3054 O O . LEU A 1 375 ? 1.449 -28.507 -3.612 1.00 96.31 375 LEU A O 1
ATOM 3058 N N . PRO A 1 376 ? 1.611 -27.930 -5.784 1.00 93.69 376 PRO A N 1
ATOM 3059 C CA . PRO A 1 376 ? 2.220 -29.187 -6.208 1.00 93.69 376 PRO A CA 1
ATOM 3060 C C . PRO A 1 376 ? 3.717 -29.254 -5.874 1.00 93.69 376 PRO A C 1
ATOM 3062 O O . PRO A 1 376 ? 4.392 -28.236 -5.746 1.00 93.69 376 PRO A O 1
ATOM 3065 N N . GLU A 1 377 ? 4.256 -30.471 -5.811 1.00 92.75 377 GLU A N 1
ATOM 3066 C CA . GLU A 1 377 ? 5.706 -30.701 -5.839 1.00 92.75 377 GLU A CA 1
ATOM 3067 C C . GLU A 1 377 ? 6.308 -30.284 -7.194 1.00 92.75 377 GLU A C 1
ATOM 3069 O O . GLU A 1 377 ? 5.609 -30.248 -8.212 1.00 92.75 377 GLU A O 1
ATOM 3074 N N . VAL A 1 378 ? 7.617 -30.012 -7.217 1.00 90.12 378 VAL A N 1
ATOM 3075 C CA . VAL A 1 378 ? 8.390 -29.710 -8.436 1.00 90.12 378 VAL A CA 1
ATOM 3076 C C . VAL A 1 378 ? 9.425 -30.800 -8.724 1.00 90.12 378 VAL A C 1
ATOM 3078 O O . VAL A 1 378 ? 10.036 -31.343 -7.802 1.00 90.12 378 VAL A O 1
ATOM 3081 N N . ASP A 1 379 ? 9.637 -31.124 -10.000 1.00 84.19 379 ASP A N 1
ATOM 3082 C CA . ASP A 1 379 ? 10.641 -32.105 -10.426 1.00 84.19 379 ASP A CA 1
ATOM 3083 C C . ASP A 1 379 ? 11.991 -31.412 -10.670 1.00 84.19 379 ASP A C 1
ATOM 3085 O O . ASP A 1 379 ? 12.203 -30.749 -11.682 1.00 84.19 379 ASP A O 1
ATOM 3089 N N . THR A 1 380 ? 12.931 -31.589 -9.741 1.00 80.75 380 THR A N 1
ATOM 3090 C CA . THR A 1 380 ? 14.295 -31.034 -9.826 1.00 80.75 380 THR A CA 1
ATOM 3091 C C . THR A 1 380 ? 15.241 -31.840 -10.726 1.00 80.75 380 THR A C 1
ATOM 3093 O O . THR A 1 380 ? 16.410 -31.485 -10.867 1.00 80.75 380 THR A O 1
ATOM 3096 N N . ARG A 1 381 ? 14.775 -32.948 -11.323 1.00 74.62 381 ARG A N 1
ATOM 3097 C CA . ARG A 1 381 ? 15.572 -33.853 -12.171 1.00 74.62 381 ARG A CA 1
ATOM 3098 C C . ARG A 1 381 ? 15.188 -33.790 -13.646 1.00 74.62 381 ARG A C 1
ATOM 3100 O O . ARG A 1 381 ? 15.966 -34.250 -14.482 1.00 74.62 381 ARG A O 1
ATOM 3107 N N . ARG A 1 382 ? 14.007 -33.264 -13.981 1.00 66.31 382 ARG A N 1
ATOM 3108 C CA . ARG A 1 382 ? 13.518 -33.140 -15.360 1.00 66.31 382 ARG A CA 1
ATOM 3109 C C . ARG A 1 382 ? 13.399 -31.682 -15.782 1.00 66.31 382 ARG A C 1
ATOM 3111 O O . ARG A 1 382 ? 12.693 -30.903 -15.161 1.00 66.31 382 ARG A O 1
ATOM 3118 N N . LEU A 1 383 ? 14.016 -31.352 -16.915 1.00 61.25 383 LEU A N 1
ATOM 3119 C CA . LEU A 1 383 ? 13.916 -30.025 -17.539 1.00 61.25 383 LEU A CA 1
ATOM 3120 C C . LEU A 1 383 ? 12.545 -29.766 -18.195 1.00 61.25 383 LEU A C 1
ATOM 3122 O O . LEU A 1 383 ? 12.227 -28.627 -18.518 1.00 61.25 383 LEU A O 1
ATOM 3126 N N . ALA A 1 384 ? 11.738 -30.811 -18.404 1.00 58.97 384 ALA A N 1
ATOM 3127 C CA . ALA A 1 384 ? 10.369 -30.721 -18.901 1.00 58.97 384 ALA A CA 1
ATOM 3128 C C . ALA A 1 384 ? 9.533 -31.921 -18.425 1.00 58.97 384 ALA A C 1
ATOM 3130 O O . ALA A 1 384 ? 10.046 -33.032 -18.259 1.00 58.97 384 ALA A O 1
ATOM 3131 N N . VAL A 1 385 ? 8.229 -31.704 -18.257 1.00 63.28 385 VAL A N 1
ATOM 3132 C CA . VAL A 1 385 ? 7.223 -32.735 -17.957 1.00 63.28 385 VAL A CA 1
ATOM 3133 C C . VAL A 1 385 ? 6.214 -32.750 -19.108 1.00 63.28 385 VAL A C 1
ATOM 3135 O O . VAL A 1 385 ? 5.865 -31.693 -19.631 1.00 63.28 385 VAL A O 1
ATOM 3138 N N . ASN A 1 386 ? 5.750 -33.933 -19.528 1.00 60.78 386 ASN A N 1
ATOM 3139 C CA . ASN A 1 386 ? 4.694 -34.027 -20.542 1.00 60.78 386 ASN A CA 1
ATOM 3140 C C . ASN A 1 386 ? 3.431 -33.308 -20.033 1.00 60.78 386 ASN A C 1
ATOM 3142 O O . ASN A 1 386 ? 3.019 -33.581 -18.903 1.00 60.78 386 ASN A O 1
ATOM 3146 N N . PRO A 1 387 ? 2.799 -32.428 -20.832 1.00 57.97 387 PRO A N 1
ATOM 3147 C CA . PRO A 1 387 ? 1.682 -31.620 -20.362 1.00 57.97 387 PRO A CA 1
ATOM 3148 C C . PRO A 1 387 ? 0.519 -32.492 -19.876 1.00 57.97 387 PRO A C 1
ATOM 3150 O O . PRO A 1 387 ? 0.118 -33.456 -20.536 1.00 57.97 387 PRO A O 1
ATOM 3153 N N . SER A 1 388 ? -0.039 -32.124 -18.719 1.00 62.66 388 SER A N 1
ATOM 3154 C CA . SER A 1 388 ? -1.305 -32.680 -18.236 1.00 62.66 388 SER A CA 1
ATOM 3155 C C . SER A 1 388 ? -2.399 -32.467 -19.284 1.00 62.66 388 SER A C 1
ATOM 3157 O O . SER A 1 388 ? -2.417 -31.448 -19.973 1.00 62.66 388 SER A O 1
ATOM 3159 N N . LYS A 1 389 ? -3.354 -33.402 -19.384 1.00 62.34 389 LYS A N 1
ATOM 3160 C CA . LYS A 1 389 ? -4.491 -33.268 -20.314 1.00 62.34 389 LYS A CA 1
ATOM 3161 C C . LYS A 1 389 ? -5.381 -32.055 -20.020 1.00 62.34 389 LYS A C 1
ATOM 3163 O O . LYS A 1 389 ? -6.099 -31.642 -20.917 1.00 62.34 389 LYS A O 1
ATOM 3168 N N . ASN A 1 390 ? -5.341 -31.533 -18.792 1.00 74.81 390 ASN A N 1
ATOM 3169 C CA . ASN A 1 390 ? -5.928 -30.260 -18.370 1.00 74.81 390 ASN A CA 1
ATOM 3170 C C . ASN A 1 390 ? -5.106 -29.744 -17.167 1.00 74.81 390 ASN A C 1
ATOM 3172 O O . ASN A 1 390 ? -5.329 -30.226 -16.053 1.00 74.81 390 ASN A O 1
ATOM 3176 N N . PRO A 1 391 ? -4.123 -28.846 -17.357 1.00 81.69 391 PRO A N 1
ATOM 3177 C CA . PRO A 1 391 ? -3.405 -28.211 -16.251 1.00 81.69 391 PRO A CA 1
ATOM 3178 C C . PRO A 1 391 ? -4.262 -27.098 -15.629 1.00 81.69 391 PRO A C 1
ATOM 3180 O O . PRO A 1 391 ? -4.926 -26.366 -16.362 1.00 81.69 391 PRO A O 1
ATOM 3183 N N . LYS A 1 392 ? -4.240 -26.930 -14.301 1.00 91.19 392 LYS A N 1
ATOM 3184 C CA . LYS A 1 392 ? -4.864 -25.761 -13.656 1.00 91.19 392 LYS A CA 1
ATOM 3185 C C . LYS A 1 392 ? -3.908 -24.576 -13.600 1.00 91.19 392 LYS A C 1
ATOM 3187 O O . LYS A 1 392 ? -2.707 -24.755 -13.409 1.00 91.19 392 LYS A O 1
ATOM 3192 N N . VAL A 1 393 ? -4.453 -23.365 -13.637 1.00 94.56 393 VAL A N 1
ATOM 3193 C CA . VAL A 1 393 ? -3.745 -22.127 -13.296 1.00 94.56 393 VAL A CA 1
ATOM 3194 C C . VAL A 1 393 ? -4.018 -21.783 -11.831 1.00 94.56 393 VAL A C 1
ATOM 3196 O O . VAL A 1 393 ? -5.131 -21.386 -11.478 1.00 94.56 393 VAL A O 1
ATOM 3199 N N . LYS A 1 394 ? -3.002 -21.894 -10.967 1.00 96.69 394 LYS A N 1
ATOM 3200 C CA . LYS A 1 394 ? -3.073 -21.423 -9.575 1.00 96.69 394 LYS A CA 1
ATOM 3201 C C . LYS A 1 394 ? -2.373 -20.075 -9.416 1.00 96.69 394 LYS A C 1
ATOM 3203 O O . LYS A 1 394 ? -1.217 -19.933 -9.808 1.00 96.69 394 LYS A O 1
ATOM 3208 N N . ALA A 1 395 ? -3.036 -19.114 -8.773 1.00 97.12 395 ALA A N 1
ATOM 3209 C CA . ALA A 1 395 ? -2.417 -17.855 -8.352 1.00 97.12 395 ALA A CA 1
ATOM 3210 C C . ALA A 1 395 ? -2.110 -17.885 -6.850 1.00 97.12 395 ALA A C 1
ATOM 3212 O O . ALA A 1 395 ? -3.011 -18.026 -6.021 1.00 97.12 395 ALA A O 1
ATOM 3213 N N . VAL A 1 396 ? -0.838 -17.718 -6.498 1.00 98.00 396 VAL A N 1
ATOM 3214 C CA . VAL A 1 396 ? -0.349 -17.635 -5.121 1.00 98.00 396 VAL A CA 1
ATOM 3215 C C . VAL A 1 396 ? -0.167 -16.172 -4.744 1.00 98.00 396 VAL A C 1
ATOM 3217 O O . VAL A 1 396 ? 0.724 -15.498 -5.256 1.00 98.00 396 VAL A O 1
ATOM 3220 N N . LEU A 1 397 ? -1.005 -15.685 -3.834 1.00 97.69 397 LEU A N 1
ATOM 3221 C CA . LEU A 1 397 ? -0.924 -14.343 -3.270 1.00 97.69 397 LEU A CA 1
ATOM 3222 C C . LEU A 1 397 ? -0.118 -14.394 -1.969 1.00 97.69 397 LEU A C 1
ATOM 3224 O O . LEU A 1 397 ? -0.636 -14.831 -0.941 1.00 97.69 397 LEU A O 1
ATOM 3228 N N . MET A 1 398 ? 1.127 -13.923 -1.987 1.00 95.12 398 MET A N 1
ATOM 3229 C CA . MET A 1 398 ? 1.962 -13.841 -0.790 1.00 95.12 398 MET A CA 1
ATOM 3230 C C . MET A 1 398 ? 1.997 -12.415 -0.232 1.00 95.12 398 MET A C 1
ATOM 3232 O O . MET A 1 398 ? 2.261 -11.461 -0.958 1.00 95.12 398 MET A O 1
ATOM 3236 N N . THR A 1 399 ? 1.774 -12.263 1.074 1.00 94.00 399 THR A N 1
ATOM 3237 C CA . THR A 1 399 ? 1.886 -10.972 1.777 1.00 94.00 399 THR A CA 1
ATOM 3238 C C . THR A 1 399 ? 2.955 -11.077 2.858 1.00 94.00 399 THR A C 1
ATOM 3240 O O . THR A 1 399 ? 2.848 -11.927 3.751 1.00 94.00 399 THR A O 1
ATOM 3243 N N . SER A 1 400 ? 3.979 -10.229 2.794 1.00 88.75 400 SER A N 1
ATOM 3244 C CA . SER A 1 400 ? 5.087 -10.205 3.749 1.00 88.75 400 SER A CA 1
ATOM 3245 C C . SER A 1 400 ? 5.727 -8.821 3.807 1.00 88.75 400 SER A C 1
ATOM 3247 O O . SER A 1 400 ? 5.825 -8.137 2.794 1.00 88.75 400 SER A O 1
ATOM 3249 N N . LEU A 1 401 ? 6.266 -8.437 4.968 1.00 79.75 401 LEU A N 1
ATOM 3250 C CA . LEU A 1 401 ? 7.190 -7.297 5.032 1.00 79.75 401 LEU A CA 1
ATOM 3251 C C . LEU A 1 401 ? 8.512 -7.602 4.303 1.00 79.75 401 LEU A C 1
ATOM 3253 O O . LEU A 1 401 ? 9.156 -6.687 3.806 1.00 79.75 401 LEU A O 1
ATOM 3257 N N . VAL A 1 402 ? 8.911 -8.878 4.226 1.00 79.62 402 VAL A N 1
ATOM 3258 C CA . VAL A 1 402 ? 10.211 -9.319 3.701 1.00 79.62 402 VAL A CA 1
ATOM 3259 C C . VAL A 1 402 ? 10.026 -9.975 2.331 1.00 79.62 402 VAL A C 1
ATOM 3261 O O . VAL A 1 402 ? 9.449 -11.055 2.221 1.00 79.62 402 VAL A O 1
ATOM 3264 N N . TYR A 1 403 ? 10.563 -9.338 1.291 1.00 78.19 403 TYR A N 1
ATOM 3265 C CA . TYR A 1 403 ? 10.468 -9.771 -0.113 1.00 78.19 403 TYR A CA 1
ATOM 3266 C C . TYR A 1 403 ? 10.990 -11.201 -0.375 1.00 78.19 403 TYR A C 1
ATOM 3268 O O . TYR A 1 403 ? 10.402 -11.965 -1.140 1.00 78.19 403 TYR A O 1
ATOM 3276 N N . GLY A 1 404 ? 12.064 -11.604 0.312 1.00 80.00 404 GLY A N 1
ATOM 3277 C CA . GLY A 1 404 ? 12.797 -12.850 0.047 1.00 80.00 404 GLY A CA 1
ATOM 3278 C C . GLY A 1 404 ? 12.066 -14.175 0.341 1.00 80.00 404 GLY A C 1
ATOM 3279 O O . GLY A 1 404 ? 12.672 -15.239 0.205 1.00 80.00 404 GLY A O 1
ATOM 3280 N N . TYR A 1 405 ? 10.792 -14.146 0.752 1.00 88.12 405 TYR A N 1
ATOM 3281 C CA . TYR A 1 405 ? 9.917 -15.332 0.777 1.00 88.12 405 TYR A CA 1
ATOM 3282 C C . TYR A 1 405 ? 9.161 -15.515 -0.543 1.00 88.12 405 TYR A C 1
ATOM 3284 O O . TYR A 1 405 ? 9.096 -16.630 -1.063 1.00 88.12 405 TYR A O 1
ATOM 3292 N N . TYR A 1 406 ? 8.652 -14.416 -1.105 1.00 90.19 406 TYR A N 1
ATOM 3293 C CA . TYR A 1 406 ? 8.000 -14.380 -2.413 1.00 90.19 406 TYR A CA 1
ATOM 3294 C C . TYR A 1 406 ? 8.999 -14.726 -3.513 1.00 90.19 406 TYR A C 1
ATOM 3296 O O . TYR A 1 406 ? 8.728 -15.616 -4.310 1.00 90.19 406 TYR A O 1
ATOM 3304 N N . GLU A 1 407 ? 10.179 -14.101 -3.495 1.00 86.38 407 GLU A N 1
ATOM 3305 C CA . GLU A 1 407 ? 11.276 -14.388 -4.425 1.00 86.38 407 GLU A CA 1
ATOM 3306 C C . GLU A 1 407 ? 11.643 -15.879 -4.416 1.00 86.38 407 GLU A C 1
ATOM 3308 O O . GLU A 1 407 ? 11.691 -16.523 -5.459 1.00 86.38 407 GLU A O 1
ATOM 3313 N N . ASN A 1 408 ? 11.794 -16.466 -3.225 1.00 89.50 408 ASN A N 1
ATOM 3314 C CA . ASN A 1 408 ? 12.117 -17.881 -3.076 1.00 89.50 408 ASN A CA 1
ATOM 3315 C C . ASN A 1 408 ? 11.037 -18.798 -3.669 1.00 89.50 408 ASN A C 1
ATOM 3317 O O . ASN A 1 408 ? 11.361 -19.757 -4.361 1.00 89.50 408 ASN A O 1
ATOM 3321 N N . MET A 1 409 ? 9.758 -18.527 -3.393 1.00 91.88 409 MET A N 1
ATOM 3322 C CA . MET A 1 409 ? 8.661 -19.341 -3.924 1.00 91.88 409 MET A CA 1
ATOM 3323 C C . MET A 1 409 ? 8.463 -19.133 -5.431 1.00 91.88 409 MET A C 1
ATOM 3325 O O . MET A 1 409 ? 8.207 -20.098 -6.146 1.00 91.88 409 MET A O 1
ATOM 3329 N N . LYS A 1 410 ? 8.623 -17.901 -5.925 1.00 91.00 410 LYS A N 1
ATOM 3330 C CA . LYS A 1 410 ? 8.587 -17.582 -7.355 1.00 91.00 410 LYS A CA 1
ATOM 3331 C C . LYS A 1 410 ? 9.671 -18.347 -8.109 1.00 91.00 410 LYS A C 1
ATOM 3333 O O . LYS A 1 410 ? 9.358 -18.980 -9.109 1.00 91.00 410 LYS A O 1
ATOM 3338 N N . ASN A 1 411 ? 10.909 -18.324 -7.620 1.00 87.81 411 ASN A N 1
ATOM 3339 C CA . ASN A 1 411 ? 12.026 -18.997 -8.275 1.00 87.81 411 ASN A CA 1
ATOM 3340 C C . ASN A 1 411 ? 11.822 -20.521 -8.317 1.00 87.81 411 ASN A C 1
ATOM 3342 O O . ASN A 1 411 ? 12.003 -21.111 -9.374 1.00 87.81 411 ASN A O 1
ATO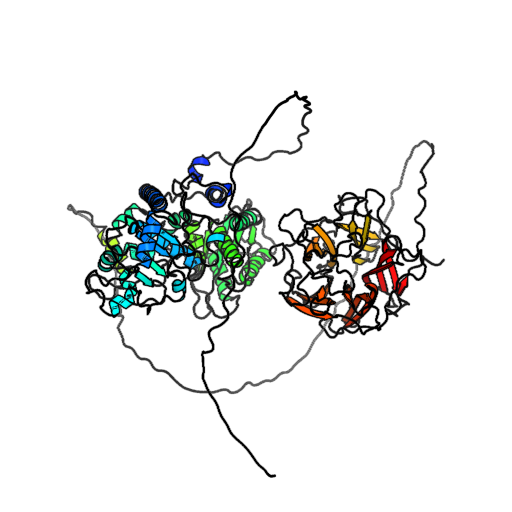M 3346 N N . ILE A 1 412 ? 11.328 -21.143 -7.236 1.00 89.69 412 ILE A N 1
ATOM 3347 C CA . ILE A 1 412 ? 11.011 -22.588 -7.205 1.00 89.69 412 ILE A CA 1
ATOM 3348 C C . ILE A 1 412 ? 10.066 -23.006 -8.345 1.00 89.69 412 ILE A C 1
ATOM 3350 O O . ILE A 1 412 ? 10.335 -24.000 -9.012 1.00 89.69 412 ILE A O 1
ATOM 3354 N N . TYR A 1 413 ? 8.987 -22.253 -8.594 1.00 90.00 413 TYR A N 1
ATOM 3355 C CA . TYR A 1 413 ? 8.019 -22.568 -9.659 1.00 90.00 413 TYR A CA 1
ATOM 3356 C C . TYR A 1 413 ? 8.381 -21.990 -11.039 1.00 90.00 413 TYR A C 1
ATOM 3358 O O . TYR A 1 413 ? 7.682 -22.257 -12.015 1.00 90.00 413 TYR A O 1
ATOM 3366 N N . TRP A 1 414 ? 9.454 -21.201 -11.133 1.00 88.50 414 TRP A N 1
ATOM 3367 C CA . TRP A 1 414 ? 9.982 -20.662 -12.391 1.00 88.50 414 TRP A CA 1
ATOM 3368 C C . TRP A 1 414 ? 11.140 -21.505 -12.941 1.00 88.50 414 TRP A C 1
ATOM 3370 O O . TRP A 1 414 ? 11.257 -21.693 -14.149 1.00 88.50 414 TRP A O 1
ATOM 3380 N N . GLU A 1 415 ? 11.993 -22.027 -12.058 1.00 88.62 415 GLU A N 1
ATOM 3381 C CA . GLU A 1 415 ? 13.183 -22.811 -12.404 1.00 88.62 415 GLU A CA 1
ATOM 3382 C C . GLU A 1 415 ? 12.885 -24.313 -12.561 1.00 88.62 415 GLU A C 1
ATOM 3384 O O . GLU A 1 415 ? 13.683 -25.032 -13.169 1.00 88.62 415 GLU A O 1
ATOM 3389 N N . HIS A 1 416 ? 11.761 -24.810 -12.024 1.00 86.94 416 HIS A N 1
ATOM 3390 C CA . HIS A 1 416 ? 11.417 -26.237 -12.016 1.00 86.94 416 HIS A CA 1
ATOM 3391 C C . HIS A 1 416 ? 9.950 -26.495 -12.420 1.00 86.94 416 HIS A C 1
ATOM 3393 O O . HIS A 1 416 ? 9.048 -25.824 -11.914 1.00 86.94 416 HIS A O 1
ATOM 3399 N N . PRO A 1 417 ? 9.673 -27.492 -13.286 1.00 88.38 417 PRO A N 1
ATOM 3400 C CA . PRO A 1 417 ? 8.310 -27.859 -13.655 1.00 88.38 417 PRO A CA 1
ATOM 3401 C C . PRO A 1 417 ? 7.579 -28.561 -12.502 1.00 88.38 417 PRO A C 1
ATOM 3403 O O . PRO A 1 417 ? 8.168 -29.316 -11.726 1.00 88.38 417 PRO A O 1
ATOM 3406 N N . THR A 1 418 ? 6.266 -28.360 -12.419 1.00 90.25 418 THR A N 1
ATOM 3407 C CA . THR A 1 418 ? 5.407 -29.020 -11.428 1.00 90.25 418 THR A CA 1
ATOM 3408 C C . THR A 1 418 ? 5.158 -30.487 -11.785 1.00 90.25 418 THR A C 1
ATOM 3410 O O . THR A 1 418 ? 4.939 -30.844 -12.942 1.00 90.25 418 THR A O 1
ATOM 3413 N N . VAL A 1 419 ? 5.129 -31.357 -10.773 1.00 88.00 419 VAL A N 1
ATOM 3414 C CA . VAL A 1 419 ? 4.885 -32.804 -10.935 1.00 88.00 419 VAL A CA 1
ATOM 3415 C C . VAL A 1 419 ? 3.464 -33.090 -11.448 1.00 88.00 419 VAL A C 1
ATOM 3417 O O . VAL A 1 419 ? 3.236 -34.096 -12.118 1.00 88.00 419 VAL A O 1
ATOM 3420 N N . THR A 1 420 ? 2.505 -32.197 -11.177 1.00 85.62 420 THR A N 1
ATOM 3421 C CA . THR A 1 420 ? 1.122 -32.275 -11.685 1.00 85.62 420 THR A CA 1
ATOM 3422 C C . THR A 1 420 ? 0.940 -31.666 -13.079 1.00 85.62 420 THR A C 1
ATOM 3424 O O . THR A 1 420 ? -0.076 -31.926 -13.724 1.00 85.62 420 THR A O 1
ATOM 3427 N N . GLY A 1 421 ? 1.890 -30.849 -13.544 1.00 85.94 421 GLY A N 1
ATOM 3428 C CA . GLY A 1 421 ? 1.739 -30.002 -14.728 1.00 85.94 421 GLY A CA 1
ATOM 3429 C C . GLY A 1 421 ? 0.891 -28.740 -14.512 1.00 85.94 421 GLY A C 1
ATOM 3430 O O . GLY A 1 421 ? 0.625 -28.042 -15.486 1.00 85.94 421 GLY A O 1
ATOM 3431 N N . ASP A 1 422 ? 0.459 -28.431 -13.282 1.00 89.81 422 ASP A N 1
ATOM 3432 C CA . ASP A 1 422 ? -0.251 -27.181 -12.971 1.00 89.81 422 ASP A CA 1
ATOM 3433 C C . ASP A 1 422 ? 0.663 -25.953 -13.126 1.00 89.81 422 ASP A C 1
ATOM 3435 O O . ASP A 1 422 ? 1.845 -25.986 -12.776 1.00 89.81 422 ASP A O 1
ATOM 3439 N N . ILE A 1 423 ? 0.095 -24.846 -13.600 1.00 91.19 423 ILE A N 1
ATOM 3440 C CA . ILE A 1 423 ? 0.776 -23.570 -13.833 1.00 91.19 423 ILE A CA 1
ATOM 3441 C C . ILE A 1 423 ? 0.638 -22.703 -12.577 1.00 91.19 423 ILE A C 1
ATOM 3443 O O . ILE A 1 423 ? -0.477 -22.367 -12.177 1.00 91.19 423 ILE A O 1
ATOM 3447 N N . ILE A 1 424 ? 1.759 -22.322 -11.959 1.00 94.38 424 ILE A N 1
ATOM 3448 C CA . ILE A 1 424 ? 1.777 -21.584 -10.686 1.00 94.38 424 ILE A CA 1
ATOM 3449 C C . ILE A 1 424 ? 2.283 -20.152 -10.904 1.00 94.38 424 ILE A C 1
ATOM 3451 O O . ILE A 1 424 ? 3.473 -19.922 -11.107 1.00 94.38 424 ILE A O 1
ATOM 3455 N N . GLY A 1 425 ? 1.381 -19.172 -10.832 1.00 90.38 425 GLY A N 1
ATOM 3456 C CA . GLY A 1 425 ? 1.731 -17.751 -10.785 1.00 90.38 425 GLY A CA 1
ATOM 3457 C C . GLY A 1 425 ? 1.925 -17.299 -9.340 1.00 90.38 425 GLY A C 1
ATOM 3458 O O . GLY A 1 425 ? 1.010 -17.435 -8.534 1.00 90.38 425 GLY A O 1
ATOM 3459 N N . VAL A 1 426 ? 3.096 -16.764 -8.987 1.00 93.00 426 VAL A N 1
ATOM 3460 C CA . VAL A 1 426 ? 3.381 -16.251 -7.634 1.00 93.00 426 VAL A CA 1
ATOM 3461 C C . VAL A 1 426 ? 3.409 -14.723 -7.666 1.00 93.00 426 VAL A C 1
ATOM 3463 O O . VAL A 1 426 ? 4.082 -14.135 -8.511 1.00 93.00 426 VAL A O 1
ATOM 3466 N N . HIS A 1 427 ? 2.684 -14.079 -6.746 1.00 88.88 427 HIS A N 1
ATOM 3467 C CA . HIS A 1 427 ? 2.420 -12.638 -6.743 1.00 88.88 427 HIS A CA 1
ATOM 3468 C C . HIS A 1 427 ? 2.510 -12.052 -5.320 1.00 88.88 427 HIS A C 1
ATOM 3470 O O . HIS A 1 427 ? 1.941 -12.614 -4.383 1.00 88.88 427 HIS A O 1
ATOM 3476 N N . GLN A 1 428 ? 3.184 -10.908 -5.155 1.00 84.25 428 GLN A N 1
ATOM 3477 C CA . GLN A 1 428 ? 3.215 -10.122 -3.910 1.00 84.25 428 GLN A CA 1
ATOM 3478 C C . GLN A 1 428 ? 2.741 -8.680 -4.186 1.00 84.25 428 GLN A C 1
ATOM 3480 O O . GLN A 1 428 ? 3.186 -8.105 -5.182 1.00 84.25 428 GLN A O 1
ATOM 3485 N N . PRO A 1 429 ? 1.842 -8.077 -3.373 1.00 73.50 429 PRO A N 1
ATOM 3486 C CA . PRO A 1 429 ? 1.372 -6.705 -3.613 1.00 73.50 429 PRO A CA 1
ATOM 3487 C C . PRO A 1 429 ? 2.344 -5.617 -3.150 1.00 73.50 429 PRO A C 1
ATOM 3489 O O . PRO A 1 429 ? 2.530 -4.628 -3.852 1.00 73.50 429 PRO A O 1
ATOM 3492 N N . SER A 1 430 ? 2.969 -5.781 -1.981 1.00 70.00 430 SER A N 1
ATOM 3493 C CA . SER A 1 430 ? 3.999 -4.869 -1.476 1.00 70.00 430 SER A CA 1
ATOM 3494 C C . SER A 1 430 ? 5.001 -5.586 -0.568 1.00 70.00 430 SER A C 1
ATOM 3496 O O . SER A 1 430 ? 4.720 -6.663 -0.042 1.00 70.00 430 SER A O 1
ATOM 3498 N N . HIS A 1 431 ? 6.184 -4.994 -0.386 1.00 60.69 431 HIS A N 1
ATOM 3499 C CA . HIS A 1 431 ? 7.249 -5.492 0.491 1.00 60.69 431 HIS A CA 1
ATOM 3500 C C . HIS A 1 431 ? 7.824 -4.342 1.338 1.00 60.69 431 HIS A C 1
ATOM 3502 O O . HIS A 1 431 ? 8.967 -3.929 1.183 1.00 60.69 431 HIS A O 1
ATOM 3508 N N . GLU A 1 432 ? 7.000 -3.777 2.224 1.00 55.91 432 GLU A N 1
ATOM 3509 C CA . GLU A 1 432 ? 7.277 -2.518 2.948 1.00 55.91 432 GLU A CA 1
ATOM 3510 C C . GLU A 1 432 ? 8.492 -2.540 3.911 1.00 55.91 432 GLU A C 1
ATOM 3512 O O . GLU A 1 432 ? 8.799 -1.503 4.499 1.00 55.91 432 GLU A O 1
ATOM 3517 N N . GLU A 1 433 ? 9.174 -3.684 4.088 1.00 51.28 433 GLU A N 1
ATOM 3518 C CA . GLU A 1 433 ? 10.350 -3.955 4.949 1.00 51.28 433 GLU A CA 1
ATOM 3519 C C . GLU A 1 433 ? 10.115 -3.774 6.463 1.00 51.28 433 GLU A C 1
ATOM 3521 O O . GLU A 1 433 ? 10.538 -4.598 7.275 1.00 51.28 433 GLU A O 1
ATOM 3526 N N . GLN A 1 434 ? 9.401 -2.725 6.869 1.00 44.28 434 GLN A N 1
ATOM 3527 C CA . GLN A 1 434 ? 9.113 -2.349 8.249 1.00 44.28 434 GLN A CA 1
ATOM 3528 C C . GLN A 1 434 ? 7.641 -1.959 8.410 1.00 44.28 434 GLN A C 1
ATOM 3530 O O . GLN A 1 434 ? 7.050 -1.302 7.556 1.00 44.28 434 GLN A O 1
ATOM 3535 N N . GLN A 1 435 ? 7.050 -2.304 9.554 1.00 47.50 435 GLN A N 1
ATOM 3536 C CA . GLN A 1 435 ? 5.687 -1.892 9.885 1.00 47.50 435 GLN A CA 1
ATOM 3537 C C . GLN A 1 435 ? 5.660 -0.412 10.306 1.00 47.50 435 GLN A C 1
ATOM 3539 O O . GLN A 1 435 ? 6.262 -0.040 11.310 1.00 47.50 435 GLN A O 1
ATOM 3544 N N . ARG A 1 436 ? 4.932 0.428 9.563 1.00 58.09 436 ARG A N 1
ATOM 3545 C CA . ARG A 1 436 ? 4.864 1.891 9.733 1.00 58.09 436 ARG A CA 1
ATOM 3546 C C . ARG A 1 436 ? 3.437 2.339 10.065 1.00 58.09 436 ARG A C 1
ATOM 3548 O O . ARG A 1 436 ? 2.841 3.134 9.345 1.00 58.09 436 ARG A O 1
ATOM 3555 N N . SER A 1 437 ? 2.905 1.821 11.178 1.00 53.81 437 SER A N 1
ATOM 3556 C CA . SER A 1 437 ? 1.496 1.926 11.618 1.00 53.81 437 SER A CA 1
ATOM 3557 C C . SER A 1 437 ? 0.908 3.345 11.710 1.00 53.81 437 SER A C 1
ATOM 3559 O O . SER A 1 437 ? -0.308 3.479 11.832 1.00 53.81 437 SER A O 1
ATOM 3561 N N . GLU A 1 438 ? 1.738 4.389 11.694 1.00 54.78 438 GLU A N 1
ATOM 3562 C CA . GLU A 1 438 ? 1.334 5.800 11.780 1.00 54.78 438 GLU A CA 1
ATOM 3563 C C . GLU A 1 438 ? 1.176 6.476 10.406 1.00 54.78 438 GLU A C 1
ATOM 3565 O O . GLU A 1 438 ? 0.587 7.552 10.328 1.00 54.78 438 GLU A O 1
ATOM 3570 N N . LYS A 1 439 ? 1.669 5.864 9.315 1.00 54.06 439 LYS A N 1
ATOM 3571 C CA . LYS A 1 439 ? 1.560 6.414 7.953 1.00 54.06 439 LYS A CA 1
ATOM 3572 C C . LYS A 1 439 ? 0.269 5.922 7.274 1.00 54.06 439 LYS A C 1
ATOM 3574 O O . LYS A 1 439 ? 0.164 4.720 7.021 1.00 54.06 439 LYS A O 1
ATOM 3579 N N . PRO A 1 440 ? -0.682 6.803 6.890 1.00 59.94 440 PRO A N 1
ATOM 3580 C CA . PRO A 1 440 ? -1.960 6.375 6.310 1.00 59.94 440 PRO A CA 1
ATOM 3581 C C . PRO A 1 440 ? -1.818 5.485 5.067 1.00 59.94 440 PRO A C 1
ATOM 3583 O O . PRO A 1 440 ? -2.459 4.441 4.995 1.00 59.94 440 PRO A O 1
ATOM 3586 N N . LEU A 1 441 ? -0.915 5.824 4.136 1.00 64.50 441 LEU A N 1
ATOM 3587 C CA . LEU A 1 441 ? -0.690 5.048 2.905 1.00 64.50 441 LEU A CA 1
ATOM 3588 C C . LEU A 1 441 ? -0.179 3.616 3.175 1.00 64.50 441 LEU A C 1
ATOM 3590 O O . LEU A 1 441 ? -0.580 2.679 2.488 1.00 64.50 441 LEU A O 1
ATOM 3594 N N . HIS A 1 442 ? 0.649 3.424 4.209 1.00 71.50 442 HIS A N 1
ATOM 3595 C CA . HIS A 1 442 ? 1.108 2.094 4.632 1.00 71.50 442 HIS A CA 1
ATOM 3596 C C . HIS A 1 442 ? -0.072 1.248 5.133 1.00 71.50 442 HIS A C 1
ATOM 3598 O O . HIS A 1 442 ? -0.231 0.092 4.744 1.00 71.50 442 HIS A O 1
ATOM 3604 N N . ASN A 1 443 ? -0.960 1.847 5.933 1.00 81.06 443 ASN A N 1
ATOM 3605 C CA . ASN A 1 443 ? -2.159 1.169 6.421 1.00 81.06 443 ASN A CA 1
ATOM 3606 C C . ASN A 1 443 ? -3.184 0.912 5.298 1.00 81.06 443 ASN A C 1
ATOM 3608 O O . ASN A 1 443 ? -3.880 -0.098 5.347 1.00 81.06 443 ASN A O 1
ATOM 3612 N N . MET A 1 444 ? -3.247 1.759 4.262 1.00 85.25 444 MET A N 1
ATOM 3613 C CA . MET A 1 444 ? -4.068 1.521 3.064 1.00 85.25 444 MET A CA 1
ATOM 3614 C C . MET A 1 444 ? -3.588 0.293 2.280 1.00 85.25 444 MET A C 1
ATOM 3616 O O . MET A 1 444 ? -4.408 -0.566 1.955 1.00 85.25 444 MET A O 1
ATOM 3620 N N . LYS A 1 445 ? -2.272 0.161 2.037 1.00 85.06 445 LYS A N 1
ATOM 3621 C CA . LYS A 1 445 ? -1.685 -1.055 1.440 1.00 85.06 445 LYS A CA 1
ATOM 3622 C C . LYS A 1 445 ? -1.953 -2.285 2.313 1.00 85.06 445 LYS A C 1
ATOM 3624 O O . LYS A 1 445 ? -2.447 -3.289 1.813 1.00 85.06 445 LYS A O 1
ATOM 3629 N N . ALA A 1 446 ? -1.713 -2.187 3.622 1.00 90.19 446 ALA A N 1
ATOM 3630 C CA . ALA A 1 446 ? -1.946 -3.285 4.562 1.00 90.19 446 ALA A CA 1
ATOM 3631 C C . ALA A 1 446 ? -3.420 -3.737 4.602 1.00 90.19 446 ALA A C 1
ATOM 3633 O O . ALA A 1 446 ? -3.690 -4.936 4.639 1.00 90.19 446 ALA A O 1
ATOM 3634 N N . LEU A 1 447 ? -4.380 -2.804 4.552 1.00 96.00 447 LEU A N 1
ATOM 3635 C CA . LEU A 1 447 ? -5.804 -3.134 4.456 1.00 96.00 447 LEU A CA 1
ATOM 3636 C C . LEU A 1 447 ? -6.140 -3.792 3.112 1.00 96.00 447 LEU A C 1
ATOM 3638 O O . LEU A 1 447 ? -6.876 -4.778 3.094 1.00 96.00 447 LEU A O 1
ATOM 3642 N N . ALA A 1 448 ? -5.585 -3.291 2.004 1.00 95.88 448 ALA A N 1
ATOM 3643 C CA . ALA A 1 448 ? -5.765 -3.901 0.690 1.00 95.88 448 ALA A CA 1
ATOM 3644 C C . ALA A 1 448 ? -5.228 -5.342 0.652 1.00 95.88 448 ALA A C 1
ATOM 3646 O O . ALA A 1 448 ? -5.913 -6.226 0.147 1.00 95.88 448 ALA A O 1
ATOM 3647 N N . GLU A 1 449 ? -4.066 -5.609 1.251 1.00 96.31 449 GLU A N 1
ATOM 3648 C CA . GLU A 1 449 ? -3.495 -6.955 1.377 1.00 96.31 449 GLU A CA 1
ATOM 3649 C C . GLU A 1 449 ? -4.352 -7.892 2.244 1.00 96.31 449 GLU A C 1
ATOM 3651 O O . GLU A 1 449 ? -4.662 -9.002 1.807 1.00 96.31 449 GLU A O 1
ATOM 3656 N N . MET A 1 450 ? -4.813 -7.448 3.424 1.00 98.31 450 MET A N 1
ATOM 3657 C CA . MET A 1 450 ? -5.766 -8.219 4.243 1.00 98.31 450 MET A CA 1
ATOM 3658 C C . MET A 1 450 ? -7.037 -8.562 3.453 1.00 98.31 450 MET A C 1
ATOM 3660 O O . MET A 1 450 ? -7.549 -9.680 3.539 1.00 98.31 450 MET A O 1
ATOM 3664 N N . TYR A 1 451 ? -7.548 -7.607 2.670 1.00 98.00 451 TYR A N 1
ATOM 3665 C CA . TYR A 1 451 ? -8.756 -7.800 1.879 1.00 98.00 451 TYR A CA 1
ATOM 3666 C C . TYR A 1 451 ? -8.512 -8.734 0.687 1.00 98.00 451 TYR A C 1
ATOM 3668 O O . TYR A 1 451 ? -9.334 -9.613 0.461 1.00 98.00 451 TYR A O 1
ATOM 3676 N N . LEU A 1 452 ? -7.385 -8.616 -0.024 1.00 97.94 452 LEU A N 1
ATOM 3677 C CA . LEU A 1 452 ? -6.999 -9.497 -1.136 1.00 97.94 452 LEU A CA 1
ATOM 3678 C C . LEU A 1 452 ? -6.821 -10.954 -0.684 1.00 97.94 452 LEU A C 1
ATOM 3680 O O . LEU A 1 452 ? -7.346 -11.855 -1.335 1.00 97.94 452 LEU A O 1
ATOM 3684 N N . LEU A 1 453 ? -6.175 -11.195 0.465 1.00 98.31 453 LEU A N 1
ATOM 3685 C CA . LEU A 1 453 ? -6.119 -12.527 1.086 1.00 98.31 453 LEU A CA 1
ATOM 3686 C C . LEU A 1 453 ? -7.526 -13.075 1.378 1.00 98.31 453 LEU A C 1
ATOM 3688 O O . LEU A 1 453 ? -7.778 -14.262 1.189 1.00 98.31 453 LEU A O 1
ATOM 3692 N N . SER A 1 454 ? -8.466 -12.210 1.772 1.00 97.81 454 SER A N 1
ATOM 3693 C CA . SER A 1 454 ? -9.870 -12.577 2.004 1.00 97.81 454 SER A CA 1
ATOM 3694 C C . SER A 1 454 ? -10.662 -12.923 0.726 1.00 97.81 454 SER A C 1
ATOM 3696 O O . SER A 1 454 ? -11.839 -13.267 0.829 1.00 97.81 454 SER A O 1
ATOM 3698 N N . LEU A 1 455 ? -10.047 -12.814 -0.461 1.00 96.88 455 LEU A N 1
ATOM 3699 C CA . LEU A 1 455 ? -10.593 -13.223 -1.767 1.00 96.88 455 LEU A CA 1
ATOM 3700 C C . LEU A 1 455 ? -9.910 -14.495 -2.323 1.00 96.88 455 LEU A C 1
ATOM 3702 O O . LEU A 1 455 ? -10.092 -14.832 -3.495 1.00 96.88 455 LEU A O 1
ATOM 3706 N N . THR A 1 456 ? -9.095 -15.175 -1.508 1.00 97.44 456 THR A N 1
ATOM 3707 C CA . THR A 1 456 ? -8.447 -16.451 -1.859 1.00 97.44 456 THR A CA 1
ATOM 3708 C C . THR A 1 456 ? -9.316 -17.652 -1.473 1.00 97.44 456 THR A C 1
ATOM 3710 O O . THR A 1 456 ? -10.231 -17.536 -0.663 1.00 97.44 456 THR A O 1
ATOM 3713 N N . ASP A 1 457 ? -9.050 -18.808 -2.080 1.00 96.19 457 ASP A N 1
ATOM 3714 C CA . ASP A 1 457 ? -9.825 -20.043 -1.903 1.00 96.19 457 ASP A CA 1
ATOM 3715 C C . ASP A 1 457 ? -9.275 -20.911 -0.764 1.00 96.19 457 ASP A C 1
ATOM 3717 O O . ASP A 1 457 ? -10.020 -21.549 -0.019 1.00 96.19 457 ASP A O 1
ATOM 3721 N N . ALA A 1 458 ? -7.951 -20.905 -0.616 1.00 97.38 458 ALA A N 1
ATOM 3722 C CA . ALA A 1 458 ? -7.221 -21.499 0.492 1.00 97.38 458 ALA A CA 1
ATOM 3723 C C . ALA A 1 458 ? -6.264 -20.454 1.070 1.00 97.38 458 ALA A C 1
ATOM 3725 O O . ALA A 1 458 ? -5.613 -19.732 0.319 1.00 97.38 458 ALA A O 1
ATOM 3726 N N . LEU A 1 459 ? -6.162 -20.381 2.399 1.00 98.44 459 LEU A N 1
ATOM 3727 C CA . LEU A 1 459 ? -5.353 -19.379 3.090 1.00 98.44 459 LEU A CA 1
ATOM 3728 C C . LEU A 1 459 ? -4.423 -20.036 4.112 1.00 98.44 459 LEU A C 1
ATOM 3730 O O . LEU A 1 459 ? -4.875 -20.727 5.026 1.00 98.44 459 LEU A O 1
ATOM 3734 N N . VAL A 1 460 ? -3.130 -19.766 3.980 1.00 98.62 460 VAL A N 1
ATOM 3735 C CA . VAL A 1 460 ? -2.101 -20.047 4.980 1.00 98.62 460 VAL A CA 1
ATOM 3736 C C . VAL A 1 460 ? -1.861 -18.772 5.794 1.00 98.62 460 VAL A C 1
ATOM 3738 O O . VAL A 1 460 ? -1.656 -17.706 5.214 1.00 98.62 460 VAL A O 1
ATOM 3741 N N . THR A 1 461 ? -1.879 -18.857 7.125 1.00 98.25 461 THR A N 1
ATOM 3742 C CA . THR A 1 461 ? -1.611 -17.729 8.037 1.00 98.25 461 THR A CA 1
ATOM 3743 C C . THR A 1 461 ? -0.447 -18.016 8.975 1.00 98.25 461 THR A C 1
ATOM 3745 O O . THR A 1 461 ? -0.139 -19.167 9.280 1.00 98.25 461 THR A O 1
ATOM 3748 N N . SER A 1 462 ? 0.215 -16.964 9.455 1.00 96.75 462 SER A N 1
ATOM 3749 C CA . SER A 1 462 ? 1.274 -17.095 10.461 1.00 96.75 462 SER A CA 1
ATOM 3750 C C . SER A 1 462 ? 0.700 -17.072 11.876 1.00 96.75 462 SER A C 1
ATOM 3752 O O . SER A 1 462 ? -0.120 -16.208 12.204 1.00 96.75 462 SER A O 1
ATOM 3754 N N . ALA A 1 463 ? 1.152 -17.987 12.740 1.00 94.50 463 ALA A N 1
ATOM 3755 C CA . ALA A 1 463 ? 0.757 -18.017 14.146 1.00 94.50 463 ALA A CA 1
ATOM 3756 C C . ALA A 1 463 ? 0.921 -16.644 14.824 1.00 94.50 463 ALA A C 1
ATOM 3758 O O . ALA A 1 463 ? 1.884 -15.919 14.581 1.00 94.50 463 ALA A O 1
ATOM 3759 N N . TRP A 1 464 ? -0.041 -16.300 15.686 1.00 93.12 464 TRP A N 1
ATOM 3760 C CA . TRP A 1 464 ? -0.138 -15.021 16.407 1.00 93.12 464 TRP A CA 1
ATOM 3761 C C . TRP A 1 464 ? -0.375 -13.784 15.509 1.00 93.12 464 TRP A C 1
ATOM 3763 O O . TRP A 1 464 ? -0.497 -12.675 16.028 1.00 93.12 464 TRP A O 1
ATOM 3773 N N . SER A 1 465 ? -0.497 -13.918 14.181 1.00 96.56 465 SER A N 1
ATOM 3774 C CA . SER A 1 465 ? -0.685 -12.766 13.292 1.00 96.56 465 SER A CA 1
ATOM 3775 C C . SER A 1 465 ? -2.150 -12.326 13.178 1.00 96.56 465 SER A C 1
ATOM 3777 O O . SER A 1 465 ? -2.933 -12.885 12.412 1.00 96.56 465 SER A O 1
ATOM 3779 N N . THR A 1 466 ? -2.511 -11.241 13.869 1.00 97.12 466 THR A N 1
ATOM 3780 C CA . THR A 1 466 ? -3.847 -10.618 13.774 1.00 97.12 466 THR A CA 1
ATOM 3781 C C . THR A 1 466 ? -4.182 -10.097 12.371 1.00 97.12 466 THR A C 1
ATOM 3783 O O . THR A 1 466 ? -5.350 -10.049 12.001 1.00 97.12 466 THR A O 1
ATOM 3786 N N . PHE A 1 467 ? -3.171 -9.792 11.550 1.00 97.00 467 PHE A N 1
ATOM 3787 C CA . PHE A 1 467 ? -3.316 -9.519 10.112 1.00 97.00 467 PHE A CA 1
ATOM 3788 C C . PHE A 1 467 ? -3.941 -10.719 9.377 1.00 97.00 467 PHE A C 1
ATOM 3790 O O . PHE A 1 467 ? -4.894 -10.557 8.616 1.00 97.00 467 PHE A O 1
ATOM 3797 N N . GLY A 1 468 ? -3.448 -11.933 9.654 1.00 97.31 468 GLY A N 1
ATOM 3798 C CA . GLY A 1 468 ? -4.026 -13.178 9.147 1.00 97.31 468 GLY A CA 1
ATOM 3799 C C . GLY A 1 468 ? -5.444 -13.413 9.671 1.00 97.31 468 GLY A C 1
ATOM 3800 O O . GLY A 1 468 ? -6.319 -13.786 8.895 1.00 97.31 468 GLY A O 1
ATOM 3801 N N . TYR A 1 469 ? -5.705 -13.108 10.948 1.00 98.50 469 TYR A N 1
ATOM 3802 C CA . TYR A 1 469 ? -7.041 -13.260 11.542 1.00 98.50 469 TYR A CA 1
ATOM 3803 C C . TYR A 1 469 ? -8.091 -12.337 10.896 1.00 98.50 469 TYR A C 1
ATOM 3805 O O . TYR A 1 469 ? -9.238 -12.741 10.713 1.00 98.50 469 TYR A O 1
ATOM 3813 N N . VAL A 1 470 ? -7.715 -11.113 10.504 1.00 98.69 470 VAL A N 1
ATOM 3814 C CA . VAL A 1 470 ? -8.611 -10.220 9.749 1.00 98.69 470 VAL A CA 1
ATOM 3815 C C . VAL A 1 470 ? -8.911 -10.797 8.364 1.00 98.69 470 VAL A C 1
ATOM 3817 O O . VAL A 1 470 ? -10.078 -10.902 7.988 1.00 98.69 470 VAL A O 1
ATOM 3820 N N . ALA A 1 471 ? -7.879 -11.219 7.628 1.00 98.31 471 ALA A N 1
ATOM 3821 C CA . ALA A 1 471 ? -8.028 -11.798 6.293 1.00 98.31 471 ALA A CA 1
ATOM 3822 C C . ALA A 1 471 ? -8.900 -13.068 6.289 1.00 98.31 471 ALA A C 1
ATOM 3824 O O . ALA A 1 471 ? -9.848 -13.169 5.505 1.00 98.31 471 ALA A O 1
ATOM 3825 N N . GLN A 1 472 ? -8.616 -14.010 7.196 1.00 97.75 472 GLN A N 1
ATOM 3826 C CA . GLN A 1 472 ? -9.348 -15.273 7.313 1.00 97.75 472 GLN A CA 1
ATOM 3827 C C . GLN A 1 472 ? -10.821 -15.016 7.685 1.00 97.75 472 GLN A C 1
ATOM 3829 O O . GLN A 1 472 ? -11.727 -15.591 7.086 1.00 97.75 472 GLN A O 1
ATOM 3834 N N . GLY A 1 473 ? -11.069 -14.075 8.604 1.00 97.50 473 GLY A N 1
ATOM 3835 C CA . GLY A 1 473 ? -12.400 -13.747 9.097 1.00 97.50 473 GLY A CA 1
ATOM 3836 C C . GLY A 1 473 ? -13.273 -13.062 8.051 1.00 97.50 473 GLY A C 1
ATOM 3837 O O . GLY A 1 473 ? -14.384 -13.520 7.789 1.00 97.50 473 GLY A O 1
ATOM 3838 N N . LEU A 1 474 ? -12.760 -12.021 7.384 1.00 97.44 474 LEU A N 1
ATOM 3839 C CA . LEU A 1 474 ? -13.475 -11.345 6.292 1.00 97.44 474 LEU A CA 1
ATOM 3840 C C . LEU A 1 474 ? -13.763 -12.294 5.117 1.00 97.44 474 LEU A C 1
ATOM 3842 O O . LEU A 1 474 ? -14.808 -12.176 4.477 1.00 97.44 474 LEU A O 1
ATOM 3846 N N . GLY A 1 475 ? -12.858 -13.242 4.855 1.00 95.94 475 GLY A N 1
ATOM 3847 C CA . GLY A 1 475 ? -12.989 -14.227 3.781 1.00 95.94 475 GLY A CA 1
ATOM 3848 C C . GLY A 1 475 ? -13.855 -15.434 4.134 1.00 95.94 475 GLY A C 1
ATOM 3849 O O . GLY A 1 475 ? -14.206 -16.195 3.244 1.00 95.94 475 GLY A O 1
ATOM 3850 N N . GLY A 1 476 ? -14.197 -15.634 5.411 1.00 96.31 476 GLY A N 1
ATOM 3851 C CA . GLY A 1 476 ? -14.857 -16.862 5.871 1.00 96.31 476 GLY A CA 1
ATOM 3852 C C . GLY A 1 476 ? -13.980 -18.112 5.712 1.00 96.31 476 GLY A C 1
ATOM 3853 O O . GLY A 1 476 ? -14.485 -19.213 5.499 1.00 96.31 476 GLY A O 1
ATOM 3854 N N . LEU A 1 477 ? -12.658 -17.934 5.752 1.00 96.50 477 LEU A N 1
ATOM 3855 C CA . LEU A 1 477 ? -11.667 -18.964 5.472 1.00 96.50 477 LEU A CA 1
ATOM 3856 C C . LEU A 1 477 ? -11.158 -19.561 6.784 1.00 96.50 477 LEU A C 1
ATOM 3858 O O . LEU A 1 477 ? -10.629 -18.858 7.639 1.00 96.50 477 LEU A O 1
ATOM 3862 N N . LYS A 1 478 ? -11.261 -20.884 6.913 1.00 97.00 478 LYS A N 1
ATOM 3863 C CA . LYS A 1 478 ? -10.606 -21.677 7.963 1.00 97.00 478 LYS A CA 1
ATOM 3864 C C . LYS A 1 478 ? -9.174 -21.985 7.500 1.00 97.00 478 LYS A C 1
ATOM 3866 O O . LYS A 1 478 ? -9.035 -22.808 6.588 1.00 97.00 478 LYS A O 1
ATOM 3871 N N . PRO A 1 479 ? -8.125 -21.323 8.021 1.00 98.00 479 PRO A N 1
ATOM 3872 C CA . PRO A 1 479 ? -6.799 -21.354 7.404 1.00 98.00 479 PRO A CA 1
ATOM 3873 C C . PRO A 1 479 ? -5.982 -22.594 7.787 1.00 98.00 479 PRO A C 1
ATOM 3875 O O . PRO A 1 479 ? -6.385 -23.401 8.628 1.00 98.00 479 PRO A O 1
ATOM 3878 N N . TRP A 1 480 ? -4.794 -22.696 7.198 1.00 98.56 480 TRP A N 1
ATOM 3879 C CA . TRP A 1 480 ? -3.676 -23.489 7.706 1.00 98.56 480 TRP A CA 1
ATOM 3880 C C . TRP A 1 480 ? -2.705 -22.563 8.440 1.00 98.56 480 TRP A C 1
ATOM 3882 O O . TRP A 1 480 ? -2.236 -21.584 7.868 1.00 98.56 480 TRP A O 1
ATOM 3892 N N . ILE A 1 481 ? -2.414 -22.843 9.708 1.00 98.12 481 ILE A N 1
ATOM 3893 C CA . ILE A 1 481 ? -1.572 -21.991 10.551 1.00 98.12 481 ILE A CA 1
ATOM 3894 C C . ILE A 1 481 ? -0.140 -22.524 10.519 1.00 98.12 481 ILE A C 1
ATOM 3896 O O . ILE A 1 481 ? 0.121 -23.614 11.029 1.00 98.12 481 ILE A O 1
ATOM 3900 N N . LEU A 1 482 ? 0.790 -21.746 9.961 1.00 96.38 482 LEU A N 1
ATOM 3901 C CA . LEU A 1 482 ? 2.231 -21.931 10.143 1.00 96.38 482 LEU A CA 1
ATOM 3902 C C . LEU A 1 482 ? 2.544 -21.703 11.623 1.00 96.38 482 LEU A C 1
ATOM 3904 O O . LEU A 1 482 ? 2.361 -20.592 12.132 1.00 96.38 482 LEU A O 1
ATOM 3908 N N . TYR A 1 483 ? 2.989 -22.745 12.326 1.00 91.44 483 TYR A N 1
ATOM 3909 C CA . TYR A 1 483 ? 3.355 -22.626 13.736 1.00 91.44 483 TYR A CA 1
ATOM 3910 C C . TYR A 1 483 ? 4.498 -21.630 13.943 1.00 91.44 483 TYR A C 1
ATOM 3912 O O . TYR A 1 483 ? 5.356 -21.443 13.081 1.00 91.44 483 TYR A O 1
ATOM 3920 N N . LYS A 1 484 ? 4.536 -21.024 15.130 1.00 87.88 484 LYS A N 1
ATOM 3921 C CA . LYS A 1 484 ? 5.672 -20.215 15.563 1.00 87.88 484 LYS A CA 1
ATOM 3922 C C . LYS A 1 484 ? 6.898 -21.124 15.700 1.00 87.88 484 LYS A C 1
ATOM 3924 O O . LYS A 1 484 ? 6.864 -22.086 16.459 1.00 87.88 484 LYS A O 1
ATOM 3929 N N . SER A 1 485 ? 7.960 -20.806 14.972 1.00 83.75 485 SER A N 1
ATOM 3930 C CA . SER A 1 485 ? 9.264 -21.462 15.077 1.00 83.75 485 SER A CA 1
ATOM 3931 C C . SER A 1 485 ? 9.897 -21.243 16.451 1.00 83.75 485 SER A C 1
ATOM 3933 O O . SER A 1 485 ? 9.935 -20.112 16.946 1.00 83.75 485 SER A O 1
ATOM 3935 N N . GLU A 1 486 ? 10.478 -22.293 17.019 1.00 81.88 486 GLU A N 1
ATOM 3936 C CA . GLU A 1 486 ? 11.337 -22.209 18.201 1.00 81.88 486 GLU A CA 1
ATOM 3937 C C . GLU A 1 486 ? 12.789 -22.486 17.797 1.00 81.88 486 GLU A C 1
ATOM 3939 O O . GLU A 1 486 ? 13.043 -23.213 16.843 1.00 81.88 486 GLU A O 1
ATOM 3944 N N . ASN A 1 487 ? 13.757 -21.868 18.481 1.00 81.06 487 ASN A N 1
ATOM 3945 C CA . ASN A 1 487 ? 15.200 -22.064 18.250 1.00 81.06 487 ASN A CA 1
ATOM 3946 C C . ASN A 1 487 ? 15.675 -21.937 16.781 1.00 81.06 487 ASN A C 1
ATOM 3948 O O . ASN A 1 487 ? 16.697 -22.512 16.418 1.00 81.06 487 ASN A O 1
ATOM 3952 N N . GLN A 1 488 ? 14.954 -21.171 15.949 1.00 83.19 488 GLN A N 1
ATOM 3953 C CA . GLN A 1 488 ? 15.207 -21.014 14.506 1.00 83.19 488 GLN A CA 1
ATOM 3954 C C . GLN A 1 488 ? 15.170 -22.340 13.716 1.00 83.19 488 GLN A C 1
ATOM 3956 O O . GLN A 1 488 ? 15.843 -22.479 12.694 1.00 83.19 488 GLN A O 1
ATOM 3961 N N . THR A 1 489 ? 14.370 -23.311 14.169 1.00 88.06 489 THR A N 1
ATOM 3962 C CA . THR A 1 489 ? 14.118 -24.568 13.454 1.00 88.06 489 THR A CA 1
ATOM 3963 C C . THR A 1 489 ? 12.726 -24.595 12.821 1.00 88.06 489 THR A C 1
ATOM 3965 O O . THR A 1 489 ? 11.783 -23.949 13.285 1.00 88.06 489 THR A O 1
ATOM 3968 N N . THR A 1 490 ? 12.602 -25.355 11.733 1.00 89.06 490 THR A N 1
ATOM 3969 C CA . THR A 1 490 ? 11.337 -25.616 11.037 1.00 89.06 490 THR A CA 1
ATOM 3970 C C . THR A 1 490 ? 10.449 -26.516 11.906 1.00 89.06 490 THR A C 1
ATOM 3972 O O . THR A 1 490 ? 10.874 -27.631 12.221 1.00 89.06 490 THR A O 1
ATOM 3975 N N . PRO A 1 491 ? 9.231 -26.091 12.295 1.00 91.38 491 PRO A N 1
ATOM 3976 C CA . PRO A 1 491 ? 8.305 -26.942 13.039 1.00 91.38 491 PRO A CA 1
ATOM 3977 C C . PRO A 1 491 ? 7.942 -28.227 12.284 1.00 91.38 491 PRO A C 1
ATOM 3979 O O . PRO A 1 491 ? 7.858 -28.236 11.055 1.00 91.38 491 PRO A O 1
ATOM 3982 N N . ASN A 1 492 ? 7.684 -29.304 13.026 1.00 90.81 492 ASN A N 1
ATOM 3983 C CA . ASN A 1 492 ? 7.168 -30.560 12.488 1.00 90.81 492 ASN A CA 1
ATOM 3984 C C . ASN A 1 492 ? 5.972 -31.036 13.342 1.00 90.81 492 ASN A C 1
ATOM 3986 O O . ASN A 1 492 ? 6.188 -31.375 14.509 1.00 90.81 492 ASN A O 1
ATOM 3990 N N . PRO A 1 493 ? 4.733 -31.068 12.808 1.00 94.12 493 PRO A N 1
ATOM 3991 C CA . PRO A 1 493 ? 4.350 -30.659 11.451 1.00 94.12 493 PRO A CA 1
ATOM 3992 C C . PRO A 1 493 ? 4.570 -29.150 11.192 1.00 94.12 493 PRO A C 1
ATOM 3994 O O . PRO A 1 493 ? 4.546 -28.356 12.133 1.00 94.12 493 PRO A O 1
ATOM 3997 N N . PRO A 1 494 ? 4.794 -28.728 9.931 1.00 94.19 494 PRO A N 1
ATOM 3998 C CA . PRO A 1 494 ? 5.121 -27.336 9.591 1.00 94.19 494 PRO A CA 1
ATOM 3999 C C . PRO A 1 494 ? 3.937 -26.381 9.777 1.00 94.19 494 PRO A C 1
ATOM 4001 O O . PRO A 1 494 ? 4.118 -25.202 10.095 1.00 94.19 494 PRO A O 1
ATOM 4004 N N . CYS A 1 495 ? 2.718 -26.885 9.603 1.00 96.88 495 CYS A N 1
ATOM 4005 C CA . CYS A 1 495 ? 1.477 -26.170 9.848 1.00 96.88 495 CYS A CA 1
ATOM 4006 C C . CYS A 1 495 ? 0.364 -27.148 10.241 1.00 96.88 495 CYS A C 1
ATOM 4008 O O . CYS A 1 495 ? 0.541 -28.363 10.173 1.00 96.88 495 CYS A O 1
ATOM 4010 N N . GLN A 1 496 ? -0.786 -26.614 10.648 1.00 95.81 496 GLN A N 1
ATOM 4011 C CA . GLN A 1 496 ? -1.999 -27.392 10.900 1.00 95.81 496 GLN A CA 1
ATOM 4012 C C . GLN A 1 496 ? -3.231 -26.588 10.486 1.00 95.81 496 GLN A C 1
ATOM 4014 O O . GLN A 1 496 ? -3.256 -25.362 10.621 1.00 95.81 496 GLN A O 1
ATOM 4019 N N . ARG A 1 497 ? -4.285 -27.262 10.016 1.00 97.38 497 ARG A N 1
ATOM 4020 C CA . ARG A 1 497 ? -5.590 -26.623 9.814 1.00 97.38 497 ARG A CA 1
ATOM 4021 C C . ARG A 1 497 ? -6.126 -26.060 11.137 1.00 97.38 497 ARG A C 1
ATOM 4023 O O . ARG A 1 497 ? -6.164 -26.766 12.142 1.00 97.38 497 ARG A O 1
ATOM 4030 N N . ALA A 1 498 ? -6.566 -24.804 11.131 1.00 96.56 498 ALA A N 1
ATOM 4031 C CA . ALA A 1 498 ? -7.176 -24.165 12.293 1.00 96.56 498 ALA A CA 1
ATOM 4032 C C . ALA A 1 498 ? -8.457 -24.889 12.749 1.00 96.56 498 ALA A C 1
ATOM 4034 O O . ALA A 1 498 ? -9.130 -25.548 11.952 1.00 96.56 498 ALA A O 1
ATOM 4035 N N . MET A 1 499 ? -8.843 -24.712 14.018 1.00 95.50 499 MET A N 1
ATOM 4036 C CA . MET A 1 499 ? -10.099 -25.264 14.550 1.00 95.50 499 MET A CA 1
ATOM 4037 C C . MET A 1 499 ? -11.341 -24.573 13.977 1.00 95.50 499 MET A C 1
ATOM 4039 O O . MET A 1 499 ? -12.337 -25.244 13.733 1.00 95.50 499 MET A O 1
ATOM 4043 N N . SER A 1 500 ? -11.264 -23.271 13.702 1.00 96.00 500 SER A N 1
ATOM 4044 C CA . SER A 1 500 ? -12.329 -22.440 13.127 1.00 96.00 500 SER A CA 1
ATOM 4045 C C . SER A 1 500 ? -11.722 -21.298 12.300 1.00 96.00 500 SER A C 1
ATOM 4047 O O . SER A 1 500 ? -10.505 -21.248 12.106 1.00 96.00 500 SER A O 1
ATOM 4049 N N . MET A 1 501 ? -12.556 -20.383 11.802 1.00 96.50 501 MET A N 1
ATOM 4050 C CA . MET A 1 501 ? -12.115 -19.121 11.185 1.00 96.50 501 MET A CA 1
ATOM 4051 C C . MET A 1 501 ? -12.066 -17.933 12.164 1.00 96.50 501 MET A C 1
ATOM 4053 O O . MET A 1 501 ? -11.659 -16.839 11.774 1.00 96.50 501 MET A O 1
ATOM 4057 N N . GLU A 1 502 ? -12.433 -18.124 13.434 1.00 97.81 502 GLU A N 1
ATOM 4058 C CA . GLU A 1 502 ? -12.458 -17.039 14.423 1.00 97.81 502 GLU A CA 1
ATOM 4059 C C . GLU A 1 502 ? -11.045 -16.542 14.805 1.00 97.81 502 GLU A C 1
ATOM 4061 O O . GLU A 1 502 ? -10.094 -17.333 14.851 1.00 97.81 502 GLU A O 1
ATOM 4066 N N . PRO A 1 503 ? -10.878 -15.240 15.106 1.00 98.06 503 PRO A N 1
ATOM 4067 C CA . PRO A 1 503 ? -9.649 -14.701 15.679 1.00 98.06 503 PRO A CA 1
ATOM 4068 C C . PRO A 1 503 ? -9.374 -15.255 17.086 1.00 98.06 503 PRO A C 1
ATOM 4070 O O . PRO A 1 503 ? -10.285 -15.507 17.872 1.00 98.06 503 PRO A O 1
ATOM 4073 N N . CYS A 1 504 ? -8.097 -15.387 17.448 1.00 97.12 504 CYS A N 1
ATOM 4074 C CA . CYS A 1 504 ? -7.700 -15.832 18.787 1.00 97.12 504 CYS A CA 1
ATOM 4075 C C . CYS A 1 504 ? -7.568 -14.651 19.769 1.00 97.12 504 CYS A C 1
ATOM 4077 O O . CYS A 1 504 ? -6.914 -13.655 19.451 1.00 97.12 504 CYS A O 1
ATOM 4079 N N . PHE A 1 505 ? -8.127 -14.791 20.977 1.00 96.81 505 PHE A N 1
ATOM 4080 C CA . PHE A 1 505 ? -7.868 -13.898 22.113 1.00 96.81 505 PHE A CA 1
ATOM 4081 C C . PHE A 1 505 ? -6.491 -14.247 22.705 1.00 96.81 505 PHE A C 1
ATOM 4083 O O . PHE A 1 505 ? -6.313 -15.335 23.247 1.00 96.81 505 PHE A O 1
ATOM 4090 N N . HIS A 1 506 ? -5.500 -13.358 22.574 1.00 94.75 506 HIS A N 1
ATOM 4091 C CA . HIS A 1 506 ? -4.123 -13.636 23.013 1.00 94.75 506 HIS A CA 1
ATOM 4092 C C . HIS A 1 506 ? -3.926 -13.546 24.532 1.00 94.75 506 HIS A C 1
ATOM 4094 O O . HIS A 1 506 ? -3.121 -14.302 25.069 1.00 94.75 506 HIS A O 1
ATOM 4100 N N . ALA A 1 507 ? -4.642 -12.649 25.217 1.00 93.31 507 ALA A N 1
ATOM 4101 C CA . ALA A 1 507 ? -4.510 -12.419 26.659 1.00 93.31 507 ALA A CA 1
ATOM 4102 C C . ALA A 1 507 ? -5.852 -12.566 27.417 1.00 93.31 507 ALA A C 1
ATOM 4104 O O . ALA A 1 507 ? -6.354 -11.577 27.954 1.00 93.31 507 ALA A O 1
ATOM 4105 N N . PRO A 1 508 ? -6.470 -13.764 27.465 1.00 93.56 508 PRO A N 1
ATOM 4106 C CA . PRO A 1 508 ? -7.743 -13.979 28.155 1.00 93.56 508 PRO A CA 1
ATOM 4107 C C . PRO A 1 508 ? -7.614 -13.962 29.693 1.00 93.56 508 PRO A C 1
ATOM 4109 O O . PRO A 1 508 ? -6.527 -14.198 30.229 1.00 93.56 508 PRO A O 1
ATOM 4112 N N . PRO A 1 509 ? -8.719 -13.727 30.426 1.00 91.25 509 PRO A N 1
ATOM 4113 C CA . PRO A 1 509 ? -8.788 -13.959 31.865 1.00 91.25 509 PRO A CA 1
ATOM 4114 C C . PRO A 1 509 ? -8.759 -15.462 32.205 1.00 91.25 509 PRO A C 1
ATOM 4116 O O . PRO A 1 509 ? -9.316 -16.302 31.492 1.00 91.25 509 PRO A O 1
ATOM 4119 N N . PHE A 1 510 ? -8.160 -15.778 33.354 1.00 89.62 510 PHE A N 1
ATOM 4120 C CA . PHE A 1 510 ? -8.065 -17.124 33.933 1.00 89.62 510 PHE A CA 1
ATOM 4121 C C . PHE A 1 510 ? -8.611 -17.118 35.370 1.00 89.62 510 PHE A C 1
ATOM 4123 O O . PHE A 1 510 ? -7.893 -17.414 36.323 1.00 89.62 510 PHE A O 1
ATOM 4130 N N . TYR A 1 511 ? -9.864 -16.687 35.541 1.00 87.50 511 TYR A N 1
ATOM 4131 C CA . TYR A 1 511 ? -10.464 -16.384 36.846 1.00 87.50 511 TYR A CA 1
ATOM 4132 C C . TYR A 1 511 ? -11.944 -16.782 36.894 1.00 87.50 511 TYR A C 1
ATOM 4134 O O . TYR A 1 511 ? -12.705 -16.407 36.003 1.00 87.50 511 TYR A O 1
ATOM 4142 N N . ASP A 1 512 ? -12.351 -17.512 37.933 1.00 87.69 512 ASP A N 1
ATOM 4143 C CA . ASP A 1 512 ? -13.759 -17.783 38.235 1.00 87.69 512 ASP A CA 1
ATOM 4144 C C . ASP A 1 512 ? -14.304 -16.643 39.107 1.00 87.69 512 ASP A C 1
ATOM 4146 O O . ASP A 1 512 ? -13.963 -16.512 40.282 1.00 87.69 512 ASP A O 1
ATOM 4150 N N . CYS A 1 513 ? -15.198 -15.830 38.544 1.00 88.31 513 CYS A N 1
ATOM 4151 C CA . CYS A 1 513 ? -15.833 -14.702 39.229 1.00 88.31 513 CYS A CA 1
ATOM 4152 C C . CYS A 1 513 ? -16.657 -15.092 40.477 1.00 88.31 513 CYS A C 1
ATOM 4154 O O . CYS A 1 513 ? -16.894 -14.248 41.346 1.00 88.31 513 CYS A O 1
ATOM 4156 N N . LYS A 1 514 ? -17.127 -16.346 40.565 1.00 86.62 514 LYS A N 1
ATOM 4157 C CA . LYS A 1 514 ? -17.991 -16.867 41.637 1.00 86.62 514 LYS A CA 1
ATOM 4158 C C . LYS A 1 514 ? -17.176 -17.525 42.746 1.00 86.62 514 LYS A C 1
ATOM 4160 O O . LYS A 1 514 ? -17.396 -17.191 43.908 1.00 86.62 514 LYS A O 1
ATOM 4165 N N . ALA A 1 515 ? -16.236 -18.411 42.404 1.00 86.50 515 ALA A N 1
ATOM 4166 C CA . ALA A 1 515 ? -15.303 -18.987 43.382 1.00 86.50 515 ALA A CA 1
ATOM 4167 C C . ALA A 1 515 ? -14.253 -17.971 43.863 1.00 86.50 515 ALA A C 1
ATOM 4169 O O . ALA A 1 515 ? -13.785 -18.057 44.994 1.00 86.50 515 ALA A O 1
ATOM 4170 N N . LYS A 1 516 ? -13.942 -16.971 43.027 1.00 85.50 516 LYS A N 1
ATOM 4171 C CA . LYS A 1 516 ? -12.928 -15.921 43.231 1.00 85.50 516 LYS A CA 1
ATOM 4172 C C . LYS A 1 516 ? -11.487 -16.434 43.229 1.00 85.50 516 LYS A C 1
ATOM 4174 O O . LYS A 1 516 ? -10.595 -15.812 43.806 1.00 85.50 516 LYS A O 1
ATOM 4179 N N . GLU A 1 517 ? -11.270 -17.530 42.507 1.00 85.94 517 GLU A N 1
ATOM 4180 C CA . GLU A 1 517 ? -10.000 -18.243 42.355 1.00 85.94 517 GLU A CA 1
ATOM 4181 C C . GLU A 1 517 ? -9.588 -18.346 40.873 1.00 85.94 517 GLU A C 1
ATOM 4183 O O . GLU A 1 517 ? -10.381 -18.097 39.962 1.00 85.94 517 GLU A O 1
ATOM 4188 N N . GLY A 1 518 ? -8.324 -18.694 40.613 1.00 80.88 518 GLY A N 1
ATOM 4189 C CA . GLY A 1 518 ? -7.807 -18.847 39.251 1.00 80.88 518 GLY A CA 1
ATOM 4190 C C . GLY A 1 518 ? -8.295 -20.138 38.584 1.00 80.88 518 GLY A C 1
ATOM 4191 O O . GLY A 1 518 ? -8.151 -21.215 39.161 1.00 80.88 518 GLY A O 1
ATOM 4192 N N . ILE A 1 519 ? -8.824 -20.049 37.359 1.00 84.88 519 ILE A N 1
ATOM 4193 C CA . ILE A 1 519 ? -9.381 -21.196 36.622 1.00 84.88 519 ILE A CA 1
ATOM 4194 C C . ILE A 1 519 ? -8.878 -21.275 35.177 1.00 84.88 519 ILE A C 1
ATOM 4196 O O . ILE A 1 519 ? -8.671 -20.268 34.499 1.00 84.88 519 ILE A O 1
ATOM 4200 N N . ASP A 1 520 ? -8.727 -22.504 34.682 1.00 79.88 520 ASP A N 1
ATOM 4201 C CA . ASP A 1 520 ? -8.539 -22.786 33.260 1.00 79.88 520 ASP A CA 1
ATOM 4202 C C . ASP A 1 520 ? -9.882 -22.640 32.523 1.00 79.88 520 ASP A C 1
ATOM 4204 O O . ASP A 1 520 ? -10.676 -23.581 32.413 1.00 79.88 520 ASP A O 1
ATOM 4208 N N . THR A 1 521 ? -10.129 -21.430 32.024 1.00 76.56 521 THR A N 1
ATOM 4209 C CA . THR A 1 521 ? -11.354 -21.039 31.314 1.00 76.56 521 THR A CA 1
ATOM 4210 C C . THR A 1 521 ? -11.605 -21.851 30.035 1.00 76.56 521 THR A C 1
ATOM 4212 O O . THR A 1 521 ? -12.757 -21.999 29.621 1.00 76.56 521 THR A O 1
ATOM 4215 N N . ALA A 1 522 ? -10.574 -22.465 29.439 1.00 67.38 522 ALA A N 1
ATOM 4216 C CA . ALA A 1 522 ? -10.743 -23.366 28.298 1.00 67.38 522 ALA A CA 1
ATOM 4217 C C . ALA A 1 522 ? -11.332 -24.726 28.719 1.00 67.38 522 ALA A C 1
ATOM 4219 O O . ALA A 1 522 ? -12.190 -25.270 28.018 1.00 67.38 522 ALA A O 1
ATOM 4220 N N . LYS A 1 523 ? -10.937 -25.266 29.882 1.00 61.16 523 LYS A N 1
ATOM 4221 C CA . LYS A 1 523 ? -11.531 -26.504 30.426 1.00 61.16 523 LYS A CA 1
ATOM 4222 C C . LYS A 1 523 ? -12.988 -26.315 30.846 1.00 61.16 523 LYS A C 1
ATOM 4224 O O . LYS A 1 523 ? -13.795 -27.229 30.659 1.00 61.16 523 LYS A O 1
ATOM 4229 N N . GLU A 1 524 ? -13.348 -25.151 31.383 1.00 55.69 524 GLU A N 1
ATOM 4230 C CA . GLU A 1 524 ? -14.727 -24.893 31.809 1.00 55.69 524 GLU A CA 1
ATOM 4231 C C . GLU A 1 524 ? -15.699 -24.824 30.619 1.00 55.69 524 GLU A C 1
ATOM 4233 O O . GLU A 1 524 ? -16.756 -25.457 30.660 1.00 55.69 524 GLU A O 1
ATOM 4238 N N . ALA A 1 525 ? -15.304 -24.191 29.507 1.00 52.47 525 ALA A N 1
ATOM 4239 C CA . ALA A 1 525 ? -16.088 -24.177 28.268 1.00 52.47 525 ALA A CA 1
ATOM 4240 C C . ALA A 1 525 ? -16.371 -25.595 27.716 1.00 52.47 525 ALA A C 1
ATOM 4242 O O . ALA A 1 525 ? -17.483 -25.890 27.262 1.00 52.47 525 ALA A O 1
ATOM 4243 N N . VAL A 1 526 ? -15.394 -26.507 27.803 1.00 44.06 526 VAL A N 1
ATOM 4244 C CA . VAL A 1 526 ? -15.570 -27.922 27.424 1.00 44.06 526 VAL A CA 1
ATOM 4245 C C . VAL A 1 526 ? -16.506 -28.646 28.403 1.00 44.06 526 VAL A C 1
ATOM 4247 O O . VAL A 1 526 ? -17.399 -29.375 27.973 1.00 44.06 526 VAL A O 1
ATOM 4250 N N . SER A 1 527 ? -16.366 -28.403 29.710 1.00 34.34 527 SER A N 1
ATOM 4251 C CA . SER A 1 527 ? -17.226 -28.980 30.758 1.00 34.34 527 SER A CA 1
ATOM 4252 C C . SER A 1 527 ? -18.694 -28.551 30.619 1.00 34.34 527 SER A C 1
ATOM 4254 O O . SER A 1 527 ? -19.600 -29.385 30.694 1.00 34.34 527 SER A O 1
ATOM 4256 N N . ALA A 1 528 ? -18.947 -27.269 30.335 1.00 42.75 528 ALA A N 1
ATOM 4257 C CA . ALA A 1 528 ? -20.280 -26.750 30.033 1.00 42.75 528 ALA A CA 1
ATOM 4258 C C . ALA A 1 528 ? -20.885 -27.414 28.783 1.00 42.75 528 ALA A C 1
ATOM 4260 O O . ALA A 1 528 ? -22.055 -27.798 28.790 1.00 42.75 528 ALA A O 1
ATOM 4261 N N . THR A 1 529 ? -20.071 -27.632 27.746 1.00 38.69 529 THR A N 1
ATOM 4262 C CA . THR A 1 529 ? -20.498 -28.311 26.512 1.00 38.69 529 THR A CA 1
ATOM 4263 C C . THR A 1 529 ? -20.847 -29.785 26.759 1.00 38.69 529 THR A C 1
ATOM 4265 O O . THR A 1 529 ? -21.853 -30.266 26.243 1.00 38.69 529 THR A O 1
ATOM 4268 N N . MET A 1 530 ? -20.092 -30.502 27.602 1.00 30.48 530 MET A N 1
ATOM 4269 C CA . MET A 1 530 ? -20.424 -31.887 27.976 1.00 30.48 530 MET A CA 1
ATOM 4270 C C . MET A 1 530 ? -21.706 -31.989 28.817 1.00 30.48 530 MET A C 1
ATOM 4272 O O . MET A 1 530 ? -22.495 -32.909 28.610 1.00 30.48 530 MET A O 1
ATOM 4276 N N . LYS A 1 531 ? -21.971 -31.030 29.718 1.00 31.73 531 LYS A N 1
ATOM 4277 C CA . LYS A 1 531 ? -23.208 -31.003 30.529 1.00 31.73 531 LYS A CA 1
ATOM 4278 C C . LYS A 1 531 ? -24.492 -30.858 29.701 1.00 31.73 531 LYS A C 1
ATOM 4280 O O . LYS A 1 531 ? -25.557 -31.221 30.194 1.00 31.73 531 LYS A O 1
ATOM 4285 N N . ALA A 1 532 ? -24.402 -30.376 28.459 1.00 32.94 532 ALA A N 1
ATOM 4286 C CA . ALA A 1 532 ? -25.535 -30.297 27.537 1.00 32.94 532 ALA A CA 1
ATOM 4287 C C . ALA A 1 532 ? -25.928 -31.654 26.908 1.00 32.94 532 ALA A C 1
ATOM 4289 O O . ALA A 1 532 ? -26.978 -31.742 26.276 1.00 32.94 532 ALA A O 1
ATOM 4290 N N . ILE A 1 533 ? -25.123 -32.714 27.077 1.00 31.42 533 ILE A N 1
ATOM 4291 C CA . ILE A 1 533 ? -25.349 -34.037 26.473 1.00 31.42 533 ILE A CA 1
ATOM 4292 C C . ILE A 1 533 ? -25.754 -35.055 27.553 1.00 31.42 533 ILE A C 1
ATOM 4294 O O . ILE A 1 533 ? -25.017 -35.984 27.873 1.00 31.42 533 ILE A O 1
ATOM 4298 N N . ASN A 1 534 ? -26.958 -34.889 28.105 1.00 26.23 534 ASN A N 1
ATOM 4299 C CA . ASN A 1 534 ? -27.611 -35.886 28.961 1.00 26.23 534 ASN A CA 1
ATOM 4300 C C . ASN A 1 534 ? -28.944 -36.315 28.333 1.00 26.23 534 ASN A C 1
ATOM 4302 O O . ASN A 1 534 ? -29.948 -35.611 28.438 1.00 26.23 534 ASN A O 1
ATOM 4306 N N . PHE A 1 535 ? -28.957 -37.482 27.685 1.00 30.56 535 PHE A N 1
ATOM 4307 C CA . PHE A 1 535 ? -30.194 -38.117 27.219 1.00 30.56 535 PHE A CA 1
ATOM 4308 C C . PHE A 1 535 ? -30.954 -38.768 28.394 1.00 30.56 535 PHE A C 1
ATOM 4310 O O . PHE A 1 535 ? -30.318 -39.319 29.296 1.00 30.56 535 PHE A O 1
ATOM 4317 N N . PRO A 1 536 ? -32.302 -38.754 28.398 1.00 30.47 536 PRO A N 1
ATOM 4318 C CA . PRO A 1 536 ? -33.099 -39.451 29.408 1.00 30.47 536 PRO A CA 1
ATOM 4319 C C . PRO A 1 536 ? -33.003 -40.978 29.242 1.00 30.47 536 PRO A C 1
ATOM 4321 O O . PRO A 1 536 ? -32.943 -41.491 28.126 1.00 30.47 536 PRO A O 1
ATOM 4324 N N . ALA A 1 537 ? -33.009 -41.715 30.355 1.00 29.75 537 ALA A N 1
ATOM 4325 C CA . ALA A 1 537 ? -32.776 -43.162 30.371 1.00 29.75 537 ALA A CA 1
ATOM 4326 C C . ALA A 1 537 ? -34.068 -43.995 30.486 1.00 29.75 537 ALA A C 1
ATOM 4328 O O . ALA A 1 537 ? -34.891 -43.729 31.357 1.00 29.75 537 ALA A O 1
ATOM 4329 N N . THR A 1 538 ? -34.213 -45.030 29.643 1.00 25.72 538 THR A N 1
ATOM 4330 C CA . THR A 1 538 ? -35.025 -46.277 29.786 1.00 25.72 538 THR A CA 1
ATOM 4331 C C . THR A 1 538 ? -34.930 -47.070 28.455 1.00 25.72 538 THR A C 1
ATOM 4333 O O . THR A 1 538 ? -34.744 -46.456 27.414 1.00 25.72 538 THR A O 1
ATOM 4336 N N . SER A 1 539 ? -35.012 -48.410 28.357 1.00 25.19 539 SER A N 1
ATOM 4337 C CA . SER A 1 539 ? -35.063 -49.483 29.372 1.00 25.19 539 SER A CA 1
ATOM 4338 C C . SER A 1 539 ? -34.535 -50.846 28.835 1.00 25.19 539 SER A C 1
ATOM 4340 O O . SER A 1 539 ? -34.686 -51.169 27.664 1.00 25.19 539 SER A O 1
ATOM 4342 N N . THR A 1 540 ? -33.894 -51.620 29.722 1.00 24.80 540 THR A N 1
ATOM 4343 C CA . THR A 1 540 ? -33.725 -53.103 29.793 1.00 24.80 540 THR A CA 1
ATOM 4344 C C . THR A 1 540 ? -33.926 -54.044 28.573 1.00 24.80 540 THR A C 1
ATOM 4346 O O . THR A 1 540 ? -35.032 -54.501 28.305 1.00 24.80 540 THR A O 1
ATOM 4349 N N . VAL A 1 541 ? -32.806 -54.490 27.974 1.00 28.33 541 VAL A N 1
ATOM 4350 C CA . VAL A 1 541 ? -32.248 -55.885 27.960 1.00 28.33 541 VAL A CA 1
ATOM 4351 C C . VAL A 1 541 ? -33.215 -57.073 28.220 1.00 28.33 541 VAL A C 1
ATOM 4353 O O . VAL A 1 541 ? -33.795 -57.139 29.304 1.00 28.33 541 VAL A O 1
ATOM 4356 N N . PRO A 1 542 ? -33.308 -58.077 27.307 1.00 29.03 542 PRO A N 1
ATOM 4357 C CA . PRO A 1 542 ? -32.515 -59.345 27.361 1.00 29.03 542 PRO A CA 1
ATOM 4358 C C . PRO A 1 542 ? -31.715 -59.619 26.053 1.00 29.03 542 PRO A C 1
ATOM 4360 O O . PRO A 1 542 ? -32.135 -59.166 24.998 1.00 29.03 542 PRO A O 1
ATOM 4363 N N . ARG A 1 543 ? -30.517 -60.241 25.979 1.00 24.52 543 ARG A N 1
ATOM 4364 C CA . ARG A 1 543 ? -29.853 -61.411 26.634 1.00 24.52 543 ARG A CA 1
ATOM 4365 C C . ARG A 1 543 ? -30.130 -62.757 25.917 1.00 24.52 543 ARG A C 1
ATOM 4367 O O . ARG A 1 543 ? -31.296 -63.087 25.774 1.00 24.52 543 ARG A O 1
ATOM 4374 N N . ALA A 1 544 ? -29.170 -63.642 25.580 1.00 24.62 544 ALA A N 1
ATOM 4375 C CA . ALA A 1 544 ? -27.714 -63.566 25.284 1.00 24.62 544 ALA A CA 1
ATOM 4376 C C . ALA A 1 544 ? -27.171 -64.966 24.865 1.00 24.62 544 ALA A C 1
ATOM 4378 O O . ALA A 1 544 ? -27.590 -65.932 25.487 1.00 24.62 544 ALA A O 1
ATOM 4379 N N . THR A 1 545 ? -26.197 -65.049 23.934 1.00 23.33 545 THR A N 1
ATOM 4380 C CA . THR A 1 545 ? -25.114 -66.080 23.755 1.00 23.33 545 THR A CA 1
ATOM 4381 C C . THR A 1 545 ? -24.385 -65.765 22.432 1.00 23.33 545 THR A C 1
ATOM 4383 O O . THR A 1 545 ? -25.077 -65.640 21.429 1.00 23.33 545 THR A O 1
ATOM 4386 N N . VAL A 1 546 ? -23.068 -65.549 22.267 1.00 27.62 546 VAL A N 1
ATOM 4387 C CA . VAL A 1 546 ? -21.819 -65.694 23.066 1.00 27.62 546 VAL A CA 1
ATOM 4388 C C . VAL A 1 546 ? -21.163 -67.084 23.104 1.00 27.62 546 VAL A C 1
ATOM 4390 O O . VAL A 1 546 ? -21.626 -67.963 23.825 1.00 27.62 546 VAL A O 1
ATOM 4393 N N . SER A 1 547 ? -20.025 -67.204 22.398 1.00 24.14 547 SER A N 1
ATOM 4394 C CA . SER A 1 547 ? -18.824 -68.061 22.608 1.00 24.14 547 SER A CA 1
ATOM 4395 C C . SER A 1 547 ? -17.926 -67.913 21.359 1.00 24.14 547 SER A C 1
ATOM 4397 O O . SER A 1 547 ? -18.484 -67.900 20.268 1.00 24.14 547 SER A O 1
ATOM 4399 N N . ILE A 1 548 ? -16.591 -67.768 21.347 1.00 26.58 548 ILE A N 1
ATOM 4400 C CA . ILE A 1 548 ? -15.468 -67.766 22.324 1.00 26.58 548 ILE A CA 1
ATOM 4401 C C . ILE A 1 548 ? -14.370 -66.853 21.672 1.00 26.58 548 ILE A C 1
ATOM 4403 O O . ILE A 1 548 ? -14.240 -66.920 20.454 1.00 26.58 548 ILE A O 1
ATOM 4407 N N . THR A 1 549 ? -13.666 -65.856 22.252 1.00 26.53 549 THR A N 1
ATOM 4408 C CA . THR A 1 549 ? -12.897 -65.654 23.521 1.00 26.53 549 THR A CA 1
ATOM 4409 C C . THR A 1 549 ? -11.521 -66.359 23.542 1.00 26.53 549 THR A C 1
ATOM 4411 O O . THR A 1 549 ? -11.411 -67.445 23.001 1.00 26.53 549 THR A O 1
ATOM 4414 N N . VAL A 1 550 ? -10.422 -65.871 24.142 1.00 28.17 550 VAL A N 1
ATOM 4415 C CA . VAL A 1 550 ? -10.031 -64.566 24.744 1.00 28.17 550 VAL A CA 1
ATOM 4416 C C . VAL A 1 550 ? -8.500 -64.388 24.530 1.00 28.17 550 VAL A C 1
ATOM 4418 O O . VAL A 1 550 ? -7.845 -65.354 24.154 1.00 28.17 550 VAL A O 1
ATOM 4421 N N . ALA A 1 551 ? -7.878 -63.206 24.657 1.00 23.88 551 ALA A N 1
ATOM 4422 C CA . ALA A 1 551 ? -7.137 -62.782 25.866 1.00 23.88 551 ALA A CA 1
ATOM 4423 C C . ALA A 1 551 ? -6.401 -61.427 25.666 1.00 23.88 551 ALA A C 1
ATOM 4425 O O . ALA A 1 551 ? -6.425 -60.844 24.585 1.00 23.88 551 ALA A O 1
ATOM 4426 N N . SER A 1 552 ? -5.706 -60.966 26.711 1.00 31.11 552 SER A N 1
ATOM 4427 C CA . SER A 1 552 ? -4.664 -59.919 26.717 1.00 31.11 552 SER A CA 1
ATOM 4428 C C . SER A 1 552 ? -3.500 -60.364 27.635 1.00 31.11 552 SER A C 1
ATOM 4430 O O . SER A 1 552 ? -3.547 -61.492 28.137 1.00 31.11 552 SER A O 1
ATOM 4432 N N . PRO A 1 553 ? -2.438 -59.554 27.846 1.00 36.16 553 PRO A N 1
ATOM 4433 C CA . PRO A 1 553 ? -2.425 -58.734 29.072 1.00 36.16 553 PRO A CA 1
ATOM 4434 C C . PRO A 1 553 ? -1.763 -57.336 28.940 1.00 36.16 553 PRO A C 1
ATOM 4436 O O . PRO A 1 553 ? -1.276 -56.941 27.884 1.00 36.16 553 PRO A O 1
ATOM 4439 N N . TRP A 1 554 ? -1.764 -56.577 30.045 1.00 24.80 554 TRP A N 1
ATOM 4440 C CA . TRP A 1 554 ? -1.250 -55.202 30.210 1.00 24.80 554 TRP A CA 1
ATOM 4441 C C . TRP A 1 554 ? -0.214 -55.109 31.346 1.00 24.80 554 TRP A C 1
ATOM 4443 O O . TRP A 1 554 ? -0.341 -55.842 32.325 1.00 24.80 554 TRP A O 1
ATOM 4453 N N . SER A 1 555 ? 0.708 -54.132 31.278 1.00 25.38 555 SER A N 1
ATOM 4454 C CA . SER A 1 555 ? 1.224 -53.262 32.379 1.00 25.38 555 SER A CA 1
ATOM 4455 C C . SER A 1 555 ? 2.617 -52.694 32.032 1.00 25.38 555 SER A C 1
ATOM 4457 O O . SER A 1 555 ? 3.293 -53.278 31.195 1.00 25.38 555 SER A O 1
ATOM 4459 N N . GLN A 1 556 ? 3.178 -51.619 32.610 1.00 25.72 556 GLN A N 1
ATOM 4460 C CA . GLN A 1 556 ? 2.757 -50.370 33.299 1.00 25.72 556 GLN A CA 1
ATOM 4461 C C . GLN A 1 556 ? 4.058 -49.529 33.491 1.00 25.72 556 GLN A C 1
ATOM 4463 O O . GLN A 1 556 ? 5.135 -50.110 33.406 1.00 25.72 556 GLN A O 1
ATOM 4468 N N . ILE A 1 557 ? 3.989 -48.221 33.822 1.00 25.94 557 ILE A N 1
ATOM 4469 C CA . ILE A 1 557 ? 4.691 -47.577 34.978 1.00 25.94 557 ILE A CA 1
ATOM 4470 C C . ILE A 1 557 ? 4.613 -46.024 34.955 1.00 25.94 557 ILE A C 1
ATOM 4472 O O . ILE A 1 557 ? 5.016 -45.362 34.009 1.00 25.94 557 ILE A O 1
ATOM 4476 N N . LYS A 1 558 ? 4.081 -45.498 36.069 1.00 23.09 558 LYS A N 1
ATOM 4477 C CA . LYS A 1 558 ? 4.161 -44.170 36.729 1.00 23.09 558 LYS A CA 1
ATOM 4478 C C . LYS A 1 558 ? 4.811 -42.942 36.044 1.00 23.09 558 LYS A C 1
ATOM 4480 O O . LYS A 1 558 ? 6.004 -42.928 35.764 1.00 23.09 558 LYS A O 1
ATOM 4485 N N . LEU A 1 559 ? 4.070 -41.824 36.083 1.00 23.20 559 LEU A N 1
ATOM 4486 C CA . LEU A 1 559 ? 4.618 -40.479 36.357 1.00 23.20 559 LEU A CA 1
ATOM 4487 C C . LEU A 1 559 ? 4.886 -40.292 37.869 1.00 23.20 559 LEU A C 1
ATOM 4489 O O . LEU A 1 559 ? 4.237 -40.935 38.692 1.00 23.20 559 LEU A O 1
ATOM 4493 N N . ASN A 1 560 ? 5.764 -39.346 38.219 1.00 22.67 560 ASN A N 1
ATOM 4494 C CA . ASN A 1 560 ? 5.936 -38.777 39.567 1.00 22.67 560 ASN A CA 1
ATOM 4495 C C . ASN A 1 560 ? 6.121 -37.243 39.461 1.00 22.67 560 ASN A C 1
ATOM 4497 O O . ASN A 1 560 ? 6.413 -36.737 38.380 1.00 22.67 560 ASN A O 1
ATOM 4501 N N . MET A 1 561 ? 5.936 -36.502 40.561 1.00 21.78 561 MET A N 1
ATOM 4502 C CA . MET A 1 561 ? 5.813 -35.030 40.582 1.00 21.78 561 MET A CA 1
ATOM 4503 C C . MET A 1 561 ? 6.928 -34.310 41.364 1.00 21.78 561 MET A C 1
ATOM 4505 O O . MET A 1 561 ? 7.235 -34.731 42.475 1.00 21.78 561 MET A O 1
ATOM 4509 N N . LEU A 1 562 ? 7.348 -33.138 40.845 1.00 23.31 562 LEU A N 1
ATOM 4510 C CA . LEU A 1 562 ? 7.996 -32.003 41.553 1.00 23.31 562 LEU A CA 1
ATOM 4511 C C . LEU A 1 562 ? 9.411 -32.254 42.158 1.00 23.31 562 LEU A C 1
ATOM 4513 O O . LEU A 1 562 ? 9.826 -33.408 42.246 1.00 23.31 562 LEU A O 1
ATOM 4517 N N . PRO A 1 563 ? 10.182 -31.210 42.576 1.00 28.81 563 PRO A N 1
ATOM 4518 C CA . PRO A 1 563 ? 9.871 -29.769 42.640 1.00 28.81 563 PRO A CA 1
ATOM 4519 C C . PRO A 1 563 ? 10.880 -28.823 41.927 1.00 28.81 563 PRO A C 1
ATOM 4521 O O . PRO A 1 563 ? 11.791 -29.246 41.223 1.00 28.81 563 PRO A O 1
ATOM 4524 N N . PHE A 1 564 ? 10.685 -27.514 42.143 1.00 24.50 564 PHE A N 1
ATOM 4525 C CA . PHE A 1 564 ? 11.554 -26.377 41.791 1.00 24.50 564 PHE A CA 1
ATOM 4526 C C . PHE A 1 564 ? 13.059 -26.573 42.063 1.00 24.50 564 PHE A C 1
ATOM 4528 O O . PHE A 1 564 ? 13.423 -27.068 43.125 1.00 24.50 564 PHE A O 1
ATOM 4535 N N . TYR A 1 565 ? 13.906 -25.955 41.227 1.00 22.36 565 TYR A N 1
ATOM 4536 C CA . TYR A 1 565 ? 15.017 -25.101 41.691 1.00 22.36 565 TYR A CA 1
ATOM 4537 C C . TYR A 1 565 ? 15.471 -24.128 40.589 1.00 22.36 565 TYR A C 1
ATOM 4539 O O . TYR A 1 565 ? 15.420 -24.457 39.407 1.00 22.36 565 TYR A O 1
ATOM 4547 N N . ALA A 1 566 ? 15.954 -22.945 40.975 1.00 26.95 566 ALA A N 1
ATOM 4548 C CA . ALA A 1 566 ? 16.640 -22.002 40.088 1.00 26.95 566 ALA A CA 1
ATOM 4549 C C . ALA A 1 566 ? 18.024 -21.667 40.660 1.00 26.95 566 ALA A C 1
ATOM 4551 O O . ALA A 1 566 ? 18.140 -21.447 41.869 1.00 26.95 566 ALA A O 1
ATOM 4552 N N . PRO A 1 567 ? 19.065 -21.611 39.812 1.00 25.30 567 PRO A N 1
ATOM 4553 C CA . PRO A 1 567 ? 20.082 -20.581 40.014 1.00 25.30 567 PRO A CA 1
ATOM 4554 C C . PRO A 1 567 ? 20.643 -19.957 38.720 1.00 25.30 567 PRO A C 1
ATOM 4556 O O . PRO A 1 567 ? 20.739 -20.569 37.662 1.00 25.30 567 PRO A O 1
ATOM 4559 N N . ASN A 1 568 ? 21.107 -18.725 38.886 1.00 22.47 568 ASN A N 1
ATOM 4560 C CA . ASN A 1 568 ? 22.021 -17.949 38.040 1.00 22.47 568 ASN A CA 1
ATOM 4561 C C . ASN A 1 568 ? 23.114 -17.426 39.022 1.00 22.47 568 ASN A C 1
ATOM 4563 O O . ASN A 1 568 ? 22.774 -17.325 40.207 1.00 22.47 568 ASN A O 1
ATOM 4567 N N . PRO A 1 569 ? 24.361 -17.035 38.659 1.00 39.09 569 PRO A N 1
ATOM 4568 C CA . PRO A 1 569 ? 25.052 -17.012 37.360 1.00 39.09 569 PRO A CA 1
ATOM 4569 C C . PRO A 1 569 ? 26.487 -17.639 37.395 1.00 39.09 569 PRO A C 1
ATOM 4571 O O . PRO A 1 569 ? 26.868 -18.295 38.357 1.00 39.09 569 PRO A O 1
ATOM 4574 N N . ASN A 1 570 ? 27.317 -17.312 36.386 1.00 22.66 570 ASN A N 1
ATOM 4575 C CA . ASN A 1 570 ? 28.803 -17.330 36.351 1.00 22.66 570 ASN A CA 1
ATOM 4576 C C . ASN A 1 570 ? 29.589 -18.655 36.178 1.00 22.66 570 ASN A C 1
ATOM 4578 O O . ASN A 1 570 ? 29.863 -19.363 37.140 1.00 22.66 570 ASN A O 1
ATOM 4582 N N . THR A 1 571 ? 30.193 -18.834 34.991 1.00 25.84 571 THR A N 1
ATOM 4583 C CA . THR A 1 571 ? 31.648 -19.103 34.762 1.00 25.84 571 THR A CA 1
ATOM 4584 C C . THR A 1 571 ? 31.925 -19.062 33.245 1.00 25.84 571 THR A C 1
ATOM 4586 O O . THR A 1 571 ? 31.336 -19.811 32.482 1.00 25.84 571 THR A O 1
ATOM 4589 N N . ARG A 1 572 ? 32.553 -18.009 32.702 1.00 23.58 572 ARG A N 1
ATOM 4590 C CA . ARG A 1 572 ? 34.007 -17.801 32.484 1.00 23.58 572 ARG A CA 1
ATOM 4591 C C . ARG A 1 572 ? 34.733 -18.856 31.621 1.00 23.58 572 ARG A C 1
ATOM 4593 O O . ARG A 1 572 ? 35.079 -19.919 32.108 1.00 23.58 572 ARG A O 1
ATOM 4600 N N . PHE A 1 573 ? 35.076 -18.421 30.402 1.00 24.03 573 PHE A N 1
ATOM 4601 C CA . PHE A 1 573 ? 36.289 -18.715 29.615 1.00 24.03 573 PHE A CA 1
ATOM 4602 C C . PHE A 1 573 ? 36.922 -20.119 29.659 1.00 24.03 573 PHE A C 1
ATOM 4604 O O . PHE A 1 573 ? 37.645 -20.457 30.592 1.00 24.03 573 PHE A O 1
ATOM 4611 N N . SER A 1 574 ? 36.935 -20.777 28.497 1.00 24.72 574 SER A N 1
ATOM 4612 C CA . SER A 1 574 ? 38.213 -21.187 27.895 1.00 24.72 574 SER A CA 1
ATOM 4613 C C . SER A 1 574 ? 38.148 -21.110 26.364 1.00 24.72 574 SER A C 1
ATOM 4615 O O . SER A 1 574 ? 37.155 -21.474 25.741 1.00 24.72 574 SER A O 1
ATOM 4617 N N . SER A 1 575 ? 39.207 -20.577 25.765 1.00 24.16 575 SER A N 1
ATOM 4618 C CA . SER A 1 575 ? 39.553 -20.700 24.346 1.00 24.16 575 SER A CA 1
ATOM 4619 C C . SER A 1 575 ? 40.831 -21.538 24.250 1.00 24.16 575 SER A C 1
ATOM 4621 O O . SER A 1 575 ? 41.539 -21.598 25.254 1.00 24.16 575 SER A O 1
ATOM 4623 N N . ILE A 1 576 ? 41.136 -22.144 23.085 1.00 24.77 576 ILE A N 1
ATOM 4624 C CA . ILE A 1 576 ? 42.493 -22.313 22.491 1.00 24.77 576 ILE A CA 1
ATOM 4625 C C . ILE A 1 576 ? 42.500 -23.305 21.296 1.00 24.77 576 ILE A C 1
ATOM 4627 O O . ILE A 1 576 ? 41.694 -24.225 21.231 1.00 24.77 576 ILE A O 1
ATOM 4631 N N . CYS A 1 577 ? 43.461 -23.093 20.384 1.00 23.61 577 CYS A N 1
ATOM 4632 C CA . CYS A 1 577 ? 43.959 -23.972 19.305 1.00 23.61 577 CYS A CA 1
ATOM 4633 C C . CYS A 1 577 ? 43.087 -24.313 18.074 1.00 23.61 577 CYS A C 1
ATOM 4635 O O . CYS A 1 577 ? 42.352 -25.294 18.025 1.00 23.61 577 CYS A O 1
ATOM 4637 N N . LEU A 1 578 ? 43.407 -23.604 16.982 1.00 25.41 578 LEU A N 1
ATOM 4638 C CA . LEU A 1 578 ? 43.678 -24.216 15.669 1.00 25.41 578 LEU A CA 1
ATOM 4639 C C . LEU A 1 578 ? 44.882 -25.187 15.758 1.00 25.41 578 LEU A C 1
ATOM 4641 O O . LEU A 1 578 ? 45.680 -25.090 16.693 1.00 25.41 578 LEU A O 1
ATOM 4645 N N . PRO A 1 579 ? 45.123 -26.007 14.721 1.00 28.89 579 PRO A N 1
ATOM 4646 C CA . PRO A 1 579 ? 46.300 -25.680 13.905 1.00 28.89 579 PRO A CA 1
ATOM 4647 C C . PRO A 1 579 ? 46.026 -25.634 12.391 1.00 28.89 579 PRO A C 1
ATOM 4649 O O . PRO A 1 579 ? 45.122 -26.279 11.867 1.00 28.89 579 PRO A O 1
ATOM 4652 N N . ARG A 1 580 ? 46.859 -24.870 11.674 1.00 24.73 580 ARG A N 1
ATOM 4653 C CA . ARG A 1 580 ? 47.003 -24.940 10.210 1.00 24.73 580 ARG A CA 1
ATOM 4654 C C . ARG A 1 580 ? 48.001 -26.045 9.846 1.00 24.73 580 ARG A C 1
ATOM 4656 O O . ARG A 1 580 ? 48.973 -26.214 10.575 1.00 24.73 580 ARG A O 1
ATOM 4663 N N . CYS A 1 581 ? 47.882 -26.618 8.648 1.00 21.88 581 CYS A N 1
ATOM 4664 C CA . CYS A 1 581 ? 48.902 -26.418 7.605 1.00 21.88 581 CYS A CA 1
ATOM 4665 C C . CYS A 1 581 ? 48.400 -26.840 6.213 1.00 21.88 581 CYS A C 1
ATOM 4667 O O . CYS A 1 581 ? 47.294 -27.353 6.074 1.00 21.88 581 CYS A O 1
ATOM 4669 N N . SER A 1 582 ? 49.187 -26.526 5.184 1.00 25.20 582 SER A N 1
ATOM 4670 C CA . SER A 1 582 ? 48.847 -26.639 3.759 1.00 25.20 582 SER A CA 1
ATOM 4671 C C . SER A 1 582 ? 49.936 -27.403 3.012 1.00 25.20 582 SER A C 1
ATOM 4673 O O . SER A 1 582 ? 51.103 -27.217 3.352 1.00 25.20 582 SER A O 1
ATOM 4675 N N . THR A 1 583 ? 49.572 -28.121 1.942 1.00 25.48 583 THR A N 1
ATOM 4676 C CA . THR A 1 583 ? 50.412 -28.209 0.732 1.00 25.48 583 THR A CA 1
ATOM 4677 C C . THR A 1 583 ? 49.612 -28.579 -0.529 1.00 25.48 583 THR A C 1
ATOM 4679 O O . THR A 1 583 ? 48.528 -29.152 -0.475 1.00 25.48 583 THR A O 1
ATOM 4682 N N . LYS A 1 584 ? 50.188 -28.203 -1.673 1.00 26.33 584 LYS A N 1
ATOM 4683 C CA . LYS A 1 584 ? 49.823 -28.422 -3.091 1.00 26.33 584 LYS A CA 1
ATOM 4684 C C . LYS A 1 584 ? 51.116 -28.907 -3.804 1.00 26.33 584 LYS A C 1
ATOM 4686 O O . LYS A 1 584 ? 52.166 -28.806 -3.166 1.00 26.33 584 LYS A O 1
ATOM 4691 N N . PRO A 1 585 ? 51.143 -29.203 -5.122 1.00 43.34 585 PRO A N 1
ATOM 4692 C CA . PRO A 1 585 ? 50.131 -29.760 -6.037 1.00 43.34 585 PRO A CA 1
ATOM 4693 C C . PRO A 1 585 ? 50.715 -30.935 -6.881 1.00 43.34 585 PRO A C 1
ATOM 4695 O O . PRO A 1 585 ? 51.823 -31.385 -6.608 1.00 43.34 585 PRO A O 1
ATOM 4698 N N . ASN A 1 586 ? 49.969 -31.411 -7.894 1.00 24.58 586 ASN A N 1
ATOM 4699 C CA . ASN A 1 586 ? 50.389 -31.719 -9.290 1.00 24.58 586 ASN A CA 1
ATOM 4700 C C . ASN A 1 586 ? 49.277 -32.570 -9.950 1.00 24.58 586 ASN A C 1
ATOM 4702 O O . ASN A 1 586 ? 48.779 -33.503 -9.330 1.00 24.58 586 ASN A O 1
ATOM 4706 N N . THR A 1 587 ? 48.615 -32.122 -11.024 1.00 26.88 587 THR A N 1
ATOM 4707 C CA . THR A 1 587 ? 49.003 -32.234 -12.451 1.00 26.88 587 THR A CA 1
ATOM 4708 C C . THR A 1 587 ? 49.316 -33.657 -12.903 1.00 26.88 587 THR A C 1
ATOM 4710 O O . THR A 1 587 ? 50.366 -34.181 -12.547 1.00 26.88 587 THR A O 1
ATOM 4713 N N . ASP A 1 588 ? 48.492 -34.185 -13.811 1.00 26.23 588 ASP A N 1
ATOM 4714 C CA . ASP A 1 588 ? 49.037 -34.652 -15.087 1.00 26.23 588 ASP A CA 1
ATOM 4715 C C . ASP A 1 588 ? 48.031 -34.478 -16.241 1.00 26.23 588 ASP A C 1
ATOM 4717 O O . ASP A 1 588 ? 46.881 -34.094 -16.011 1.00 26.23 588 ASP A O 1
ATOM 4721 N N . THR A 1 589 ? 48.497 -34.671 -17.476 1.00 28.48 589 THR A N 1
ATOM 4722 C CA . THR A 1 589 ? 47.851 -34.203 -18.721 1.00 28.48 589 THR A CA 1
ATOM 4723 C C . THR A 1 589 ? 47.535 -35.364 -19.670 1.00 28.48 589 THR A C 1
ATOM 4725 O O . THR A 1 589 ? 48.181 -36.401 -19.581 1.00 28.48 589 THR A O 1
ATOM 4728 N N . ASN A 1 590 ? 46.622 -35.179 -20.634 1.00 28.45 590 ASN A N 1
ATOM 4729 C CA . ASN A 1 590 ? 46.801 -35.709 -21.996 1.00 28.45 590 ASN A CA 1
ATOM 4730 C C . ASN A 1 590 ? 45.888 -35.012 -23.021 1.00 28.45 590 ASN A C 1
ATOM 4732 O O . ASN A 1 590 ? 44.788 -34.576 -22.688 1.00 28.45 590 ASN A O 1
ATOM 4736 N N . ASN A 1 591 ? 46.377 -34.914 -24.261 1.00 27.97 591 ASN A N 1
ATOM 4737 C CA . ASN A 1 591 ? 45.658 -34.381 -25.423 1.00 27.97 591 ASN A CA 1
ATOM 4738 C C . ASN A 1 591 ? 44.957 -35.507 -26.196 1.00 27.97 591 ASN A C 1
ATOM 4740 O O . ASN A 1 591 ? 45.433 -36.638 -26.183 1.00 27.97 591 ASN A O 1
ATOM 4744 N N . GLU A 1 592 ? 43.971 -35.144 -27.016 1.00 26.06 592 GLU A N 1
ATOM 4745 C CA . GLU A 1 592 ? 43.839 -35.704 -28.369 1.00 26.06 592 GLU A CA 1
ATOM 4746 C C . GLU A 1 592 ? 43.235 -34.643 -29.311 1.00 26.06 592 GLU A C 1
ATOM 4748 O O . GLU A 1 592 ? 42.622 -33.680 -28.843 1.00 26.06 592 GLU A O 1
ATOM 4753 N N . THR A 1 593 ? 43.505 -34.747 -30.616 1.00 27.39 593 THR A N 1
ATOM 4754 C CA . THR A 1 593 ? 43.377 -33.643 -31.592 1.00 27.39 593 THR A CA 1
ATOM 4755 C C . THR A 1 593 ? 42.343 -33.883 -32.695 1.00 27.39 593 THR A C 1
ATOM 4757 O O . THR A 1 593 ? 42.083 -35.013 -33.090 1.00 27.39 593 THR A O 1
ATOM 4760 N N . ASP A 1 594 ? 41.832 -32.766 -33.222 1.00 26.45 594 ASP A N 1
ATOM 4761 C CA . ASP A 1 594 ? 41.354 -32.518 -34.591 1.00 26.45 594 ASP A CA 1
ATOM 4762 C C . ASP A 1 594 ? 40.571 -33.601 -35.360 1.00 26.45 594 ASP A C 1
ATOM 4764 O O . ASP A 1 594 ? 41.126 -34.584 -35.858 1.00 26.45 594 ASP A O 1
ATOM 4768 N N . GLN A 1 595 ? 39.326 -33.253 -35.716 1.00 28.02 595 GLN A N 1
ATOM 4769 C CA . GLN A 1 595 ? 38.904 -33.345 -37.121 1.00 28.02 595 GLN A CA 1
ATOM 4770 C C . GLN A 1 595 ? 37.709 -32.442 -37.463 1.00 28.02 595 GLN A C 1
ATOM 4772 O O . GLN A 1 595 ? 36.655 -32.502 -36.832 1.00 28.02 595 GLN A O 1
ATOM 4777 N N . ASN A 1 596 ? 37.869 -31.647 -38.526 1.00 25.33 596 ASN A N 1
ATOM 4778 C CA . ASN A 1 596 ? 36.752 -31.077 -39.284 1.00 25.33 596 ASN A CA 1
ATOM 4779 C C . ASN A 1 596 ? 36.032 -32.187 -40.072 1.00 25.33 596 ASN A C 1
ATOM 4781 O O . ASN A 1 596 ? 36.625 -33.224 -40.378 1.00 25.33 596 ASN A O 1
ATOM 4785 N N . PRO A 1 597 ? 34.813 -31.901 -40.549 1.00 31.97 597 PRO A N 1
ATOM 4786 C CA . PRO A 1 597 ? 34.596 -32.079 -41.982 1.00 31.97 597 PRO A CA 1
ATOM 4787 C C . PRO A 1 597 ? 34.099 -30.791 -42.649 1.00 31.97 597 PRO A C 1
ATOM 4789 O O . PRO A 1 597 ? 32.998 -30.311 -42.389 1.00 31.97 597 PRO A O 1
ATOM 4792 N N . THR A 1 598 ? 34.900 -30.268 -43.575 1.00 23.83 598 THR A N 1
ATOM 4793 C CA . THR A 1 598 ? 34.413 -29.350 -44.610 1.00 23.83 598 THR A CA 1
ATOM 4794 C C . THR A 1 598 ? 33.572 -30.147 -45.607 1.00 23.83 598 THR A C 1
ATOM 4796 O O . THR A 1 598 ? 33.982 -31.237 -46.006 1.00 23.83 598 THR A O 1
ATOM 4799 N N . PHE A 1 599 ? 32.455 -29.596 -46.079 1.00 25.88 599 PHE A N 1
ATOM 4800 C CA . PHE A 1 599 ? 31.860 -30.013 -47.350 1.00 25.88 599 PHE A CA 1
ATOM 4801 C C . PHE A 1 599 ? 31.452 -28.776 -48.149 1.00 25.88 599 PHE A C 1
ATOM 4803 O O . PHE A 1 599 ? 30.791 -27.880 -47.627 1.00 25.88 599 PHE A O 1
ATOM 4810 N N . GLU A 1 600 ? 31.917 -28.716 -49.394 1.00 25.72 600 GLU A N 1
ATOM 4811 C CA . GLU A 1 600 ? 31.743 -27.579 -50.303 1.00 25.72 600 GLU A CA 1
ATOM 4812 C C . GLU A 1 600 ? 30.455 -27.691 -51.151 1.00 25.72 600 GLU A C 1
ATOM 4814 O O . GLU A 1 600 ? 29.812 -28.747 -51.164 1.00 25.72 600 GLU A O 1
ATOM 4819 N N . PRO A 1 601 ? 30.022 -26.601 -51.818 1.00 39.03 601 PRO A N 1
ATOM 4820 C CA . PRO A 1 601 ? 28.715 -26.530 -52.467 1.00 39.03 601 PRO A CA 1
ATOM 4821 C C . PRO A 1 601 ? 28.675 -27.234 -53.832 1.00 39.03 601 PRO A C 1
ATOM 4823 O O . PRO A 1 601 ? 29.700 -27.562 -54.424 1.00 39.03 601 PRO A O 1
ATOM 4826 N N . ASN A 1 602 ? 27.471 -27.366 -54.396 1.00 22.25 602 ASN A N 1
ATOM 4827 C CA . ASN A 1 602 ? 27.284 -27.451 -55.847 1.00 22.25 602 ASN A CA 1
ATOM 4828 C C . ASN A 1 602 ? 25.986 -26.728 -56.279 1.00 22.25 602 ASN A C 1
ATOM 4830 O O . ASN A 1 602 ? 25.093 -26.571 -55.441 1.00 22.25 602 ASN A O 1
ATOM 4834 N N . PRO A 1 603 ? 25.876 -26.234 -57.533 1.00 34.00 603 PRO A N 1
ATOM 4835 C CA . PRO A 1 603 ? 24.976 -25.123 -57.845 1.00 34.00 603 PRO A CA 1
ATOM 4836 C C . PRO A 1 603 ? 23.969 -25.408 -58.981 1.00 34.00 603 PRO A C 1
ATOM 4838 O O . PRO A 1 603 ? 23.896 -26.505 -59.526 1.00 34.00 603 PRO A O 1
ATOM 4841 N N . SER A 1 604 ? 23.271 -24.339 -59.384 1.00 25.12 604 SER A N 1
ATOM 4842 C CA . SER A 1 604 ? 22.664 -24.102 -60.707 1.00 25.12 604 SER A CA 1
ATOM 4843 C C . SER A 1 604 ? 21.593 -25.070 -61.232 1.00 25.12 604 SER A C 1
ATOM 4845 O O . SER A 1 604 ? 21.883 -26.186 -61.650 1.00 25.12 604 SER A O 1
ATOM 4847 N N . LEU A 1 605 ? 20.389 -24.523 -61.431 1.00 24.17 605 LEU A N 1
ATOM 4848 C CA . LEU A 1 605 ? 19.550 -24.839 -62.590 1.00 24.17 605 LEU A CA 1
ATOM 4849 C C . LEU A 1 605 ? 18.801 -23.571 -63.044 1.00 24.17 605 LEU A C 1
ATOM 4851 O O . LEU A 1 605 ? 17.930 -23.065 -62.342 1.00 24.17 605 LEU A O 1
ATOM 4855 N N . THR A 1 606 ? 19.190 -23.047 -64.205 1.00 24.08 606 THR A N 1
ATOM 4856 C CA . THR A 1 606 ? 18.464 -22.038 -65.005 1.00 24.08 606 THR A CA 1
ATOM 4857 C C . THR A 1 606 ? 17.568 -22.764 -66.040 1.00 24.08 606 THR A C 1
ATOM 4859 O O . THR A 1 606 ? 17.728 -23.971 -66.213 1.00 24.08 606 THR A O 1
ATOM 4862 N N . THR A 1 607 ? 16.619 -22.156 -66.772 1.00 24.06 607 THR A N 1
ATOM 4863 C CA . THR A 1 607 ? 16.141 -20.750 -66.804 1.00 24.06 607 THR A CA 1
ATOM 4864 C C . THR A 1 607 ? 14.585 -20.713 -66.661 1.00 24.06 607 THR A C 1
ATOM 4866 O O . THR A 1 607 ? 14.133 -21.213 -65.640 1.00 24.06 607 THR A O 1
ATOM 4869 N N . GLU A 1 608 ? 13.655 -20.213 -67.505 1.00 24.88 608 GLU A N 1
ATOM 4870 C CA . GLU A 1 608 ? 13.630 -19.432 -68.766 1.00 24.88 608 GLU A CA 1
ATOM 4871 C C . GLU A 1 608 ? 12.243 -18.762 -68.983 1.00 24.88 608 GLU A C 1
ATOM 4873 O O . GLU A 1 608 ? 11.264 -19.216 -68.400 1.00 24.88 608 GLU A O 1
ATOM 4878 N N . ASN A 1 609 ? 12.156 -17.755 -69.874 1.00 23.00 609 ASN A N 1
ATOM 4879 C CA . ASN A 1 609 ? 10.944 -17.068 -70.400 1.00 23.00 609 ASN A CA 1
ATOM 4880 C C . ASN A 1 609 ? 10.050 -16.310 -69.382 1.00 23.00 609 ASN A C 1
ATOM 4882 O O . ASN A 1 609 ? 9.512 -16.901 -68.456 1.00 23.00 609 ASN A O 1
ATOM 4886 N N . GLN A 1 610 ? 9.826 -14.985 -69.419 1.00 24.14 610 GLN A N 1
ATOM 4887 C CA . GLN A 1 610 ? 9.786 -13.912 -70.449 1.00 24.14 610 GLN A CA 1
ATOM 4888 C C . GLN A 1 610 ? 8.543 -13.822 -71.361 1.00 24.14 610 GLN A C 1
ATOM 4890 O O . GLN A 1 610 ? 8.308 -14.689 -72.197 1.00 24.14 610 GLN A O 1
ATOM 4895 N N . SER A 1 611 ? 7.834 -12.683 -71.271 1.00 25.36 611 SER A N 1
ATOM 4896 C CA . SER A 1 611 ? 7.373 -11.793 -72.377 1.00 25.36 611 SER A CA 1
ATOM 4897 C C . SER A 1 611 ? 6.492 -10.657 -71.789 1.00 25.36 611 SER A C 1
ATOM 4899 O O . SER A 1 611 ? 5.511 -10.934 -71.115 1.00 25.36 611 SER A O 1
ATOM 4901 N N . SER A 1 612 ? 6.962 -9.396 -71.758 1.00 25.02 612 SER A N 1
ATOM 4902 C CA . SER A 1 612 ? 6.611 -8.272 -72.676 1.00 25.02 612 SER A CA 1
ATOM 4903 C C . SER A 1 612 ? 5.157 -7.755 -72.569 1.00 25.02 612 SER A C 1
ATOM 4905 O O . SER A 1 612 ? 4.243 -8.565 -72.637 1.00 25.02 612 SER A O 1
ATOM 4907 N N . ALA A 1 613 ? 4.825 -6.456 -72.515 1.00 22.58 613 ALA A N 1
ATOM 4908 C CA . ALA A 1 613 ? 5.582 -5.181 -72.518 1.00 22.58 613 ALA A CA 1
ATOM 4909 C C . ALA A 1 613 ? 4.784 -4.139 -71.652 1.00 22.58 613 ALA A C 1
ATOM 4911 O O . ALA A 1 613 ? 4.119 -4.596 -70.730 1.00 22.58 613 ALA A O 1
ATOM 4912 N N . VAL A 1 614 ? 4.752 -2.793 -71.755 1.00 24.36 614 VAL A N 1
ATOM 4913 C CA . VAL A 1 614 ? 5.112 -1.729 -72.738 1.00 24.36 614 VAL A CA 1
ATOM 4914 C C . VAL A 1 614 ? 5.681 -0.503 -71.957 1.00 24.36 614 VAL A C 1
ATOM 4916 O O . VAL A 1 614 ? 5.817 -0.571 -70.738 1.00 24.36 614 VAL A O 1
ATOM 4919 N N . SER A 1 615 ? 6.060 0.588 -72.635 1.00 23.27 615 SER A N 1
ATOM 4920 C CA . SER A 1 615 ? 6.762 1.780 -72.118 1.00 23.27 615 SER A CA 1
ATOM 4921 C C . SER A 1 615 ? 5.896 3.034 -71.857 1.00 23.27 615 SER A C 1
ATOM 4923 O O . SER A 1 615 ? 4.849 3.205 -72.473 1.00 23.27 615 SER A O 1
ATOM 4925 N N . ASP A 1 616 ? 6.450 3.928 -71.028 1.00 24.92 616 ASP A N 1
ATOM 4926 C CA . ASP A 1 616 ? 6.328 5.402 -70.975 1.00 24.92 616 ASP A CA 1
ATOM 4927 C C . ASP A 1 616 ? 4.959 6.115 -70.906 1.00 24.92 616 ASP A C 1
ATOM 4929 O O . ASP A 1 616 ? 4.265 6.280 -71.904 1.00 24.92 616 ASP A O 1
ATOM 4933 N N . GLU A 1 617 ? 4.722 6.786 -69.770 1.00 24.03 617 GLU A N 1
ATOM 4934 C CA . GLU A 1 617 ? 4.304 8.200 -69.759 1.00 24.03 617 GLU A CA 1
ATOM 4935 C C . GLU A 1 617 ? 4.926 8.919 -68.533 1.00 24.03 617 GLU A C 1
ATOM 4937 O O . GLU A 1 617 ? 5.312 8.270 -67.558 1.00 24.03 617 GLU A O 1
ATOM 4942 N N . VAL A 1 618 ? 5.129 10.243 -68.596 1.00 24.66 618 VAL A N 1
ATOM 4943 C CA . VAL A 1 618 ? 6.006 11.015 -67.676 1.00 24.66 618 VAL A CA 1
ATOM 4944 C C . VAL A 1 618 ? 5.318 12.324 -67.238 1.00 24.66 618 VAL A C 1
ATOM 4946 O O . VAL A 1 618 ? 4.387 12.765 -67.901 1.00 24.66 618 VAL A O 1
ATOM 4949 N N . ILE A 1 619 ? 5.867 12.991 -66.202 1.00 25.62 619 ILE A N 1
ATOM 4950 C CA . ILE A 1 619 ? 5.581 14.364 -65.699 1.00 25.62 619 ILE A CA 1
ATOM 4951 C C . ILE A 1 619 ? 4.536 14.419 -64.551 1.00 25.62 619 ILE A C 1
ATOM 4953 O O . ILE A 1 619 ? 3.396 14.017 -64.756 1.00 25.62 619 ILE A O 1
ATOM 4957 N N . PRO A 1 620 ? 4.835 15.043 -63.382 1.00 30.30 620 PRO A N 1
ATOM 4958 C CA . PRO A 1 620 ? 6.149 15.297 -62.771 1.00 30.30 620 PRO A CA 1
ATOM 4959 C C . PRO A 1 620 ? 6.232 14.965 -61.259 1.00 30.30 620 PRO A C 1
ATOM 4961 O O . PRO A 1 620 ? 5.305 15.215 -60.489 1.00 30.30 620 PRO A O 1
ATOM 4964 N N . TYR A 1 621 ? 7.416 14.574 -60.776 1.00 25.53 621 TYR A N 1
ATOM 4965 C CA . TYR A 1 621 ? 7.742 14.760 -59.355 1.00 25.53 621 TYR A CA 1
ATOM 4966 C C . TYR A 1 621 ? 7.999 16.249 -59.086 1.00 25.53 621 TYR A C 1
ATOM 4968 O O . TYR A 1 621 ? 8.951 16.821 -59.617 1.00 25.53 621 TYR A O 1
ATOM 4976 N N . SER A 1 622 ? 7.178 16.888 -58.248 1.00 25.64 622 SER A N 1
ATOM 4977 C CA . SER A 1 622 ? 7.429 18.262 -57.803 1.00 25.64 622 SER A CA 1
ATOM 4978 C C . SER A 1 622 ? 8.605 18.293 -56.823 1.00 25.64 622 SER A C 1
ATOM 4980 O O . SER A 1 622 ? 8.478 17.864 -55.674 1.00 25.64 622 SER A O 1
ATOM 4982 N N . SER A 1 623 ? 9.746 18.815 -57.264 1.00 30.44 623 SER A N 1
ATOM 4983 C CA . SER A 1 623 ? 10.944 18.971 -56.439 1.00 30.44 623 SER A CA 1
ATOM 4984 C C . SER A 1 623 ? 10.713 19.949 -55.280 1.00 30.44 623 SER A C 1
ATOM 4986 O O . SER A 1 623 ? 10.696 21.165 -55.480 1.00 30.44 623 SER A O 1
ATOM 4988 N N . MET A 1 624 ? 10.604 19.430 -54.056 1.00 27.42 624 MET A N 1
ATOM 4989 C CA . MET A 1 624 ? 10.966 20.200 -52.863 1.00 27.42 624 MET A CA 1
ATOM 4990 C C . MET A 1 624 ? 12.502 20.274 -52.792 1.00 27.42 624 MET A C 1
ATOM 4992 O O . MET A 1 624 ? 13.153 19.246 -52.998 1.00 27.42 624 MET A O 1
ATOM 4996 N N . PRO A 1 625 ? 13.103 21.453 -52.555 1.00 28.84 625 PRO A N 1
ATOM 4997 C CA . PRO A 1 625 ? 14.556 21.598 -52.532 1.00 28.84 625 PRO A CA 1
ATOM 4998 C C . PRO A 1 625 ? 15.177 20.917 -51.298 1.00 28.84 625 PRO A C 1
ATOM 5000 O O . PRO A 1 625 ? 14.509 20.794 -50.268 1.00 28.84 625 PRO A O 1
ATOM 5003 N N . PRO A 1 626 ? 16.458 20.505 -51.363 1.00 35.12 626 PRO A N 1
ATOM 5004 C CA . PRO A 1 626 ? 17.173 20.001 -50.196 1.00 35.12 626 PRO A CA 1
ATOM 5005 C C . PRO A 1 626 ? 17.285 21.081 -49.111 1.00 35.12 626 PRO A C 1
ATOM 5007 O O . PRO A 1 626 ? 17.396 22.274 -49.401 1.00 35.12 626 PRO A O 1
ATOM 5010 N N . SER A 1 627 ? 17.282 20.650 -47.849 1.00 37.03 627 SER A N 1
ATOM 5011 C CA . SER A 1 627 ? 17.459 21.518 -46.682 1.00 37.03 627 SER A CA 1
ATOM 5012 C C . SER A 1 627 ? 18.759 22.322 -46.771 1.00 37.03 627 SER A C 1
ATOM 5014 O O . SER A 1 627 ? 19.827 21.750 -46.995 1.00 37.03 627 SER A O 1
ATOM 5016 N N . SER A 1 628 ? 18.685 23.633 -46.535 1.00 36.69 628 SER A N 1
ATOM 5017 C CA . SER A 1 628 ? 19.853 24.519 -46.488 1.00 36.69 628 SER A CA 1
ATOM 5018 C C . SER A 1 628 ? 20.900 24.007 -45.493 1.00 36.69 628 SER A C 1
ATOM 5020 O O . SER A 1 628 ? 20.571 23.770 -44.331 1.00 36.69 628 SER A O 1
ATOM 5022 N N . HIS A 1 629 ? 22.158 23.876 -45.930 1.00 50.47 629 HIS A N 1
ATOM 5023 C CA . HIS A 1 629 ? 23.270 23.352 -45.123 1.00 50.47 629 HIS A CA 1
ATOM 5024 C C . HIS A 1 629 ? 23.723 24.320 -44.008 1.00 50.47 629 HIS A C 1
ATOM 5026 O O . HIS A 1 629 ? 24.816 24.888 -44.042 1.00 50.47 629 HIS A O 1
ATOM 5032 N N . SER A 1 630 ? 22.886 24.485 -42.985 1.00 63.00 630 SER A N 1
ATOM 5033 C CA . SER A 1 630 ? 23.216 25.184 -41.742 1.00 63.00 630 SER A CA 1
ATOM 5034 C C . SER A 1 630 ? 24.276 24.400 -40.967 1.00 63.00 630 SER A C 1
ATOM 5036 O O . SER A 1 630 ? 24.013 23.324 -40.434 1.00 63.00 630 SER A O 1
ATOM 5038 N N . ARG A 1 631 ? 25.499 24.937 -40.908 1.00 74.50 631 ARG A N 1
ATOM 5039 C CA . ARG A 1 631 ? 26.661 24.282 -40.287 1.00 74.50 631 ARG A CA 1
ATOM 5040 C C . ARG A 1 631 ? 26.358 23.803 -38.858 1.00 74.50 631 ARG A C 1
ATOM 5042 O O . ARG A 1 631 ? 26.042 24.604 -37.980 1.00 74.50 631 ARG A O 1
ATOM 5049 N N . GLY A 1 632 ? 26.536 22.507 -38.620 1.00 80.75 632 GLY A N 1
ATOM 5050 C CA . GLY A 1 632 ? 26.351 21.854 -37.323 1.00 80.75 632 GLY A CA 1
ATOM 5051 C C . GLY A 1 632 ? 24.940 21.333 -37.042 1.00 80.75 632 GLY A C 1
ATOM 5052 O O . GLY A 1 632 ? 24.799 20.580 -36.087 1.00 80.75 632 GLY A O 1
ATOM 5053 N N . LEU A 1 633 ? 23.921 21.671 -37.839 1.00 90.44 633 LEU A N 1
ATOM 5054 C CA . LEU A 1 633 ? 22.556 21.149 -37.684 1.00 90.44 633 LEU A CA 1
ATOM 5055 C C . LEU A 1 633 ? 22.459 19.726 -38.267 1.00 90.44 633 LEU A C 1
ATOM 5057 O O . LEU A 1 633 ? 22.932 19.500 -39.380 1.00 90.44 633 LEU A O 1
ATOM 5061 N N . VAL A 1 634 ? 21.847 18.780 -37.539 1.00 92.81 634 VAL A N 1
ATOM 5062 C CA . VAL A 1 634 ? 21.633 17.388 -38.007 1.00 92.81 634 VAL A CA 1
ATOM 5063 C C . VAL A 1 634 ? 20.169 16.935 -37.965 1.00 92.81 634 VAL A C 1
ATOM 5065 O O . VAL A 1 634 ? 19.790 16.052 -38.730 1.00 92.81 634 VAL A O 1
ATOM 5068 N N . LEU A 1 635 ? 19.326 17.568 -37.142 1.00 93.38 635 LEU A N 1
ATOM 5069 C CA . LEU A 1 635 ? 17.868 17.436 -37.198 1.00 93.38 635 LEU A CA 1
ATOM 5070 C C . LEU A 1 635 ? 17.216 18.807 -36.946 1.00 93.38 635 LEU A C 1
ATOM 5072 O O . LEU A 1 635 ? 17.400 19.414 -35.894 1.00 93.38 635 LEU A O 1
ATOM 5076 N N . ASP A 1 636 ? 16.475 19.301 -37.936 1.00 92.62 636 ASP A N 1
ATOM 5077 C CA . ASP A 1 636 ? 15.701 20.553 -37.899 1.00 92.62 636 ASP A CA 1
ATOM 5078 C C . ASP A 1 636 ? 14.249 20.278 -37.445 1.00 92.62 636 ASP A C 1
ATOM 5080 O O . ASP A 1 636 ? 13.841 19.119 -37.353 1.00 92.62 636 ASP A O 1
ATOM 5084 N N . LEU A 1 637 ? 13.438 21.313 -37.202 1.00 92.62 637 LEU A N 1
ATOM 5085 C CA . LEU A 1 637 ? 12.014 21.184 -36.857 1.00 92.62 637 LEU A CA 1
ATOM 5086 C C . LEU A 1 637 ? 11.233 20.285 -37.828 1.00 92.62 637 LEU A C 1
ATOM 5088 O O . LEU A 1 637 ? 11.564 20.161 -39.012 1.00 92.62 637 LEU A O 1
ATOM 5092 N N . GLY A 1 638 ? 10.177 19.652 -37.316 1.00 90.81 638 GLY A N 1
ATOM 5093 C CA . GLY A 1 638 ? 9.248 18.841 -38.097 1.00 90.81 638 GLY A CA 1
ATOM 5094 C C . GLY A 1 638 ? 8.537 19.632 -39.205 1.00 90.81 638 GLY A C 1
ATOM 5095 O O . GLY A 1 638 ? 8.314 20.838 -39.070 1.00 90.81 638 GLY A O 1
ATOM 5096 N N . PRO A 1 639 ? 8.135 18.983 -40.315 1.00 89.75 639 PRO A N 1
ATOM 5097 C CA . PRO A 1 639 ? 7.290 19.622 -41.322 1.00 89.75 639 PRO A CA 1
ATOM 5098 C C . PRO A 1 639 ? 5.943 20.031 -40.705 1.00 89.75 639 PRO A C 1
ATOM 5100 O O . PRO A 1 639 ? 5.436 19.341 -39.820 1.00 89.75 639 PRO A O 1
ATOM 5103 N N . VAL A 1 640 ? 5.341 21.124 -41.183 1.00 87.56 640 VAL A N 1
ATOM 5104 C CA . VAL A 1 640 ? 4.068 21.658 -40.656 1.00 87.56 640 VAL A CA 1
ATOM 5105 C C . VAL A 1 640 ? 3.002 20.555 -40.551 1.00 87.56 640 VAL A C 1
ATOM 5107 O O . VAL A 1 640 ? 2.781 19.813 -41.510 1.00 87.56 640 VAL A O 1
ATOM 5110 N N . GLY A 1 641 ? 2.365 20.442 -39.380 1.00 84.00 641 GLY A N 1
ATOM 5111 C CA . GLY A 1 641 ? 1.378 19.398 -39.076 1.00 84.00 641 GLY A CA 1
ATOM 5112 C C . GLY A 1 641 ? 1.963 18.057 -38.606 1.00 84.00 641 GLY A C 1
ATOM 5113 O O . GLY A 1 641 ? 1.237 17.069 -38.549 1.00 84.00 641 GLY A O 1
ATOM 5114 N N . SER A 1 642 ? 3.260 17.991 -38.287 1.00 91.06 642 SER A N 1
ATOM 5115 C CA . SER A 1 642 ? 3.846 16.867 -37.541 1.00 91.06 642 SER A CA 1
ATOM 5116 C C . SER A 1 642 ? 3.825 17.108 -36.027 1.00 91.06 642 SER A C 1
ATOM 5118 O O . SER A 1 642 ? 3.575 18.213 -35.537 1.00 91.06 642 SER A O 1
ATOM 5120 N N . TRP A 1 643 ? 4.083 16.047 -35.263 1.00 92.31 643 TRP A N 1
ATOM 5121 C CA . TRP A 1 643 ? 4.142 16.098 -33.801 1.00 92.31 643 TRP A CA 1
ATOM 5122 C C . TRP A 1 643 ? 5.361 16.882 -33.263 1.00 92.31 643 TRP A C 1
ATOM 5124 O O . TRP A 1 643 ? 5.344 17.278 -32.101 1.00 92.31 643 TRP A O 1
ATOM 5134 N N . ASP A 1 644 ? 6.381 17.129 -34.098 1.00 92.25 644 ASP A N 1
ATOM 5135 C CA . ASP A 1 644 ? 7.655 17.784 -33.763 1.00 92.25 644 ASP A CA 1
ATOM 5136 C C . ASP A 1 644 ? 7.899 19.106 -34.531 1.00 92.25 644 ASP A C 1
ATOM 5138 O O . ASP A 1 644 ? 9.036 19.555 -34.687 1.00 92.25 644 ASP A O 1
ATOM 5142 N N . CYS A 1 645 ? 6.841 19.751 -35.041 1.00 91.19 645 CYS A N 1
ATOM 5143 C CA . CYS A 1 645 ? 6.957 20.913 -35.934 1.00 91.19 645 CYS A CA 1
ATOM 5144 C C . CYS A 1 645 ? 7.169 22.282 -35.258 1.00 91.19 645 CYS A C 1
ATOM 5146 O O . CYS A 1 645 ? 7.355 23.271 -35.969 1.00 91.19 645 CYS A O 1
ATOM 5148 N N . LYS A 1 646 ? 7.093 22.380 -33.923 1.00 89.69 646 LYS A N 1
ATOM 5149 C CA . LYS A 1 646 ? 7.142 23.659 -33.182 1.00 89.69 646 LYS A CA 1
ATOM 5150 C C . LYS A 1 646 ? 8.408 23.832 -32.339 1.00 89.69 646 LYS A C 1
ATOM 5152 O O . LYS A 1 646 ? 8.980 24.917 -32.333 1.00 89.69 646 LYS A O 1
ATOM 5157 N N . ASP A 1 647 ? 8.818 22.789 -31.625 1.00 90.62 647 ASP A N 1
ATOM 5158 C CA . ASP A 1 647 ? 10.022 22.756 -30.784 1.00 90.62 647 ASP A CA 1
ATOM 5159 C C . ASP A 1 647 ? 10.571 21.319 -30.771 1.00 90.62 647 ASP A C 1
ATOM 5161 O O . ASP A 1 647 ? 9.776 20.377 -30.792 1.00 90.62 647 ASP A O 1
ATOM 5165 N N . ILE A 1 648 ? 11.897 21.156 -30.740 1.00 93.94 648 ILE A N 1
ATOM 5166 C CA . ILE A 1 648 ? 12.606 19.885 -30.542 1.00 93.94 648 ILE A CA 1
ATOM 5167 C C . ILE A 1 648 ? 13.833 20.058 -29.633 1.00 93.94 648 ILE A C 1
ATOM 5169 O O . ILE A 1 648 ? 14.433 21.136 -29.547 1.00 93.94 648 ILE A O 1
ATOM 5173 N N . GLY A 1 649 ? 14.250 18.972 -28.981 1.00 93.12 649 GLY A N 1
ATOM 5174 C CA . GLY A 1 649 ? 15.432 18.977 -28.121 1.00 93.12 649 GLY A CA 1
ATOM 5175 C C . GLY A 1 649 ? 15.631 17.696 -27.316 1.00 93.12 649 GLY A C 1
ATOM 5176 O O . GLY A 1 649 ? 15.053 16.655 -27.624 1.00 93.12 649 GLY A O 1
ATOM 5177 N N . SER A 1 650 ? 16.452 17.793 -26.264 1.00 93.56 650 SER A N 1
ATOM 5178 C CA . SER A 1 650 ? 16.857 16.683 -25.380 1.00 93.56 650 SER A CA 1
ATOM 5179 C C . SER A 1 650 ? 17.183 15.386 -26.142 1.00 93.56 650 SER A C 1
ATOM 5181 O O . SER A 1 650 ? 16.512 14.376 -25.935 1.00 93.56 650 SER A O 1
ATOM 5183 N N . PRO A 1 651 ? 18.174 15.407 -27.058 1.00 96.75 651 PRO A N 1
ATOM 5184 C CA . PRO A 1 651 ? 18.595 14.204 -27.765 1.00 96.75 651 PRO A CA 1
ATOM 5185 C C . PRO A 1 651 ? 19.158 13.167 -26.787 1.00 96.75 651 PRO A C 1
ATOM 5187 O O . PRO A 1 651 ? 20.022 13.477 -25.976 1.00 96.75 651 PRO A O 1
ATOM 5190 N N . VAL A 1 652 ? 18.732 11.917 -26.926 1.00 97.06 652 VAL A N 1
ATOM 5191 C CA . VAL A 1 652 ? 19.341 10.742 -26.298 1.00 97.06 652 VAL A CA 1
ATOM 5192 C C . VAL A 1 652 ? 19.744 9.800 -27.424 1.00 97.06 652 VAL A C 1
ATOM 5194 O O . VAL A 1 652 ? 18.904 9.119 -28.012 1.00 97.06 652 VAL A O 1
ATOM 5197 N N . VAL A 1 653 ? 21.032 9.806 -27.771 1.00 96.38 653 VAL A N 1
ATOM 5198 C CA . VAL A 1 653 ? 21.579 9.076 -28.923 1.00 96.38 653 VAL A CA 1
ATOM 5199 C C . VAL A 1 653 ? 22.272 7.795 -28.473 1.00 96.38 653 VAL A C 1
ATOM 5201 O O . VAL A 1 653 ? 23.106 7.818 -27.568 1.00 96.38 653 VAL A O 1
ATOM 5204 N N . LYS A 1 654 ? 21.969 6.675 -29.139 1.00 92.06 654 LYS A N 1
ATOM 5205 C CA . LYS A 1 654 ? 22.656 5.388 -28.954 1.00 92.06 654 LYS A CA 1
ATOM 5206 C C . LYS A 1 654 ? 23.142 4.832 -30.294 1.00 92.06 654 LYS A C 1
ATOM 5208 O O . LYS A 1 654 ? 22.385 4.763 -31.264 1.00 92.06 654 LYS A O 1
ATOM 5213 N N . ARG A 1 655 ? 24.418 4.438 -30.316 1.00 88.62 655 ARG A N 1
ATOM 5214 C CA . ARG A 1 655 ? 25.118 3.775 -31.424 1.00 88.62 655 ARG A CA 1
ATOM 5215 C C . ARG A 1 655 ? 25.106 2.264 -31.197 1.00 88.62 655 ARG A C 1
ATOM 5217 O O . ARG A 1 655 ? 25.375 1.812 -30.087 1.00 88.62 655 ARG A O 1
ATOM 5224 N N . PHE A 1 656 ? 24.848 1.501 -32.250 1.00 83.38 656 PHE A N 1
ATOM 5225 C CA . PHE A 1 656 ? 24.905 0.044 -32.267 1.00 83.38 656 PHE A CA 1
ATOM 5226 C C . PHE A 1 656 ? 25.789 -0.402 -33.426 1.00 83.38 656 PHE A C 1
ATOM 5228 O O . PHE A 1 656 ? 25.529 -0.063 -34.579 1.00 83.38 656 PHE A O 1
ATOM 5235 N N . LEU A 1 657 ? 26.819 -1.181 -33.109 1.00 75.56 657 LEU A N 1
ATOM 5236 C CA . LEU A 1 657 ? 27.667 -1.844 -34.091 1.00 75.56 657 LEU A CA 1
ATOM 5237 C C . LEU A 1 657 ? 27.312 -3.329 -34.145 1.00 75.56 657 LEU A C 1
ATOM 5239 O O . LEU A 1 657 ? 27.077 -3.963 -33.115 1.00 75.56 657 LEU A O 1
ATOM 5243 N N . SER A 1 658 ? 27.282 -3.871 -35.355 1.00 66.44 658 SER A N 1
ATOM 5244 C CA . SER A 1 658 ? 27.186 -5.300 -35.639 1.00 66.44 658 SER A CA 1
ATOM 5245 C C . SER A 1 658 ? 28.061 -5.629 -36.844 1.00 66.44 658 SER A C 1
ATOM 5247 O O . SER A 1 658 ? 28.419 -4.725 -37.594 1.00 66.44 658 SER A O 1
ATOM 5249 N N . ASP A 1 659 ? 28.392 -6.907 -37.030 1.00 61.28 659 ASP A N 1
ATOM 5250 C CA . ASP A 1 659 ? 29.331 -7.366 -38.067 1.00 61.28 659 ASP A CA 1
ATOM 5251 C C . ASP A 1 659 ? 28.862 -7.037 -39.510 1.00 61.28 659 ASP A C 1
ATOM 5253 O O . ASP A 1 659 ? 29.666 -7.051 -40.438 1.00 61.28 659 ASP A O 1
ATOM 5257 N N . GLU A 1 660 ? 27.572 -6.716 -39.687 1.00 61.34 660 GLU A N 1
ATOM 5258 C CA . GLU A 1 660 ? 26.918 -6.426 -40.975 1.00 61.34 660 GLU A CA 1
ATOM 5259 C C . GLU A 1 660 ? 26.397 -4.975 -41.102 1.00 61.34 660 GLU A C 1
ATOM 5261 O O . GLU A 1 660 ? 26.359 -4.436 -42.205 1.00 61.34 660 GLU A O 1
ATOM 5266 N N . GLU A 1 661 ? 26.003 -4.320 -39.997 1.00 75.38 661 GLU A N 1
ATOM 5267 C CA . GLU A 1 661 ? 25.386 -2.980 -40.009 1.00 75.38 661 GLU A CA 1
ATOM 5268 C C . GLU A 1 661 ? 25.827 -2.091 -38.828 1.00 75.38 661 GLU A C 1
ATOM 5270 O O . GLU A 1 661 ? 25.851 -2.527 -37.670 1.00 75.38 661 GLU A O 1
ATOM 5275 N N . GLU A 1 662 ? 26.053 -0.802 -39.105 1.00 82.38 662 GLU A N 1
ATOM 5276 C CA . GLU A 1 662 ? 26.060 0.277 -38.107 1.00 82.38 662 GLU A CA 1
ATOM 5277 C C . GLU A 1 662 ? 24.667 0.929 -38.044 1.00 82.38 662 GLU A C 1
ATOM 5279 O O . GLU A 1 662 ? 24.103 1.330 -39.063 1.00 82.38 662 GLU A O 1
ATOM 5284 N N . ARG A 1 663 ? 24.091 1.033 -36.840 1.00 85.88 663 ARG A N 1
ATOM 5285 C CA . ARG A 1 663 ? 22.737 1.562 -36.618 1.00 85.88 663 ARG A CA 1
ATOM 5286 C C . ARG A 1 663 ? 22.714 2.552 -35.461 1.00 85.88 663 ARG A C 1
ATOM 5288 O O . ARG A 1 663 ? 23.252 2.292 -34.389 1.00 85.88 663 ARG A O 1
ATOM 5295 N N . TRP A 1 664 ? 22.049 3.678 -35.666 1.00 91.19 664 TRP A N 1
ATOM 5296 C CA . TRP A 1 664 ? 21.928 4.767 -34.704 1.00 91.19 664 TRP A CA 1
ATOM 5297 C C . TRP A 1 664 ? 20.460 5.059 -34.414 1.00 91.19 664 TRP A C 1
ATOM 5299 O O . TRP A 1 664 ? 19.631 5.089 -35.322 1.00 91.19 664 TRP A O 1
ATOM 5309 N N . TYR A 1 665 ? 20.161 5.326 -33.147 1.00 93.69 665 TYR A N 1
ATOM 5310 C CA . TYR A 1 665 ? 18.836 5.702 -32.663 1.00 93.69 665 TYR A CA 1
ATOM 5311 C C . TYR A 1 665 ? 18.952 6.999 -31.859 1.00 93.69 665 TYR A C 1
ATOM 5313 O O . TYR A 1 665 ? 19.866 7.134 -31.043 1.00 93.69 665 TYR A O 1
ATOM 5321 N N . MET A 1 666 ? 18.036 7.940 -32.081 1.00 97.44 666 MET A N 1
ATOM 5322 C CA . MET A 1 666 ? 17.897 9.176 -31.312 1.00 97.44 666 MET A CA 1
ATOM 5323 C C . MET A 1 666 ? 16.472 9.257 -30.780 1.00 97.44 666 MET A C 1
ATOM 5325 O O . MET A 1 666 ? 15.531 9.431 -31.553 1.00 97.44 666 MET A O 1
ATOM 5329 N N . TRP A 1 667 ? 16.319 9.178 -29.462 1.00 97.62 667 TRP A N 1
ATOM 5330 C CA . TRP A 1 667 ? 15.081 9.581 -28.800 1.00 97.62 667 TRP A CA 1
ATOM 5331 C C . TRP A 1 667 ? 15.163 11.075 -28.489 1.00 97.62 667 TRP A C 1
ATOM 5333 O O . TRP A 1 667 ? 16.206 11.547 -28.042 1.00 97.62 667 TRP A O 1
ATOM 5343 N N . TYR A 1 668 ? 14.104 11.833 -28.758 1.00 97.19 668 TYR A N 1
ATOM 5344 C CA . TYR A 1 668 ? 14.095 13.291 -28.592 1.00 97.19 668 TYR A CA 1
ATOM 5345 C C . TYR A 1 668 ? 12.715 13.791 -28.157 1.00 97.19 668 TYR A C 1
ATOM 5347 O O . TYR A 1 668 ? 11.709 13.130 -28.428 1.00 97.19 668 TYR A O 1
ATOM 5355 N N . HIS A 1 669 ? 12.652 14.940 -27.471 1.00 95.00 669 HIS A N 1
ATOM 5356 C CA . HIS A 1 669 ? 11.368 15.608 -27.235 1.00 95.00 669 HIS A CA 1
ATOM 5357 C C . HIS A 1 669 ? 10.976 16.438 -28.460 1.00 95.00 669 HIS A C 1
ATOM 5359 O O . HIS A 1 669 ? 11.834 17.033 -29.114 1.00 95.00 669 HIS A O 1
ATOM 5365 N N . GLY A 1 670 ? 9.677 16.489 -28.740 1.00 92.94 670 GLY A N 1
ATOM 5366 C CA . GLY A 1 670 ? 9.084 17.316 -29.783 1.00 92.94 670 GLY A CA 1
ATOM 5367 C C . GLY A 1 670 ? 7.741 17.891 -29.343 1.00 92.94 670 GLY A C 1
ATOM 5368 O O . GLY A 1 670 ? 7.046 17.309 -28.505 1.00 92.94 670 GLY A O 1
ATOM 5369 N N . VAL A 1 671 ? 7.398 19.053 -29.897 1.00 90.25 671 VAL A N 1
ATOM 5370 C CA . VAL A 1 671 ? 6.150 19.783 -29.636 1.00 90.25 671 VAL A CA 1
ATOM 5371 C C . VAL A 1 671 ? 5.466 20.109 -30.965 1.00 90.25 671 VAL A C 1
ATOM 5373 O O . VAL A 1 671 ? 6.122 20.500 -31.935 1.00 90.25 671 VAL A O 1
ATOM 5376 N N . SER A 1 672 ? 4.138 19.999 -30.992 1.00 86.00 672 SER A N 1
ATOM 5377 C CA . SER A 1 672 ? 3.300 20.305 -32.157 1.00 86.00 672 SER A CA 1
ATOM 5378 C C . SER A 1 672 ? 2.627 21.682 -32.044 1.00 86.00 672 SER A C 1
ATOM 5380 O O . SER A 1 672 ? 2.722 22.365 -31.022 1.00 86.00 672 SER A O 1
ATOM 5382 N N . THR A 1 673 ? 1.924 22.106 -33.095 1.00 76.50 673 THR A N 1
ATOM 5383 C CA . THR A 1 673 ? 1.004 23.256 -33.052 1.00 76.50 673 THR A CA 1
ATOM 5384 C C . THR A 1 673 ? -0.279 22.956 -32.282 1.00 76.50 673 THR A C 1
ATOM 5386 O O . THR A 1 673 ? -0.850 23.865 -31.683 1.00 76.50 673 THR A O 1
ATOM 5389 N N . ASP A 1 674 ? -0.711 21.695 -32.295 1.00 68.06 674 ASP A N 1
ATOM 5390 C CA . ASP A 1 674 ? -2.080 21.304 -31.937 1.00 68.06 674 ASP A CA 1
ATOM 5391 C C . ASP A 1 674 ? -2.197 20.869 -30.466 1.00 68.06 674 ASP A C 1
ATOM 5393 O O . ASP A 1 674 ? -3.287 20.840 -29.892 1.00 68.06 674 ASP A O 1
ATOM 5397 N N . THR A 1 675 ? -1.063 20.562 -29.826 1.00 60.34 675 THR A N 1
ATOM 5398 C CA . THR A 1 675 ? -0.983 20.389 -28.373 1.00 60.34 675 THR A CA 1
ATOM 5399 C C . THR A 1 675 ? -0.860 21.747 -27.681 1.00 60.34 675 THR A C 1
ATOM 5401 O O . THR A 1 675 ? -0.344 22.712 -28.245 1.00 60.34 675 THR A O 1
ATOM 5404 N N . GLN A 1 676 ? -1.261 21.837 -26.408 1.00 63.31 676 GLN A N 1
ATOM 5405 C CA . GLN A 1 676 ? -1.157 23.069 -25.603 1.00 63.31 676 GLN A CA 1
ATOM 5406 C C . GLN A 1 676 ? 0.294 23.393 -25.169 1.00 63.31 676 GLN A C 1
ATOM 5408 O O . GLN A 1 676 ? 0.530 23.914 -24.085 1.00 63.31 676 GLN A O 1
ATOM 5413 N N . GLY A 1 677 ? 1.288 23.062 -26.000 1.00 66.88 677 GLY A N 1
ATOM 5414 C CA . GLY A 1 677 ? 2.713 23.165 -25.678 1.00 66.88 677 GLY A CA 1
ATOM 5415 C C . GLY A 1 677 ? 3.281 21.981 -24.891 1.00 66.88 677 GLY A C 1
ATOM 5416 O O . GLY A 1 677 ? 4.409 22.077 -24.425 1.00 66.88 677 GLY A O 1
ATOM 5417 N N . SER A 1 678 ? 2.536 20.879 -24.747 1.00 81.94 678 SER A N 1
ATOM 5418 C CA . SER A 1 678 ? 3.043 19.643 -24.141 1.00 81.94 678 SER A CA 1
ATOM 5419 C C . SER A 1 678 ? 4.070 18.964 -25.049 1.00 81.94 678 SER A C 1
ATOM 5421 O O . SER A 1 678 ? 3.778 18.697 -26.221 1.00 81.94 678 SER A O 1
ATOM 5423 N N . ASP A 1 679 ? 5.223 18.626 -24.484 1.00 89.62 679 ASP A N 1
ATOM 5424 C CA . ASP A 1 679 ? 6.229 17.767 -25.097 1.00 89.62 679 ASP A CA 1
ATOM 5425 C C . ASP A 1 679 ? 5.709 16.328 -25.246 1.00 89.62 679 ASP A C 1
ATOM 5427 O O . ASP A 1 679 ? 4.878 15.836 -24.474 1.00 89.62 679 ASP A O 1
ATOM 5431 N N . SER A 1 680 ? 6.232 15.616 -26.235 1.00 93.88 680 SER A N 1
ATOM 5432 C CA . SER A 1 680 ? 6.139 14.160 -26.346 1.00 93.88 680 SER A CA 1
ATOM 5433 C C . SER A 1 680 ? 7.450 13.594 -26.883 1.00 93.88 680 SER A C 1
ATOM 5435 O O . SER A 1 680 ? 8.269 14.334 -27.426 1.00 93.88 680 SER A O 1
ATOM 5437 N N . ILE A 1 681 ? 7.677 12.293 -26.701 1.00 96.88 681 ILE A N 1
ATOM 5438 C CA . ILE A 1 681 ? 8.947 11.639 -27.032 1.00 96.88 681 ILE A CA 1
ATOM 5439 C C . ILE A 1 681 ? 8.795 10.890 -28.354 1.00 96.88 681 ILE A C 1
ATOM 5441 O O . ILE A 1 681 ? 7.923 10.027 -28.496 1.00 96.88 681 ILE A O 1
ATOM 5445 N N . GLY A 1 682 ? 9.664 11.198 -29.312 1.00 96.62 682 GLY A N 1
ATOM 5446 C CA . GLY A 1 682 ? 9.779 10.470 -30.571 1.00 96.62 682 GLY A CA 1
ATOM 5447 C C . GLY A 1 682 ? 11.113 9.761 -30.731 1.00 96.62 682 GLY A C 1
ATOM 5448 O O . GLY A 1 682 ? 12.024 9.914 -29.918 1.00 96.62 682 GLY A O 1
ATOM 5449 N N . LEU A 1 683 ? 11.199 8.988 -31.808 1.00 96.75 683 LEU A N 1
ATOM 5450 C CA . LEU A 1 683 ? 12.374 8.264 -32.258 1.00 96.75 683 LEU A CA 1
ATOM 5451 C C . LEU A 1 683 ? 12.712 8.659 -33.701 1.00 96.75 683 LEU A C 1
ATOM 5453 O O . LEU A 1 683 ? 11.849 8.609 -34.581 1.00 96.75 683 LEU A O 1
ATOM 5457 N N . ALA A 1 684 ? 13.986 8.968 -33.934 1.00 96.19 684 ALA A N 1
ATOM 5458 C CA . ALA A 1 684 ? 14.618 9.035 -35.247 1.00 96.19 684 ALA A CA 1
ATOM 5459 C C . ALA A 1 684 ? 15.723 7.969 -35.363 1.00 96.19 684 ALA A C 1
ATOM 5461 O O . ALA A 1 684 ? 16.320 7.571 -34.358 1.00 96.19 684 ALA A O 1
ATOM 5462 N N . VAL A 1 685 ? 16.020 7.522 -36.585 1.00 94.12 685 VAL A N 1
ATOM 5463 C CA . VAL A 1 685 ? 17.078 6.533 -36.876 1.00 94.12 685 VAL A CA 1
ATOM 5464 C C . VAL A 1 685 ? 18.098 7.069 -37.875 1.00 94.12 685 VAL A C 1
ATOM 5466 O O . VAL A 1 685 ? 17.812 7.987 -38.639 1.00 94.12 685 VAL A O 1
ATOM 5469 N N . SER A 1 686 ? 19.301 6.500 -37.872 1.00 92.94 686 SER A N 1
ATOM 5470 C CA . SER A 1 686 ? 20.346 6.807 -38.851 1.00 92.94 686 SER A CA 1
ATOM 5471 C C . SER A 1 686 ? 21.271 5.606 -39.070 1.00 92.94 686 SER A C 1
ATOM 5473 O O . SER A 1 686 ? 21.493 4.809 -38.162 1.00 92.94 686 SER A O 1
ATOM 5475 N N . SER A 1 687 ? 21.857 5.489 -40.261 1.00 88.50 687 SER A N 1
ATOM 5476 C CA . SER A 1 687 ? 22.935 4.531 -40.556 1.00 88.50 687 SER A CA 1
ATOM 5477 C C . SER A 1 687 ? 24.331 5.065 -40.211 1.00 88.50 687 SER A C 1
ATOM 5479 O O . SER A 1 687 ? 25.291 4.307 -40.179 1.00 88.50 687 SER A O 1
ATOM 5481 N N . ASN A 1 688 ? 24.471 6.373 -39.958 1.00 85.69 688 ASN A N 1
ATOM 5482 C CA . ASN A 1 688 ? 25.772 7.028 -39.767 1.00 85.69 688 ASN A CA 1
ATOM 5483 C C . ASN A 1 688 ? 25.811 8.056 -38.620 1.00 85.69 688 ASN A C 1
ATOM 5485 O O . ASN A 1 688 ? 26.857 8.663 -38.380 1.00 85.69 688 ASN A O 1
ATOM 5489 N N . GLY A 1 689 ? 24.691 8.281 -37.925 1.00 88.75 689 GLY A N 1
ATOM 5490 C CA . GLY A 1 689 ? 24.540 9.261 -36.842 1.00 88.75 689 GLY A CA 1
ATOM 5491 C C . GLY A 1 689 ? 24.467 10.721 -37.307 1.00 88.75 689 GLY A C 1
ATOM 5492 O O . GLY A 1 689 ? 24.385 11.627 -36.485 1.00 88.75 689 GLY A O 1
ATOM 5493 N N . ILE A 1 690 ? 24.509 10.971 -38.617 1.00 89.19 690 ILE A N 1
ATOM 5494 C CA . ILE A 1 690 ? 24.563 12.314 -39.210 1.00 89.19 690 ILE A CA 1
ATOM 5495 C C . ILE A 1 690 ? 23.251 12.632 -39.932 1.00 89.19 690 ILE A C 1
ATOM 5497 O O . ILE A 1 690 ? 22.702 13.717 -39.768 1.00 89.19 690 ILE A O 1
ATOM 5501 N N . HIS A 1 691 ? 22.748 11.683 -40.723 1.00 89.44 691 HIS A N 1
ATOM 5502 C CA . HIS A 1 691 ? 21.541 11.839 -41.533 1.00 89.44 691 HIS A CA 1
ATOM 5503 C C . HIS A 1 691 ? 20.393 11.086 -40.862 1.00 89.44 691 HIS A C 1
ATOM 5505 O O . HIS A 1 691 ? 20.438 9.857 -40.793 1.00 89.44 691 HIS A O 1
ATOM 5511 N N . TRP A 1 692 ? 19.407 11.815 -40.341 1.00 93.50 692 TRP A N 1
ATOM 5512 C CA . TRP A 1 692 ? 18.364 11.270 -39.469 1.00 93.50 692 TRP A CA 1
ATOM 5513 C C . TRP A 1 692 ? 17.007 11.157 -40.172 1.00 93.50 692 TRP A C 1
ATOM 5515 O O . TRP A 1 692 ? 16.473 12.141 -40.683 1.00 93.50 692 TRP A O 1
ATOM 5525 N N . GLU A 1 693 ? 16.431 9.957 -40.153 1.00 92.94 693 GLU A N 1
ATOM 5526 C CA . GLU A 1 693 ? 15.076 9.669 -40.622 1.00 92.94 693 GLU A CA 1
ATOM 5527 C C . GLU A 1 693 ? 14.080 9.702 -39.452 1.00 92.94 693 GLU A C 1
ATOM 5529 O O . GLU A 1 693 ? 14.347 9.158 -38.379 1.00 92.94 693 GLU A O 1
ATOM 5534 N N . ARG A 1 694 ? 12.916 10.328 -39.664 1.00 91.69 694 ARG A N 1
ATOM 5535 C CA . ARG A 1 694 ? 11.827 10.475 -38.681 1.00 91.69 694 ARG A CA 1
ATOM 5536 C C . ARG A 1 694 ? 10.453 10.384 -39.347 1.00 91.69 694 ARG A C 1
ATOM 5538 O O . ARG A 1 694 ? 10.293 10.763 -40.507 1.00 91.69 694 ARG A O 1
ATOM 5545 N N . GLY A 1 695 ? 9.441 9.963 -38.591 1.00 90.19 695 GLY A N 1
ATOM 5546 C CA . GLY A 1 695 ? 8.050 9.925 -39.051 1.00 90.19 695 GLY A CA 1
ATOM 5547 C C . GLY A 1 695 ? 7.218 11.117 -38.578 1.00 90.19 695 GLY A C 1
ATOM 5548 O O . GLY A 1 695 ? 7.424 11.660 -37.493 1.00 90.19 695 GLY A O 1
ATOM 5549 N N . LYS A 1 696 ? 6.226 11.501 -39.394 1.00 88.94 696 LYS A N 1
ATOM 5550 C CA . LYS A 1 696 ? 5.342 12.659 -39.148 1.00 88.94 696 LYS A CA 1
ATOM 5551 C C . LYS A 1 696 ? 4.319 12.469 -38.019 1.00 88.94 696 LYS A C 1
ATOM 5553 O O . LYS A 1 696 ? 3.700 13.449 -37.615 1.00 88.94 696 LYS A O 1
ATOM 5558 N N . GLY A 1 697 ? 4.105 11.247 -37.531 1.00 88.12 697 GLY A N 1
ATOM 5559 C CA . GLY A 1 697 ? 3.066 10.918 -36.548 1.00 88.12 697 GLY A CA 1
ATOM 5560 C C . GLY A 1 697 ? 3.466 9.755 -35.643 1.00 88.12 697 GLY A C 1
ATOM 5561 O O . GLY A 1 697 ? 4.647 9.430 -35.549 1.00 88.12 697 GLY A O 1
ATOM 5562 N N . ALA A 1 698 ? 2.485 9.143 -34.977 1.00 89.94 698 ALA A N 1
ATOM 5563 C CA . ALA A 1 698 ? 2.703 7.982 -34.116 1.00 89.94 698 ALA A CA 1
ATOM 5564 C C . ALA A 1 698 ? 3.154 6.741 -34.902 1.00 89.94 698 ALA A C 1
ATOM 5566 O O . ALA A 1 698 ? 2.614 6.450 -35.974 1.00 89.94 698 ALA A O 1
ATOM 5567 N N . VAL A 1 699 ? 4.107 6.012 -34.321 1.00 90.25 699 VAL A N 1
ATOM 5568 C CA . VAL A 1 699 ? 4.550 4.683 -34.764 1.00 90.25 699 VAL A CA 1
ATOM 5569 C C . VAL A 1 699 ? 3.383 3.683 -34.730 1.00 90.25 699 VAL A C 1
ATOM 5571 O O . VAL A 1 699 ? 2.557 3.713 -33.817 1.00 90.25 699 VAL A O 1
ATOM 5574 N N . LYS A 1 700 ? 3.301 2.810 -35.743 1.00 86.06 700 LYS A N 1
ATOM 5575 C CA . LYS A 1 700 ? 2.276 1.758 -35.891 1.00 86.06 700 LYS A CA 1
ATOM 5576 C C . LYS A 1 700 ? 2.868 0.359 -36.086 1.00 86.06 700 LYS A C 1
ATOM 5578 O O . LYS A 1 700 ? 2.205 -0.624 -35.768 1.00 86.06 700 LYS A O 1
ATOM 5583 N N . SER A 1 701 ? 4.079 0.264 -36.632 1.00 81.25 701 SER A N 1
ATOM 5584 C CA . SER A 1 701 ? 4.833 -0.978 -36.826 1.00 81.25 701 SER A CA 1
ATOM 5585 C C . SER A 1 701 ? 6.194 -0.926 -36.123 1.00 81.25 701 SER A C 1
ATOM 5587 O O . SER A 1 701 ? 6.723 0.146 -35.836 1.00 81.25 701 SER A O 1
ATOM 5589 N N . SER A 1 702 ? 6.807 -2.086 -35.887 1.00 74.94 702 SER A N 1
ATOM 5590 C CA . SER A 1 702 ? 8.159 -2.188 -35.318 1.00 74.94 702 SER A CA 1
ATOM 5591 C C . SER A 1 702 ? 9.273 -1.664 -36.239 1.00 74.94 702 SER A C 1
ATOM 5593 O O . SER A 1 702 ? 10.409 -1.524 -35.786 1.00 74.94 702 SER A O 1
ATOM 5595 N N . ALA A 1 703 ? 8.973 -1.356 -37.507 1.00 76.75 703 ALA A N 1
ATOM 5596 C CA . ALA A 1 703 ? 9.904 -0.703 -38.424 1.00 76.75 703 ALA A CA 1
ATOM 5597 C C . ALA A 1 703 ? 9.829 0.834 -38.353 1.00 76.75 703 ALA A C 1
ATOM 5599 O O . ALA A 1 703 ? 10.848 1.493 -38.558 1.00 76.75 703 ALA A O 1
ATOM 5600 N N . ASP A 1 704 ? 8.660 1.405 -38.032 1.00 87.56 704 ASP A N 1
ATOM 5601 C CA . ASP A 1 704 ? 8.404 2.844 -38.170 1.00 87.56 704 ASP A CA 1
ATOM 5602 C C . ASP A 1 704 ? 9.267 3.712 -37.232 1.00 87.56 704 ASP A C 1
ATOM 5604 O O . ASP A 1 704 ? 9.851 3.256 -36.244 1.00 87.56 704 ASP A O 1
ATOM 5608 N N . VAL A 1 705 ? 9.268 5.013 -37.515 1.00 90.50 705 VAL A N 1
ATOM 5609 C CA . VAL A 1 705 ? 9.850 6.091 -36.704 1.00 90.50 705 VAL A CA 1
ATOM 5610 C C . VAL A 1 705 ? 8.840 7.230 -36.540 1.00 90.50 705 VAL A C 1
ATOM 5612 O O . VAL A 1 705 ? 7.811 7.246 -37.214 1.00 90.50 705 VAL A O 1
ATOM 5615 N N . GLY A 1 706 ? 9.115 8.196 -35.658 1.00 93.19 706 GLY A N 1
ATOM 5616 C CA . GLY A 1 706 ? 8.173 9.257 -35.276 1.00 93.19 706 GLY A CA 1
ATOM 5617 C C . GLY A 1 706 ? 7.826 9.218 -33.787 1.00 93.19 706 GLY A C 1
ATOM 5618 O O . GLY A 1 706 ? 8.661 8.847 -32.970 1.00 93.19 706 GLY A O 1
ATOM 5619 N N . LEU A 1 707 ? 6.609 9.617 -33.422 1.00 95.06 707 LEU A N 1
ATOM 5620 C CA . LEU A 1 707 ? 6.142 9.683 -32.032 1.00 95.06 707 LEU A CA 1
ATOM 5621 C C . LEU A 1 707 ? 6.025 8.271 -31.418 1.00 95.06 707 LEU A C 1
ATOM 5623 O O . LEU A 1 707 ? 5.304 7.427 -31.952 1.00 95.06 707 LEU A O 1
ATOM 5627 N N . VAL A 1 708 ? 6.709 8.037 -30.289 1.00 95.94 708 VAL A N 1
ATOM 5628 C CA . VAL A 1 708 ? 6.768 6.734 -29.585 1.00 95.94 708 VAL A CA 1
ATOM 5629 C C . VAL A 1 708 ? 6.142 6.757 -28.188 1.00 95.94 708 VAL A C 1
ATOM 5631 O O . VAL A 1 708 ? 5.705 5.721 -27.690 1.00 95.94 708 VAL A O 1
ATOM 5634 N N . MET A 1 709 ? 6.067 7.920 -27.535 1.00 95.19 709 MET A N 1
ATOM 5635 C CA . MET A 1 709 ? 5.447 8.056 -26.215 1.00 95.19 709 MET A CA 1
ATOM 5636 C C . MET A 1 709 ? 4.844 9.454 -26.034 1.00 95.19 709 MET A C 1
ATOM 5638 O O . MET A 1 709 ? 5.508 10.464 -26.262 1.00 95.19 709 MET A O 1
ATOM 5642 N N . SER A 1 710 ? 3.591 9.504 -25.583 1.00 93.69 710 SER A N 1
ATOM 5643 C CA . SER A 1 710 ? 2.869 10.727 -25.193 1.00 93.69 710 SER A CA 1
ATOM 5644 C C . SER A 1 710 ? 2.619 10.759 -23.682 1.00 93.69 710 SER A C 1
ATOM 5646 O O . SER A 1 710 ? 2.816 9.747 -23.003 1.00 93.69 710 SER A O 1
ATOM 5648 N N . CYS A 1 711 ? 2.190 11.914 -23.164 1.00 91.56 711 CYS A N 1
ATOM 5649 C CA . CYS A 1 711 ? 1.878 12.160 -21.748 1.00 91.56 711 CYS A CA 1
ATOM 5650 C C . CYS A 1 711 ? 0.907 11.130 -21.131 1.00 91.56 711 CYS A C 1
ATOM 5652 O O . CYS A 1 711 ? 0.173 10.435 -21.838 1.00 91.56 711 CYS A O 1
ATOM 5654 N N . GLY A 1 712 ? 0.909 11.022 -19.802 1.00 87.12 712 GLY A N 1
ATOM 5655 C CA . GLY A 1 712 ? 0.011 10.133 -19.067 1.00 87.12 712 GLY A CA 1
ATOM 5656 C C . GLY A 1 712 ? -1.451 10.586 -19.153 1.00 87.12 712 GLY A C 1
ATOM 5657 O O . GLY A 1 712 ? -1.758 11.752 -18.924 1.00 87.12 712 GLY A O 1
ATOM 5658 N N . ASN A 1 713 ? -2.373 9.662 -19.442 1.00 82.75 713 ASN A N 1
ATOM 5659 C CA . ASN A 1 713 ? -3.819 9.945 -19.414 1.00 82.75 713 ASN A CA 1
ATOM 5660 C C . ASN A 1 713 ? -4.395 9.939 -17.984 1.00 82.75 713 ASN A C 1
ATOM 5662 O O . ASN A 1 713 ? -5.458 10.510 -17.728 1.00 82.75 713 ASN A O 1
ATOM 5666 N N . ASP A 1 714 ? -3.707 9.282 -17.050 1.00 82.12 714 ASP A N 1
ATOM 5667 C CA . ASP A 1 714 ? -4.126 9.143 -15.662 1.00 82.12 714 ASP A CA 1
ATOM 5668 C C . ASP A 1 714 ? -4.127 10.481 -14.919 1.00 82.12 714 ASP A C 1
ATOM 5670 O O . ASP A 1 714 ? -3.172 11.257 -14.953 1.00 82.12 714 ASP A O 1
ATOM 5674 N N . TRP A 1 715 ? -5.217 10.767 -14.202 1.00 76.69 715 TRP A N 1
ATOM 5675 C CA . TRP A 1 715 ? -5.410 12.081 -13.580 1.00 76.69 715 TRP A CA 1
ATOM 5676 C C . TRP A 1 715 ? -4.430 12.386 -12.438 1.00 76.69 715 TRP A C 1
ATOM 5678 O O . TRP A 1 715 ? -4.266 13.557 -12.103 1.00 76.69 715 TRP A O 1
ATOM 5688 N N . TRP A 1 716 ? -3.822 11.340 -11.874 1.00 76.44 716 TRP A N 1
ATOM 5689 C CA . TRP A 1 716 ? -2.924 11.324 -10.716 1.00 76.44 716 TRP A CA 1
ATOM 5690 C C . TRP A 1 716 ? -1.440 11.173 -11.099 1.00 76.44 716 TRP A C 1
ATOM 5692 O O . TRP A 1 716 ? -0.579 11.211 -10.219 1.00 76.44 716 TRP A O 1
ATOM 5702 N N . ALA A 1 717 ? -1.133 10.989 -12.388 1.00 85.62 717 ALA A N 1
ATOM 5703 C CA . ALA A 1 717 ? 0.227 10.765 -12.861 1.00 85.62 717 ALA A CA 1
ATOM 5704 C C . ALA A 1 717 ? 1.071 12.054 -12.843 1.00 85.62 717 ALA A C 1
ATOM 5706 O O . ALA A 1 717 ? 0.581 13.144 -13.145 1.00 85.62 717 ALA A O 1
ATOM 5707 N N . PHE A 1 718 ? 2.366 11.927 -12.533 1.00 91.94 718 PHE A N 1
ATOM 5708 C CA . PHE A 1 718 ? 3.319 13.053 -12.563 1.00 91.94 718 PHE A CA 1
ATOM 5709 C C . PHE A 1 718 ? 3.639 13.547 -13.974 1.00 91.94 718 PHE A C 1
ATOM 5711 O O . PHE A 1 718 ? 4.247 14.599 -14.108 1.00 91.94 718 PHE A O 1
ATOM 5718 N N . ASP A 1 719 ? 3.276 12.789 -15.007 1.00 92.50 719 ASP A N 1
ATOM 5719 C CA . ASP A 1 719 ? 3.712 12.982 -16.389 1.00 92.50 719 ASP A CA 1
ATOM 5720 C C . ASP A 1 719 ? 2.554 13.326 -17.341 1.00 92.50 719 ASP A C 1
ATOM 5722 O O . ASP A 1 719 ? 2.580 13.050 -18.543 1.00 92.50 719 ASP A O 1
ATOM 5726 N N . LYS A 1 720 ? 1.511 13.927 -16.765 1.00 89.88 720 LYS A N 1
ATOM 5727 C CA . LYS A 1 720 ? 0.241 14.258 -17.413 1.00 89.88 720 LYS A CA 1
ATOM 5728 C C . LYS A 1 720 ? 0.301 15.520 -18.286 1.00 89.88 720 LYS A C 1
ATOM 5730 O O . LYS A 1 720 ? -0.456 15.621 -19.247 1.00 89.88 720 LYS A O 1
ATOM 5735 N N . HIS A 1 721 ? 1.165 16.486 -17.958 1.00 87.81 721 HIS A N 1
ATOM 5736 C CA . HIS A 1 721 ? 1.284 17.751 -18.696 1.00 87.81 721 HIS A CA 1
ATOM 5737 C C . HIS A 1 721 ? 2.322 17.677 -19.821 1.00 87.81 721 HIS A C 1
ATOM 5739 O O . HIS A 1 721 ? 2.104 18.235 -20.895 1.00 87.81 721 HIS A O 1
ATOM 5745 N N . SER A 1 722 ? 3.479 17.069 -19.559 1.00 91.31 722 SER A N 1
ATOM 5746 C CA . SER A 1 722 ? 4.606 17.025 -20.497 1.00 91.31 722 SER A CA 1
ATOM 5747 C C . SER A 1 722 ? 5.518 15.837 -20.186 1.00 91.31 722 SER A C 1
ATOM 5749 O O . SER A 1 722 ? 5.575 15.401 -19.032 1.00 91.31 722 SER A O 1
ATOM 5751 N N . ILE A 1 723 ? 6.279 15.359 -21.178 1.00 94.38 723 ILE A N 1
ATOM 5752 C CA . ILE A 1 723 ? 7.356 14.370 -20.988 1.00 94.38 723 ILE A CA 1
ATOM 5753 C C . ILE A 1 723 ? 8.588 14.654 -21.853 1.00 94.38 723 ILE A C 1
ATOM 5755 O O . ILE A 1 723 ? 8.471 14.966 -23.035 1.00 94.38 723 ILE A O 1
ATOM 5759 N N . ARG A 1 724 ? 9.786 14.475 -21.281 1.00 94.88 724 ARG A N 1
ATOM 5760 C CA . ARG A 1 724 ? 11.076 14.582 -21.995 1.00 94.88 724 ARG A CA 1
ATOM 5761 C C . ARG A 1 724 ? 11.976 13.381 -21.693 1.00 94.88 724 ARG A C 1
ATOM 5763 O O . ARG A 1 724 ? 12.017 12.964 -20.533 1.00 94.88 724 ARG A O 1
ATOM 5770 N N . PRO A 1 725 ? 12.706 12.824 -22.678 1.00 96.69 725 PRO A N 1
ATOM 5771 C CA . PRO A 1 725 ? 13.620 11.716 -22.427 1.00 96.69 725 PRO A CA 1
ATOM 5772 C C . PRO A 1 725 ? 14.814 12.194 -21.586 1.00 96.69 725 PRO A C 1
ATOM 5774 O O . PRO A 1 725 ? 15.264 13.330 -21.724 1.00 96.69 725 PRO A O 1
ATOM 5777 N N . GLY A 1 726 ? 15.300 11.329 -20.696 1.00 95.25 726 GLY A N 1
ATOM 5778 C CA . GLY A 1 726 ? 16.517 11.529 -19.909 1.00 95.25 726 GLY A CA 1
ATOM 5779 C C . GLY A 1 726 ? 17.624 10.592 -20.384 1.00 95.25 726 GLY A C 1
ATOM 5780 O O . GLY A 1 726 ? 18.647 11.056 -20.868 1.00 95.25 726 GLY A O 1
ATOM 5781 N N . GLU A 1 727 ? 17.392 9.277 -20.306 1.00 95.75 727 GLU A N 1
ATOM 5782 C CA . GLU A 1 727 ? 18.366 8.266 -20.734 1.00 95.75 727 GLU A CA 1
ATOM 5783 C C . GLU A 1 727 ? 17.713 6.944 -21.164 1.00 95.75 727 GLU A C 1
ATOM 5785 O O . GLU A 1 727 ? 16.678 6.541 -20.636 1.00 95.75 727 GLU A O 1
ATOM 5790 N N . ILE A 1 728 ? 18.359 6.242 -22.095 1.00 95.00 728 ILE A N 1
ATOM 5791 C CA . ILE A 1 728 ? 18.033 4.893 -22.564 1.00 95.00 728 ILE A CA 1
ATOM 5792 C C . ILE A 1 728 ? 19.122 3.924 -22.085 1.00 95.00 728 ILE A C 1
ATOM 5794 O O . ILE A 1 728 ? 20.238 3.904 -22.609 1.00 95.00 728 ILE A O 1
ATOM 5798 N N . VAL A 1 729 ? 18.784 3.079 -21.112 1.00 90.94 729 VAL A N 1
ATOM 5799 C CA . VAL A 1 729 ? 19.635 1.974 -20.639 1.00 90.94 729 VAL A CA 1
ATOM 5800 C C . VAL A 1 729 ? 19.160 0.665 -21.269 1.00 90.94 729 VAL A C 1
ATOM 5802 O O . VAL A 1 729 ? 17.968 0.477 -21.498 1.00 90.94 729 VAL A O 1
ATOM 5805 N N . ILE A 1 730 ? 20.077 -0.257 -21.560 1.00 83.69 730 ILE A N 1
ATOM 5806 C CA . ILE A 1 730 ? 19.753 -1.557 -22.162 1.00 83.69 730 ILE A CA 1
ATOM 5807 C C . ILE A 1 730 ? 20.206 -2.658 -21.210 1.00 83.69 730 ILE A C 1
ATOM 5809 O O . ILE A 1 730 ? 21.391 -2.783 -20.909 1.00 83.69 730 ILE A O 1
ATOM 5813 N N . MET A 1 731 ? 19.248 -3.442 -20.716 1.00 71.81 731 MET A N 1
ATOM 5814 C CA . MET A 1 731 ? 19.454 -4.366 -19.590 1.00 71.81 731 MET A CA 1
ATOM 5815 C C . MET A 1 731 ? 19.732 -5.820 -20.024 1.00 71.81 731 MET A C 1
ATOM 5817 O O . MET A 1 731 ? 19.776 -6.725 -19.191 1.00 71.81 731 MET A O 1
ATOM 5821 N N . SER A 1 732 ? 19.921 -6.073 -21.323 1.00 61.69 732 SER A N 1
ATOM 5822 C CA . SER A 1 732 ? 20.228 -7.403 -21.867 1.00 61.69 732 SER A CA 1
ATOM 5823 C C . SER A 1 732 ? 21.705 -7.780 -21.714 1.00 61.69 732 SER A C 1
ATOM 5825 O O . SER A 1 732 ? 22.601 -6.992 -22.009 1.00 61.69 732 SER A O 1
ATOM 5827 N N . SER A 1 733 ? 21.967 -9.026 -21.314 1.00 47.72 733 SER A N 1
ATOM 5828 C CA . SER A 1 733 ? 23.325 -9.559 -21.151 1.00 47.72 733 SER A CA 1
ATOM 5829 C C . SER A 1 733 ? 24.086 -9.643 -22.478 1.00 47.72 733 SER A C 1
ATOM 5831 O O . SER A 1 733 ? 23.665 -10.347 -23.394 1.00 47.72 733 SER A O 1
ATOM 5833 N N . ALA A 1 734 ? 25.283 -9.049 -22.530 1.00 42.66 734 ALA A N 1
ATOM 5834 C CA . ALA A 1 734 ? 26.206 -9.120 -23.670 1.00 42.66 734 ALA A CA 1
ATOM 5835 C C . ALA A 1 734 ? 26.701 -10.547 -24.018 1.00 42.66 734 ALA A C 1
ATOM 5837 O O . ALA A 1 734 ? 27.439 -10.727 -24.982 1.00 42.66 734 ALA A O 1
ATOM 5838 N N . LYS A 1 735 ? 26.309 -11.574 -23.247 1.00 37.53 735 LYS A N 1
ATOM 5839 C CA . LYS A 1 735 ? 26.556 -12.992 -23.564 1.00 37.53 735 LYS A CA 1
ATOM 5840 C C . LYS A 1 735 ? 25.443 -13.653 -24.392 1.00 37.53 735 LYS A C 1
ATOM 5842 O O . LYS A 1 735 ? 25.609 -14.805 -24.780 1.00 37.53 735 LYS A O 1
ATOM 5847 N N . VAL A 1 736 ? 24.326 -12.970 -24.660 1.00 36.97 736 VAL A N 1
ATOM 5848 C CA . VAL A 1 736 ? 23.193 -13.522 -25.425 1.00 36.97 736 VAL A CA 1
ATOM 5849 C C . VAL A 1 736 ? 23.183 -12.950 -26.845 1.00 36.97 736 VAL A C 1
ATOM 5851 O O . VAL A 1 736 ? 22.688 -11.853 -27.087 1.00 36.97 736 VAL A O 1
ATOM 5854 N N . ARG A 1 737 ? 23.707 -13.718 -27.808 1.00 40.03 737 ARG A N 1
ATOM 5855 C CA . ARG A 1 737 ? 23.571 -13.429 -29.246 1.00 40.03 737 ARG A CA 1
ATOM 5856 C C . ARG A 1 737 ? 22.175 -13.838 -29.756 1.00 40.03 737 ARG A C 1
ATOM 5858 O O . ARG A 1 737 ? 22.077 -14.870 -30.408 1.00 40.03 737 ARG A O 1
ATOM 5865 N N . ALA A 1 738 ? 21.123 -13.064 -29.456 1.00 37.16 738 ALA A N 1
ATOM 5866 C CA . ALA A 1 738 ? 19.865 -13.027 -30.233 1.00 37.16 738 ALA A CA 1
ATOM 5867 C C . ALA A 1 738 ? 18.850 -11.973 -29.727 1.00 37.16 738 ALA A C 1
ATOM 5869 O O . ALA A 1 738 ? 18.581 -11.892 -28.532 1.00 37.16 738 ALA A O 1
ATOM 5870 N N . SER A 1 739 ? 18.258 -11.231 -30.674 1.00 42.16 739 SER A N 1
ATOM 5871 C CA . SER A 1 739 ? 16.854 -10.758 -30.782 1.00 42.16 739 SER A CA 1
ATOM 5872 C C . SER A 1 739 ? 16.038 -10.160 -29.611 1.00 42.16 739 SER A C 1
ATOM 5874 O O . SER A 1 739 ? 14.927 -9.716 -29.883 1.00 42.16 739 SER A O 1
ATOM 5876 N N . SER A 1 740 ? 16.485 -10.113 -28.353 1.00 53.41 740 SER A N 1
ATOM 5877 C CA . SER A 1 740 ? 15.659 -9.616 -27.230 1.00 53.41 740 SER A CA 1
ATOM 5878 C C . SER A 1 740 ? 16.414 -8.665 -26.294 1.00 53.41 740 SER A C 1
ATOM 5880 O O . SER A 1 740 ? 16.747 -9.008 -25.155 1.00 53.41 740 SER A O 1
ATOM 5882 N N . ALA A 1 741 ? 16.676 -7.450 -26.778 1.00 64.94 741 ALA A N 1
ATOM 5883 C CA . ALA A 1 741 ? 17.110 -6.335 -25.940 1.00 64.94 741 ALA A CA 1
ATOM 5884 C C . ALA A 1 741 ? 15.909 -5.743 -25.181 1.00 64.94 741 ALA A C 1
ATOM 5886 O O . ALA A 1 741 ? 14.835 -5.574 -25.752 1.00 64.94 741 ALA A O 1
ATOM 5887 N N . VAL A 1 742 ? 16.086 -5.404 -23.900 1.00 84.56 742 VAL A N 1
ATOM 5888 C CA . VAL A 1 742 ? 15.074 -4.663 -23.128 1.00 84.56 742 VAL A CA 1
ATOM 5889 C C . VAL A 1 742 ? 15.605 -3.262 -22.862 1.00 84.56 742 VAL A C 1
ATOM 5891 O O . VAL A 1 742 ? 16.576 -3.088 -22.120 1.00 84.56 742 VAL A O 1
ATOM 5894 N N . TYR A 1 743 ? 14.958 -2.284 -23.485 1.00 90.06 743 TYR A N 1
ATOM 5895 C CA . TYR A 1 743 ? 15.243 -0.862 -23.362 1.00 90.06 743 TYR A CA 1
ATOM 5896 C C . TYR A 1 743 ? 14.509 -0.294 -22.144 1.00 90.06 743 TYR A C 1
ATOM 5898 O O . TYR A 1 743 ? 13.341 -0.608 -21.915 1.00 90.06 743 TYR A O 1
ATOM 5906 N N . TRP A 1 744 ? 15.196 0.537 -21.368 1.00 94.88 744 TRP A N 1
ATOM 5907 C CA . TRP A 1 744 ? 14.701 1.225 -20.179 1.00 94.88 744 TRP A CA 1
ATOM 5908 C C . TRP A 1 744 ? 14.868 2.728 -20.399 1.00 94.88 744 TRP A C 1
ATOM 5910 O O . TRP A 1 744 ? 15.991 3.232 -20.391 1.00 94.88 744 TRP A O 1
ATOM 5920 N N . LEU A 1 745 ? 13.756 3.425 -20.620 1.00 97.19 745 LEU A N 1
ATOM 5921 C CA . LEU A 1 745 ? 13.684 4.873 -20.775 1.00 97.19 745 LEU A CA 1
ATOM 5922 C C . LEU A 1 745 ? 13.465 5.512 -19.407 1.00 97.19 745 LEU A C 1
ATOM 5924 O O . LEU A 1 745 ? 12.370 5.442 -18.848 1.00 97.19 745 LEU A O 1
ATOM 5928 N N . TYR A 1 746 ? 14.495 6.174 -18.898 1.00 97.88 746 TYR A N 1
ATOM 5929 C CA . TYR A 1 746 ? 14.367 7.142 -17.819 1.00 97.88 746 TYR A CA 1
ATOM 5930 C C . TYR A 1 746 ? 13.965 8.481 -18.431 1.00 97.88 746 TYR A C 1
ATOM 5932 O O . TYR A 1 746 ? 14.586 8.943 -19.388 1.00 97.88 746 TYR A O 1
ATOM 5940 N N . TYR A 1 747 ? 12.907 9.096 -17.915 1.00 97.56 747 TYR A N 1
ATOM 5941 C CA . TYR A 1 747 ? 12.331 10.320 -18.478 1.00 97.56 747 TYR A CA 1
ATOM 5942 C C . TYR A 1 747 ? 11.937 11.300 -17.375 1.00 97.56 747 TYR A C 1
ATOM 5944 O O . TYR A 1 747 ? 11.783 10.910 -16.220 1.00 97.56 747 TYR A O 1
ATOM 5952 N N . THR A 1 748 ? 11.769 12.575 -17.717 1.00 97.00 748 THR A N 1
ATOM 5953 C CA . THR A 1 748 ? 11.136 13.544 -16.812 1.00 97.00 748 THR A CA 1
ATOM 5954 C C . THR A 1 748 ? 9.673 13.685 -17.189 1.00 97.00 748 THR A C 1
ATOM 5956 O O . THR A 1 748 ? 9.366 13.937 -18.355 1.00 97.00 748 THR A O 1
ATOM 5959 N N . GLY A 1 749 ? 8.785 13.529 -16.210 1.00 94.81 749 GLY A N 1
ATOM 5960 C CA . GLY A 1 749 ? 7.366 13.844 -16.335 1.00 94.81 749 GLY A CA 1
ATOM 5961 C C . GLY A 1 749 ? 7.029 15.142 -15.613 1.00 94.81 749 GLY A C 1
ATOM 5962 O O . GLY A 1 749 ? 7.581 15.416 -14.545 1.00 94.81 749 GLY A O 1
ATOM 5963 N N . TYR A 1 750 ? 6.137 15.928 -16.211 1.00 91.19 750 TYR A N 1
ATOM 5964 C CA . TYR A 1 750 ? 5.696 17.224 -15.702 1.00 91.19 750 TYR A CA 1
ATOM 5965 C C . TYR A 1 750 ? 4.201 17.194 -15.383 1.00 91.19 750 TYR A C 1
ATOM 5967 O O . TYR A 1 750 ? 3.391 16.676 -16.162 1.00 91.19 750 TYR A O 1
ATOM 5975 N N . SER A 1 751 ? 3.843 17.770 -14.239 1.00 87.44 751 SER A N 1
ATOM 5976 C CA . SER A 1 751 ? 2.472 17.837 -13.731 1.00 87.44 751 SER A CA 1
ATOM 5977 C C . SER A 1 751 ? 1.874 19.241 -13.894 1.00 87.44 751 SER A C 1
ATOM 5979 O O . SER A 1 751 ? 2.565 20.186 -14.265 1.00 87.44 751 SER A O 1
ATOM 5981 N N . ASN A 1 752 ? 0.581 19.394 -13.592 1.00 80.12 752 ASN A N 1
ATOM 5982 C CA . ASN A 1 752 ? -0.089 20.702 -13.579 1.00 80.12 752 ASN A CA 1
ATOM 5983 C C . ASN A 1 752 ? 0.166 21.501 -12.279 1.00 80.12 752 ASN A C 1
ATOM 5985 O O . ASN A 1 752 ? -0.395 22.584 -12.116 1.00 80.12 752 ASN A O 1
ATOM 5989 N N . GLU A 1 753 ? 0.951 20.970 -11.336 1.00 81.62 753 GLU A N 1
ATOM 5990 C CA . GLU A 1 753 ? 1.307 21.659 -10.093 1.00 81.62 753 GLU A CA 1
ATOM 5991 C C . GLU A 1 753 ? 2.376 22.721 -10.385 1.00 81.62 753 GLU A C 1
ATOM 5993 O O . GLU A 1 753 ? 3.478 22.405 -10.839 1.00 81.62 753 GLU A O 1
ATOM 5998 N N . LYS A 1 754 ? 2.031 23.991 -10.144 1.00 78.94 754 LYS A N 1
ATOM 5999 C CA . LYS A 1 754 ? 2.970 25.117 -10.197 1.00 78.94 754 LYS A CA 1
ATOM 6000 C C . LYS A 1 754 ? 3.666 25.255 -8.849 1.00 78.94 754 LYS A C 1
ATOM 6002 O O . LYS A 1 754 ? 3.020 25.116 -7.813 1.00 78.94 754 LYS A O 1
ATOM 6007 N N . VAL A 1 755 ? 4.959 25.554 -8.877 1.00 72.62 755 VAL A N 1
ATOM 6008 C CA . VAL A 1 755 ? 5.770 25.784 -7.679 1.00 72.62 755 VAL A CA 1
ATOM 6009 C C . VAL A 1 755 ? 6.073 27.276 -7.580 1.00 72.62 755 VAL A C 1
ATOM 6011 O O . VAL A 1 755 ? 6.771 27.825 -8.434 1.00 72.62 755 VAL A O 1
ATOM 6014 N N . ASP A 1 756 ? 5.523 27.936 -6.561 1.00 62.69 756 ASP A N 1
ATOM 6015 C CA . ASP A 1 756 ? 5.701 29.375 -6.358 1.00 62.69 756 ASP A CA 1
ATOM 6016 C C . ASP A 1 756 ? 7.150 29.702 -5.962 1.00 62.69 756 ASP A C 1
ATOM 6018 O O . ASP A 1 756 ? 7.672 29.206 -4.962 1.00 62.69 756 ASP A O 1
ATOM 6022 N N . ILE A 1 757 ? 7.787 30.589 -6.729 1.00 64.25 757 ILE A N 1
ATOM 6023 C CA . ILE A 1 757 ? 9.087 31.184 -6.405 1.00 64.25 757 ILE A CA 1
ATOM 6024 C C . ILE A 1 757 ? 8.858 32.659 -6.071 1.00 64.25 757 ILE A C 1
ATOM 6026 O O . ILE A 1 757 ? 8.253 33.395 -6.850 1.00 64.25 757 ILE A O 1
ATOM 6030 N N . SER A 1 758 ? 9.379 33.118 -4.930 1.00 53.94 758 SER A N 1
ATOM 6031 C CA . SER A 1 758 ? 9.392 34.538 -4.556 1.00 53.94 758 SER A CA 1
ATOM 6032 C C . SER A 1 758 ? 10.388 35.307 -5.439 1.00 53.94 758 SER A C 1
ATOM 6034 O O . SER A 1 758 ? 11.544 35.499 -5.063 1.00 53.94 758 SER A O 1
ATOM 6036 N N . ALA A 1 759 ? 9.951 35.684 -6.641 1.00 44.31 759 ALA A N 1
ATOM 6037 C CA . ALA A 1 759 ? 10.814 36.105 -7.747 1.00 44.31 759 ALA A CA 1
ATOM 6038 C C . ALA A 1 759 ? 11.570 37.440 -7.548 1.00 44.31 759 ALA A C 1
ATOM 6040 O O . ALA A 1 759 ? 12.488 37.727 -8.311 1.00 44.31 759 ALA A O 1
ATOM 6041 N N . ASP A 1 760 ? 11.244 38.227 -6.518 1.00 44.38 760 ASP A N 1
ATOM 6042 C CA . ASP A 1 760 ? 11.790 39.577 -6.276 1.00 44.38 760 ASP A CA 1
ATOM 6043 C C . ASP A 1 760 ? 13.304 39.634 -5.953 1.00 44.38 760 ASP A C 1
ATOM 6045 O O . ASP A 1 760 ? 13.857 40.721 -5.777 1.00 44.38 760 ASP A O 1
ATOM 6049 N N . SER A 1 761 ? 13.990 38.490 -5.841 1.00 47.25 761 SER A N 1
ATOM 6050 C CA . SER A 1 761 ? 15.394 38.395 -5.403 1.00 47.25 761 SER A CA 1
ATOM 6051 C C . SER A 1 761 ? 16.364 37.754 -6.407 1.00 47.25 761 SER A C 1
ATOM 6053 O O . SER A 1 761 ? 17.572 37.771 -6.164 1.00 47.25 761 SER A O 1
ATOM 6055 N N . LEU A 1 762 ? 15.882 37.224 -7.538 1.00 54.03 762 LEU A N 1
ATOM 6056 C CA . LEU A 1 762 ? 16.716 36.598 -8.572 1.00 54.03 762 LEU A CA 1
ATOM 6057 C C . LEU A 1 762 ? 16.752 37.475 -9.831 1.00 54.03 762 LEU A C 1
ATOM 6059 O O . LEU A 1 762 ? 15.724 37.768 -10.430 1.00 54.03 762 LEU A O 1
ATOM 6063 N N . GLY A 1 763 ? 17.951 37.874 -10.268 1.00 51.44 763 GLY A N 1
ATOM 6064 C CA . GLY A 1 763 ? 18.146 38.765 -11.426 1.00 51.44 763 GLY A CA 1
ATOM 6065 C C . GLY A 1 763 ? 17.856 38.145 -12.803 1.00 51.44 763 GLY A C 1
ATOM 6066 O O . GLY A 1 763 ? 18.198 38.742 -13.820 1.00 51.44 763 GLY A O 1
ATOM 6067 N N . PHE A 1 764 ? 17.279 36.945 -12.845 1.00 60.03 764 PHE A N 1
ATOM 6068 C CA . PHE A 1 764 ? 16.966 36.172 -14.045 1.00 60.03 764 PHE A CA 1
ATOM 6069 C C . PHE A 1 764 ? 15.757 35.265 -13.774 1.00 60.03 764 PHE A C 1
ATOM 6071 O O . PHE A 1 764 ? 15.476 34.910 -12.631 1.00 60.03 764 PHE A O 1
ATOM 6078 N N . ASN A 1 765 ? 15.042 34.878 -14.831 1.00 61.31 765 ASN A N 1
ATOM 6079 C CA . ASN A 1 765 ? 13.834 34.066 -14.706 1.00 61.31 765 ASN A CA 1
ATOM 6080 C C . ASN A 1 765 ? 14.165 32.563 -14.589 1.00 61.31 765 ASN A C 1
ATOM 6082 O O . ASN A 1 765 ? 14.950 32.042 -15.384 1.00 61.31 765 ASN A O 1
ATOM 6086 N N . VAL A 1 766 ? 13.549 31.862 -13.633 1.00 67.56 766 VAL A N 1
ATOM 6087 C CA . VAL A 1 766 ? 13.714 30.412 -13.423 1.00 67.56 766 VAL A CA 1
ATOM 6088 C C . VAL A 1 766 ? 12.528 29.679 -14.056 1.00 67.56 766 VAL A C 1
ATOM 6090 O O . VAL A 1 766 ? 11.378 29.999 -13.777 1.00 67.56 766 VAL A O 1
ATOM 6093 N N . GLN A 1 767 ? 12.801 28.697 -14.918 1.00 64.88 767 GLN A N 1
ATOM 6094 C CA . GLN A 1 767 ? 11.790 27.905 -15.633 1.00 64.88 767 GLN A CA 1
ATOM 6095 C C . GLN A 1 767 ? 12.215 26.430 -15.696 1.00 64.88 767 GLN A C 1
ATOM 6097 O O . GLN A 1 767 ? 13.408 26.132 -15.782 1.00 64.88 767 GLN A O 1
ATOM 6102 N N . ASN A 1 768 ? 11.241 25.515 -15.673 1.00 65.12 768 ASN A N 1
ATOM 6103 C CA . ASN A 1 768 ? 11.454 24.070 -15.793 1.00 65.12 768 ASN A CA 1
ATOM 6104 C C . ASN A 1 768 ? 10.263 23.396 -16.516 1.00 65.12 768 ASN A C 1
ATOM 6106 O O . ASN A 1 768 ? 9.144 23.494 -16.005 1.00 65.12 768 ASN A O 1
ATOM 6110 N N . PRO A 1 769 ? 10.472 22.695 -17.651 1.00 58.59 769 PRO A N 1
ATOM 6111 C CA . PRO A 1 769 ? 11.696 22.673 -18.454 1.00 58.59 769 PRO A CA 1
ATOM 6112 C C . PRO A 1 769 ? 11.841 23.991 -19.237 1.00 58.59 769 PRO A C 1
ATOM 6114 O O . PRO A 1 769 ? 11.006 24.886 -19.127 1.00 58.59 769 PRO A O 1
ATOM 6117 N N . GLU A 1 770 ? 12.896 24.137 -20.042 1.00 59.22 770 GLU A N 1
ATOM 6118 C CA . GLU A 1 770 ? 13.111 25.364 -20.818 1.00 59.22 770 GLU A CA 1
ATOM 6119 C C . GLU A 1 770 ? 12.022 25.618 -21.875 1.00 59.22 770 GLU A C 1
ATOM 6121 O O . GLU A 1 770 ? 12.089 25.096 -22.993 1.00 59.22 770 GLU A O 1
ATOM 6126 N N . ASN A 1 771 ? 11.070 26.494 -21.549 1.00 50.41 771 ASN A N 1
ATOM 6127 C CA . ASN A 1 771 ? 10.071 27.008 -22.478 1.00 50.41 771 ASN A CA 1
ATOM 6128 C C . ASN A 1 771 ? 10.075 28.545 -22.496 1.00 50.41 771 ASN A C 1
ATOM 6130 O O . ASN A 1 771 ? 9.224 29.206 -21.906 1.00 50.41 771 ASN A O 1
ATOM 6134 N N . GLN A 1 772 ? 11.002 29.125 -23.263 1.00 44.25 772 GLN A N 1
ATOM 6135 C CA . GLN A 1 772 ? 11.129 30.580 -23.429 1.00 44.25 772 GLN A CA 1
ATOM 6136 C C . GLN A 1 772 ? 9.915 31.253 -24.119 1.00 44.25 772 GLN A C 1
ATOM 6138 O O . GLN A 1 772 ? 9.957 32.459 -24.359 1.00 44.25 772 GLN A O 1
ATOM 6143 N N . SER A 1 773 ? 8.848 30.513 -24.467 1.00 38.06 773 SER A N 1
ATOM 6144 C CA . SER A 1 773 ? 7.610 31.095 -25.013 1.00 38.06 773 SER A CA 1
ATOM 6145 C C . SER A 1 773 ? 6.629 31.586 -23.938 1.00 38.06 773 SER A C 1
ATOM 6147 O O . SER A 1 773 ? 5.794 32.440 -24.238 1.00 38.06 773 SER A O 1
ATOM 6149 N N . SER A 1 774 ? 6.744 31.131 -22.683 1.00 36.94 774 SER A N 1
ATOM 6150 C CA . SER A 1 774 ? 5.993 31.708 -21.562 1.00 36.94 774 SER A CA 1
ATOM 6151 C C . SER A 1 774 ? 6.700 32.951 -21.018 1.00 36.94 774 SER A C 1
ATOM 6153 O O . SER A 1 774 ? 7.797 32.867 -20.468 1.00 36.94 774 SER A O 1
ATOM 6155 N N . GLN A 1 775 ? 6.036 34.109 -21.122 1.00 36.78 775 GLN A N 1
ATOM 6156 C CA . GLN A 1 775 ? 6.478 35.379 -20.518 1.00 36.78 775 GLN A CA 1
ATOM 6157 C C . GLN A 1 775 ? 6.360 35.397 -18.979 1.00 36.78 775 GLN A C 1
ATOM 6159 O O . GLN A 1 775 ? 6.721 36.381 -18.340 1.00 36.78 775 GLN A O 1
ATOM 6164 N N . THR A 1 776 ? 5.852 34.318 -18.381 1.00 41.03 776 THR A N 1
ATOM 6165 C CA . THR A 1 776 ? 5.685 34.122 -16.941 1.00 41.03 776 THR A CA 1
ATOM 6166 C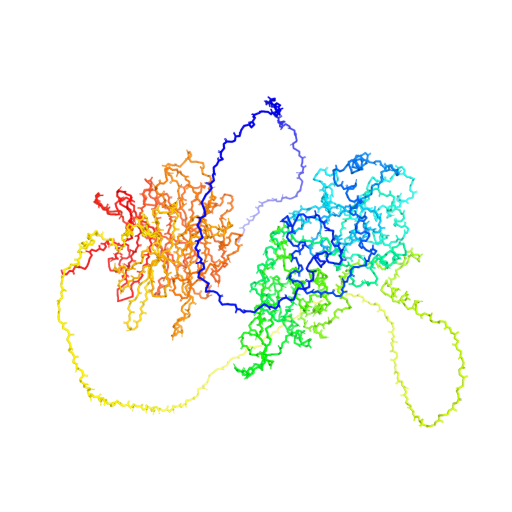 C . THR A 1 776 ? 6.787 33.212 -16.376 1.00 41.03 776 THR A C 1
ATOM 6168 O O . THR A 1 776 ? 7.286 32.301 -17.043 1.00 41.03 776 THR A O 1
ATOM 6171 N N . GLY A 1 777 ? 7.212 33.482 -15.140 1.00 51.84 777 GLY A N 1
ATOM 6172 C CA . GLY A 1 777 ? 8.248 32.722 -14.425 1.00 51.84 777 GLY A CA 1
ATOM 6173 C C . GLY A 1 777 ? 7.711 31.489 -13.713 1.00 51.84 777 GLY A C 1
ATOM 6174 O O . GLY A 1 777 ? 7.836 31.374 -12.500 1.00 51.84 777 GLY A O 1
ATOM 6175 N N . GLU A 1 778 ? 7.033 30.612 -14.450 1.00 64.00 778 GLU A N 1
ATOM 6176 C CA . GLU A 1 778 ? 6.357 29.452 -13.868 1.00 64.00 778 GLU A CA 1
ATOM 6177 C C . GLU A 1 778 ? 7.253 28.209 -13.911 1.00 64.00 778 GLU A C 1
ATOM 6179 O O . GLU A 1 778 ? 7.675 27.755 -14.977 1.00 64.00 778 GLU A O 1
ATOM 6184 N N . VAL A 1 779 ? 7.512 27.633 -12.737 1.00 75.12 779 VAL A N 1
ATOM 6185 C CA . VAL A 1 779 ? 8.141 26.319 -12.585 1.00 75.12 779 VAL A CA 1
ATOM 6186 C C . VAL A 1 779 ? 7.044 25.278 -12.395 1.00 75.12 779 VAL A C 1
ATOM 6188 O O . VAL A 1 779 ? 6.263 25.353 -11.446 1.00 75.12 779 VAL A O 1
ATOM 6191 N N . LEU A 1 780 ? 6.984 24.295 -13.296 1.00 82.94 780 LEU A N 1
ATOM 6192 C CA . LEU A 1 780 ? 6.141 23.114 -13.121 1.00 82.94 780 LEU A CA 1
ATOM 6193 C C . LEU A 1 780 ? 6.871 22.077 -12.264 1.00 82.94 780 LEU A C 1
ATOM 6195 O O . LEU A 1 780 ? 8.063 21.814 -12.472 1.00 82.94 780 LEU A O 1
ATOM 6199 N N . ARG A 1 781 ? 6.145 21.440 -11.339 1.00 88.44 781 ARG A N 1
ATOM 6200 C CA . ARG A 1 781 ? 6.664 20.303 -10.577 1.00 88.44 781 ARG A CA 1
ATOM 6201 C C . ARG A 1 781 ? 6.893 19.126 -11.516 1.00 88.44 781 ARG A C 1
ATOM 6203 O O . ARG A 1 781 ? 5.952 18.619 -12.142 1.00 88.44 781 ARG A O 1
ATOM 6210 N N . SER A 1 782 ? 8.145 18.686 -11.566 1.00 93.31 782 SER A N 1
ATOM 6211 C CA . SER A 1 782 ? 8.608 17.576 -12.392 1.00 93.31 782 SER A CA 1
ATOM 6212 C C . SER A 1 782 ? 9.305 16.509 -11.563 1.00 93.31 782 SER A C 1
ATOM 6214 O O . SER A 1 782 ? 9.951 16.819 -10.560 1.00 93.31 782 SER A O 1
ATOM 6216 N N . LEU A 1 783 ? 9.162 15.255 -11.990 1.00 96.44 783 LEU A N 1
ATOM 6217 C CA . LEU A 1 783 ? 9.693 14.081 -11.301 1.00 96.44 783 LEU A CA 1
ATOM 6218 C C . LEU A 1 783 ? 10.267 13.054 -12.300 1.00 96.44 783 LEU A C 1
ATOM 6220 O O . LEU A 1 783 ? 9.859 13.032 -13.468 1.00 96.44 783 LEU A O 1
ATOM 6224 N N . PRO A 1 784 ? 11.199 12.185 -11.860 1.00 97.62 784 PRO A N 1
ATOM 6225 C CA . PRO A 1 784 ? 11.805 11.167 -12.708 1.00 97.62 784 PRO A CA 1
ATOM 6226 C C . PRO A 1 784 ? 10.896 9.936 -12.845 1.00 97.62 784 PRO A C 1
ATOM 6228 O O . PRO A 1 784 ? 10.383 9.401 -11.861 1.00 97.62 784 PRO A O 1
ATOM 6231 N N . GLY A 1 785 ? 10.735 9.463 -14.077 1.00 97.56 785 GLY A N 1
ATOM 6232 C CA . GLY A 1 785 ? 9.947 8.296 -14.463 1.00 97.56 785 GLY A CA 1
ATOM 6233 C C . GLY A 1 785 ? 10.775 7.188 -15.106 1.00 97.56 785 GLY A C 1
ATOM 6234 O O . GLY A 1 785 ? 11.909 7.413 -15.529 1.00 97.56 785 GLY A O 1
ATOM 6235 N N . LEU A 1 786 ? 10.171 6.002 -15.220 1.00 97.44 786 LEU A N 1
ATOM 6236 C CA . LEU A 1 786 ? 10.702 4.857 -15.962 1.00 97.44 786 LEU A CA 1
ATOM 6237 C C . LEU A 1 786 ? 9.633 4.277 -16.898 1.00 97.44 786 LEU A C 1
ATOM 6239 O O . LEU A 1 786 ? 8.467 4.125 -16.527 1.00 97.44 786 LEU A O 1
ATOM 6243 N N . ALA A 1 787 ? 10.038 3.930 -18.114 1.00 96.69 787 ALA A N 1
ATOM 6244 C CA . ALA A 1 787 ? 9.278 3.098 -19.036 1.00 96.69 787 ALA A CA 1
ATOM 6245 C C . ALA A 1 787 ? 10.184 2.011 -19.633 1.00 96.69 787 ALA A C 1
ATOM 6247 O O . ALA A 1 787 ? 11.396 2.196 -19.744 1.00 96.69 787 ALA A O 1
ATOM 6248 N N . ILE A 1 788 ? 9.604 0.881 -20.033 1.00 94.44 788 ILE A N 1
ATOM 6249 C CA . ILE A 1 788 ? 10.314 -0.233 -20.671 1.00 94.44 788 ILE A CA 1
ATOM 6250 C C . ILE A 1 788 ? 9.766 -0.527 -22.068 1.00 94.44 788 ILE A C 1
ATOM 6252 O O . ILE A 1 788 ? 8.585 -0.312 -22.343 1.00 94.44 788 ILE A O 1
ATOM 6256 N N . SER A 1 789 ? 10.629 -1.040 -22.943 1.00 91.69 789 SER A N 1
ATOM 6257 C CA . SER A 1 789 ? 10.296 -1.437 -24.313 1.00 91.69 789 SER A CA 1
ATOM 6258 C C . SER A 1 789 ? 11.164 -2.613 -24.777 1.00 91.69 789 SER A C 1
ATOM 6260 O O . SER A 1 789 ? 12.276 -2.806 -24.284 1.00 91.69 789 SER A O 1
ATOM 6262 N N . GLN A 1 790 ? 10.665 -3.398 -25.734 1.00 86.94 790 GLN A N 1
ATOM 6263 C CA . GLN A 1 790 ? 11.419 -4.471 -26.405 1.00 86.94 790 GLN A CA 1
ATOM 6264 C C . GLN A 1 790 ? 11.999 -4.038 -27.765 1.00 86.94 790 GLN A C 1
ATOM 6266 O O . GLN A 1 790 ? 12.870 -4.716 -28.300 1.00 86.94 790 GLN A O 1
ATOM 6271 N N . ASP A 1 791 ? 11.540 -2.912 -28.323 1.00 83.44 791 ASP A N 1
ATOM 6272 C CA . ASP A 1 791 ? 11.882 -2.440 -29.676 1.00 83.44 791 ASP A CA 1
ATOM 6273 C C . ASP A 1 791 ? 12.267 -0.947 -29.741 1.00 83.44 791 ASP A C 1
ATOM 6275 O O . ASP A 1 791 ? 12.512 -0.404 -30.824 1.00 83.44 791 ASP A O 1
ATOM 6279 N N . GLY A 1 792 ? 12.295 -0.272 -28.585 1.00 87.31 792 GLY A N 1
ATOM 6280 C CA . GLY A 1 792 ? 12.571 1.158 -28.451 1.00 87.31 792 GLY A CA 1
ATOM 6281 C C . GLY A 1 792 ? 11.426 2.074 -28.905 1.00 87.31 792 GLY A C 1
ATOM 6282 O O . GLY A 1 792 ? 11.590 3.298 -28.901 1.00 87.31 792 GLY A O 1
ATOM 6283 N N . ARG A 1 793 ? 10.284 1.504 -29.307 1.00 89.62 793 ARG A N 1
ATOM 6284 C CA . ARG A 1 793 ? 9.170 2.196 -29.974 1.00 89.62 793 ARG A CA 1
ATOM 6285 C C . ARG A 1 793 ? 7.864 2.084 -29.201 1.00 89.62 793 ARG A C 1
ATOM 6287 O O . ARG A 1 793 ? 7.160 3.074 -29.056 1.00 89.62 793 ARG A O 1
ATOM 6294 N N . HIS A 1 794 ? 7.555 0.904 -28.677 1.00 90.81 794 HIS A N 1
ATOM 6295 C CA . HIS A 1 794 ? 6.349 0.667 -27.892 1.00 90.81 794 HIS A CA 1
ATOM 6296 C C . HIS A 1 794 ? 6.716 0.639 -26.406 1.00 90.81 794 HIS A C 1
ATOM 6298 O O . HIS A 1 794 ? 7.432 -0.258 -25.956 1.00 90.81 794 HIS A O 1
ATOM 6304 N N . TRP A 1 795 ? 6.263 1.648 -25.656 1.00 94.06 795 TRP A N 1
ATOM 6305 C CA . TRP A 1 795 ? 6.697 1.916 -24.280 1.00 94.06 795 TRP A CA 1
ATOM 6306 C C . TRP A 1 795 ? 5.604 1.643 -23.244 1.00 94.06 795 TRP A C 1
ATOM 6308 O O . TRP A 1 795 ? 4.519 2.223 -23.295 1.00 94.06 795 TRP A O 1
ATOM 6318 N N . ALA A 1 796 ? 5.918 0.810 -22.251 1.00 93.69 796 ALA A N 1
ATOM 6319 C CA . ALA A 1 796 ? 5.089 0.576 -21.072 1.00 93.69 796 ALA A CA 1
ATOM 6320 C C . ALA A 1 796 ? 5.682 1.301 -19.854 1.00 93.69 796 ALA A C 1
ATOM 6322 O O . ALA A 1 796 ? 6.845 1.091 -19.513 1.00 93.69 796 ALA A O 1
ATOM 6323 N N . ARG A 1 797 ? 4.891 2.150 -19.189 1.00 94.25 797 ARG A N 1
ATOM 6324 C CA . ARG A 1 797 ? 5.292 2.847 -17.951 1.00 94.25 797 ARG A CA 1
ATOM 6325 C C . ARG A 1 797 ? 5.484 1.855 -16.798 1.00 94.25 797 ARG A C 1
ATOM 6327 O O . ARG A 1 797 ? 4.741 0.882 -16.698 1.00 94.25 797 ARG A O 1
ATOM 6334 N N . ILE A 1 798 ? 6.440 2.139 -15.915 1.00 92.81 798 ILE A N 1
ATOM 6335 C CA . ILE A 1 798 ? 6.674 1.410 -14.664 1.00 92.81 798 ILE A CA 1
ATOM 6336 C C . ILE A 1 798 ? 6.403 2.355 -13.490 1.00 92.81 798 ILE A C 1
ATOM 6338 O O . ILE A 1 798 ? 6.998 3.428 -13.411 1.00 92.81 798 ILE A O 1
ATOM 6342 N N . GLU A 1 799 ? 5.504 1.956 -12.587 1.00 89.31 799 GLU A N 1
ATOM 6343 C CA . GLU A 1 799 ? 5.196 2.702 -11.361 1.00 89.31 799 GLU A CA 1
ATOM 6344 C C . GLU A 1 799 ? 6.370 2.603 -10.367 1.00 89.31 799 GLU A C 1
ATOM 6346 O O . GLU A 1 799 ? 6.771 1.505 -9.978 1.00 89.31 799 GLU A O 1
ATOM 6351 N N . GLY A 1 800 ? 6.928 3.747 -9.961 1.00 86.19 800 GLY A N 1
ATOM 6352 C CA . GLY A 1 800 ? 7.948 3.840 -8.911 1.00 86.19 800 GLY A CA 1
ATOM 6353 C C . GLY A 1 800 ? 7.379 3.919 -7.485 1.00 86.19 800 GLY A C 1
ATOM 6354 O O . GLY A 1 800 ? 6.186 3.724 -7.258 1.00 86.19 800 GLY A O 1
ATOM 6355 N N . GLU A 1 801 ? 8.227 4.216 -6.488 1.00 85.00 801 GLU A N 1
ATOM 6356 C CA . GLU A 1 801 ? 7.795 4.262 -5.075 1.00 85.00 801 GLU A CA 1
ATOM 6357 C C . GLU A 1 801 ? 6.920 5.491 -4.725 1.00 85.00 801 GLU A C 1
ATOM 6359 O O . GLU A 1 801 ? 6.321 5.526 -3.645 1.00 85.00 801 GLU A O 1
ATOM 6364 N N . HIS A 1 802 ? 6.818 6.496 -5.606 1.00 87.44 802 HIS A N 1
ATOM 6365 C CA . HIS A 1 802 ? 6.018 7.703 -5.377 1.00 87.44 802 HIS A CA 1
ATOM 6366 C C . HIS A 1 802 ? 4.536 7.518 -5.756 1.00 87.44 802 HIS A C 1
ATOM 6368 O O . HIS A 1 802 ? 4.206 6.833 -6.720 1.00 87.44 802 HIS A O 1
ATOM 6374 N N . TYR A 1 803 ? 3.618 8.192 -5.048 1.00 76.94 803 TYR A N 1
ATOM 6375 C CA . TYR A 1 803 ? 2.164 8.008 -5.221 1.00 76.94 803 TYR A CA 1
ATOM 6376 C C . TYR A 1 803 ? 1.630 8.396 -6.612 1.00 76.94 803 TYR A C 1
ATOM 6378 O O . TYR A 1 803 ? 0.525 7.998 -6.972 1.00 76.94 803 TYR A O 1
ATOM 6386 N N . SER A 1 804 ? 2.394 9.178 -7.376 1.00 85.06 804 SER A N 1
ATOM 6387 C CA . SER A 1 804 ? 2.077 9.575 -8.751 1.00 85.06 804 SER A CA 1
ATOM 6388 C C . SER A 1 804 ? 2.581 8.587 -9.813 1.00 85.06 804 SER A C 1
ATOM 6390 O O . SER A 1 804 ? 2.402 8.838 -11.001 1.00 85.06 804 SER A O 1
ATOM 6392 N N . GLY A 1 805 ? 3.272 7.514 -9.412 1.00 89.44 805 GLY A N 1
ATOM 6393 C CA . GLY A 1 805 ? 3.991 6.597 -10.302 1.00 89.44 805 GLY A CA 1
ATOM 6394 C C . GLY A 1 805 ? 5.448 6.993 -10.588 1.00 89.44 805 GLY A C 1
ATOM 6395 O O . GLY A 1 805 ? 6.144 6.245 -11.269 1.00 89.44 805 GLY A O 1
ATOM 6396 N N . ALA A 1 806 ? 5.937 8.125 -10.068 1.00 96.31 806 ALA A N 1
ATOM 6397 C CA . ALA A 1 806 ? 7.341 8.529 -10.209 1.00 96.31 806 ALA A CA 1
ATOM 6398 C C . ALA A 1 806 ? 8.305 7.643 -9.392 1.00 96.31 806 ALA A C 1
ATOM 6400 O O . ALA A 1 806 ? 7.927 7.038 -8.386 1.00 96.31 806 ALA A O 1
ATOM 6401 N N . LEU A 1 807 ? 9.578 7.609 -9.793 1.00 96.88 807 LEU A N 1
ATOM 6402 C CA . LEU A 1 807 ? 10.629 6.817 -9.143 1.00 96.88 807 LEU A CA 1
ATOM 6403 C C . LEU A 1 807 ? 10.927 7.289 -7.712 1.00 96.88 807 LEU A C 1
ATOM 6405 O O . LEU A 1 807 ? 11.107 6.463 -6.820 1.00 96.88 807 LEU A O 1
ATOM 6409 N N . PHE A 1 808 ? 10.968 8.606 -7.494 1.00 96.38 808 PHE A N 1
ATOM 6410 C CA . PHE A 1 808 ? 11.147 9.255 -6.191 1.00 96.38 808 PHE A CA 1
ATOM 6411 C C . PHE A 1 808 ? 10.670 10.717 -6.239 1.00 96.38 808 PHE A C 1
ATOM 6413 O O . PHE A 1 808 ? 10.429 11.247 -7.321 1.00 96.38 808 PHE A O 1
ATOM 6420 N N . ASP A 1 809 ? 10.521 11.349 -5.070 1.00 95.25 809 ASP A N 1
ATOM 6421 C CA . ASP A 1 809 ? 10.054 12.740 -4.920 1.00 95.25 809 ASP A CA 1
ATOM 6422 C C . ASP A 1 809 ? 11.212 13.750 -4.754 1.00 95.25 809 ASP A C 1
ATOM 6424 O O . ASP A 1 809 ? 12.381 13.381 -4.552 1.00 95.25 809 ASP A O 1
ATOM 6428 N N . VAL A 1 810 ? 10.862 15.038 -4.808 1.00 93.88 810 VAL A N 1
ATOM 6429 C CA . VAL A 1 810 ? 11.720 16.199 -4.510 1.00 93.88 810 VAL A CA 1
ATOM 6430 C C . VAL A 1 810 ? 12.318 16.159 -3.092 1.00 93.88 810 VAL A C 1
ATOM 6432 O O . VAL A 1 810 ? 12.101 15.237 -2.302 1.00 93.88 810 VAL A O 1
ATOM 6435 N N . GLY A 1 811 ? 13.204 17.101 -2.788 1.00 90.69 811 GLY A N 1
ATOM 6436 C CA . GLY A 1 811 ? 13.717 17.337 -1.439 1.00 90.69 811 GLY A CA 1
ATOM 6437 C C . GLY A 1 811 ? 12.635 17.830 -0.470 1.00 90.69 811 GLY A C 1
ATOM 6438 O O . GLY A 1 811 ? 11.566 18.279 -0.878 1.00 90.69 811 GLY A O 1
ATOM 6439 N N . SER A 1 812 ? 12.916 17.762 0.829 1.00 89.88 812 SER A N 1
ATOM 6440 C CA . SER A 1 812 ? 12.095 18.412 1.860 1.00 89.88 812 SER A CA 1
ATOM 6441 C C . SER A 1 812 ? 12.224 19.936 1.761 1.00 89.88 812 SER A C 1
ATOM 6443 O O . SER A 1 812 ? 13.156 20.444 1.143 1.00 89.88 812 SER A O 1
ATOM 6445 N N . GLU A 1 813 ? 11.338 20.696 2.406 1.00 83.88 813 GLU A N 1
ATOM 6446 C CA . GLU A 1 813 ? 11.484 22.157 2.490 1.00 83.88 813 GLU A CA 1
ATOM 6447 C C . GLU A 1 813 ? 12.871 22.539 3.054 1.00 83.88 813 GLU A C 1
ATOM 6449 O O . GLU A 1 813 ? 13.248 22.112 4.147 1.00 83.88 813 GLU A O 1
ATOM 6454 N N . GLY A 1 814 ? 13.645 23.309 2.281 1.00 82.94 814 GLY A N 1
ATOM 6455 C CA . GLY A 1 814 ? 15.034 23.673 2.591 1.00 82.94 814 GLY A CA 1
ATOM 6456 C C . GLY A 1 814 ? 16.117 22.783 1.958 1.00 82.94 814 GLY A C 1
ATOM 6457 O O . GLY A 1 814 ? 17.277 23.191 1.940 1.00 82.94 814 GLY A O 1
ATOM 6458 N N . ASP A 1 815 ? 15.776 21.621 1.389 1.00 92.38 815 ASP A N 1
ATOM 6459 C CA . ASP A 1 815 ? 16.710 20.831 0.575 1.00 92.38 815 ASP A CA 1
ATOM 6460 C C . ASP A 1 815 ? 16.950 21.499 -0.794 1.00 92.38 815 ASP A C 1
ATOM 6462 O O . ASP A 1 815 ? 16.064 22.125 -1.383 1.00 92.38 815 ASP A O 1
ATOM 6466 N N . TRP A 1 816 ? 18.150 21.315 -1.349 1.00 93.94 816 TRP A N 1
ATOM 6467 C CA . TRP A 1 816 ? 18.561 21.871 -2.649 1.00 93.94 816 TRP A CA 1
ATOM 6468 C C . TRP A 1 816 ? 17.747 21.332 -3.849 1.00 93.94 816 TRP A C 1
ATOM 6470 O O . TRP A 1 816 ? 17.700 21.975 -4.898 1.00 93.94 816 TRP A O 1
ATOM 6480 N N . ASP A 1 817 ? 17.122 20.154 -3.717 1.00 93.81 817 ASP A N 1
ATOM 6481 C CA . ASP A 1 817 ? 16.278 19.521 -4.739 1.00 93.81 817 ASP A CA 1
ATOM 6482 C C . ASP A 1 817 ? 14.775 19.587 -4.436 1.00 93.81 817 ASP A C 1
ATOM 6484 O O . ASP A 1 817 ? 14.010 18.755 -4.917 1.00 93.81 817 ASP A O 1
ATOM 6488 N N . SER A 1 818 ? 14.347 20.563 -3.629 1.00 91.19 818 SER A N 1
ATOM 6489 C CA . SER A 1 818 ? 12.961 20.729 -3.157 1.00 91.19 818 SER A CA 1
ATOM 6490 C C . SER A 1 818 ? 11.957 21.261 -4.189 1.00 91.19 818 SER A C 1
ATOM 6492 O O . SER A 1 818 ? 10.767 20.994 -4.047 1.00 91.19 818 SER A O 1
ATOM 6494 N N . LEU A 1 819 ? 12.395 21.978 -5.234 1.00 87.31 819 LEU A N 1
ATOM 6495 C CA . LEU A 1 819 ? 11.481 22.528 -6.248 1.00 87.31 819 LEU A CA 1
ATOM 6496 C C . LEU A 1 819 ? 11.044 21.492 -7.294 1.00 87.31 819 LEU A C 1
ATOM 6498 O O . LEU A 1 819 ? 9.858 21.363 -7.590 1.00 87.31 819 LEU A O 1
ATOM 6502 N N . PHE A 1 820 ? 12.003 20.799 -7.913 1.00 92.75 820 PHE A N 1
ATOM 6503 C CA . PHE A 1 820 ? 11.753 19.885 -9.028 1.00 92.75 820 PHE A CA 1
ATOM 6504 C C . PHE A 1 820 ? 12.922 18.917 -9.233 1.00 92.75 820 PHE A C 1
ATOM 6506 O O . PHE A 1 820 ? 14.034 19.163 -8.773 1.00 92.75 820 PHE A O 1
ATOM 6513 N N . ILE A 1 821 ? 12.689 17.833 -9.975 1.00 95.12 821 ILE A N 1
ATOM 6514 C CA . ILE A 1 821 ? 13.743 16.933 -10.457 1.00 95.12 821 ILE A CA 1
ATOM 6515 C C . ILE A 1 821 ? 13.608 16.792 -11.975 1.00 95.12 821 ILE A C 1
ATOM 6517 O O . ILE A 1 821 ? 12.549 16.400 -12.471 1.00 95.12 821 ILE A O 1
ATOM 6521 N N . SER A 1 822 ? 14.684 17.097 -12.706 1.00 93.88 822 SER A N 1
ATOM 6522 C CA . SER A 1 822 ? 14.714 17.061 -14.175 1.00 93.88 822 SER A CA 1
ATOM 6523 C C . SER A 1 822 ? 15.963 16.389 -14.751 1.00 93.88 822 SER A C 1
ATOM 6525 O O . SER A 1 822 ? 17.042 16.383 -14.150 1.00 93.88 822 SER A O 1
ATOM 6527 N N . SER A 1 823 ? 15.792 15.854 -15.962 1.00 93.94 823 SER A N 1
ATOM 6528 C CA . SER A 1 823 ? 16.799 15.190 -16.804 1.00 93.94 823 SER A CA 1
ATOM 6529 C C . SER A 1 823 ? 17.553 14.054 -16.085 1.00 93.94 823 SER A C 1
ATOM 6531 O O . SER A 1 823 ? 18.746 14.193 -15.812 1.00 93.94 823 SER A O 1
ATOM 6533 N N . PRO A 1 824 ? 16.869 12.938 -15.742 1.00 96.94 824 PRO A N 1
ATOM 6534 C CA . PRO A 1 824 ? 17.474 11.795 -15.063 1.00 96.94 824 PRO A CA 1
ATOM 6535 C C . PRO A 1 824 ? 18.361 10.968 -16.010 1.00 96.94 824 PRO A C 1
ATOM 6537 O O . PRO A 1 824 ? 17.872 10.149 -16.788 1.00 96.94 824 PRO A O 1
ATOM 6540 N N . GLN A 1 825 ? 19.675 11.152 -15.903 1.00 96.38 825 GLN A N 1
ATOM 6541 C CA . GLN A 1 825 ? 20.701 10.442 -16.670 1.00 96.38 825 GLN A CA 1
ATOM 6542 C C . GLN A 1 825 ? 21.206 9.215 -15.904 1.00 96.38 825 GLN A C 1
ATOM 6544 O O . GLN A 1 825 ? 21.770 9.370 -14.820 1.00 96.38 825 GLN A O 1
ATOM 6549 N N . VAL A 1 826 ? 21.060 8.002 -16.449 1.00 96.38 826 VAL A N 1
ATOM 6550 C CA . VAL A 1 826 ? 21.378 6.747 -15.734 1.00 96.38 826 VAL A CA 1
ATOM 6551 C C . VAL A 1 826 ? 22.554 5.976 -16.335 1.00 96.38 826 VAL A C 1
ATOM 6553 O O . VAL A 1 826 ? 22.511 5.524 -17.473 1.00 96.38 826 VAL A O 1
ATOM 6556 N N . VAL A 1 827 ? 23.580 5.725 -15.517 1.00 93.75 827 VAL A N 1
ATOM 6557 C CA . VAL A 1 827 ? 24.783 4.969 -15.896 1.00 93.75 827 VAL A CA 1
ATOM 6558 C C . VAL A 1 827 ? 24.908 3.685 -15.075 1.00 93.75 827 VAL A C 1
ATOM 6560 O O . VAL A 1 827 ? 24.846 3.703 -13.843 1.00 93.75 827 VAL A O 1
ATOM 6563 N N . PHE A 1 828 ? 25.147 2.562 -15.754 1.00 88.88 828 PHE A N 1
ATOM 6564 C CA . PHE A 1 828 ? 25.495 1.285 -15.128 1.00 88.88 828 PHE A CA 1
ATOM 6565 C C . PHE A 1 828 ? 26.992 1.257 -14.776 1.00 88.88 828 PHE A C 1
ATOM 6567 O O . PHE A 1 828 ? 27.851 1.350 -15.652 1.00 88.88 828 PHE A O 1
ATOM 6574 N N . HIS A 1 829 ? 27.331 1.134 -13.491 1.00 84.62 829 HIS A N 1
ATOM 6575 C CA . HIS A 1 829 ? 28.724 1.101 -13.033 1.00 84.62 829 HIS A CA 1
ATOM 6576 C C . HIS A 1 829 ? 29.344 -0.304 -13.094 1.00 84.62 829 HIS A C 1
ATOM 6578 O O . HIS A 1 829 ? 30.534 -0.431 -13.403 1.00 84.62 829 HIS A O 1
ATOM 6584 N N . GLY A 1 830 ? 28.549 -1.339 -12.804 1.00 76.44 830 GLY A N 1
ATOM 6585 C CA . GLY A 1 830 ? 28.980 -2.735 -12.656 1.00 76.44 830 GLY A CA 1
ATOM 6586 C C . GLY A 1 830 ? 28.411 -3.383 -11.388 1.00 76.44 830 GLY A C 1
ATOM 6587 O O . GLY A 1 830 ? 27.968 -2.684 -10.483 1.00 76.44 830 GLY A O 1
ATOM 6588 N N . ASN A 1 831 ? 28.409 -4.719 -11.309 1.00 76.06 831 ASN A N 1
ATOM 6589 C CA . ASN A 1 831 ? 27.927 -5.495 -10.147 1.00 76.06 831 ASN A CA 1
ATOM 6590 C C . ASN A 1 831 ? 26.511 -5.117 -9.647 1.00 76.06 831 ASN A C 1
ATOM 6592 O O . ASN A 1 831 ? 26.228 -5.199 -8.453 1.00 76.06 831 ASN A O 1
ATOM 6596 N N . GLY A 1 832 ? 25.631 -4.687 -10.558 1.00 76.50 832 GLY A N 1
ATOM 6597 C CA . GLY A 1 832 ? 24.278 -4.227 -10.229 1.00 76.50 832 GLY A CA 1
ATOM 6598 C C . GLY A 1 832 ? 24.198 -2.805 -9.665 1.00 76.50 832 GLY A C 1
ATOM 6599 O O . GLY A 1 832 ? 23.131 -2.406 -9.233 1.00 76.50 832 GLY A O 1
ATOM 6600 N N . ASP A 1 833 ? 25.279 -2.023 -9.649 1.00 88.31 833 ASP A N 1
ATOM 6601 C CA . ASP A 1 833 ? 25.247 -0.617 -9.229 1.00 88.31 833 ASP A CA 1
ATOM 6602 C C . ASP A 1 833 ? 24.814 0.290 -10.393 1.00 88.31 833 ASP A C 1
ATOM 6604 O O . ASP A 1 833 ? 25.570 0.480 -11.352 1.00 88.31 833 ASP A O 1
ATOM 6608 N N . LEU A 1 834 ? 23.608 0.860 -10.309 1.00 93.75 834 LEU A N 1
ATOM 6609 C CA . LEU A 1 834 ? 23.115 1.898 -11.220 1.00 93.75 834 LEU A CA 1
ATOM 6610 C C . LEU A 1 834 ? 23.165 3.269 -10.540 1.00 93.75 834 LEU A C 1
ATOM 6612 O O . LEU A 1 834 ? 22.929 3.396 -9.335 1.00 93.75 834 LEU A O 1
ATOM 6616 N N . ARG A 1 835 ? 23.464 4.308 -11.321 1.00 96.31 835 ARG A N 1
ATOM 6617 C CA . ARG A 1 835 ? 23.664 5.679 -10.833 1.00 96.31 835 ARG A CA 1
ATOM 6618 C C . ARG A 1 835 ? 22.883 6.651 -11.690 1.00 96.31 835 ARG A C 1
ATOM 6620 O O . ARG A 1 835 ? 23.111 6.700 -12.892 1.00 96.31 835 ARG A O 1
ATOM 6627 N N . MET A 1 836 ? 21.988 7.403 -11.066 1.00 97.75 836 MET A N 1
ATOM 6628 C CA . MET A 1 836 ? 21.218 8.457 -11.709 1.00 97.75 836 MET A CA 1
ATOM 6629 C C . MET A 1 836 ? 21.826 9.802 -11.341 1.00 97.75 836 MET A C 1
ATOM 6631 O O . MET A 1 836 ? 22.036 10.070 -10.161 1.00 97.75 836 MET A O 1
ATOM 6635 N N . TYR A 1 837 ? 22.056 10.646 -12.334 1.00 98.06 837 TYR A N 1
ATOM 6636 C CA . TYR A 1 837 ? 22.420 12.049 -12.186 1.00 98.06 837 TYR A CA 1
ATOM 6637 C C . TYR A 1 837 ? 21.217 12.882 -12.624 1.00 98.06 837 TYR A C 1
ATOM 6639 O O . TYR A 1 837 ? 20.587 12.567 -13.629 1.00 98.06 837 TYR A O 1
ATOM 6647 N N . TYR A 1 838 ? 20.856 13.900 -11.853 1.00 97.56 838 TYR A N 1
ATOM 6648 C CA . TYR A 1 838 ? 19.678 14.734 -12.108 1.00 97.56 838 TYR A CA 1
ATOM 6649 C C . TYR A 1 838 ? 19.951 16.164 -11.650 1.00 97.56 838 TYR A C 1
ATOM 6651 O O . TYR A 1 838 ? 20.894 16.395 -10.889 1.00 97.56 838 TYR A O 1
ATOM 6659 N N . HIS A 1 839 ? 19.133 17.123 -12.084 1.00 95.94 839 HIS A N 1
ATOM 6660 C CA . HIS A 1 839 ? 19.282 18.519 -11.673 1.00 95.94 839 HIS A CA 1
ATOM 6661 C C . HIS A 1 839 ? 18.016 19.111 -11.041 1.00 95.94 839 HIS A C 1
ATOM 6663 O O . HIS A 1 839 ? 16.905 18.628 -11.264 1.00 95.94 839 HIS A O 1
ATOM 6669 N N . SER A 1 840 ? 18.238 20.166 -10.256 1.00 94.88 840 SER A N 1
ATOM 6670 C CA . SER A 1 840 ? 17.246 21.045 -9.625 1.00 94.88 840 SER A CA 1
ATOM 6671 C C . SER A 1 840 ? 17.814 22.471 -9.553 1.00 94.88 840 SER A C 1
ATOM 6673 O O . SER A 1 840 ? 18.995 22.703 -9.835 1.00 94.88 840 SER A O 1
ATOM 6675 N N . PHE A 1 841 ? 16.989 23.426 -9.137 1.00 90.88 841 PHE A N 1
ATOM 6676 C CA . PHE A 1 841 ? 17.414 24.752 -8.706 1.00 90.88 841 PHE A CA 1
ATOM 6677 C C . PHE A 1 841 ? 17.509 24.825 -7.169 1.00 90.88 841 PHE A C 1
ATOM 6679 O O . PHE A 1 841 ? 16.533 24.576 -6.464 1.00 90.88 841 PHE A O 1
ATOM 6686 N N . ASP A 1 842 ? 18.692 25.165 -6.653 1.00 90.88 842 ASP A N 1
ATOM 6687 C CA . ASP A 1 842 ? 18.988 25.299 -5.222 1.00 90.88 842 ASP A CA 1
ATOM 6688 C C . ASP A 1 842 ? 18.555 26.68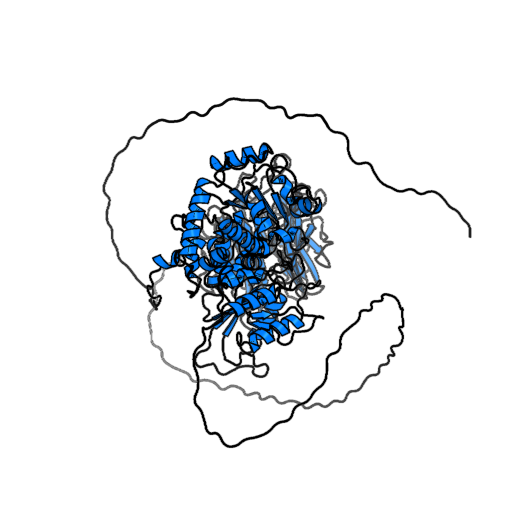9 -4.737 1.00 90.88 842 ASP A C 1
ATOM 6690 O O . ASP A 1 842 ? 19.290 27.667 -4.884 1.00 90.88 842 ASP A O 1
ATOM 6694 N N . VAL A 1 843 ? 17.345 26.777 -4.174 1.00 84.88 843 VAL A N 1
ATOM 6695 C CA . VAL A 1 843 ? 16.722 28.039 -3.726 1.00 84.88 843 VAL A CA 1
ATOM 6696 C C . VAL A 1 843 ? 17.567 28.773 -2.685 1.00 84.88 843 VAL A C 1
ATOM 6698 O O . VAL A 1 843 ? 17.658 29.997 -2.728 1.00 84.88 843 VAL A O 1
ATOM 6701 N N . GLY A 1 844 ? 18.215 28.042 -1.773 1.00 83.88 844 GLY A N 1
ATOM 6702 C CA . GLY A 1 844 ? 19.022 28.632 -0.701 1.00 83.88 844 GLY A CA 1
ATOM 6703 C C . GLY A 1 844 ? 20.288 29.333 -1.200 1.00 83.88 844 GLY A C 1
ATOM 6704 O O . GLY A 1 844 ? 20.802 30.215 -0.517 1.00 83.88 844 GLY A O 1
ATOM 6705 N N . ASN A 1 845 ? 20.774 28.962 -2.389 1.00 85.25 845 ASN A N 1
ATOM 6706 C CA . ASN A 1 845 ? 21.972 29.531 -3.009 1.00 85.25 845 ASN A CA 1
ATOM 6707 C C . ASN A 1 845 ? 21.691 30.289 -4.322 1.00 85.25 845 ASN A C 1
ATOM 6709 O O . ASN A 1 845 ? 22.586 30.958 -4.830 1.00 85.25 845 ASN A O 1
ATOM 6713 N N . GLY A 1 846 ? 20.479 30.191 -4.878 1.00 86.38 846 GLY A N 1
ATOM 6714 C CA . GLY A 1 846 ? 20.074 30.842 -6.128 1.00 86.38 846 GLY A CA 1
ATOM 6715 C C . GLY A 1 846 ? 20.690 30.243 -7.400 1.00 86.38 846 GLY A C 1
ATOM 6716 O O . GLY A 1 846 ? 20.833 30.965 -8.386 1.00 86.38 846 GLY A O 1
ATOM 6717 N N . VAL A 1 847 ? 21.086 28.960 -7.392 1.00 90.31 847 VAL A N 1
ATOM 6718 C CA . VAL A 1 847 ? 21.876 28.345 -8.484 1.00 90.31 847 VAL A CA 1
ATOM 6719 C C . VAL A 1 847 ? 21.373 26.974 -8.938 1.00 90.31 847 VAL A C 1
ATOM 6721 O O . VAL A 1 847 ? 20.962 26.131 -8.137 1.00 90.31 847 VAL A O 1
ATOM 6724 N N . PHE A 1 848 ? 21.498 26.693 -10.235 1.00 93.19 848 PHE A N 1
ATOM 6725 C CA . PHE A 1 848 ? 21.282 25.351 -10.778 1.00 93.19 848 PHE A CA 1
ATOM 6726 C C . PHE A 1 848 ? 22.325 24.365 -10.236 1.00 93.19 848 PHE A C 1
ATOM 6728 O O . PHE A 1 848 ? 23.508 24.681 -10.085 1.00 93.19 848 PHE A O 1
ATOM 6735 N N . SER A 1 849 ? 21.874 23.169 -9.877 1.00 95.44 849 SER A N 1
ATOM 6736 C CA . SER A 1 849 ? 22.702 22.174 -9.202 1.00 95.44 849 SER A CA 1
ATOM 6737 C C . SER A 1 849 ? 22.402 20.776 -9.718 1.00 95.44 849 SER A C 1
ATOM 6739 O O . SER A 1 849 ? 21.251 20.440 -9.993 1.00 95.44 849 SER A O 1
ATOM 6741 N N . ILE A 1 850 ? 23.440 19.944 -9.789 1.00 97.56 850 ILE A N 1
ATOM 6742 C CA . ILE A 1 850 ? 23.338 18.529 -10.146 1.00 97.56 850 ILE A CA 1
ATOM 6743 C C . ILE A 1 850 ? 23.565 17.697 -8.887 1.00 97.56 850 ILE A C 1
ATOM 6745 O O . ILE A 1 850 ? 24.523 17.912 -8.139 1.00 97.56 850 ILE A O 1
ATOM 6749 N N . GLY A 1 851 ? 22.689 16.725 -8.671 1.00 97.00 851 GLY A N 1
ATOM 6750 C CA . GLY A 1 851 ? 22.790 15.716 -7.625 1.00 97.00 851 GLY A CA 1
ATOM 6751 C C . GLY A 1 851 ? 22.794 14.312 -8.203 1.00 97.00 851 GLY A C 1
ATOM 6752 O O . GLY A 1 851 ? 22.773 14.120 -9.423 1.00 97.00 851 GLY A O 1
ATOM 6753 N N . MET A 1 852 ? 22.829 13.318 -7.318 1.00 96.12 852 MET A N 1
ATOM 6754 C CA . MET A 1 852 ? 22.758 11.926 -7.743 1.00 96.12 852 MET A CA 1
ATOM 6755 C C . MET A 1 852 ? 21.947 11.018 -6.819 1.00 96.12 852 MET A C 1
ATOM 6757 O O . MET A 1 852 ? 21.757 11.293 -5.633 1.00 96.12 852 MET A O 1
ATOM 6761 N N . ALA A 1 853 ? 21.528 9.884 -7.371 1.00 97.25 853 ALA A N 1
ATOM 6762 C CA . ALA A 1 853 ? 20.934 8.763 -6.660 1.00 97.25 853 ALA A CA 1
ATOM 6763 C C . ALA A 1 853 ? 21.578 7.433 -7.095 1.00 97.25 853 ALA A C 1
ATOM 6765 O O . ALA A 1 853 ? 22.166 7.331 -8.175 1.00 97.25 853 ALA A O 1
ATOM 6766 N N . ARG A 1 854 ? 21.463 6.394 -6.260 1.00 95.69 854 ARG A N 1
ATOM 6767 C CA . ARG A 1 854 ? 21.911 5.022 -6.570 1.00 95.69 854 ARG A CA 1
ATOM 6768 C C . ARG A 1 854 ? 20.768 4.019 -6.498 1.00 95.69 854 ARG A C 1
ATOM 6770 O O . ARG A 1 854 ? 19.873 4.169 -5.672 1.00 95.69 854 ARG A O 1
ATOM 6777 N N . SER A 1 855 ? 20.851 2.977 -7.317 1.00 95.00 855 SER A N 1
ATOM 6778 C CA . SER A 1 855 ? 19.910 1.856 -7.352 1.00 95.00 855 SER A CA 1
ATOM 6779 C C . SER A 1 855 ? 20.644 0.524 -7.537 1.00 95.00 855 SER A C 1
ATOM 6781 O O . SER A 1 855 ? 21.786 0.495 -8.000 1.00 95.00 855 SER A O 1
ATOM 6783 N N . ARG A 1 856 ? 19.979 -0.577 -7.164 1.00 90.69 856 ARG A N 1
ATOM 6784 C CA . ARG A 1 856 ? 20.412 -1.958 -7.446 1.00 90.69 856 ARG A CA 1
ATOM 6785 C C . ARG A 1 856 ? 19.610 -2.661 -8.545 1.00 90.69 856 ARG A C 1
ATOM 6787 O O . ARG A 1 856 ? 20.011 -3.726 -9.001 1.00 90.69 856 ARG A O 1
ATOM 6794 N N . ASP A 1 857 ? 18.474 -2.089 -8.929 1.00 87.50 857 ASP A N 1
ATOM 6795 C CA . ASP A 1 857 ? 17.455 -2.706 -9.787 1.00 87.50 857 ASP A CA 1
ATOM 6796 C C . ASP A 1 857 ? 16.953 -1.766 -10.903 1.00 87.50 857 ASP A C 1
ATOM 6798 O O . ASP A 1 857 ? 16.218 -2.200 -11.783 1.00 87.50 857 ASP A O 1
ATOM 6802 N N . GLY A 1 858 ? 17.358 -0.491 -10.881 1.00 88.69 858 GLY A N 1
ATOM 6803 C CA . GLY A 1 858 ? 16.910 0.569 -11.787 1.00 88.69 858 GLY A CA 1
ATOM 6804 C C . GLY A 1 858 ? 15.551 1.184 -11.423 1.00 88.69 858 GLY A C 1
ATOM 6805 O O . GLY A 1 858 ? 15.157 2.189 -12.010 1.00 88.69 858 GLY A O 1
ATOM 6806 N N . MET A 1 859 ? 14.838 0.632 -10.441 1.00 89.75 859 MET A N 1
ATOM 6807 C CA . MET A 1 859 ? 13.473 1.026 -10.074 1.00 89.75 859 MET A CA 1
ATOM 6808 C C . MET A 1 859 ? 13.435 1.758 -8.728 1.00 89.75 859 MET A C 1
ATOM 6810 O O . MET A 1 859 ? 12.787 2.795 -8.605 1.00 89.75 859 MET A O 1
ATOM 6814 N N . LYS A 1 860 ? 14.167 1.260 -7.725 1.00 89.12 860 LYS A N 1
ATOM 6815 C CA . LYS A 1 860 ? 14.258 1.847 -6.385 1.00 89.12 860 LYS A CA 1
ATOM 6816 C C . LYS A 1 860 ? 15.540 2.658 -6.243 1.00 89.12 860 LYS A C 1
ATOM 6818 O O . LYS A 1 860 ? 16.639 2.127 -6.414 1.00 89.12 860 LYS A O 1
ATOM 6823 N N . TRP A 1 861 ? 15.405 3.941 -5.913 1.00 95.31 861 TRP A N 1
ATOM 6824 C CA . TRP A 1 861 ? 16.499 4.915 -5.936 1.00 95.31 861 TRP A CA 1
ATOM 6825 C C . TRP A 1 861 ? 16.715 5.581 -4.575 1.00 95.31 861 TRP A C 1
ATOM 6827 O O . TRP A 1 861 ? 15.780 6.054 -3.937 1.00 95.31 861 TRP A O 1
ATOM 6837 N N . ILE A 1 862 ? 17.975 5.654 -4.146 1.00 94.69 862 ILE A N 1
ATOM 6838 C CA . ILE A 1 862 ? 18.400 6.318 -2.910 1.00 94.69 862 ILE A CA 1
ATOM 6839 C C . ILE A 1 862 ? 19.161 7.589 -3.290 1.00 94.69 862 ILE A C 1
ATOM 6841 O O . ILE A 1 862 ? 20.265 7.499 -3.836 1.00 94.69 862 ILE A O 1
ATOM 6845 N N . LYS A 1 863 ? 18.583 8.763 -3.003 1.00 95.62 863 LYS A N 1
ATOM 6846 C CA . LYS A 1 863 ? 19.234 10.069 -3.205 1.00 95.62 863 LYS A CA 1
ATOM 6847 C C . LYS A 1 863 ? 20.476 10.186 -2.312 1.00 95.62 863 LYS A C 1
ATOM 6849 O O . LYS A 1 863 ? 20.418 9.855 -1.130 1.00 95.62 863 LYS A O 1
ATOM 6854 N N . LEU A 1 864 ? 21.587 10.663 -2.875 1.00 94.38 864 LEU A N 1
ATOM 6855 C CA . LEU A 1 864 ? 22.841 10.940 -2.156 1.00 94.38 864 LEU A CA 1
ATOM 6856 C C . LEU A 1 864 ? 23.113 12.443 -1.977 1.00 94.38 864 LEU A C 1
ATOM 6858 O O . LEU A 1 864 ? 24.028 12.809 -1.244 1.00 94.38 864 LEU A O 1
ATOM 6862 N N . GLY A 1 865 ? 22.316 13.301 -2.621 1.00 93.31 865 GLY A N 1
ATOM 6863 C CA . GLY A 1 865 ? 22.422 14.757 -2.540 1.00 93.31 865 GLY A CA 1
ATOM 6864 C C . GLY A 1 865 ? 23.184 15.394 -3.705 1.00 93.31 865 GLY A C 1
ATOM 6865 O O . GLY A 1 865 ? 23.409 14.772 -4.747 1.00 93.31 865 GLY A O 1
ATOM 6866 N N . LYS A 1 866 ? 23.533 16.670 -3.518 1.00 94.94 866 LYS A N 1
ATOM 6867 C CA . LYS A 1 866 ? 24.208 17.548 -4.483 1.00 94.94 866 LYS A CA 1
ATOM 6868 C C . LYS A 1 866 ? 25.667 17.128 -4.700 1.00 94.94 866 LYS A C 1
ATOM 6870 O O . LYS A 1 866 ? 26.409 16.953 -3.737 1.00 94.94 866 LYS A O 1
ATOM 6875 N N . ILE A 1 867 ? 26.078 17.013 -5.963 1.00 95.56 867 ILE A N 1
ATOM 6876 C CA . ILE A 1 867 ? 27.450 16.669 -6.382 1.00 95.56 867 ILE A CA 1
ATOM 6877 C C . ILE A 1 867 ? 28.150 17.796 -7.153 1.00 95.56 867 ILE A C 1
ATOM 6879 O O . ILE A 1 867 ? 29.378 17.826 -7.182 1.00 95.56 867 ILE A O 1
ATOM 6883 N N . MET A 1 868 ? 27.396 18.722 -7.757 1.00 93.81 868 MET A N 1
ATOM 6884 C CA . MET A 1 868 ? 27.925 19.891 -8.465 1.00 93.81 868 MET A CA 1
ATOM 6885 C C . MET A 1 868 ? 26.952 21.076 -8.343 1.00 93.81 868 MET A C 1
ATOM 6887 O O . MET A 1 868 ? 25.740 20.896 -8.220 1.00 93.81 868 MET A O 1
ATOM 6891 N N . GLY A 1 869 ? 27.488 22.295 -8.340 1.00 90.38 869 GLY A N 1
ATOM 6892 C CA . GLY A 1 869 ? 26.738 23.555 -8.270 1.00 90.38 869 GLY A CA 1
ATOM 6893 C C . GLY A 1 869 ? 27.399 24.610 -9.154 1.00 90.38 869 GLY A C 1
ATOM 6894 O O . GLY A 1 869 ? 27.999 24.253 -10.164 1.00 90.38 869 GLY A O 1
ATOM 6895 N N . SER A 1 870 ? 27.344 25.880 -8.758 1.00 92.00 870 SER A N 1
ATOM 6896 C CA . SER A 1 870 ? 27.984 26.999 -9.463 1.00 92.00 870 SER A CA 1
ATOM 6897 C C . SER A 1 870 ? 29.484 26.821 -9.735 1.00 92.00 870 SER A C 1
ATOM 6899 O O . SER A 1 870 ? 30.206 26.096 -9.035 1.00 92.00 870 SER A O 1
ATOM 6901 N N . GLY A 1 871 ? 29.937 27.464 -10.809 1.00 90.12 871 GLY A N 1
ATOM 6902 C CA . GLY A 1 871 ? 31.344 27.675 -11.126 1.00 90.12 871 GLY A CA 1
ATOM 6903 C C . GLY A 1 871 ? 31.950 28.878 -10.404 1.00 90.12 871 GLY A C 1
ATOM 6904 O O . GLY A 1 871 ? 31.268 29.564 -9.635 1.00 90.12 871 GLY A O 1
ATOM 6905 N N . PRO A 1 872 ? 33.247 29.146 -10.630 1.00 89.81 872 PRO A N 1
ATOM 6906 C CA . PRO A 1 872 ? 33.875 30.390 -10.208 1.00 89.81 872 PRO A CA 1
ATOM 6907 C C . PRO A 1 872 ? 33.172 31.615 -10.812 1.00 89.81 872 PRO A C 1
ATOM 6909 O O . PRO A 1 872 ? 32.580 31.563 -11.891 1.00 89.81 872 PRO A O 1
ATOM 6912 N N . LYS A 1 873 ? 33.264 32.753 -10.121 1.00 89.56 873 LYS A N 1
ATOM 6913 C CA . LYS A 1 873 ? 32.698 34.014 -10.607 1.00 89.56 873 LYS A CA 1
ATOM 6914 C C . LYS A 1 873 ? 33.360 34.446 -11.922 1.00 89.56 873 LYS A C 1
ATOM 6916 O O . LYS A 1 873 ? 34.583 34.539 -11.988 1.00 89.56 873 LYS A O 1
ATOM 6921 N N . GLY A 1 874 ? 32.547 34.760 -12.929 1.00 85.69 874 GLY A N 1
ATOM 6922 C CA . GLY A 1 874 ? 32.963 35.086 -14.292 1.00 85.69 874 GLY A CA 1
ATOM 6923 C C . GLY A 1 874 ? 32.990 33.895 -15.259 1.00 85.69 874 GLY A C 1
ATOM 6924 O O . GLY A 1 874 ? 33.151 34.119 -16.457 1.00 85.69 874 GLY A O 1
ATOM 6925 N N . CYS A 1 875 ? 32.813 32.657 -14.785 1.00 91.25 875 CYS A N 1
ATOM 6926 C CA . CYS A 1 875 ? 32.746 31.473 -15.645 1.00 91.25 875 CYS A CA 1
ATOM 6927 C C . CYS A 1 875 ? 31.385 31.338 -16.346 1.00 91.25 875 CYS A C 1
ATOM 6929 O O . CYS A 1 875 ? 30.375 31.919 -15.939 1.00 91.25 875 CYS A O 1
ATOM 6931 N N . PHE A 1 876 ? 31.348 30.504 -17.390 1.00 91.38 876 PHE A N 1
ATOM 6932 C CA . PHE A 1 876 ? 30.138 30.201 -18.168 1.00 91.38 876 PHE A CA 1
ATOM 6933 C C . PHE A 1 876 ? 29.042 29.466 -17.370 1.00 91.38 876 PHE A C 1
ATOM 6935 O O . PHE A 1 876 ? 27.976 29.198 -17.919 1.00 91.38 876 PHE A O 1
ATOM 6942 N N . ASP A 1 877 ? 29.303 29.121 -16.107 1.00 92.81 877 ASP A N 1
ATOM 6943 C CA . ASP A 1 877 ? 28.398 28.414 -15.206 1.00 92.81 877 ASP A CA 1
ATOM 6944 C C . ASP A 1 877 ? 28.350 29.002 -13.775 1.00 92.81 877 ASP A C 1
ATOM 6946 O O . ASP A 1 877 ? 28.044 28.299 -12.807 1.00 92.81 877 ASP A O 1
ATOM 6950 N N . GLU A 1 878 ? 28.606 30.313 -13.625 1.00 92.62 878 GLU A N 1
ATOM 6951 C CA . GLU A 1 878 ? 28.486 31.057 -12.350 1.00 92.62 878 GLU A CA 1
ATOM 6952 C C . GLU A 1 878 ? 27.116 30.864 -11.666 1.00 92.62 878 GLU A C 1
ATOM 6954 O O . GLU A 1 878 ? 27.057 30.744 -10.443 1.00 92.62 878 GLU A O 1
ATOM 6959 N N . LEU A 1 879 ? 26.018 30.767 -12.429 1.00 91.19 879 LEU A N 1
ATOM 6960 C CA . LEU A 1 879 ? 24.662 30.535 -11.905 1.00 91.19 879 LEU A CA 1
ATOM 6961 C C . LEU A 1 879 ? 24.284 29.048 -11.803 1.00 91.19 879 LEU A C 1
ATOM 6963 O O . LEU A 1 879 ? 23.130 28.721 -11.509 1.00 91.19 879 LEU A O 1
ATOM 6967 N N . GLY A 1 880 ? 25.233 28.135 -12.019 1.00 93.25 880 GLY A N 1
ATOM 6968 C CA . GLY A 1 880 ? 25.031 26.704 -11.826 1.00 93.25 880 GLY A CA 1
ATOM 6969 C C . GLY A 1 880 ? 25.143 25.844 -13.076 1.00 93.25 880 GLY A C 1
ATOM 6970 O O . GLY A 1 880 ? 25.368 26.319 -14.189 1.00 93.25 880 GLY A O 1
ATOM 6971 N N . ALA A 1 881 ? 24.950 24.546 -12.850 1.00 93.88 881 ALA A N 1
ATOM 6972 C CA . ALA A 1 881 ? 25.038 23.493 -13.851 1.00 93.88 881 ALA A CA 1
ATOM 6973 C C . ALA A 1 881 ? 23.766 22.631 -13.849 1.00 93.88 881 ALA A C 1
ATOM 6975 O O . ALA A 1 881 ? 23.208 22.334 -12.790 1.00 93.88 881 ALA A O 1
ATOM 6976 N N . MET A 1 882 ? 23.319 22.218 -15.035 1.00 93.50 882 MET A N 1
ATOM 6977 C CA . MET A 1 882 ? 22.114 21.414 -15.258 1.00 93.50 882 MET A CA 1
ATOM 6978 C C . MET A 1 882 ? 22.265 20.479 -16.472 1.00 93.50 882 MET A C 1
ATOM 6980 O O . MET A 1 882 ? 23.335 20.416 -17.073 1.00 93.50 882 MET A O 1
ATOM 6984 N N . ASN A 1 883 ? 21.209 19.723 -16.808 1.00 94.00 883 ASN A N 1
ATOM 6985 C CA . ASN A 1 883 ? 21.177 18.762 -17.926 1.00 94.00 883 ASN A CA 1
ATOM 6986 C C . ASN A 1 883 ? 22.452 17.888 -18.047 1.00 94.00 883 ASN A C 1
ATOM 6988 O O . ASN A 1 883 ? 23.149 17.952 -19.062 1.00 94.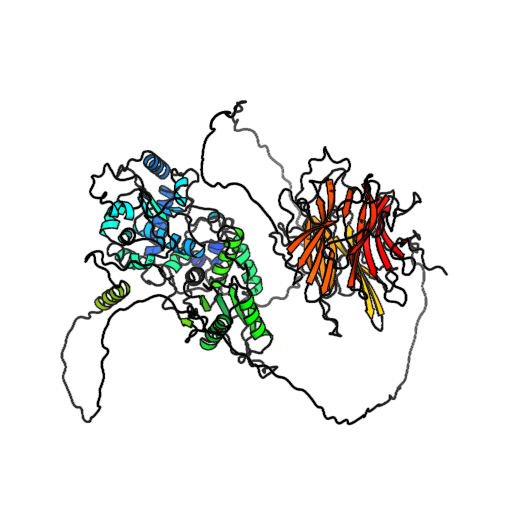00 883 ASN A O 1
ATOM 6992 N N . PRO A 1 884 ? 22.791 17.094 -17.010 1.00 96.12 884 PRO A N 1
ATOM 6993 C CA . PRO A 1 884 ? 23.985 16.257 -17.020 1.00 96.12 884 PRO A CA 1
ATOM 6994 C C . PRO A 1 884 ? 23.817 15.069 -17.973 1.00 96.12 884 PRO A C 1
ATOM 6996 O O . PRO A 1 884 ? 22.888 14.284 -17.818 1.00 96.12 884 PRO A O 1
ATOM 6999 N N . TYR A 1 885 ? 24.768 14.864 -18.880 1.00 96.50 885 TYR A N 1
ATOM 7000 C CA . TYR A 1 885 ? 24.906 13.625 -19.641 1.00 96.50 885 TYR A CA 1
ATOM 7001 C C . TYR A 1 885 ? 26.247 12.970 -19.314 1.00 96.50 885 TYR A C 1
ATOM 7003 O O . TYR A 1 885 ? 27.307 13.573 -19.478 1.00 96.50 885 TYR A O 1
ATOM 7011 N N . VAL A 1 886 ? 26.204 11.733 -18.819 1.00 95.75 886 VAL A N 1
ATOM 7012 C CA . VAL A 1 886 ? 27.342 11.076 -18.166 1.00 95.75 886 VAL A CA 1
ATOM 7013 C C . VAL A 1 886 ? 27.706 9.788 -18.886 1.00 95.75 886 VAL A C 1
ATOM 7015 O O . VAL A 1 886 ? 26.854 8.923 -19.082 1.00 95.75 886 VAL A O 1
ATOM 7018 N N . VAL A 1 887 ? 28.991 9.648 -19.211 1.00 92.56 887 VAL A N 1
ATOM 7019 C CA . VAL A 1 887 ? 29.600 8.462 -19.818 1.00 92.56 887 VAL A CA 1
ATOM 7020 C C . VAL A 1 887 ? 30.659 7.904 -18.866 1.00 92.56 887 VAL A C 1
ATOM 7022 O O . VAL A 1 887 ? 31.443 8.653 -18.282 1.00 92.56 887 VAL A O 1
ATOM 7025 N N . LYS A 1 888 ? 30.694 6.577 -18.717 1.00 90.69 888 LYS A N 1
ATOM 7026 C CA . LYS A 1 888 ? 31.806 5.861 -18.081 1.00 90.69 888 LYS A CA 1
ATOM 7027 C C . LYS A 1 888 ? 32.736 5.351 -19.182 1.00 90.69 888 LYS A C 1
ATOM 7029 O O . LYS A 1 888 ? 32.305 4.536 -19.993 1.00 90.69 888 LYS A O 1
ATOM 7034 N N . ASN A 1 889 ? 33.983 5.809 -19.193 1.00 82.88 889 ASN A N 1
ATOM 7035 C CA . ASN A 1 889 ? 35.001 5.368 -20.145 1.00 82.88 889 ASN A CA 1
ATOM 7036 C C . ASN A 1 889 ? 35.295 3.867 -19.939 1.00 82.88 889 ASN A C 1
ATOM 7038 O O . ASN A 1 889 ? 35.452 3.391 -18.808 1.00 82.88 889 ASN A O 1
ATOM 7042 N N . LYS A 1 890 ? 35.336 3.108 -21.041 1.00 75.69 890 LYS A N 1
ATOM 7043 C CA . LYS A 1 890 ? 35.531 1.647 -21.037 1.00 75.69 890 LYS A CA 1
ATOM 7044 C C . LYS A 1 890 ? 36.964 1.229 -20.660 1.00 75.69 890 LYS A C 1
ATOM 7046 O O . LYS A 1 890 ? 37.145 0.126 -20.149 1.00 75.69 890 LYS A O 1
ATOM 7051 N N . LYS A 1 891 ? 37.968 2.072 -20.939 1.00 76.44 891 LYS A N 1
ATOM 7052 C CA . LYS A 1 891 ? 39.408 1.755 -20.852 1.00 76.44 891 LYS A CA 1
ATOM 7053 C C . LYS A 1 891 ? 39.982 1.940 -19.448 1.00 76.44 891 LYS A C 1
ATOM 7055 O O . LYS A 1 891 ? 40.699 1.069 -18.965 1.00 76.44 891 LYS A O 1
ATOM 7060 N N . ASP A 1 892 ? 39.677 3.065 -18.804 1.00 81.31 892 ASP A N 1
ATOM 7061 C CA . ASP A 1 892 ? 40.212 3.445 -17.486 1.00 81.31 892 ASP A CA 1
ATOM 7062 C C . ASP A 1 892 ? 39.167 3.370 -16.353 1.00 81.31 892 ASP A C 1
ATOM 7064 O O . ASP A 1 892 ? 39.525 3.341 -15.175 1.00 81.31 892 ASP A O 1
ATOM 7068 N N . GLY A 1 893 ? 37.877 3.288 -16.696 1.00 83.38 893 GLY A N 1
ATOM 7069 C CA . GLY A 1 893 ? 36.760 3.257 -15.755 1.00 83.38 893 GLY A CA 1
ATOM 7070 C C . GLY A 1 893 ? 36.335 4.623 -15.201 1.00 83.38 893 GLY A C 1
ATOM 7071 O O . GLY A 1 893 ? 35.387 4.654 -14.410 1.00 83.38 893 GLY A O 1
ATOM 7072 N N . ASN A 1 894 ? 36.992 5.713 -15.615 1.00 90.31 894 ASN A N 1
ATOM 7073 C CA . ASN A 1 894 ? 36.689 7.080 -15.196 1.00 90.31 894 ASN A CA 1
ATOM 7074 C C . ASN A 1 894 ? 35.339 7.557 -15.759 1.00 90.31 894 ASN A C 1
ATOM 7076 O O . ASN A 1 894 ? 34.804 7.018 -16.731 1.00 90.31 894 ASN A O 1
ATOM 7080 N N . TYR A 1 895 ? 34.788 8.605 -15.150 1.00 94.38 895 TYR A N 1
ATOM 7081 C CA . TYR A 1 895 ? 33.531 9.225 -15.554 1.00 94.38 895 TYR A CA 1
ATOM 7082 C C . TYR A 1 895 ? 33.762 10.601 -16.176 1.00 94.38 895 TYR A C 1
ATOM 7084 O O . TYR A 1 895 ? 34.459 11.435 -15.597 1.00 94.38 895 TYR A O 1
ATOM 7092 N N . VAL A 1 896 ? 33.103 10.848 -17.309 1.00 94.31 896 VAL A N 1
ATOM 7093 C CA . VAL A 1 896 ? 32.991 12.155 -17.968 1.00 94.31 896 VAL A CA 1
ATOM 7094 C C . VAL A 1 896 ? 31.525 12.582 -17.945 1.00 94.31 896 VAL A C 1
ATOM 7096 O O . VAL A 1 896 ? 30.638 11.794 -18.266 1.00 94.31 896 VAL A O 1
ATOM 7099 N N . MET A 1 897 ? 31.266 13.832 -17.576 1.00 96.31 897 MET A N 1
ATOM 7100 C CA . MET A 1 897 ? 29.961 14.482 -17.629 1.00 96.31 897 MET A CA 1
ATOM 7101 C C . MET A 1 897 ? 30.049 15.673 -18.578 1.00 96.31 897 MET A C 1
ATOM 7103 O O . MET A 1 897 ? 30.769 16.627 -18.290 1.00 96.31 897 MET A O 1
ATOM 7107 N N . ALA A 1 898 ? 29.282 15.645 -19.664 1.00 96.62 898 ALA A N 1
ATOM 7108 C CA . ALA A 1 898 ? 28.893 16.867 -20.351 1.00 96.62 898 ALA A CA 1
ATOM 7109 C C . ALA A 1 898 ? 27.720 17.491 -19.587 1.00 96.62 898 ALA A C 1
ATOM 7111 O O . ALA A 1 898 ? 26.806 16.778 -19.176 1.00 96.62 898 ALA A O 1
ATOM 7112 N N . TYR A 1 899 ? 27.746 18.800 -19.364 1.00 96.19 899 TYR A N 1
ATOM 7113 C CA . TYR A 1 899 ? 26.674 19.504 -18.661 1.00 96.19 899 TYR A CA 1
ATOM 7114 C C . TYR A 1 899 ? 26.412 20.870 -19.281 1.00 96.19 899 TYR A C 1
ATOM 7116 O O . TYR A 1 899 ? 27.262 21.447 -19.961 1.00 96.19 899 TYR A O 1
ATOM 7124 N N . GLU A 1 900 ? 25.220 21.391 -19.031 1.00 94.75 900 GLU A N 1
ATOM 7125 C CA . GLU A 1 900 ? 24.810 22.724 -19.439 1.00 94.75 900 GLU A CA 1
ATOM 7126 C C . GLU A 1 900 ? 25.101 23.717 -18.309 1.00 94.75 900 GLU A C 1
ATOM 7128 O O . GLU A 1 900 ? 24.540 23.620 -17.216 1.00 94.75 900 GLU A O 1
ATOM 7133 N N . GLY A 1 901 ? 26.026 24.637 -18.564 1.00 93.69 901 GLY A N 1
ATOM 7134 C CA . GLY A 1 901 ? 26.407 25.721 -17.669 1.00 93.69 901 GLY A CA 1
ATOM 7135 C C . GLY A 1 901 ? 25.569 26.977 -17.896 1.00 93.69 901 GLY A C 1
ATOM 7136 O O . GLY A 1 901 ? 25.164 27.263 -19.027 1.00 93.69 901 GLY A O 1
ATOM 7137 N N . VAL A 1 902 ? 25.309 27.716 -16.816 1.00 91.50 902 VAL A N 1
ATOM 7138 C CA . VAL A 1 902 ? 24.533 28.963 -16.821 1.00 91.50 902 VAL A CA 1
ATOM 7139 C C . VAL A 1 902 ? 25.406 30.161 -16.434 1.00 91.50 902 VAL A C 1
ATOM 7141 O O . VAL A 1 902 ? 25.782 30.316 -15.271 1.00 91.50 902 VAL A O 1
ATOM 7144 N N . GLY A 1 903 ? 25.707 31.031 -17.397 1.00 89.50 903 GLY A N 1
ATOM 7145 C CA . GLY A 1 903 ? 26.509 32.235 -17.171 1.00 89.50 903 GLY A CA 1
ATOM 7146 C C . GLY A 1 903 ? 25.760 33.294 -16.359 1.00 89.50 903 GLY A C 1
ATOM 7147 O O . GLY A 1 903 ? 24.534 33.268 -16.272 1.00 89.50 903 GLY A O 1
ATOM 7148 N N . ALA A 1 904 ? 26.483 34.269 -15.801 1.00 86.81 904 ALA A N 1
ATOM 7149 C CA . ALA A 1 904 ? 25.898 35.370 -15.020 1.00 86.81 904 ALA A CA 1
ATOM 7150 C C . ALA A 1 904 ? 24.900 36.255 -15.802 1.00 86.81 904 ALA A C 1
ATOM 7152 O O . ALA A 1 904 ? 24.094 36.957 -15.197 1.00 86.81 904 ALA A O 1
ATOM 7153 N N . ASP A 1 905 ? 24.935 36.214 -17.137 1.00 81.94 905 ASP A N 1
ATOM 7154 C CA . ASP A 1 905 ? 23.980 36.862 -18.045 1.00 81.94 905 ASP A CA 1
ATOM 7155 C C . ASP A 1 905 ? 22.804 35.946 -18.455 1.00 81.94 905 ASP A C 1
ATOM 7157 O O . ASP A 1 905 ? 22.034 36.276 -19.358 1.00 81.94 905 ASP A O 1
ATOM 7161 N N . GLY A 1 906 ? 22.674 34.779 -17.815 1.00 80.88 906 GLY A N 1
ATOM 7162 C CA . GLY A 1 906 ? 21.660 33.764 -18.093 1.00 80.88 906 GLY A CA 1
ATOM 7163 C C . GLY A 1 906 ? 21.912 32.931 -19.354 1.00 80.88 906 GLY A C 1
ATOM 7164 O O . GLY A 1 906 ? 21.110 32.043 -19.651 1.00 80.88 906 GLY A O 1
ATOM 7165 N N . ARG A 1 907 ? 22.995 33.173 -20.112 1.00 84.81 907 ARG A N 1
ATOM 7166 C CA . ARG A 1 907 ? 23.295 32.382 -21.315 1.00 84.81 907 ARG A CA 1
ATOM 7167 C C . ARG A 1 907 ? 23.678 30.947 -20.960 1.00 84.81 907 ARG A C 1
ATOM 7169 O O . ARG A 1 907 ? 24.313 30.686 -19.940 1.00 84.81 907 ARG A O 1
ATOM 7176 N N . ARG A 1 908 ? 23.319 30.025 -21.855 1.00 88.56 908 ARG A N 1
ATOM 7177 C CA . ARG A 1 908 ? 23.658 28.599 -21.769 1.00 88.56 908 ARG A CA 1
ATOM 7178 C C . ARG A 1 908 ? 24.891 28.278 -22.611 1.00 88.56 908 ARG A C 1
ATOM 7180 O O . ARG A 1 908 ? 25.060 28.821 -23.706 1.00 88.56 908 ARG A O 1
ATOM 7187 N N . SER A 1 909 ? 25.758 27.403 -22.119 1.00 92.12 909 SER A N 1
ATOM 7188 C CA . SER A 1 909 ? 26.894 26.831 -22.860 1.00 92.12 909 SER A CA 1
ATOM 7189 C C . SER A 1 909 ? 27.231 25.443 -22.318 1.00 92.12 909 SER A C 1
ATOM 7191 O O . SER A 1 909 ? 26.814 25.104 -21.214 1.00 92.12 909 SER A O 1
ATOM 7193 N N . ILE A 1 910 ? 27.959 24.619 -23.077 1.00 95.31 910 ILE A N 1
ATOM 7194 C CA . ILE A 1 910 ? 28.239 23.233 -22.669 1.00 95.31 910 ILE A CA 1
ATOM 7195 C C . ILE A 1 910 ? 29.667 23.120 -22.130 1.00 95.31 910 ILE A C 1
ATOM 7197 O O . ILE A 1 910 ? 30.626 23.521 -22.792 1.00 95.31 910 ILE A O 1
ATOM 7201 N N . GLY A 1 911 ? 29.787 22.558 -20.927 1.00 95.31 911 GLY A N 1
ATOM 7202 C CA . GLY A 1 911 ? 31.041 22.284 -20.229 1.00 95.31 911 GLY A CA 1
ATOM 7203 C C . GLY A 1 911 ? 31.287 20.791 -20.015 1.00 95.31 911 GLY A C 1
ATOM 7204 O O . GLY A 1 911 ? 30.396 19.965 -20.226 1.00 95.31 911 GLY A O 1
ATOM 7205 N N . LEU A 1 912 ? 32.497 20.453 -19.558 1.00 95.56 912 LEU A N 1
ATOM 7206 C CA . LEU A 1 912 ? 32.865 19.100 -19.128 1.00 95.56 912 LEU A CA 1
ATOM 7207 C C . LEU A 1 912 ? 33.293 19.068 -17.661 1.00 95.56 912 LEU A C 1
ATOM 7209 O O . LEU A 1 912 ? 33.999 19.958 -17.178 1.00 95.56 912 LEU A O 1
ATOM 7213 N N . ALA A 1 913 ? 32.910 17.998 -16.971 1.00 95.50 913 ALA A N 1
ATOM 7214 C CA . ALA A 1 913 ? 33.427 17.623 -15.663 1.00 95.50 913 ALA A CA 1
ATOM 7215 C C . ALA A 1 913 ? 33.843 16.144 -15.646 1.00 95.50 913 ALA A C 1
ATOM 7217 O O . ALA A 1 913 ? 33.298 15.328 -16.387 1.00 95.50 913 ALA A O 1
ATOM 7218 N N . VAL A 1 914 ? 34.793 15.786 -14.783 1.00 95.25 914 VAL A N 1
ATOM 7219 C CA . VAL A 1 914 ? 35.297 14.416 -14.615 1.00 95.25 914 VAL A CA 1
ATOM 7220 C C . VAL A 1 914 ? 35.292 13.974 -13.155 1.00 95.25 914 VAL A C 1
ATOM 7222 O O . VAL A 1 914 ? 35.459 14.787 -12.245 1.00 95.25 914 VAL A O 1
ATOM 7225 N N . SER A 1 915 ? 35.132 12.671 -12.925 1.00 95.25 915 SER A N 1
ATOM 7226 C CA . SER A 1 915 ? 35.305 12.026 -11.618 1.00 95.25 915 SER A CA 1
ATOM 7227 C C . SER A 1 915 ? 35.888 10.626 -11.800 1.00 95.25 915 SER A C 1
ATOM 7229 O O . SER A 1 915 ? 35.468 9.887 -12.687 1.00 95.25 915 SER A O 1
ATOM 7231 N N . ALA A 1 916 ? 36.835 10.232 -10.947 1.00 91.75 916 ALA A N 1
ATOM 7232 C CA . ALA A 1 916 ? 37.441 8.902 -11.032 1.00 91.75 916 ALA A CA 1
ATOM 7233 C C . ALA A 1 916 ? 36.465 7.786 -10.621 1.00 91.75 916 ALA A C 1
ATOM 7235 O O . ALA A 1 916 ? 36.422 6.724 -11.233 1.00 91.75 916 ALA A O 1
ATOM 7236 N N . GLU A 1 917 ? 35.643 8.037 -9.596 1.00 88.44 917 GLU A N 1
ATOM 7237 C CA . GLU A 1 917 ? 34.682 7.052 -9.090 1.00 88.44 917 GLU A CA 1
ATOM 7238 C C . GLU A 1 917 ? 33.227 7.358 -9.454 1.00 88.44 917 GLU A C 1
ATOM 7240 O O . GLU A 1 917 ? 32.372 6.524 -9.185 1.00 88.44 917 GLU A O 1
ATOM 7245 N N . GLY A 1 918 ? 32.909 8.526 -10.024 1.00 90.44 918 GLY A N 1
ATOM 7246 C CA . GLY A 1 918 ? 31.554 8.916 -10.443 1.00 90.44 918 GLY A CA 1
ATOM 7247 C C . GLY A 1 918 ? 30.539 9.134 -9.309 1.00 90.44 918 GLY A C 1
ATOM 7248 O O . GLY A 1 918 ? 29.365 9.363 -9.594 1.00 90.44 918 GLY A O 1
ATOM 7249 N N . LEU A 1 919 ? 30.953 9.044 -8.039 1.00 87.94 919 LEU A N 1
ATOM 7250 C CA . LEU A 1 919 ? 30.097 9.231 -6.855 1.00 87.94 919 LEU A CA 1
ATOM 7251 C C . LEU A 1 919 ? 30.176 10.649 -6.265 1.00 87.94 919 LEU A C 1
ATOM 7253 O O . LEU A 1 919 ? 29.206 11.149 -5.707 1.00 87.94 919 LEU A O 1
ATOM 7257 N N . LYS A 1 920 ? 31.350 11.276 -6.348 1.00 82.56 920 LYS A N 1
ATOM 7258 C CA . LYS A 1 920 ? 31.682 12.584 -5.764 1.00 82.56 920 LYS A CA 1
ATOM 7259 C C . LYS A 1 920 ? 32.966 13.114 -6.410 1.00 82.56 920 LYS A C 1
ATOM 7261 O O . LYS A 1 920 ? 33.433 12.550 -7.401 1.00 82.56 920 LYS A O 1
ATOM 7266 N N . ASP A 1 921 ? 33.531 14.178 -5.841 1.00 88.69 921 ASP A N 1
ATOM 7267 C CA . ASP A 1 921 ? 34.805 14.786 -6.249 1.00 88.69 921 ASP A CA 1
ATOM 7268 C C . ASP A 1 921 ? 34.862 15.121 -7.750 1.00 88.69 921 ASP A C 1
ATOM 7270 O O . ASP A 1 921 ? 35.914 15.016 -8.384 1.00 88.69 921 ASP A O 1
ATOM 7274 N N . TRP A 1 922 ? 33.711 15.513 -8.307 1.00 94.69 922 TRP A N 1
ATOM 7275 C CA . TRP A 1 922 ? 33.568 15.974 -9.683 1.00 94.69 922 TRP A CA 1
ATOM 7276 C C . TRP A 1 922 ? 34.323 17.288 -9.882 1.00 94.69 922 TRP A C 1
ATOM 7278 O O . TRP A 1 922 ? 34.173 18.231 -9.104 1.00 94.69 922 TRP A O 1
ATOM 7288 N N . ARG A 1 923 ? 35.152 17.345 -10.925 1.00 94.12 923 ARG A N 1
ATOM 7289 C CA . ARG A 1 923 ? 36.005 18.494 -11.247 1.00 94.12 923 ARG A CA 1
ATOM 7290 C C . ARG A 1 923 ? 35.705 18.971 -12.651 1.00 94.12 923 ARG A C 1
ATOM 7292 O O . ARG A 1 923 ? 35.685 18.154 -13.567 1.00 94.12 923 ARG A O 1
ATOM 7299 N N . ARG A 1 924 ? 35.518 20.278 -12.820 1.00 93.81 924 ARG A N 1
ATOM 7300 C CA . ARG A 1 924 ? 35.495 20.925 -14.138 1.00 93.81 924 ARG A CA 1
ATOM 7301 C C . ARG A 1 924 ? 36.814 20.637 -14.857 1.00 93.81 924 ARG A C 1
ATOM 7303 O O . ARG A 1 924 ? 37.859 20.604 -14.207 1.00 93.81 924 ARG A O 1
ATOM 7310 N N . VAL A 1 925 ? 36.754 20.375 -16.161 1.00 90.12 925 VAL A N 1
ATOM 7311 C CA . VAL A 1 925 ? 37.957 20.102 -16.969 1.00 90.12 925 VAL A CA 1
ATOM 7312 C C . VAL A 1 925 ? 38.678 21.408 -17.310 1.00 90.12 925 VAL A C 1
ATOM 7314 O O . VAL A 1 925 ? 39.896 21.486 -17.182 1.00 90.12 925 VAL A O 1
ATOM 7317 N N . GLU A 1 926 ? 37.913 22.443 -17.658 1.00 85.44 926 GLU A N 1
ATOM 7318 C CA . GLU A 1 926 ? 38.365 23.821 -17.867 1.00 85.44 926 GLU A CA 1
ATOM 7319 C C . GLU A 1 926 ? 37.332 24.788 -17.253 1.00 85.44 926 GLU A C 1
ATOM 7321 O O . GLU A 1 926 ? 36.166 24.425 -17.079 1.00 85.44 926 GLU A O 1
ATOM 7326 N N . ASP A 1 927 ? 37.747 26.022 -16.948 1.00 81.81 927 ASP A N 1
ATOM 7327 C CA . ASP A 1 927 ? 36.856 27.118 -16.509 1.00 81.81 927 ASP A CA 1
ATOM 7328 C C . ASP A 1 927 ? 36.058 27.745 -17.677 1.00 81.81 927 ASP A C 1
ATOM 7330 O O . ASP A 1 927 ? 35.259 28.666 -17.489 1.00 81.81 927 ASP A O 1
ATOM 7334 N N . GLU A 1 928 ? 36.287 27.245 -18.894 1.00 85.44 928 GLU A N 1
ATOM 7335 C CA . GLU A 1 928 ? 35.728 27.707 -20.161 1.00 85.44 928 GLU A CA 1
ATOM 7336 C C . GLU A 1 928 ? 34.851 26.631 -20.818 1.00 85.44 928 GLU A C 1
ATOM 7338 O O . GLU A 1 928 ? 35.083 25.429 -20.681 1.00 85.44 928 GLU A O 1
ATOM 7343 N N . ALA A 1 929 ? 33.824 27.060 -21.555 1.00 88.75 929 ALA A N 1
ATOM 7344 C CA . ALA A 1 929 ? 32.893 26.137 -22.204 1.00 88.75 929 ALA A CA 1
ATOM 7345 C C . ALA A 1 929 ? 33.512 25.464 -23.442 1.00 88.75 929 ALA A C 1
ATOM 7347 O O . ALA A 1 929 ? 33.935 26.152 -24.378 1.00 88.75 929 ALA A O 1
ATOM 7348 N N . VAL A 1 930 ? 33.467 24.126 -23.484 1.00 90.25 930 VAL A N 1
ATOM 7349 C CA . VAL A 1 930 ? 33.990 23.293 -24.589 1.00 90.25 930 VAL A CA 1
ATOM 7350 C C . VAL A 1 930 ? 33.183 23.440 -25.882 1.00 90.25 930 VAL A C 1
ATOM 7352 O O . VAL A 1 930 ? 33.702 23.218 -26.977 1.00 90.25 930 VAL A O 1
ATOM 7355 N N . LEU A 1 931 ? 31.915 23.851 -25.768 1.00 88.56 931 LEU A N 1
ATOM 7356 C CA . LEU A 1 931 ? 31.118 24.354 -26.880 1.00 88.56 931 LEU A CA 1
ATOM 7357 C C . LEU A 1 931 ? 30.422 25.653 -26.456 1.00 88.56 931 LEU A C 1
ATOM 7359 O O . LEU A 1 931 ? 29.681 25.690 -25.473 1.00 88.56 931 LEU A O 1
ATOM 7363 N N . LYS A 1 932 ? 30.663 26.710 -27.238 1.00 84.88 932 LYS A N 1
ATOM 7364 C CA . LYS A 1 932 ? 30.077 28.055 -27.100 1.00 84.88 932 LYS A CA 1
ATOM 7365 C C . LYS A 1 932 ? 29.069 28.323 -28.222 1.00 84.88 932 LYS A C 1
ATOM 7367 O O . LYS A 1 932 ? 29.088 27.640 -29.252 1.00 84.88 932 LYS A O 1
ATOM 7372 N N . LEU A 1 933 ? 28.202 29.319 -28.036 1.00 84.06 933 LEU A N 1
ATOM 7373 C CA . LEU A 1 933 ? 27.203 29.770 -29.017 1.00 84.06 933 LEU A CA 1
ATOM 7374 C C . LEU A 1 933 ? 27.853 30.138 -30.368 1.00 84.06 933 LEU A C 1
ATOM 7376 O O . LEU A 1 933 ? 29.050 30.436 -30.430 1.00 84.06 933 LEU A O 1
ATOM 7380 N N . ALA A 1 934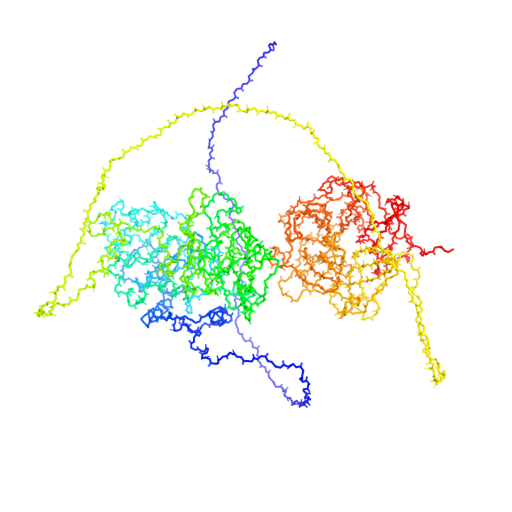 ? 27.086 30.119 -31.460 1.00 78.88 934 ALA A N 1
ATOM 7381 C CA . ALA A 1 934 ? 27.596 30.565 -32.756 1.00 78.88 934 ALA A CA 1
ATOM 7382 C C . ALA A 1 934 ? 27.875 32.080 -32.767 1.00 78.88 934 ALA A C 1
ATOM 7384 O O . ALA A 1 934 ? 27.030 32.881 -32.382 1.00 78.88 934 ALA A O 1
ATOM 7385 N N . THR A 1 935 ? 29.052 32.475 -33.260 1.00 67.31 935 THR A N 1
ATOM 7386 C CA . THR A 1 935 ? 29.518 33.875 -33.310 1.00 67.31 935 THR A CA 1
ATOM 7387 C C . THR A 1 935 ? 29.033 34.668 -34.529 1.00 67.31 935 THR A C 1
ATOM 7389 O O . THR A 1 935 ? 29.467 35.800 -34.722 1.00 67.31 935 THR A O 1
ATOM 7392 N N . MET A 1 936 ? 28.156 34.097 -35.360 1.00 63.22 936 MET A N 1
ATOM 7393 C CA . MET A 1 936 ? 27.475 34.817 -36.443 1.00 63.22 936 MET A CA 1
ATOM 7394 C C . MET A 1 936 ? 26.007 35.005 -36.058 1.00 63.22 936 MET A C 1
ATOM 7396 O O . MET A 1 936 ? 25.393 34.067 -35.551 1.00 63.22 936 MET A O 1
ATOM 7400 N N . GLU A 1 937 ? 25.448 36.191 -36.303 1.00 53.78 937 GLU A N 1
ATOM 7401 C CA . GLU A 1 937 ? 24.104 36.572 -35.832 1.00 53.78 937 GLU A CA 1
ATOM 7402 C C . GLU A 1 937 ? 23.001 35.640 -36.379 1.00 53.78 937 GLU A C 1
ATOM 7404 O O . GLU A 1 937 ? 22.113 35.219 -35.631 1.00 53.78 937 GLU A O 1
ATOM 7409 N N . ASP A 1 938 ? 23.146 35.202 -37.636 1.00 55.50 938 ASP A N 1
ATOM 7410 C CA . ASP A 1 938 ? 22.273 34.232 -38.322 1.00 55.50 938 ASP A CA 1
ATOM 7411 C C . ASP A 1 938 ? 22.565 32.752 -37.979 1.00 55.50 938 ASP A C 1
ATOM 7413 O O . ASP A 1 938 ? 22.069 31.834 -38.637 1.00 55.50 938 ASP A O 1
ATOM 7417 N N . GLY A 1 939 ? 23.393 32.475 -36.966 1.00 72.62 939 GLY A N 1
ATOM 7418 C CA . GLY A 1 939 ? 23.635 31.112 -36.496 1.00 72.62 939 GLY A CA 1
ATOM 7419 C C . GLY A 1 939 ? 22.351 30.459 -35.973 1.00 72.62 939 GLY A C 1
ATOM 7420 O O . GLY A 1 939 ? 21.676 31.006 -35.103 1.00 72.62 939 GLY A O 1
ATOM 7421 N N . TRP A 1 940 ? 22.030 29.252 -36.450 1.00 85.56 940 TRP A N 1
ATOM 7422 C CA . TRP A 1 940 ? 20.848 28.504 -35.992 1.00 85.56 940 TRP A CA 1
ATOM 7423 C C . TRP A 1 940 ? 20.906 28.142 -34.492 1.00 85.56 940 TRP A C 1
ATOM 7425 O O . TRP A 1 940 ? 19.884 27.812 -33.901 1.00 85.56 940 TRP A O 1
ATOM 7435 N N . ASP A 1 941 ? 22.090 28.241 -33.880 1.00 87.44 941 ASP A N 1
ATOM 7436 C CA . ASP A 1 941 ? 22.376 28.060 -32.459 1.00 87.44 941 ASP A CA 1
ATOM 7437 C C . ASP A 1 941 ? 23.127 29.270 -31.842 1.00 87.44 941 ASP A C 1
ATOM 7439 O O . ASP A 1 941 ? 24.030 29.123 -31.010 1.00 87.44 941 ASP A O 1
ATOM 7443 N N . SER A 1 942 ? 22.774 30.492 -32.276 1.00 85.81 942 SER A N 1
ATOM 7444 C CA . SER A 1 942 ? 23.367 31.762 -31.813 1.00 85.81 942 SER A CA 1
ATOM 7445 C C . SER A 1 942 ? 22.788 32.324 -30.504 1.00 85.81 942 SER A C 1
ATOM 7447 O O . SER A 1 942 ? 23.431 33.164 -29.877 1.00 85.81 942 SER A O 1
ATOM 7449 N N . LYS A 1 943 ? 21.605 31.873 -30.057 1.00 84.69 943 LYS A N 1
ATOM 7450 C CA . LYS A 1 943 ? 20.919 32.369 -28.843 1.00 84.69 943 LYS A CA 1
ATOM 7451 C C . LYS A 1 943 ? 21.158 31.494 -27.609 1.00 84.69 943 LYS A C 1
ATOM 7453 O O . LYS A 1 943 ? 21.196 32.008 -26.494 1.00 84.69 943 LYS A O 1
ATOM 7458 N N . GLY A 1 944 ? 21.334 30.187 -27.793 1.00 86.06 944 GLY A N 1
ATOM 7459 C CA . GLY A 1 944 ? 21.639 29.257 -26.706 1.00 86.06 944 GLY A CA 1
ATOM 7460 C C . GLY A 1 944 ? 21.921 27.843 -27.200 1.00 86.06 944 GLY A C 1
ATOM 7461 O O . GLY A 1 944 ? 21.469 27.452 -28.276 1.00 86.06 944 GLY A O 1
ATOM 7462 N N . ILE A 1 945 ? 22.667 27.084 -26.399 1.00 91.00 945 ILE A N 1
ATOM 7463 C CA . ILE A 1 945 ? 22.967 25.665 -26.615 1.00 91.00 945 ILE A CA 1
ATOM 7464 C C . ILE A 1 945 ? 22.876 24.916 -25.285 1.00 91.00 945 ILE A C 1
ATOM 7466 O O . ILE A 1 945 ? 23.312 25.433 -24.259 1.00 91.00 945 ILE A O 1
ATOM 7470 N N . GLY A 1 946 ? 22.321 23.709 -25.309 1.00 92.12 946 GLY A N 1
ATOM 7471 C CA . GLY A 1 946 ? 22.003 22.957 -24.099 1.00 92.12 946 GLY A CA 1
ATOM 7472 C C . GLY A 1 946 ? 21.596 21.514 -24.374 1.00 92.12 946 GLY A C 1
ATOM 7473 O O . GLY A 1 946 ? 21.683 21.044 -25.509 1.00 92.12 946 GLY A O 1
ATOM 7474 N N . SER A 1 947 ? 21.146 20.810 -23.333 1.00 93.50 947 SER A N 1
ATOM 7475 C CA . SER A 1 947 ? 20.792 19.379 -23.377 1.00 93.50 947 SER A CA 1
ATOM 7476 C C . SER A 1 947 ? 21.831 18.516 -24.128 1.00 93.50 947 SER A C 1
ATOM 7478 O O . SER A 1 947 ? 21.526 17.993 -25.205 1.00 93.50 947 SER A O 1
ATOM 7480 N N . PRO A 1 948 ? 23.074 18.414 -23.619 1.00 96.12 948 PRO A N 1
ATOM 7481 C CA . PRO A 1 948 ? 24.134 17.645 -24.264 1.00 96.12 948 PRO A CA 1
ATOM 7482 C C . PRO A 1 948 ? 23.834 16.139 -24.283 1.00 96.12 948 PRO A C 1
ATOM 7484 O O . PRO A 1 948 ? 23.254 15.600 -23.347 1.00 96.12 948 PRO A O 1
ATOM 7487 N N . CYS A 1 949 ? 24.320 15.444 -25.309 1.00 96.50 949 CYS A N 1
ATOM 7488 C CA . CYS A 1 949 ? 24.391 13.989 -25.376 1.00 96.50 949 CYS A CA 1
ATOM 7489 C C . CYS A 1 949 ? 25.725 13.573 -26.003 1.00 96.50 949 CYS A C 1
ATOM 7491 O O . CYS A 1 949 ? 26.030 13.925 -27.144 1.00 96.50 949 CYS A O 1
ATOM 7493 N N . LEU A 1 950 ? 26.539 12.855 -25.231 1.00 93.75 950 LEU A N 1
ATOM 7494 C CA . LEU A 1 950 ? 27.928 12.540 -25.557 1.00 93.75 950 LEU A CA 1
ATOM 7495 C C . LEU A 1 950 ? 28.063 11.072 -25.990 1.00 93.75 950 LEU A C 1
ATOM 7497 O O . LEU A 1 950 ? 27.663 10.163 -25.262 1.00 93.75 950 LEU A O 1
ATOM 7501 N N . VAL A 1 951 ? 28.645 10.832 -27.163 1.00 91.62 951 VAL A N 1
ATOM 7502 C CA . VAL A 1 951 ? 28.853 9.491 -27.727 1.00 91.62 951 VAL A CA 1
ATOM 7503 C C . VAL A 1 951 ? 30.341 9.271 -28.005 1.00 91.62 951 VAL A C 1
ATOM 7505 O O . VAL A 1 951 ? 30.954 10.015 -28.768 1.00 91.62 951 VAL A O 1
ATOM 7508 N N . GLU A 1 952 ? 30.896 8.241 -27.369 1.00 87.44 952 GLU A N 1
ATOM 7509 C CA . GLU A 1 952 ? 32.245 7.703 -27.598 1.00 87.44 952 GLU A CA 1
ATOM 7510 C C . GLU A 1 952 ? 32.278 6.982 -28.959 1.00 87.44 952 GLU A C 1
ATOM 7512 O O . GLU A 1 952 ? 31.390 6.171 -29.239 1.00 87.44 952 GLU A O 1
ATOM 7517 N N . MET A 1 953 ? 33.269 7.269 -29.808 1.00 84.88 953 MET A N 1
ATOM 7518 C CA . MET A 1 953 ? 33.445 6.596 -31.098 1.00 84.88 953 MET A CA 1
ATOM 7519 C C . MET A 1 953 ? 34.486 5.482 -30.982 1.00 84.88 953 MET A C 1
ATOM 7521 O O . MET A 1 953 ? 35.657 5.731 -30.722 1.00 84.88 953 MET A O 1
ATOM 7525 N N . ASP A 1 954 ? 34.070 4.240 -31.216 1.00 68.81 954 ASP A N 1
ATOM 7526 C CA . ASP A 1 954 ? 34.978 3.092 -31.244 1.00 68.81 954 ASP A CA 1
ATOM 7527 C C . ASP A 1 954 ? 35.908 3.174 -32.479 1.00 68.81 954 ASP A C 1
ATOM 7529 O O . ASP A 1 954 ? 35.422 3.167 -33.615 1.00 68.81 954 ASP A O 1
ATOM 7533 N N . GLY A 1 955 ? 37.226 3.255 -32.247 1.00 64.75 955 GLY A N 1
ATOM 7534 C CA . GLY A 1 955 ? 38.294 3.360 -33.254 1.00 64.75 955 GLY A CA 1
ATOM 7535 C C . GLY A 1 955 ? 39.696 3.446 -32.616 1.00 64.75 955 GLY A C 1
ATOM 7536 O O . GLY A 1 955 ? 39.823 3.395 -31.393 1.00 64.75 955 GLY A O 1
ATOM 7537 N N . ASP A 1 956 ? 40.753 3.587 -33.430 1.00 56.06 956 ASP A N 1
ATOM 7538 C CA . ASP A 1 956 ? 42.151 3.707 -32.949 1.00 56.06 956 ASP A CA 1
ATOM 7539 C C . ASP A 1 956 ? 42.454 5.048 -32.245 1.00 56.06 956 ASP A C 1
ATOM 7541 O O . ASP A 1 956 ? 43.442 5.173 -31.519 1.00 56.06 956 ASP A O 1
ATOM 7545 N N . VAL A 1 957 ? 41.603 6.056 -32.453 1.00 62.19 957 VAL A N 1
ATOM 7546 C CA . VAL A 1 957 ? 41.657 7.376 -31.810 1.00 62.19 957 VAL A CA 1
ATOM 7547 C C . VAL A 1 957 ? 40.348 7.581 -31.055 1.00 62.19 957 VAL A C 1
ATOM 7549 O O . VAL A 1 957 ? 39.281 7.344 -31.615 1.00 62.19 957 VAL A O 1
ATOM 7552 N N . ASP A 1 958 ? 40.431 8.040 -29.804 1.00 68.44 958 ASP A N 1
ATOM 7553 C CA . ASP A 1 958 ? 39.274 8.262 -28.922 1.00 68.44 958 ASP A CA 1
ATOM 7554 C C . ASP A 1 958 ? 38.482 9.522 -29.307 1.00 68.44 958 ASP A C 1
ATOM 7556 O O . ASP A 1 958 ? 38.478 10.518 -28.586 1.00 68.44 958 ASP A O 1
ATOM 7560 N N . GLU A 1 959 ? 37.849 9.493 -30.478 1.00 85.44 959 GLU A N 1
ATOM 7561 C CA . GLU A 1 959 ? 37.019 10.578 -31.003 1.00 85.44 959 GLU A CA 1
ATOM 7562 C C . GLU A 1 959 ? 35.619 10.581 -30.354 1.00 85.44 959 GLU A C 1
ATOM 7564 O O . GLU A 1 959 ? 35.069 9.544 -29.977 1.00 85.44 959 GLU A O 1
ATOM 7569 N N . TRP A 1 960 ? 35.017 11.762 -30.219 1.00 89.38 960 TRP A N 1
ATOM 7570 C CA . TRP A 1 960 ? 33.741 11.964 -29.534 1.00 89.38 960 TRP A CA 1
ATOM 7571 C C . TRP A 1 960 ? 32.774 12.769 -30.391 1.00 89.38 960 TRP A C 1
ATOM 7573 O O . TRP A 1 960 ? 33.140 13.784 -30.987 1.00 89.38 960 TRP A O 1
ATOM 7583 N N . ARG A 1 961 ? 31.500 12.368 -30.380 1.00 92.75 961 ARG A N 1
ATOM 7584 C CA . ARG A 1 961 ? 30.393 13.153 -30.940 1.00 92.75 961 ARG A CA 1
ATOM 7585 C C . ARG A 1 961 ? 29.536 13.718 -29.818 1.00 92.75 961 ARG A C 1
ATOM 7587 O O . ARG A 1 961 ? 29.044 12.978 -28.970 1.00 92.75 961 ARG A O 1
ATOM 7594 N N . LEU A 1 962 ? 29.334 15.029 -29.843 1.00 95.12 962 LEU A N 1
ATOM 7595 C CA . LEU A 1 962 ? 28.438 15.753 -28.951 1.00 95.12 962 LEU A CA 1
ATOM 7596 C C . LEU A 1 962 ? 27.206 16.188 -29.745 1.00 95.12 962 LEU A C 1
ATOM 7598 O O . LEU A 1 962 ? 27.289 17.092 -30.579 1.00 95.12 962 LEU A O 1
ATOM 7602 N N . TYR A 1 963 ? 26.069 15.556 -29.473 1.00 96.94 963 TYR A N 1
ATOM 7603 C CA . TYR A 1 963 ? 24.762 16.024 -29.923 1.00 96.94 963 TYR A CA 1
ATOM 7604 C C . TYR A 1 963 ? 24.213 17.026 -28.904 1.00 96.94 963 TYR A C 1
ATOM 7606 O O . TYR A 1 963 ? 24.450 16.882 -27.705 1.00 96.94 963 TYR A O 1
ATOM 7614 N N . TYR A 1 964 ? 23.514 18.063 -29.358 1.00 95.62 964 TYR A N 1
ATOM 7615 C CA . TYR A 1 964 ? 23.025 19.129 -28.477 1.00 95.62 964 TYR A CA 1
ATOM 7616 C C . TYR A 1 964 ? 21.785 19.820 -29.051 1.00 95.62 964 TYR A C 1
ATOM 7618 O O . TYR A 1 964 ? 21.611 19.881 -30.268 1.00 95.62 964 TYR A O 1
ATOM 7626 N N . ARG A 1 965 ? 20.935 20.385 -28.187 1.00 94.38 965 ARG A N 1
ATOM 7627 C CA . ARG A 1 965 ? 19.876 21.318 -28.600 1.00 94.38 965 ARG A CA 1
ATOM 7628 C C . ARG A 1 965 ? 20.499 22.692 -28.841 1.00 94.38 965 ARG A C 1
ATOM 7630 O O . ARG A 1 965 ? 21.190 23.208 -27.965 1.00 94.38 965 ARG A O 1
ATOM 7637 N N . GLY A 1 966 ? 20.236 23.294 -29.995 1.00 91.88 966 GLY A N 1
ATOM 7638 C CA . GLY A 1 966 ? 20.580 24.686 -30.293 1.00 91.88 966 GLY A CA 1
ATOM 7639 C C . GLY A 1 966 ? 19.333 25.545 -30.489 1.00 91.88 966 GLY A C 1
ATOM 7640 O O . GLY A 1 966 ? 18.288 25.037 -30.896 1.00 91.88 966 GLY A O 1
ATOM 7641 N N . ILE A 1 967 ? 19.442 26.838 -30.179 1.00 88.75 967 ILE A N 1
ATOM 7642 C CA . ILE A 1 967 ? 18.386 27.846 -30.329 1.00 88.75 967 ILE A CA 1
ATOM 7643 C C . ILE A 1 967 ? 18.969 29.061 -31.057 1.00 88.75 967 ILE A C 1
ATOM 7645 O O . ILE A 1 967 ? 19.990 29.609 -30.635 1.00 88.75 967 ILE A O 1
ATOM 7649 N N . GLY A 1 968 ? 18.313 29.500 -32.128 1.00 85.50 968 GLY A N 1
ATOM 7650 C CA . GLY A 1 968 ? 18.709 30.653 -32.932 1.00 85.50 968 GLY A CA 1
ATOM 7651 C C . GLY A 1 968 ? 18.139 31.969 -32.408 1.00 85.50 968 GLY A C 1
ATOM 7652 O O . GLY A 1 968 ? 17.253 31.997 -31.549 1.00 85.50 968 GLY A O 1
ATOM 7653 N N . SER A 1 969 ? 18.616 33.081 -32.964 1.00 81.69 969 SER A N 1
ATOM 7654 C CA . SER A 1 969 ? 18.149 34.445 -32.658 1.00 81.69 969 SER A CA 1
ATOM 7655 C C . SER A 1 969 ? 16.623 34.611 -32.772 1.00 81.69 969 SER A C 1
ATOM 7657 O O . SER A 1 969 ? 16.005 35.256 -31.926 1.00 81.69 969 SER A O 1
ATOM 7659 N N . SER A 1 970 ? 15.997 33.945 -33.748 1.00 80.12 970 SER A N 1
ATOM 7660 C CA . SER A 1 970 ? 14.541 33.909 -33.968 1.00 80.12 970 SER A CA 1
ATOM 7661 C C . SER A 1 970 ? 13.748 33.045 -32.973 1.00 80.12 970 SER A C 1
ATOM 7663 O O . SER A 1 970 ? 12.525 32.977 -33.066 1.00 80.12 970 SER A O 1
ATOM 7665 N N . GLY A 1 971 ? 14.413 32.349 -32.046 1.00 80.12 971 GLY A N 1
ATOM 7666 C CA . GLY A 1 971 ? 13.789 31.391 -31.127 1.00 80.12 971 GLY A CA 1
ATOM 7667 C C . GLY A 1 971 ? 13.503 30.012 -31.733 1.00 80.12 971 GLY A C 1
ATOM 7668 O O . GLY A 1 971 ? 13.162 29.099 -30.985 1.00 80.12 971 GLY A O 1
ATOM 7669 N N . ARG A 1 972 ? 13.691 29.824 -33.049 1.00 86.56 972 ARG A N 1
ATOM 7670 C CA . ARG A 1 972 ? 13.700 28.494 -33.679 1.00 86.56 972 ARG A CA 1
ATOM 7671 C C . ARG A 1 972 ? 14.832 27.651 -33.094 1.00 86.56 972 ARG A C 1
ATOM 7673 O O . ARG A 1 972 ? 15.943 28.148 -32.922 1.00 86.56 972 ARG A O 1
ATOM 7680 N N . CYS A 1 973 ? 14.555 26.381 -32.836 1.00 89.75 973 CYS A N 1
ATOM 7681 C CA . CYS A 1 973 ? 15.514 25.414 -32.320 1.00 89.75 973 CYS A CA 1
ATOM 7682 C C . CYS A 1 973 ? 15.830 24.306 -33.335 1.00 89.75 973 CYS A C 1
ATOM 7684 O O . CYS A 1 973 ? 15.195 24.191 -34.385 1.00 89.75 973 CYS A O 1
ATOM 7686 N N . GLY A 1 974 ? 16.818 23.485 -32.991 1.00 92.62 974 GLY A N 1
ATOM 7687 C CA . GLY A 1 974 ? 17.177 22.263 -33.698 1.00 92.62 974 GLY A CA 1
ATOM 7688 C C . GLY A 1 974 ? 18.081 21.374 -32.845 1.00 92.62 974 GLY A C 1
ATOM 7689 O O . GLY A 1 974 ? 18.508 21.770 -31.756 1.00 92.62 974 GLY A O 1
ATOM 7690 N N . ILE A 1 975 ? 18.405 20.184 -33.348 1.00 95.69 975 ILE A N 1
ATOM 7691 C CA . ILE A 1 975 ? 19.415 19.298 -32.762 1.00 95.69 975 ILE A CA 1
ATOM 7692 C C . ILE A 1 975 ? 20.647 19.297 -33.670 1.00 95.69 975 ILE A C 1
ATOM 7694 O O . ILE A 1 975 ? 20.577 18.989 -34.863 1.00 95.69 975 ILE A O 1
ATOM 7698 N N . GLY A 1 976 ? 21.782 19.677 -33.092 1.00 94.44 976 GLY A N 1
ATOM 7699 C CA . GLY A 1 976 ? 23.070 19.781 -33.763 1.00 94.44 976 GLY A CA 1
ATOM 7700 C C . GLY A 1 976 ? 24.060 18.708 -33.337 1.00 94.44 976 GLY A C 1
ATOM 7701 O O . GLY A 1 976 ? 23.823 17.963 -32.387 1.00 94.44 976 GLY A O 1
ATOM 7702 N N . MET A 1 977 ? 25.187 18.656 -34.047 1.00 94.44 977 MET A N 1
ATOM 7703 C CA . MET A 1 977 ? 26.313 17.771 -33.765 1.00 94.44 977 MET A CA 1
ATOM 7704 C C . MET A 1 977 ? 27.650 18.519 -33.869 1.00 94.44 977 MET A C 1
ATOM 7706 O O . MET A 1 977 ? 27.938 19.223 -34.845 1.00 94.44 977 MET A O 1
ATOM 7710 N N . ALA A 1 978 ? 28.502 18.315 -32.870 1.00 92.88 978 ALA A N 1
ATOM 7711 C CA . ALA A 1 978 ? 29.911 18.682 -32.879 1.00 92.88 978 ALA A CA 1
ATOM 7712 C C . ALA A 1 978 ? 30.790 17.435 -32.690 1.00 92.88 978 ALA A C 1
ATOM 7714 O O . ALA A 1 978 ? 30.349 16.439 -32.118 1.00 92.88 978 ALA A O 1
ATOM 7715 N N . VAL A 1 979 ? 32.030 17.496 -33.173 1.00 91.50 979 VAL A N 1
ATOM 7716 C CA . VAL A 1 979 ? 33.031 16.417 -33.069 1.00 91.50 979 VAL A CA 1
ATOM 7717 C C . VAL A 1 979 ? 34.263 16.948 -32.330 1.00 91.50 979 VAL A C 1
ATOM 7719 O O . VAL A 1 979 ? 34.566 18.139 -32.459 1.00 91.50 979 VAL A O 1
ATOM 7722 N N . SER A 1 980 ? 34.934 16.114 -31.536 1.00 90.12 980 SER A N 1
ATOM 7723 C CA . SER A 1 980 ? 36.188 16.464 -30.850 1.00 90.12 980 SER A CA 1
ATOM 7724 C C . SER A 1 980 ? 37.357 16.686 -31.822 1.00 90.12 980 SER A C 1
ATOM 7726 O O . SER A 1 980 ? 37.291 16.338 -33.002 1.00 90.12 980 SER A O 1
ATOM 7728 N N . ASP A 1 981 ? 38.451 17.275 -31.336 1.00 84.44 981 ASP A N 1
ATOM 7729 C CA . ASP A 1 981 ? 39.669 17.518 -32.120 1.00 84.44 981 ASP A CA 1
ATOM 7730 C C . ASP A 1 981 ? 40.574 16.268 -32.066 1.00 84.44 981 ASP A C 1
ATOM 7732 O O . ASP A 1 981 ? 41.614 16.236 -31.406 1.00 84.44 981 ASP A O 1
ATOM 7736 N N . GLY A 1 982 ? 40.103 15.175 -32.677 1.00 78.81 982 GLY A N 1
ATOM 7737 C CA . GLY A 1 982 ? 40.643 13.833 -32.447 1.00 78.81 982 GLY A CA 1
ATOM 7738 C C . GLY A 1 982 ? 40.356 13.377 -31.013 1.00 78.81 982 GLY A C 1
ATOM 7739 O O . GLY A 1 982 ? 39.219 13.476 -30.553 1.00 78.81 982 GLY A O 1
ATOM 7740 N N . SER A 1 983 ? 41.381 12.921 -30.287 1.00 76.56 983 SER A N 1
ATOM 7741 C CA . SER A 1 983 ? 41.254 12.510 -28.879 1.00 76.56 983 SER A CA 1
ATOM 7742 C C . SER A 1 983 ? 41.184 13.667 -27.870 1.00 76.56 983 SER A C 1
ATOM 7744 O O . SER A 1 983 ? 41.089 13.416 -26.669 1.00 76.56 983 SER A O 1
ATOM 7746 N N . ASP A 1 984 ? 41.264 14.928 -28.312 1.00 82.06 984 ASP A N 1
ATOM 7747 C CA . ASP A 1 984 ? 41.097 16.088 -27.430 1.00 82.06 984 ASP A CA 1
ATOM 7748 C C . ASP A 1 984 ? 39.608 16.402 -27.214 1.00 82.06 984 ASP A C 1
ATOM 7750 O O . ASP A 1 984 ? 38.956 17.105 -27.994 1.00 82.06 984 ASP A O 1
ATOM 7754 N N . ILE A 1 985 ? 39.069 15.856 -26.122 1.00 84.44 985 ILE A N 1
ATOM 7755 C CA . ILE A 1 985 ? 37.670 16.022 -25.724 1.00 84.44 985 ILE A CA 1
ATOM 7756 C C . ILE A 1 985 ? 37.334 17.451 -25.254 1.00 84.44 985 ILE A C 1
ATOM 7758 O O . ILE A 1 985 ? 36.154 17.788 -25.198 1.00 84.44 985 ILE A O 1
ATOM 7762 N N . THR A 1 986 ? 38.306 18.325 -24.942 1.00 85.25 986 THR A N 1
ATOM 7763 C CA . THR A 1 986 ? 37.977 19.704 -24.510 1.00 85.25 986 THR A CA 1
ATOM 7764 C C . THR A 1 986 ? 37.632 20.625 -25.685 1.00 85.25 986 THR A C 1
ATOM 7766 O O . THR A 1 986 ? 37.100 21.719 -25.491 1.00 85.25 986 THR A O 1
ATOM 7769 N N . ARG A 1 987 ? 37.852 20.170 -26.928 1.00 85.62 987 ARG A N 1
ATOM 7770 C CA . ARG A 1 987 ? 37.719 20.982 -28.145 1.00 85.62 987 ARG A CA 1
ATOM 7771 C C . ARG A 1 987 ? 36.683 20.438 -29.119 1.00 85.62 987 ARG A C 1
ATOM 7773 O O . ARG A 1 987 ? 37.009 19.713 -30.056 1.00 85.62 987 ARG A O 1
ATOM 7780 N N . PHE A 1 988 ? 35.431 20.868 -28.967 1.00 89.56 988 PHE A N 1
ATOM 7781 C CA . PHE A 1 988 ? 34.362 20.507 -29.901 1.00 89.56 988 PHE A CA 1
ATOM 7782 C C . PHE A 1 988 ? 34.236 21.478 -31.083 1.00 89.56 988 PHE A C 1
ATOM 7784 O O . PHE A 1 988 ? 34.125 22.697 -30.938 1.00 89.56 988 PHE A O 1
ATOM 7791 N N . ARG A 1 989 ? 34.181 20.921 -32.296 1.00 88.94 989 ARG A N 1
ATOM 7792 C CA . ARG A 1 989 ? 34.001 21.647 -33.559 1.00 88.94 989 ARG A CA 1
ATOM 7793 C C . ARG A 1 989 ? 32.642 21.289 -34.173 1.00 88.94 989 ARG A C 1
ATOM 7795 O O . ARG A 1 989 ? 32.400 20.133 -34.510 1.00 88.94 989 ARG A O 1
ATOM 7802 N N . ARG A 1 990 ? 31.761 22.286 -34.369 1.00 89.38 990 ARG A N 1
ATOM 7803 C CA . ARG A 1 990 ? 30.482 22.134 -35.106 1.00 89.38 990 ARG A CA 1
ATOM 7804 C C . ARG A 1 990 ? 30.717 21.466 -36.463 1.00 89.38 990 ARG A C 1
ATOM 7806 O O . ARG A 1 990 ? 31.511 21.994 -37.255 1.00 89.38 990 ARG A O 1
ATOM 7813 N N . TRP A 1 991 ? 30.007 20.365 -36.723 1.00 84.06 991 TRP A N 1
ATOM 7814 C CA . TRP A 1 991 ? 30.146 19.558 -37.938 1.00 84.06 991 TRP A CA 1
ATOM 7815 C C . TRP A 1 991 ? 29.889 20.381 -39.214 1.00 84.06 991 TRP A C 1
ATOM 7817 O O . TRP A 1 991 ? 29.130 21.353 -39.206 1.00 84.06 991 TRP A O 1
ATOM 7827 N N . LYS A 1 992 ? 30.573 20.037 -40.311 1.00 73.75 992 LYS A N 1
ATOM 7828 C CA . LYS A 1 992 ? 30.698 20.884 -41.516 1.00 73.75 992 LYS A CA 1
ATOM 7829 C C . LYS A 1 992 ? 30.132 20.273 -42.805 1.00 73.75 992 LYS A C 1
ATOM 7831 O O . LYS A 1 992 ? 30.241 20.914 -43.846 1.00 73.75 992 LYS A O 1
ATOM 7836 N N . GLY A 1 993 ? 29.566 19.069 -42.759 1.00 63.97 993 GLY A N 1
ATOM 7837 C CA . GLY A 1 993 ? 29.528 18.197 -43.935 1.00 63.97 993 GLY A CA 1
ATOM 7838 C C . GLY A 1 993 ? 30.787 17.332 -44.021 1.00 63.97 993 GLY A C 1
ATOM 7839 O O . GLY A 1 993 ? 31.754 17.550 -43.285 1.00 63.97 993 GLY A O 1
ATOM 7840 N N . PHE A 1 994 ? 30.790 16.367 -44.941 1.00 49.06 994 PHE A N 1
ATOM 7841 C CA . PHE A 1 994 ? 32.040 15.780 -45.420 1.00 49.06 994 PHE A CA 1
ATOM 7842 C C . PHE A 1 994 ? 32.781 16.835 -46.249 1.00 49.06 994 PHE A C 1
ATOM 7844 O O . PHE A 1 994 ? 32.185 17.446 -47.137 1.00 49.06 994 PHE A O 1
ATOM 7851 N N . GLN A 1 995 ? 34.067 17.053 -45.970 1.00 34.44 995 GLN A N 1
ATOM 7852 C CA . GLN A 1 995 ? 34.935 17.723 -46.935 1.00 34.44 995 GLN A CA 1
ATOM 7853 C C . GLN A 1 995 ? 35.337 16.688 -47.989 1.00 34.44 995 GLN A C 1
ATOM 7855 O O . GLN A 1 995 ? 35.893 15.649 -47.633 1.00 34.44 995 GLN A O 1
ATOM 7860 N N . VAL A 1 996 ? 35.007 16.981 -49.247 1.00 27.36 996 VAL A N 1
ATOM 7861 C CA . VAL A 1 996 ? 35.480 16.277 -50.450 1.00 27.36 996 VAL A CA 1
ATOM 7862 C C . VAL A 1 996 ? 36.721 16.996 -50.969 1.00 27.36 996 VAL A C 1
ATOM 7864 O O . VAL A 1 996 ? 36.704 18.249 -50.918 1.00 27.36 996 VAL A O 1
#

pLDDT: mean 76.41, std 25.93, range [19.59, 98.81]

Organism: NCBI:txid47600

Foldseek 3Di:
DDDDDDDDDDDDDDDDDDDDDDDDDDDDDDDDDDDDDDDDDDDDDDDDDDDDDDDDDDDDDDDDDDDDPDPLPCCLCVLLLADDDDDCVFFVQSRVVVVLFDDDPDHFFPLLSVLVVVLLVLCLQQPPPHPLVVVLLVLQVVFWLPFPPGPAAAEEEFDDDFPLLVLLVLLLVVVVCSLLVHQYAYACAQANPQWADALHPPHRSYDDPVRPCNVCRVVDDCCPPLEQLNCVVVVVVVDDNGPHTLEHEQEAAQVDDPSSQCVLEPVVVVVNSRHRYYYYYYRFNANVSLCVYPSRVVVCCNRPVPPQQSLLSSSSSGGRTGPVLVVLLVVCCVPAPVPFPAEEEEEDDADDPDLDDAPLVLVLVVLQCPVVVVDADFDPPDPDDDADPDAGEYEYEYEELACVSLVSVQCRPVRTAGPRNHRYHGDYSDNNSDQPRNDNVSVSSLSSSLCNLLSGPAYEHEPPDSSSLSSLSNNQHQYWYQYHDDPSHQDVVRTGGHPHSHDDGPRHAQADNVVRDGHDPVVVVVVVVVVVDDDDDDDDDDDDDDDDDDDDDDDDDDDDDDDDDDDDDDDDDDDDDDDDDDDDDDDDDDDDDDDDDDDDDDDDDDDDDDDDDDDDDDDDDDDDDDDDCQFFFQWFADDAQFQARFHKFQWAKDWDDDPVATKIKIWIWGHHPVAPRAIFIWMWIDRPVRHTDADRYADDDLPHTYTQGDFDPDPLAQQNRYKTWQYWDWDDDPVDPDQWIKIKTKIKGFDPDWDDDPPPPAPDADEPPDDPVDPDSTHTAIAIWIWMDRRVRHTDTAQAPDPNSGVDHADDVQAQRNRYWHRWAWDDLDPQKIKTKIWDHGSVVQAIFIFMWIDNHVRHTHTPGTAWIADPAPFQANRTWGLWHKDQDPPQRKIKIWIWGQHPVRATAIFIWIDRNPHHPIGTPDSYGLGDADPDLARQQNRHKGSWYKDFDDDPWGKIKIWIWGAHPVRGIGIGIWIAPTNHPSHTDRHGPDDD